Protein AF-A0AA36NB06-F1 (afdb_monomer)

InterPro domains:
  IPR000253 Forkhead-associated (FHA) domain [PF00498] (589-649)
  IPR000253 Forkhead-associated (FHA) domain [PS50006] (584-634)
  IPR000253 Forkhead-associated (FHA) domain [SM00240] (583-634)
  IPR008630 Glycosyltransferase 34 [PF05637] (206-275)
  IPR008630 Glycosyltransferase 34 [PTHR31306] (181-550)
  IPR008984 SMAD/FHA domain superfamily [SSF49879] (589-652)
  IPR029044 Nucleotide-diphospho-sugar transferases [G3DSA:3.90.550.10] (181-283)

Foldseek 3Di:
DVLVVVVVVCVVVVVCPPPVQQAAPCVDVLNVLLVVLLVQLVVLLVDPDLVSLLVSLLSLLVSLCVQVVFVLSCSRHLLSNLLSLQSSLCSQPVCLQVVLNVVQDQDALSLLLSLLSLLLSQLSQLLSVPNSWRPVPSCVVSVHISVSRQSSLLSSVVSVLVVLVVLLQLAFFADQQEDDPFQEEEEEELQDDPPALACLNPQQVVQQVLLCVLRVHHYHYHNHLPPPPDPNADPLLSQLVVVLVVLVVVRGQKYKYAYSLKGFQQSSGDPRNVQLSWQFDRPPDPDPDDQFAAVVQDPLQLQWQKWFKPDDPQDPVCNVFRIKTKHQDPDNQKIWIDTPVQHIWIFGDGPQKTWIQGPVGIKIWRFDADPSNHRQKTQIPVRIIIGGDPDPPPRRPDHRYHHRYDDVPSHPNRGDPLAFKEWEDDQRATDPNIIMGGNDPCSSVLSVQLSCCCGPSPVSRGSRSSNSCSFASVQSSVLSSDDPVVSHDDNSGHPNYTYDYCQAIEAEDPVRCVVRVHDHHDQPGRIYGYPPPRDSLPCNVVSVVSSVSSPDVVSSVPPVDPDDDDDDDDWQPDDVAARDQQWQWEACDDPPHPHHDPDPQGHRTAKTWGHHNFFAIWIAGPHPAFKDKPQHTDDRDTHGDDAQIKIWSHHDDDPPDFDDWTWIKTKHWDDDDDDDDDDDDDDDDDDDDDYDDDDYYYDYDDYDYDDDDDPDPPVCPPVCPVCVVVVVVVVVVVVVVVVVVVVVVVVVVVVVVVVVVVVVVVVVVVVVVVVVVVVVVVVVVVVVVVVVVVVVVVVVVVVVVVVVVVVVVVVVVVVVVVVVVVSVVVVVVVVVVVVVVVVVVVVVVVVVVVVVVVVVVVVVVVVVVVVVVVVVVVVVVVVVVVVVVVVVVVVVVVVVVVVVVVVVVVVVVVVVVVVVVVVVVVVVVVVVVVVVVVVVVVVVVVVVVVVVVVVVVVVCVVVVVVVVVVVVVVVVVVVVVVVPPDDDPPPPPVVVPDDDDDDDDDDDDDDDDDDDDDDDDDDDDDDDDDDDDDDDDDDDDDDDDDDDDDDDDDDDDDDDDDDDRDRITMDMDIDTDDGDPDDDDDD

Sequence (1083 aa):
MWALTAVCYVGCVSAISGLEDLACAINRPEWQEFHATYEVAAKATAQEELDVRFAARTALAEQLLARTANISDVLSCNVGVVAGFYLLARLVDQEAVDTLGLTGRAPKGEAGLAYRLLQLALVFIFTLRNANRIPPIPGRAWGVTEHHIIPAIIHMRRGHDQKLRRDSRSLVPIAPSFRADLNIAVVSICAYPEDHPLALPKLTPSNREAYANRHGYALRLHLEHPVIGAHGLGVQHAKLATVLAYLQSNEFDWVAWLDCDSILMNLNRTLDSIIYQYAQRKALEPTDSDPALVCGQLPQSLDALTGDWLDSWVSDDFRDASTIQLFAGETEETVYAEAAQIGLVHGRLQDDELELDFQGGRLRANIVWDGSGHAERLEWENGAVWLRKAGAAAAPSKCREPCRRPGPGCDSELLDSDVNLLITEEGWGLSSANWIIKRSAWSMDFLHNALTAAHVELQLFGDQDAMILHLMNGQALEVAKKPMADVSLNDPIDRHAVVVPQFELNSYDALNALTMECDTFVEGDLLVTFPQCKDADGCNDVFELAADYAKDEEKQLSFDAGIVGIPLRLCGSSALGRLFAMFFCVSRRRPNNFLVCQDRAVSGTHCVLHCRASGPPEFEDCSTNGSFVNELKLLKERHPLADGDVLSLTKPAEDGVASGPRIQYKLVFKEEAEGEVPPTAPSLTPDAKPSVDAGPVEHFAQDLLVQEQQSKAKLTADLLVSQRKLEEERRTVETLTRDLRRTRQQVEEERQKRQDAEDSKAKLAGEVDVFRSEARQLEEVTQAHQELRARHAAGEQDLRQRSQRCDELEVQQRQMRQDLAQVTEAQQKVSRQLAELQIRARQAQERAERLQQQQLEAQREAERATEEGQRLQEELQEVVSSRERLEEDVAMNEEAVEKAETTEREARAELDAATSKRAELECQAAAAQSEVDTARISASSAQQRLAQSEGLAERLAKAGGSLSAELGRRLDLWDKVLLQGLPAAAQQLEEALAGDVAPTFAQVTCRVEEGLGGQEGGVAPKEPERPDSPKPQDACPAAQATVAATEFEQEADRAVRDGQGCSTAWSLEVMEIDPPQKKPRRS

Radius of gyration: 70.29 Å; Cα contacts (8 Å, |Δi|>4): 1237; chains: 1; bounding box: 219×100×284 Å

Structure (mmCIF, N/CA/C/O backbone):
data_AF-A0AA36NB06-F1
#
_entry.id   AF-A0AA36NB06-F1
#
loop_
_atom_site.group_PDB
_atom_site.id
_atom_site.type_symbol
_atom_site.label_atom_id
_atom_site.label_alt_id
_atom_site.label_comp_id
_atom_site.label_asym_id
_atom_site.label_entity_id
_atom_site.label_seq_id
_atom_site.pdbx_PDB_ins_code
_atom_site.Cartn_x
_atom_site.Cartn_y
_atom_site.Cartn_z
_atom_site.occupancy
_atom_site.B_iso_or_equiv
_atom_site.auth_seq_id
_atom_site.auth_comp_id
_atom_site.auth_asym_id
_atom_site.auth_atom_id
_atom_site.pdbx_PDB_model_num
ATOM 1 N N . MET A 1 1 ? 5.650 -22.422 22.250 1.00 33.75 1 MET A N 1
ATOM 2 C CA . MET A 1 1 ? 4.538 -22.629 21.291 1.00 33.75 1 MET A CA 1
ATOM 3 C C . MET A 1 1 ? 5.050 -22.822 19.865 1.00 33.75 1 MET A C 1
ATOM 5 O O . MET A 1 1 ? 4.783 -23.880 19.314 1.00 33.75 1 MET A O 1
ATOM 9 N N . TRP A 1 2 ? 5.871 -21.903 19.328 1.00 26.81 2 TRP A N 1
ATOM 10 C CA . TRP A 1 2 ? 6.506 -22.005 17.995 1.00 26.81 2 TRP A CA 1
ATOM 11 C C . TRP A 1 2 ? 7.163 -23.370 17.683 1.00 26.81 2 TRP A C 1
ATOM 13 O O . TRP A 1 2 ? 7.172 -23.778 16.529 1.00 26.81 2 TRP A O 1
ATOM 23 N N . ALA A 1 3 ? 7.656 -24.110 18.687 1.00 29.27 3 ALA A N 1
ATOM 24 C CA . ALA A 1 3 ? 8.115 -25.499 18.551 1.00 29.27 3 ALA A CA 1
ATOM 25 C C . ALA A 1 3 ? 7.085 -26.439 17.896 1.00 29.27 3 ALA A C 1
ATOM 27 O O . ALA A 1 3 ? 7.409 -27.156 16.955 1.00 29.27 3 ALA A O 1
ATOM 28 N N . LEU A 1 4 ? 5.839 -26.428 18.381 1.00 31.36 4 LEU A N 1
ATOM 29 C CA . LEU A 1 4 ? 4.766 -27.294 17.883 1.00 31.36 4 LEU A CA 1
ATOM 30 C C . LEU A 1 4 ? 4.289 -26.842 16.503 1.00 31.36 4 LEU A C 1
ATOM 32 O O . LEU A 1 4 ? 4.078 -27.683 15.634 1.00 31.36 4 LEU A O 1
ATOM 36 N N . THR A 1 5 ? 4.224 -25.527 16.272 1.00 38.59 5 THR A N 1
ATOM 37 C CA . THR A 1 5 ? 3.989 -24.962 14.939 1.00 38.59 5 THR A CA 1
ATOM 38 C C . THR A 1 5 ? 5.053 -25.462 13.962 1.00 38.59 5 THR A C 1
ATOM 40 O O . THR A 1 5 ? 4.707 -26.062 12.954 1.00 38.59 5 THR A O 1
ATOM 43 N N . ALA A 1 6 ? 6.342 -25.316 14.291 1.00 33.62 6 ALA A N 1
ATOM 44 C CA . ALA A 1 6 ? 7.456 -25.738 13.444 1.00 33.62 6 ALA A CA 1
ATOM 45 C C . ALA A 1 6 ? 7.495 -27.257 13.198 1.00 33.62 6 ALA A C 1
ATOM 47 O O . ALA A 1 6 ? 7.802 -27.675 12.086 1.00 33.62 6 ALA A O 1
ATOM 48 N N . VAL A 1 7 ? 7.154 -28.090 14.187 1.00 35.66 7 VAL A N 1
ATOM 49 C CA . VAL A 1 7 ? 7.107 -29.554 14.017 1.00 35.66 7 VAL A CA 1
ATOM 50 C C . VAL A 1 7 ? 5.941 -29.983 13.120 1.00 35.66 7 VAL A C 1
ATOM 52 O O . VAL A 1 7 ? 6.145 -30.820 12.244 1.00 35.66 7 VAL A O 1
ATOM 55 N N . CYS A 1 8 ? 4.756 -29.375 13.242 1.00 37.88 8 CYS A N 1
ATOM 56 C CA . CYS A 1 8 ? 3.664 -29.602 12.287 1.00 37.88 8 CYS A CA 1
ATOM 57 C C . CYS A 1 8 ? 4.005 -29.061 10.885 1.00 37.88 8 CYS A C 1
ATOM 59 O O . CYS A 1 8 ? 3.733 -29.722 9.887 1.00 37.88 8 CYS A O 1
ATOM 61 N N . TYR A 1 9 ? 4.657 -27.899 10.802 1.00 39.81 9 TYR A N 1
ATOM 62 C CA . TYR A 1 9 ? 5.065 -27.250 9.551 1.00 39.81 9 TYR A CA 1
ATOM 63 C C . TYR A 1 9 ? 6.095 -28.090 8.783 1.00 39.81 9 TYR A C 1
ATOM 65 O O . TYR A 1 9 ? 5.899 -28.386 7.605 1.00 39.81 9 TYR A O 1
ATOM 73 N N . VAL A 1 10 ? 7.149 -28.562 9.461 1.00 41.41 10 VAL A N 1
ATOM 74 C CA . VAL A 1 10 ? 8.128 -29.504 8.894 1.00 41.41 10 VAL A CA 1
ATOM 75 C C . VAL A 1 10 ? 7.475 -30.858 8.614 1.00 41.41 10 VAL A C 1
ATOM 77 O O . VAL A 1 10 ? 7.799 -31.462 7.599 1.00 41.41 10 VAL A O 1
ATOM 80 N N . GLY A 1 11 ? 6.524 -31.324 9.429 1.00 38.81 11 GLY A N 1
ATOM 81 C CA . GLY A 1 11 ? 5.775 -32.558 9.165 1.00 38.81 11 GLY A CA 1
ATOM 82 C C . GLY A 1 11 ? 4.998 -32.514 7.845 1.00 38.81 11 GLY A C 1
ATOM 83 O O . GLY A 1 11 ? 5.152 -33.410 7.017 1.00 38.81 11 GLY A O 1
ATOM 84 N N . CYS A 1 12 ? 4.236 -31.443 7.606 1.00 43.91 12 CYS A N 1
ATOM 85 C CA . CYS A 1 12 ? 3.513 -31.238 6.349 1.00 43.91 12 CYS A CA 1
ATOM 86 C C . CYS A 1 12 ? 4.461 -31.053 5.155 1.00 43.91 12 CYS A C 1
ATOM 88 O O . CYS A 1 12 ? 4.258 -31.678 4.119 1.00 43.91 12 CYS A O 1
ATOM 90 N N . VAL A 1 13 ? 5.523 -30.248 5.290 1.00 43.00 13 VAL A N 1
ATOM 91 C CA . VAL A 1 13 ? 6.489 -30.018 4.197 1.00 43.00 13 VAL A CA 1
ATOM 92 C C . VAL A 1 13 ? 7.279 -31.290 3.858 1.00 43.00 13 VAL A C 1
ATOM 94 O O . VAL A 1 13 ? 7.506 -31.568 2.686 1.00 43.00 13 VAL A O 1
ATOM 97 N N . SER A 1 14 ? 7.632 -32.117 4.848 1.00 41.34 14 SER A N 1
ATOM 98 C CA . SER A 1 14 ? 8.387 -33.367 4.631 1.00 41.34 14 SER A CA 1
ATOM 99 C C . SER A 1 14 ? 7.574 -34.456 3.917 1.00 41.34 14 SER A C 1
ATOM 101 O O . SER A 1 14 ? 8.158 -35.384 3.361 1.00 41.34 14 SER A O 1
ATOM 103 N N . ALA A 1 15 ? 6.239 -34.360 3.918 1.00 43.59 15 ALA A N 1
ATOM 104 C CA . ALA A 1 15 ? 5.369 -35.230 3.125 1.00 43.59 15 ALA A CA 1
ATOM 105 C C . ALA A 1 15 ? 5.319 -34.821 1.638 1.00 43.59 15 ALA A C 1
ATOM 107 O O . ALA A 1 15 ? 5.016 -35.654 0.784 1.00 43.59 15 ALA A O 1
ATOM 108 N N . ILE A 1 16 ? 5.656 -33.568 1.312 1.00 49.62 16 ILE A N 1
ATOM 109 C CA . ILE A 1 16 ? 5.626 -33.009 -0.047 1.00 49.62 16 ILE A CA 1
ATOM 110 C C . ILE A 1 16 ? 7.035 -33.098 -0.651 1.00 49.62 16 ILE A C 1
ATOM 112 O O . ILE A 1 16 ? 7.727 -32.107 -0.870 1.00 49.62 16 ILE A O 1
ATOM 116 N N . SER A 1 17 ? 7.477 -34.330 -0.909 1.00 42.53 17 SER A N 1
ATOM 117 C CA . SER A 1 17 ? 8.761 -34.596 -1.582 1.00 42.53 17 SER A CA 1
ATOM 118 C C . SER A 1 17 ? 8.734 -34.304 -3.093 1.00 42.53 17 SER A C 1
ATOM 120 O O . SER A 1 17 ? 9.791 -34.228 -3.717 1.00 42.53 17 SER A O 1
ATOM 122 N N . GLY A 1 18 ? 7.549 -34.067 -3.667 1.00 47.28 18 GLY A N 1
ATOM 123 C CA . GLY A 1 18 ? 7.352 -33.502 -5.003 1.00 47.28 18 GLY A CA 1
ATOM 124 C C . GLY A 1 18 ? 7.286 -31.973 -4.967 1.00 47.28 18 GLY A C 1
ATOM 125 O O . GLY A 1 18 ? 6.206 -31.395 -5.020 1.00 47.28 18 GLY A O 1
ATOM 126 N N . LEU A 1 19 ? 8.437 -31.297 -4.909 1.00 49.41 19 LEU A N 1
ATOM 127 C CA . LEU A 1 19 ? 8.495 -29.827 -5.029 1.00 49.41 19 LEU A CA 1
ATOM 128 C C . LEU A 1 19 ? 8.097 -29.329 -6.437 1.00 49.41 19 LEU A C 1
ATOM 130 O O . LEU A 1 19 ? 7.783 -28.154 -6.609 1.00 49.41 19 LEU A O 1
ATOM 134 N N . GLU A 1 20 ? 8.054 -30.230 -7.422 1.00 51.78 20 GLU A N 1
ATOM 135 C CA . GLU A 1 20 ? 7.524 -29.988 -8.770 1.00 51.78 20 GLU A CA 1
ATOM 136 C C . GLU A 1 20 ? 5.977 -29.984 -8.808 1.00 51.78 20 GLU A C 1
ATOM 138 O O . GLU A 1 20 ? 5.397 -29.255 -9.611 1.00 51.78 20 GLU A O 1
ATOM 143 N N . ASP A 1 21 ? 5.294 -30.702 -7.901 1.00 50.94 21 ASP A N 1
ATOM 144 C CA . ASP A 1 21 ? 3.817 -30.751 -7.828 1.00 50.94 21 ASP A CA 1
ATOM 145 C C . ASP A 1 21 ? 3.195 -29.470 -7.235 1.00 50.94 21 ASP A C 1
ATOM 147 O O . ASP A 1 21 ? 2.022 -29.177 -7.465 1.00 50.94 21 ASP A O 1
ATOM 151 N N . LEU A 1 22 ? 3.975 -28.664 -6.501 1.00 51.28 22 LEU A N 1
ATOM 152 C CA . LEU A 1 22 ? 3.527 -27.397 -5.895 1.00 51.28 22 LEU A CA 1
ATOM 153 C C . LEU A 1 22 ? 3.316 -26.255 -6.910 1.00 51.28 22 LEU A C 1
ATOM 155 O O . LEU A 1 22 ? 2.923 -25.154 -6.529 1.00 51.28 22 LEU A O 1
ATOM 159 N N . ALA A 1 23 ? 3.597 -26.493 -8.192 1.00 60.88 23 ALA A N 1
ATOM 160 C CA . ALA A 1 23 ? 3.533 -25.490 -9.249 1.00 60.88 23 ALA A CA 1
ATOM 161 C C . ALA A 1 23 ? 2.092 -25.171 -9.697 1.00 60.88 23 ALA A C 1
ATOM 163 O O . ALA A 1 23 ? 1.703 -24.004 -9.770 1.00 60.88 23 ALA A O 1
ATOM 164 N N . CYS A 1 24 ? 1.326 -26.213 -10.035 1.00 75.12 24 CYS A N 1
ATOM 165 C CA . CYS A 1 24 ? -0.102 -26.185 -10.357 1.00 75.12 24 CYS A CA 1
ATOM 166 C C . CYS A 1 24 ? -0.589 -27.619 -10.616 1.00 75.12 24 CYS A C 1
ATOM 168 O O . CYS A 1 24 ? -0.033 -28.327 -11.456 1.00 75.12 24 CYS A O 1
ATOM 170 N N . ALA A 1 25 ? -1.689 -28.024 -9.986 1.00 83.88 25 ALA A N 1
ATOM 171 C CA . ALA A 1 25 ? -2.385 -29.288 -10.205 1.00 83.88 25 ALA A CA 1
ATOM 172 C C . ALA A 1 25 ? -3.223 -29.267 -11.503 1.00 83.88 25 ALA A C 1
ATOM 174 O O . ALA A 1 25 ? -4.391 -29.658 -11.514 1.00 83.88 25 ALA A O 1
ATOM 175 N N . ILE A 1 26 ? -2.605 -28.843 -12.611 1.00 82.56 26 ILE A N 1
ATOM 176 C CA . ILE A 1 26 ? -3.194 -28.661 -13.952 1.00 82.56 26 ILE A CA 1
ATOM 177 C C . ILE A 1 26 ? -3.861 -29.928 -14.517 1.00 82.56 26 ILE A C 1
ATOM 179 O O . ILE A 1 26 ? -4.662 -29.861 -15.440 1.00 82.56 26 ILE A O 1
ATOM 183 N N . ASN A 1 27 ? -3.559 -31.098 -13.950 1.00 85.81 27 ASN A N 1
ATOM 184 C CA . ASN A 1 27 ? -4.180 -32.373 -14.305 1.00 85.81 27 ASN A CA 1
ATOM 185 C C . ASN A 1 27 ? -5.591 -32.570 -13.713 1.00 85.81 27 ASN A C 1
ATOM 187 O O . ASN A 1 27 ? -6.264 -33.533 -14.080 1.00 85.81 27 ASN A O 1
ATOM 191 N N . ARG A 1 28 ? -6.049 -31.700 -12.801 1.00 90.94 28 ARG A N 1
ATOM 192 C CA . ARG A 1 28 ? -7.435 -31.704 -12.309 1.00 90.94 28 ARG A CA 1
ATOM 193 C C . ARG A 1 28 ? -8.368 -31.069 -13.360 1.00 90.94 28 ARG A C 1
ATOM 195 O O . ARG A 1 28 ? -7.994 -30.029 -13.906 1.00 90.94 28 ARG A O 1
ATOM 202 N N . PRO A 1 29 ? -9.565 -31.626 -13.636 1.00 93.94 29 PRO A N 1
ATOM 203 C CA . PRO A 1 29 ? -10.453 -31.132 -14.696 1.00 93.94 29 PRO A CA 1
ATOM 204 C C . PRO A 1 29 ? -10.764 -29.631 -14.613 1.00 93.94 29 PRO A C 1
ATOM 206 O O . PRO A 1 29 ? -10.735 -28.941 -15.627 1.00 93.94 29 PRO A O 1
ATOM 209 N N . GLU A 1 30 ? -10.977 -29.107 -13.407 1.00 94.44 30 GLU A N 1
ATOM 210 C CA . GLU A 1 30 ? -11.270 -27.695 -13.164 1.00 94.44 30 GLU A CA 1
ATOM 211 C C . GLU A 1 30 ? -10.119 -26.749 -13.551 1.00 94.44 30 GLU A C 1
ATOM 213 O O . GLU A 1 30 ? -10.366 -25.623 -13.982 1.00 94.44 30 GLU A O 1
ATOM 218 N N . TRP A 1 31 ? -8.864 -27.208 -13.473 1.00 93.75 31 TRP A N 1
ATOM 219 C CA . TRP A 1 31 ? -7.702 -26.442 -13.932 1.00 93.75 31 TRP A CA 1
ATOM 220 C C . TRP A 1 31 ? -7.412 -26.642 -15.420 1.00 93.75 31 TRP A C 1
ATOM 222 O O . TRP A 1 31 ? -6.849 -25.744 -16.041 1.00 93.75 31 TRP A O 1
ATOM 232 N N . GLN A 1 32 ? -7.850 -27.752 -16.020 1.00 94.06 32 GLN A N 1
ATOM 233 C CA . GLN A 1 32 ? -7.837 -27.927 -17.479 1.00 94.06 32 GLN A CA 1
ATOM 234 C C . GLN A 1 32 ? -8.838 -26.981 -18.156 1.00 94.06 32 GLN A C 1
ATOM 236 O O . GLN A 1 32 ? -8.503 -26.347 -19.153 1.00 94.06 32 GLN A O 1
ATOM 241 N N . GLU A 1 33 ? -10.036 -26.834 -17.587 1.00 96.25 33 GLU A N 1
ATOM 242 C CA . GLU A 1 33 ? -11.068 -25.894 -18.045 1.00 96.25 33 GLU A CA 1
ATOM 243 C C . GLU A 1 33 ? -10.622 -24.429 -17.883 1.00 96.25 33 GLU A C 1
ATOM 245 O O . GLU A 1 33 ? -10.701 -23.635 -18.828 1.00 96.25 33 GLU A O 1
ATOM 250 N N . PHE A 1 34 ? -10.054 -24.089 -16.720 1.00 96.69 34 PHE A N 1
ATOM 251 C CA . PHE A 1 34 ? -9.452 -22.779 -16.478 1.00 96.69 34 PHE A CA 1
ATOM 252 C C . PHE A 1 34 ? -8.299 -22.494 -17.457 1.00 96.69 34 PHE A C 1
ATOM 254 O O . PHE A 1 34 ? -8.285 -21.439 -18.088 1.00 96.69 34 PHE A O 1
ATOM 261 N N . HIS A 1 35 ? -7.361 -23.432 -17.655 1.00 95.69 35 HIS A N 1
ATOM 262 C CA . HIS A 1 35 ? -6.233 -23.252 -18.580 1.00 95.69 35 HIS A CA 1
ATOM 263 C C . HIS A 1 35 ? -6.689 -23.154 -20.043 1.00 95.69 35 HIS A C 1
ATOM 265 O O . HIS A 1 35 ? -6.132 -22.370 -20.807 1.00 95.69 35 HIS A O 1
ATOM 271 N N . ALA A 1 36 ? -7.712 -23.905 -20.460 1.00 96.31 36 ALA A N 1
ATOM 272 C CA . ALA A 1 36 ? -8.292 -23.773 -21.797 1.00 96.31 36 ALA A CA 1
ATOM 273 C C . ALA A 1 36 ? -8.912 -22.380 -22.013 1.00 96.31 36 ALA A C 1
ATOM 275 O O . ALA A 1 36 ? -8.758 -21.793 -23.084 1.00 96.31 36 ALA A O 1
ATOM 276 N N . THR A 1 37 ? -9.551 -21.823 -20.982 1.00 97.88 37 THR A N 1
ATOM 277 C CA . THR A 1 37 ? -10.118 -20.465 -21.008 1.00 97.88 37 THR A CA 1
ATOM 278 C C . THR A 1 37 ? -9.019 -19.397 -21.022 1.00 97.88 37 THR A C 1
ATOM 280 O O . THR A 1 37 ? -9.054 -18.485 -21.850 1.00 97.88 37 THR A O 1
ATOM 283 N N . TYR A 1 38 ? -7.992 -19.555 -20.182 1.00 97.88 38 TYR A N 1
ATOM 284 C CA . TYR A 1 38 ? -6.778 -18.734 -20.177 1.00 97.88 38 TYR A CA 1
ATOM 285 C C . TYR A 1 38 ? -6.094 -18.726 -21.557 1.00 97.88 38 TYR A C 1
ATOM 287 O O . TYR A 1 38 ? -5.769 -17.666 -22.078 1.00 97.88 38 TYR A O 1
ATOM 295 N N . GLU A 1 39 ? -5.947 -19.883 -22.207 1.00 97.06 39 GLU A N 1
ATOM 296 C CA . GLU A 1 39 ? -5.359 -20.019 -23.549 1.00 97.06 39 GLU A CA 1
ATOM 297 C C . GLU A 1 39 ? -6.146 -19.283 -24.646 1.00 97.06 39 GLU A C 1
ATOM 299 O O . GLU A 1 39 ? -5.554 -18.846 -25.637 1.00 97.06 39 GLU A O 1
ATOM 304 N N . VAL A 1 40 ? -7.467 -19.143 -24.505 1.00 97.81 40 VAL A N 1
ATOM 305 C CA . VAL A 1 40 ? -8.300 -18.328 -25.408 1.00 97.81 40 VAL A CA 1
ATOM 306 C C . VAL A 1 40 ? -8.111 -16.840 -25.103 1.00 97.81 40 VAL A C 1
ATOM 308 O O . VAL A 1 40 ? -7.864 -16.054 -26.017 1.00 97.81 40 VAL A O 1
ATOM 311 N N . ALA A 1 41 ? -8.135 -16.463 -23.824 1.00 97.62 41 ALA A N 1
ATOM 312 C CA . ALA A 1 41 ? -7.893 -15.100 -23.358 1.00 97.62 41 ALA A CA 1
ATOM 313 C C . ALA A 1 41 ? -6.499 -14.562 -23.742 1.00 97.62 41 ALA A C 1
ATOM 315 O O . ALA A 1 41 ? -6.389 -13.430 -24.213 1.00 97.62 41 ALA A O 1
ATOM 316 N N . ALA A 1 42 ? -5.447 -15.381 -23.652 1.00 96.94 42 ALA A N 1
ATOM 317 C CA . ALA A 1 42 ? -4.090 -15.014 -24.060 1.00 96.94 42 ALA A CA 1
ATOM 318 C C . ALA A 1 42 ? -4.048 -14.649 -25.550 1.00 96.94 42 ALA A C 1
ATOM 320 O O . ALA A 1 42 ? -3.531 -13.593 -25.919 1.00 96.94 42 ALA A O 1
ATOM 321 N N . LYS A 1 43 ? -4.678 -15.468 -26.402 1.00 97.12 43 LYS A N 1
ATOM 322 C CA . LYS A 1 43 ? -4.782 -15.214 -27.847 1.00 97.12 43 LYS A CA 1
ATOM 323 C C . LYS A 1 43 ? -5.641 -13.988 -28.165 1.00 97.12 43 LYS A C 1
ATOM 325 O O . LYS A 1 43 ? -5.338 -13.287 -29.126 1.00 97.12 43 LYS A O 1
ATOM 330 N N . ALA A 1 44 ? -6.658 -13.689 -27.355 1.00 97.00 44 ALA A N 1
ATOM 331 C CA . ALA A 1 44 ? -7.480 -12.491 -27.513 1.00 97.00 44 ALA A CA 1
ATOM 332 C C . ALA A 1 44 ? -6.710 -11.181 -27.223 1.00 97.00 44 ALA A C 1
ATOM 334 O O . ALA A 1 44 ? -7.022 -10.165 -27.836 1.00 97.00 44 ALA A O 1
ATOM 335 N N . THR A 1 45 ? -5.649 -11.187 -26.397 1.00 95.31 45 THR A N 1
ATOM 336 C CA . THR A 1 45 ? -4.774 -9.993 -26.230 1.00 95.31 45 THR A CA 1
ATOM 337 C C . THR A 1 45 ? -3.958 -9.625 -27.477 1.00 95.31 45 THR A C 1
ATOM 339 O O . THR A 1 45 ? -3.347 -8.563 -27.518 1.00 95.31 45 THR A O 1
ATOM 342 N N . ALA A 1 46 ? -3.949 -10.473 -28.509 1.00 94.06 46 ALA A N 1
ATOM 343 C CA . ALA A 1 46 ? -3.332 -10.182 -29.804 1.00 94.06 46 ALA A CA 1
ATOM 344 C C . ALA A 1 46 ? -4.360 -9.801 -30.891 1.00 94.06 46 ALA A C 1
ATOM 346 O O . ALA A 1 46 ? -4.016 -9.781 -32.071 1.00 94.06 46 ALA A O 1
ATOM 347 N N . GLN A 1 47 ? -5.623 -9.551 -30.521 1.00 94.06 47 GLN A N 1
ATOM 348 C CA . GLN A 1 47 ? -6.707 -9.237 -31.456 1.00 94.06 47 GLN A CA 1
ATOM 349 C C . GLN A 1 47 ? -7.247 -7.820 -31.246 1.00 94.06 47 GLN A C 1
ATOM 351 O O . GLN A 1 47 ? -7.408 -7.359 -30.116 1.00 94.06 47 GLN A O 1
ATOM 356 N N . GLU A 1 48 ? -7.562 -7.156 -32.358 1.00 91.25 48 GLU A N 1
ATOM 357 C CA . GLU A 1 48 ? -8.169 -5.817 -32.400 1.00 91.25 48 GLU A CA 1
ATOM 358 C C . GLU A 1 48 ? -9.705 -5.863 -32.246 1.00 91.25 48 GLU A C 1
ATOM 360 O O . GLU A 1 48 ? -10.335 -4.855 -31.932 1.00 91.25 48 GLU A O 1
ATOM 365 N N . GLU A 1 49 ? -10.327 -7.031 -32.448 1.00 95.19 49 GLU A N 1
ATOM 366 C CA . GLU A 1 49 ? -11.784 -7.198 -32.414 1.00 95.19 49 GLU A CA 1
ATOM 367 C C . GLU A 1 49 ? -12.320 -7.186 -30.971 1.00 95.19 49 GLU A C 1
ATOM 369 O O . GLU A 1 49 ? -12.164 -8.145 -30.206 1.00 95.19 49 GLU A O 1
ATOM 374 N N . LEU A 1 50 ? -12.969 -6.075 -30.604 1.00 91.69 50 LEU A N 1
ATOM 375 C CA . LEU A 1 50 ? -13.475 -5.814 -29.251 1.00 91.69 50 LEU A CA 1
ATOM 376 C C . LEU A 1 50 ? -14.425 -6.905 -28.739 1.00 91.69 50 LEU A C 1
ATOM 378 O O . LEU A 1 50 ? -14.334 -7.270 -27.569 1.00 91.69 50 LEU A O 1
ATOM 382 N N . ASP A 1 51 ? -15.279 -7.466 -29.598 1.00 95.12 51 ASP A N 1
ATOM 383 C CA . ASP A 1 51 ? -16.233 -8.513 -29.212 1.00 95.12 51 ASP A CA 1
ATOM 384 C C . ASP A 1 51 ? -15.526 -9.810 -28.782 1.00 95.12 51 ASP A C 1
ATOM 386 O O . ASP A 1 51 ? -15.932 -10.445 -27.805 1.00 95.12 51 ASP A O 1
ATOM 390 N N . VAL A 1 52 ? -14.422 -10.184 -29.443 1.00 95.56 52 VAL A N 1
ATOM 391 C CA . VAL A 1 52 ? -13.643 -11.380 -29.075 1.00 95.56 52 VAL A CA 1
ATOM 392 C C . VAL A 1 52 ? -12.852 -11.138 -27.789 1.00 95.56 52 VAL A C 1
ATOM 394 O O . VAL A 1 52 ? -12.839 -12.003 -26.908 1.00 95.56 52 VAL A O 1
ATOM 397 N N . ARG A 1 53 ? -12.260 -9.942 -27.626 1.00 95.06 53 ARG A N 1
ATOM 398 C CA . ARG A 1 53 ? -11.644 -9.522 -26.354 1.00 95.06 53 ARG A CA 1
ATOM 399 C C . ARG A 1 53 ? -12.656 -9.578 -25.211 1.00 95.06 53 ARG A C 1
ATOM 401 O O . ARG A 1 53 ? -12.364 -10.169 -24.175 1.00 95.06 53 ARG A O 1
ATOM 408 N N . PHE A 1 54 ? -13.848 -9.014 -25.402 1.00 95.25 54 PHE A N 1
ATOM 409 C CA . PHE A 1 54 ? -14.907 -8.962 -24.395 1.00 95.25 54 PHE A CA 1
ATOM 410 C C . PHE A 1 54 ? -15.427 -10.356 -24.015 1.00 95.25 54 PHE A C 1
ATOM 412 O O . PHE A 1 54 ? -15.541 -10.660 -22.824 1.00 95.25 54 PHE A O 1
ATOM 419 N N . ALA A 1 55 ? -15.676 -11.229 -24.995 1.00 96.88 55 ALA A N 1
ATOM 420 C CA . ALA A 1 55 ? -16.101 -12.605 -24.744 1.00 96.88 55 ALA A CA 1
ATOM 421 C C . ALA A 1 55 ? -15.046 -13.395 -23.948 1.00 96.88 55 ALA A C 1
ATOM 423 O O . ALA A 1 55 ? -15.375 -14.045 -22.955 1.00 96.88 55 ALA A O 1
ATOM 424 N N . ALA A 1 56 ? -13.768 -13.293 -24.331 1.00 97.62 56 ALA A N 1
ATOM 425 C CA . ALA A 1 56 ? -12.682 -13.980 -23.638 1.00 97.62 56 ALA A CA 1
ATOM 426 C C . ALA A 1 56 ? -12.426 -13.417 -22.225 1.00 97.62 56 ALA A C 1
ATOM 428 O O . ALA A 1 56 ? -12.171 -14.182 -21.295 1.00 97.62 56 ALA A O 1
ATOM 429 N N . ARG A 1 57 ? -12.557 -12.096 -22.044 1.00 96.88 57 ARG A N 1
ATOM 430 C CA . ARG A 1 57 ? -12.469 -11.414 -20.742 1.00 96.88 57 ARG A CA 1
ATOM 431 C C . ARG A 1 57 ? -13.585 -11.865 -19.799 1.00 96.88 57 ARG A C 1
ATOM 433 O O . ARG A 1 57 ? -13.313 -12.203 -18.654 1.00 96.88 57 ARG A O 1
ATOM 440 N N . THR A 1 58 ? -14.817 -11.937 -20.299 1.00 97.56 58 THR A N 1
ATOM 441 C CA . THR A 1 58 ? -15.988 -12.406 -19.541 1.00 97.56 58 THR A CA 1
ATOM 442 C C . THR A 1 58 ? -15.808 -13.859 -19.096 1.00 97.56 58 THR A C 1
ATOM 444 O O . THR A 1 58 ? -15.926 -14.148 -17.909 1.00 97.56 58 THR A O 1
ATOM 447 N N . ALA A 1 59 ? -15.417 -14.756 -20.010 1.00 98.12 59 ALA A N 1
ATOM 448 C CA . ALA A 1 59 ? -15.181 -16.164 -19.687 1.00 98.12 59 ALA A CA 1
ATOM 449 C C . ALA A 1 59 ? -14.035 -16.364 -18.673 1.00 98.12 59 ALA A C 1
ATOM 451 O O . ALA A 1 59 ? -14.162 -17.163 -17.744 1.00 98.12 59 ALA A O 1
ATOM 452 N N . LEU A 1 60 ? -12.927 -15.621 -18.805 1.00 98.38 60 LEU A N 1
ATOM 453 C CA . LEU A 1 60 ? -11.820 -15.680 -17.844 1.00 98.38 60 LEU A CA 1
ATOM 454 C C . LEU A 1 60 ? -12.227 -15.131 -16.467 1.00 98.38 60 LEU A C 1
ATOM 456 O O . LEU A 1 60 ? -11.832 -15.703 -15.453 1.00 98.38 60 LEU A O 1
ATOM 460 N N . ALA A 1 61 ? -13.038 -14.071 -16.415 1.00 98.06 61 ALA A N 1
ATOM 461 C CA . ALA A 1 61 ? -13.556 -13.523 -15.163 1.00 98.06 61 ALA A CA 1
ATOM 462 C C . ALA A 1 61 ? -14.508 -14.497 -14.444 1.00 98.06 61 ALA A C 1
ATOM 464 O O . ALA A 1 61 ? -14.407 -14.662 -13.230 1.00 98.06 61 ALA A O 1
ATOM 465 N N . GLU A 1 62 ? -15.380 -15.196 -15.179 1.00 97.88 62 GLU A N 1
ATOM 466 C CA . GLU A 1 62 ? -16.251 -16.244 -14.624 1.00 97.88 62 GLU A CA 1
ATOM 467 C C . GLU A 1 62 ? -15.450 -17.435 -14.081 1.00 97.88 62 GLU A C 1
ATOM 469 O O . GLU A 1 62 ? -15.726 -17.915 -12.980 1.00 97.88 62 GLU A O 1
ATOM 474 N N . GLN A 1 63 ? -14.417 -17.876 -14.805 1.00 97.88 63 GLN A N 1
ATOM 475 C CA . GLN A 1 63 ? -13.526 -18.940 -14.339 1.00 97.88 63 GLN A CA 1
ATOM 476 C C . GLN A 1 63 ? -12.711 -18.514 -13.111 1.00 97.88 63 GLN A C 1
ATOM 478 O O . GLN A 1 63 ? -12.619 -19.283 -12.157 1.00 97.88 63 GLN A O 1
ATOM 483 N N . LEU A 1 64 ? -12.170 -17.291 -13.079 1.00 97.75 64 LEU A N 1
ATOM 484 C CA . LEU A 1 64 ? -11.510 -16.743 -11.888 1.00 97.75 64 LEU A CA 1
ATOM 485 C C . LEU A 1 64 ? -12.460 -16.711 -10.691 1.00 97.75 64 LEU A C 1
ATOM 487 O O . LEU A 1 64 ? -12.096 -17.228 -9.640 1.00 97.75 64 LEU A O 1
ATOM 491 N N . LEU A 1 65 ? -13.686 -16.209 -10.861 1.00 97.00 65 LEU A N 1
ATOM 492 C CA . LEU A 1 65 ? -14.682 -16.134 -9.789 1.00 97.00 65 LEU A CA 1
ATOM 493 C C . LEU A 1 65 ? -15.021 -17.530 -9.242 1.00 97.00 65 LEU A C 1
ATOM 495 O O . LEU A 1 65 ? -15.086 -17.725 -8.030 1.00 97.00 65 LEU A O 1
ATOM 499 N N . ALA A 1 66 ? -15.154 -18.525 -10.122 1.00 96.06 66 ALA A N 1
ATOM 500 C CA . ALA A 1 66 ? -15.374 -19.917 -9.738 1.00 96.06 66 ALA A CA 1
ATOM 501 C C . ALA A 1 66 ? -14.167 -20.569 -9.031 1.00 96.06 66 ALA A C 1
ATOM 503 O O . ALA A 1 66 ? -14.360 -21.503 -8.251 1.00 96.06 66 ALA A O 1
ATOM 504 N N . ARG A 1 67 ? -12.930 -20.109 -9.284 1.00 95.31 67 ARG A N 1
ATOM 505 C CA . ARG A 1 67 ? -11.719 -20.589 -8.590 1.00 95.31 67 ARG A CA 1
ATOM 506 C C . ARG A 1 67 ? -11.438 -19.851 -7.278 1.00 95.31 67 ARG A C 1
ATOM 508 O O . ARG A 1 67 ? -10.943 -20.483 -6.354 1.00 95.31 67 ARG A O 1
ATOM 515 N N . THR A 1 68 ? -11.737 -18.554 -7.176 1.00 95.12 68 THR A N 1
ATOM 516 C CA . THR A 1 68 ? -11.440 -17.732 -5.986 1.00 95.12 68 THR A CA 1
ATOM 517 C C . THR A 1 68 ? -12.577 -17.690 -4.963 1.00 95.12 68 THR A C 1
ATOM 519 O O . THR A 1 68 ? -12.347 -17.269 -3.833 1.00 95.12 68 THR A O 1
ATOM 522 N N . ALA A 1 69 ? -13.777 -18.183 -5.300 1.00 92.94 69 ALA A N 1
ATOM 523 C CA . ALA A 1 69 ? -14.882 -18.366 -4.350 1.00 92.94 69 ALA A CA 1
ATOM 524 C C . ALA A 1 69 ? -14.610 -19.421 -3.254 1.00 92.94 69 ALA A C 1
ATOM 526 O O . ALA A 1 69 ? -15.308 -19.436 -2.243 1.00 92.94 69 ALA A O 1
ATOM 527 N N . ASN A 1 70 ? -13.611 -20.292 -3.438 1.00 90.00 70 ASN A N 1
ATOM 528 C CA . ASN A 1 70 ? -13.059 -21.158 -2.395 1.00 90.00 70 ASN A CA 1
ATOM 529 C C . ASN A 1 70 ? -11.541 -20.961 -2.352 1.00 90.00 70 ASN A C 1
ATOM 531 O O . ASN A 1 70 ? -10.814 -21.474 -3.205 1.00 90.00 70 ASN A O 1
ATOM 535 N N . ILE A 1 71 ? -11.046 -20.240 -1.347 1.00 87.12 71 ILE A N 1
ATOM 536 C CA . ILE A 1 71 ? -9.638 -19.831 -1.299 1.00 87.12 71 ILE A CA 1
ATOM 537 C C . ILE A 1 71 ? -8.708 -21.053 -1.124 1.00 87.12 71 ILE A C 1
ATOM 539 O O . ILE A 1 71 ? -7.570 -21.056 -1.597 1.00 87.12 71 ILE A O 1
ATOM 543 N N . SER A 1 72 ? -9.219 -22.151 -0.550 1.00 86.62 72 SER A N 1
ATOM 544 C CA . SER A 1 72 ? -8.490 -23.424 -0.445 1.00 86.62 72 SER A CA 1
ATOM 545 C C . SER A 1 72 ? -8.212 -24.081 -1.804 1.00 86.62 72 SER A C 1
ATOM 547 O O . SER A 1 72 ? -7.183 -24.741 -1.956 1.00 86.62 72 SER A O 1
ATOM 549 N N . ASP A 1 73 ? -9.080 -23.897 -2.808 1.00 88.38 73 ASP A N 1
ATOM 550 C CA . ASP A 1 73 ? -8.840 -24.440 -4.152 1.00 88.38 73 ASP A CA 1
ATOM 551 C C . ASP A 1 73 ? -7.729 -23.667 -4.878 1.00 88.38 73 ASP A C 1
ATOM 553 O O . ASP A 1 73 ? -6.957 -24.278 -5.622 1.00 88.38 73 ASP A O 1
ATOM 557 N N . VAL A 1 74 ? -7.565 -22.363 -4.611 1.00 89.19 74 VAL A N 1
ATOM 558 C CA . VAL A 1 74 ? -6.502 -21.533 -5.212 1.00 89.19 74 VAL A CA 1
ATOM 559 C C . VAL A 1 74 ? -5.105 -22.085 -4.914 1.00 89.19 74 VAL A C 1
ATOM 561 O O . VAL A 1 74 ? -4.254 -22.077 -5.802 1.00 89.19 74 VAL A O 1
ATOM 564 N N . LEU A 1 75 ? -4.865 -22.664 -3.729 1.00 86.44 75 LEU A N 1
ATOM 565 C CA . LEU A 1 75 ? -3.584 -23.319 -3.418 1.00 86.44 75 LEU A CA 1
ATOM 566 C C . LEU A 1 75 ? -3.209 -24.426 -4.406 1.00 86.44 75 LEU A C 1
ATOM 568 O O . LEU A 1 75 ? -2.024 -24.682 -4.606 1.00 86.44 75 LEU A O 1
ATOM 572 N N . SER A 1 76 ? -4.192 -25.076 -5.032 1.00 90.00 76 SER A N 1
ATOM 573 C CA . SER A 1 76 ? -3.923 -26.134 -6.003 1.00 90.00 76 SER A CA 1
ATOM 574 C C . SER A 1 76 ? -3.451 -25.613 -7.367 1.00 90.00 76 SER A C 1
ATOM 576 O O . SER A 1 76 ? -2.905 -26.401 -8.129 1.00 90.00 76 SER A O 1
ATOM 578 N N . CYS A 1 77 ? -3.570 -24.316 -7.681 1.00 92.62 77 CYS A N 1
ATOM 579 C CA . CYS A 1 77 ? -2.941 -23.707 -8.864 1.00 92.62 77 CYS A CA 1
ATOM 580 C C . CYS A 1 77 ? -2.731 -22.188 -8.707 1.00 92.62 77 CYS A C 1
ATOM 582 O O . CYS A 1 77 ? -3.188 -21.382 -9.519 1.00 92.62 77 CYS A O 1
ATOM 584 N N . ASN A 1 78 ? -2.015 -21.786 -7.657 1.00 92.19 78 ASN A N 1
ATOM 585 C CA . ASN A 1 78 ? -1.863 -20.378 -7.277 1.00 92.19 78 ASN A CA 1
ATOM 586 C C . ASN A 1 78 ? -1.292 -19.516 -8.429 1.00 92.19 78 ASN A C 1
ATOM 588 O O . ASN A 1 78 ? -1.879 -18.502 -8.801 1.00 92.19 78 ASN A O 1
ATOM 592 N N . VAL A 1 79 ? -0.236 -19.989 -9.105 1.00 93.50 79 VAL A N 1
ATOM 593 C CA . VAL A 1 79 ? 0.357 -19.283 -10.260 1.00 93.50 79 VAL A CA 1
ATOM 594 C C . VAL A 1 79 ? -0.626 -19.126 -11.431 1.00 93.50 79 VAL A C 1
ATOM 596 O O . VAL A 1 79 ? -0.569 -18.119 -12.130 1.00 93.50 79 VAL A O 1
ATOM 599 N N . GLY A 1 80 ? -1.561 -20.064 -11.623 1.00 95.56 80 GLY A N 1
ATOM 600 C CA . GLY A 1 80 ? -2.613 -19.940 -12.637 1.00 95.56 80 GLY A CA 1
ATOM 601 C C . GLY A 1 80 ? -3.626 -18.841 -12.309 1.00 95.56 80 GLY A C 1
ATOM 602 O O . GLY A 1 80 ? -4.071 -18.129 -13.206 1.00 95.56 80 GLY A O 1
ATOM 603 N N . VAL A 1 81 ? -3.933 -18.632 -11.025 1.00 96.38 81 VAL A N 1
ATOM 604 C CA . VAL A 1 81 ? -4.786 -17.522 -10.568 1.00 96.38 81 VAL A CA 1
ATOM 605 C C . VAL A 1 81 ? -4.069 -16.177 -10.720 1.00 96.38 81 VAL A C 1
ATOM 607 O O . VAL A 1 81 ? -4.649 -15.257 -11.295 1.00 96.38 81 VAL A O 1
ATOM 610 N N . VAL A 1 82 ? -2.792 -16.080 -10.324 1.00 96.44 82 VAL A N 1
ATOM 611 C CA . VAL A 1 82 ? -1.943 -14.893 -10.572 1.00 96.44 82 VAL A CA 1
ATOM 612 C C . VAL A 1 82 ? -1.906 -14.545 -12.067 1.00 96.44 82 VAL A C 1
ATOM 614 O O . VAL A 1 82 ? -2.137 -13.397 -12.451 1.00 96.44 82 VAL A O 1
ATOM 617 N N . ALA A 1 83 ? -1.666 -15.542 -12.923 1.00 97.00 83 ALA A N 1
ATOM 618 C CA . ALA A 1 83 ? -1.642 -15.374 -14.372 1.00 97.00 83 ALA A CA 1
ATOM 619 C C . ALA A 1 83 ? -3.002 -14.958 -14.940 1.00 97.00 83 ALA A C 1
ATOM 621 O O . ALA A 1 83 ? -3.057 -14.106 -15.825 1.00 97.00 83 ALA A O 1
ATOM 622 N N . GLY A 1 84 ? -4.093 -15.536 -14.431 1.00 98.00 84 GLY A N 1
ATOM 623 C CA . GLY A 1 84 ? -5.454 -15.187 -14.817 1.00 98.00 84 GLY A CA 1
ATOM 624 C C . GLY A 1 84 ? -5.783 -13.730 -14.503 1.00 98.00 84 GLY A C 1
ATOM 625 O O . GLY A 1 84 ? -6.259 -13.026 -15.387 1.00 98.00 84 GLY A O 1
ATOM 626 N N . PHE A 1 85 ? -5.484 -13.248 -13.294 1.00 98.31 85 PHE A N 1
ATOM 627 C CA . PHE A 1 85 ? -5.706 -11.845 -12.925 1.00 98.31 85 PHE A CA 1
ATOM 628 C C . PHE A 1 85 ? -4.869 -10.872 -13.766 1.00 98.31 85 PHE A C 1
ATOM 630 O O . PHE A 1 85 ? -5.411 -9.899 -14.290 1.00 98.31 85 PHE A O 1
ATOM 637 N N . TYR A 1 86 ? -3.581 -11.165 -13.973 1.00 97.88 86 TYR A N 1
ATOM 638 C CA . TYR A 1 86 ? -2.705 -10.377 -14.850 1.00 97.88 86 TYR A CA 1
ATOM 639 C C . TYR A 1 86 ? -3.214 -10.332 -16.301 1.00 97.88 86 TYR A C 1
ATOM 641 O O . TYR A 1 86 ? -3.298 -9.266 -16.912 1.00 97.88 86 TYR A O 1
ATOM 649 N N . LEU A 1 87 ? -3.621 -11.478 -16.852 1.00 97.88 87 LEU A N 1
ATOM 650 C CA . LEU A 1 87 ? -4.1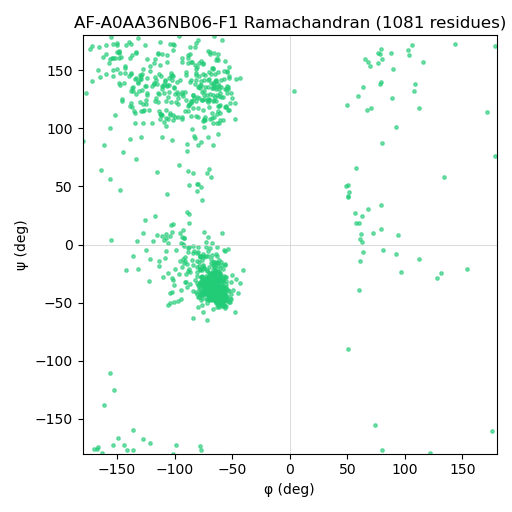83 -11.561 -18.198 1.00 97.88 87 LEU A CA 1
ATOM 651 C C . LEU A 1 87 ? -5.537 -10.844 -18.309 1.00 97.88 87 LEU A C 1
ATOM 653 O O . LEU A 1 87 ? -5.810 -10.205 -19.325 1.00 97.88 87 LEU A O 1
ATOM 657 N N . LEU A 1 88 ? -6.371 -10.907 -17.268 1.00 97.81 88 LEU A N 1
ATOM 658 C CA . LEU A 1 88 ? -7.640 -10.189 -17.226 1.00 97.81 88 LEU A CA 1
ATOM 659 C C . LEU A 1 88 ? -7.414 -8.670 -17.188 1.00 97.81 88 LEU A C 1
ATOM 661 O O . LEU A 1 88 ? -8.098 -7.953 -17.915 1.00 97.81 88 LEU A O 1
ATOM 665 N N . ALA A 1 89 ? -6.411 -8.189 -16.443 1.00 97.00 89 ALA A N 1
ATOM 666 C CA . ALA A 1 89 ? -5.999 -6.784 -16.456 1.00 97.00 89 ALA A CA 1
ATOM 667 C C . ALA A 1 89 ? -5.580 -6.325 -17.867 1.00 97.00 89 ALA A C 1
ATOM 669 O O . ALA A 1 89 ? -6.092 -5.316 -18.344 1.00 97.00 89 ALA A O 1
ATOM 670 N N . ARG A 1 90 ? -4.764 -7.113 -18.589 1.00 96.00 90 ARG A N 1
ATOM 671 C CA . ARG A 1 90 ? -4.394 -6.838 -19.998 1.00 96.00 90 ARG A CA 1
ATOM 672 C C . ARG A 1 90 ? -5.583 -6.874 -20.965 1.00 96.00 90 ARG A C 1
ATOM 674 O O . ARG A 1 90 ? -5.567 -6.196 -21.988 1.00 96.00 90 ARG A O 1
ATOM 681 N N . LEU A 1 91 ? -6.611 -7.679 -20.691 1.00 95.69 91 LEU A N 1
ATOM 682 C CA . LEU A 1 91 ? -7.837 -7.686 -21.498 1.00 95.69 91 LEU A CA 1
ATOM 683 C C . LEU A 1 91 ? -8.743 -6.482 -21.211 1.00 95.69 91 LEU A C 1
ATOM 685 O O . LEU A 1 91 ? -9.477 -6.073 -22.112 1.00 95.69 91 LEU A O 1
ATOM 689 N N . VAL A 1 92 ? -8.686 -5.919 -19.999 1.00 94.06 92 VAL A N 1
ATOM 690 C CA . VAL A 1 92 ? -9.330 -4.646 -19.642 1.00 94.06 92 VAL A CA 1
ATOM 691 C C . VAL A 1 92 ? -8.591 -3.478 -20.295 1.00 94.06 92 VAL A C 1
ATOM 693 O O . VAL A 1 92 ? -9.164 -2.848 -21.177 1.00 94.06 92 VAL A O 1
ATOM 696 N N . ASP A 1 93 ? -7.332 -3.233 -19.929 1.00 92.69 93 ASP A N 1
ATOM 697 C CA . ASP A 1 93 ? -6.499 -2.184 -20.521 1.00 92.69 93 ASP A CA 1
ATOM 698 C C . ASP A 1 93 ? -5.104 -2.741 -20.830 1.00 92.69 93 ASP A C 1
ATOM 700 O O . ASP A 1 93 ? -4.276 -2.974 -19.949 1.00 92.69 93 ASP A O 1
ATOM 704 N N . GLN A 1 94 ? -4.859 -2.991 -22.114 1.00 92.75 94 GLN A N 1
ATOM 705 C CA . GLN A 1 94 ? -3.578 -3.512 -22.571 1.00 92.75 94 GLN A CA 1
ATOM 706 C C . GLN A 1 94 ? -2.517 -2.422 -22.689 1.00 92.75 94 GLN A C 1
ATOM 708 O O . GLN A 1 94 ? -1.346 -2.708 -22.466 1.00 92.75 94 GLN A O 1
ATOM 713 N N . GLU A 1 95 ? -2.902 -1.194 -23.044 1.00 90.56 95 GLU A N 1
ATOM 714 C CA . GLU A 1 95 ? -1.954 -0.097 -23.233 1.00 90.56 95 GLU A CA 1
ATOM 715 C C . GLU A 1 95 ? -1.362 0.286 -21.873 1.00 90.56 95 GLU A C 1
ATOM 717 O O . GLU A 1 95 ? -0.140 0.325 -21.734 1.00 90.56 95 GLU A O 1
ATOM 722 N N . ALA A 1 96 ? -2.195 0.428 -20.837 1.00 87.56 96 ALA A N 1
ATOM 723 C CA . ALA A 1 96 ? -1.733 0.704 -19.479 1.00 87.56 96 ALA A CA 1
ATOM 724 C C . ALA A 1 96 ? -0.842 -0.416 -18.908 1.00 87.56 96 ALA A C 1
ATOM 726 O O . ALA A 1 96 ? 0.200 -0.120 -18.323 1.00 87.56 96 ALA A O 1
ATOM 727 N N . VAL A 1 97 ? -1.193 -1.695 -19.097 1.00 90.88 97 VAL A N 1
ATOM 728 C CA . VAL A 1 97 ? -0.405 -2.807 -18.530 1.00 90.88 97 VAL A CA 1
ATOM 729 C C . VAL A 1 97 ? 0.878 -3.083 -19.328 1.00 90.88 97 VAL A C 1
ATOM 731 O O . VAL A 1 97 ? 1.933 -3.249 -18.720 1.00 90.88 97 VAL A O 1
ATOM 734 N N . ASP A 1 98 ? 0.835 -3.101 -20.667 1.00 89.88 98 ASP A N 1
ATOM 735 C CA . ASP A 1 98 ? 2.009 -3.431 -21.497 1.00 89.88 98 ASP A CA 1
ATOM 736 C C . ASP A 1 98 ? 3.023 -2.275 -21.576 1.00 89.88 98 ASP A C 1
ATOM 738 O O . ASP A 1 98 ? 4.223 -2.528 -21.677 1.00 89.88 98 ASP A O 1
ATOM 742 N N . THR A 1 99 ? 2.581 -1.011 -21.501 1.00 84.12 99 THR A N 1
ATOM 743 C CA . THR A 1 99 ? 3.502 0.146 -21.460 1.00 84.12 99 THR A CA 1
ATOM 744 C C . THR A 1 99 ? 4.024 0.462 -20.059 1.00 84.12 99 THR A C 1
ATOM 746 O O . THR A 1 99 ? 4.796 1.408 -19.909 1.00 84.12 99 THR A O 1
ATOM 749 N N . LEU A 1 100 ? 3.606 -0.292 -19.032 1.00 81.38 100 LEU A N 1
ATOM 750 C CA . LEU A 1 100 ? 3.776 0.079 -17.621 1.00 81.38 100 LEU A CA 1
ATOM 751 C C . LEU A 1 100 ? 3.276 1.515 -17.366 1.00 81.38 100 LEU A C 1
ATOM 753 O O . LEU A 1 100 ? 3.953 2.302 -16.719 1.00 81.38 100 LEU A O 1
ATOM 757 N N . GLY A 1 101 ? 2.144 1.882 -17.972 1.00 62.38 101 GLY A N 1
ATOM 758 C CA . GLY A 1 101 ? 1.509 3.204 -17.937 1.00 62.38 101 GLY A CA 1
ATOM 759 C C . GLY A 1 101 ? 2.283 4.379 -18.560 1.00 62.38 101 GLY A C 1
ATOM 760 O O . GLY A 1 101 ? 1.690 5.444 -18.726 1.00 62.38 101 GLY A O 1
ATOM 761 N N . LEU A 1 102 ? 3.540 4.195 -18.996 1.00 65.00 102 LEU A N 1
ATOM 762 C CA . LEU A 1 102 ? 4.495 5.243 -19.424 1.00 65.00 102 LEU A CA 1
ATOM 763 C C . LEU A 1 102 ? 4.028 6.189 -20.552 1.00 65.00 102 LEU A C 1
ATOM 765 O O . LEU A 1 102 ? 4.716 7.156 -20.878 1.00 65.00 102 LEU A O 1
ATOM 769 N N . THR A 1 103 ? 2.864 5.937 -21.150 1.00 59.06 103 THR A N 1
ATOM 770 C CA . THR A 1 103 ? 2.153 6.880 -22.030 1.00 59.06 103 THR A CA 1
ATOM 771 C C . THR A 1 103 ? 1.796 8.214 -21.359 1.00 59.06 103 THR A C 1
ATOM 773 O O . THR A 1 103 ? 1.523 9.177 -22.074 1.00 59.06 103 THR A O 1
ATOM 776 N N . GLY A 1 104 ? 1.805 8.287 -20.020 1.00 53.38 104 GLY A N 1
ATOM 777 C CA . GLY A 1 104 ? 1.566 9.516 -19.252 1.00 53.38 104 GLY A CA 1
ATOM 778 C C . GLY A 1 104 ? 0.110 9.991 -19.256 1.00 53.38 104 GLY A C 1
ATOM 779 O O . GLY A 1 104 ? -0.170 11.106 -18.824 1.00 53.38 104 GLY A O 1
ATOM 780 N N . ARG A 1 105 ? -0.815 9.169 -19.766 1.00 57.34 105 ARG A N 1
ATOM 781 C CA . ARG A 1 105 ? -2.237 9.508 -19.848 1.00 57.34 105 ARG A CA 1
ATOM 782 C C . ARG A 1 105 ? -2.954 9.282 -18.532 1.00 57.34 105 ARG A C 1
ATOM 784 O O . ARG A 1 105 ? -2.747 8.261 -17.874 1.00 57.34 105 ARG A O 1
ATOM 791 N N . ALA A 1 106 ? -3.879 10.181 -18.204 1.00 52.09 106 ALA A N 1
ATOM 792 C CA . ALA A 1 106 ? -4.761 9.981 -17.061 1.00 52.09 106 ALA A CA 1
ATOM 793 C C . ALA A 1 106 ? -5.584 8.687 -17.265 1.00 52.09 106 ALA A C 1
ATOM 795 O O . ALA A 1 106 ? -6.221 8.529 -18.315 1.00 52.09 106 ALA A O 1
ATOM 796 N N . PRO A 1 107 ? -5.585 7.740 -16.306 1.00 54.09 107 PRO A N 1
ATOM 797 C CA . PRO A 1 107 ? -6.239 6.453 -16.495 1.00 54.09 107 PRO A CA 1
ATOM 798 C C . PRO A 1 107 ? -7.745 6.622 -16.715 1.00 54.09 107 PRO A C 1
ATOM 800 O O . PRO A 1 107 ? -8.478 7.088 -15.838 1.00 54.09 107 PRO A O 1
ATOM 803 N N . LYS A 1 108 ? -8.228 6.170 -17.880 1.00 65.25 108 LYS A N 1
ATOM 804 C CA . LYS A 1 108 ? -9.663 5.952 -18.124 1.00 65.25 108 LYS A CA 1
ATOM 805 C C . LYS A 1 108 ? -10.214 4.997 -17.057 1.00 65.25 108 LYS A C 1
ATOM 807 O O . LYS A 1 108 ? -9.465 4.211 -16.483 1.00 65.25 108 LYS A O 1
ATOM 812 N N . GLY A 1 109 ? -11.530 5.008 -16.818 1.00 67.19 109 GLY A N 1
ATOM 813 C CA . GLY A 1 109 ? -12.156 4.186 -15.762 1.00 67.19 109 GLY A CA 1
ATOM 814 C C . GLY A 1 109 ? -11.770 2.695 -15.798 1.00 67.19 109 GLY A C 1
ATOM 815 O O . GLY A 1 109 ? -11.598 2.070 -14.754 1.00 67.19 109 GLY A O 1
ATOM 816 N N . GLU A 1 110 ? -11.527 2.167 -16.999 1.00 81.06 110 GLU A N 1
ATOM 817 C CA . GLU A 1 110 ? -11.019 0.819 -17.283 1.00 81.06 110 GLU A CA 1
ATOM 818 C C . GLU A 1 110 ? -9.669 0.521 -16.604 1.00 81.06 110 GLU A C 1
ATOM 820 O O . GLU A 1 110 ? -9.503 -0.538 -16.000 1.00 81.06 110 GLU A O 1
ATOM 825 N N . ALA A 1 111 ? -8.722 1.462 -16.614 1.00 83.81 111 ALA A N 1
ATOM 826 C CA . ALA A 1 111 ? -7.415 1.290 -15.983 1.00 83.81 111 ALA A CA 1
ATOM 827 C C . ALA A 1 111 ? -7.504 1.221 -14.445 1.00 83.81 111 ALA A C 1
ATOM 829 O O . ALA A 1 111 ? -6.667 0.575 -13.818 1.00 83.81 111 ALA A O 1
ATOM 830 N N . GLY A 1 112 ? -8.553 1.785 -13.831 1.00 88.88 112 GLY A N 1
ATOM 831 C CA . GLY A 1 112 ? -8.866 1.550 -12.416 1.00 88.88 112 GLY A CA 1
ATOM 832 C C . GLY A 1 112 ? -9.204 0.080 -12.139 1.00 88.88 112 GLY A C 1
ATOM 833 O O . GLY A 1 112 ? -8.647 -0.524 -11.226 1.00 88.88 112 GLY A O 1
ATOM 834 N N . LEU A 1 113 ? -10.037 -0.539 -12.983 1.00 93.38 113 LEU A N 1
ATOM 835 C CA . LEU A 1 113 ? -10.313 -1.978 -12.911 1.00 93.38 113 LEU A CA 1
ATOM 836 C C . LEU A 1 113 ? -9.049 -2.812 -13.170 1.00 93.38 113 LEU A C 1
ATOM 838 O O . LEU A 1 113 ? -8.782 -3.746 -12.417 1.00 93.38 113 LEU A O 1
ATOM 842 N N . ALA A 1 114 ? -8.250 -2.480 -14.187 1.00 94.56 114 ALA A N 1
ATOM 843 C CA . ALA A 1 114 ? -6.996 -3.187 -14.450 1.00 94.56 114 ALA A CA 1
ATOM 844 C C . ALA A 1 114 ? -6.019 -3.090 -13.258 1.00 94.56 114 ALA A C 1
ATOM 846 O O . ALA A 1 114 ? -5.439 -4.104 -12.870 1.00 94.56 114 ALA A O 1
ATOM 847 N N . TYR A 1 115 ? -5.919 -1.928 -12.602 1.00 94.50 115 TYR A N 1
ATOM 848 C CA . TYR A 1 115 ? -5.140 -1.744 -11.374 1.00 94.50 115 TYR A CA 1
ATOM 849 C C . TYR A 1 115 ? -5.629 -2.650 -10.227 1.00 94.50 115 TYR A C 1
ATOM 851 O O . TYR A 1 115 ? -4.830 -3.387 -9.646 1.00 94.50 115 TYR A O 1
ATOM 859 N N . ARG A 1 116 ? -6.946 -2.699 -9.961 1.00 95.19 116 ARG A N 1
ATOM 860 C CA . ARG A 1 116 ? -7.536 -3.611 -8.957 1.00 95.19 116 ARG A CA 1
ATOM 861 C C . ARG A 1 116 ? -7.293 -5.091 -9.272 1.00 95.19 116 ARG A C 1
ATOM 863 O O . ARG A 1 116 ? -7.039 -5.879 -8.362 1.00 95.19 116 ARG A O 1
ATOM 870 N N . LEU A 1 117 ? -7.323 -5.478 -10.547 1.00 97.19 117 LEU A N 1
ATOM 871 C CA . LEU A 1 117 ? -7.008 -6.845 -10.976 1.00 97.19 117 LEU A CA 1
ATOM 872 C C . LEU A 1 117 ? -5.522 -7.187 -10.775 1.00 97.19 117 LEU A C 1
ATOM 874 O O . LEU A 1 117 ? -5.213 -8.297 -10.344 1.00 97.19 117 LEU A O 1
ATOM 878 N N . LEU A 1 118 ? -4.599 -6.247 -11.002 1.00 96.56 118 LEU A N 1
ATOM 879 C CA . LEU A 1 118 ? -3.181 -6.450 -10.688 1.00 96.56 118 LEU A CA 1
ATOM 880 C C . LEU A 1 118 ? -2.926 -6.548 -9.172 1.00 96.56 118 LEU A C 1
ATOM 882 O O . LEU A 1 118 ? -2.175 -7.424 -8.749 1.00 96.56 118 LEU A O 1
ATOM 886 N N . GLN A 1 119 ? -3.584 -5.726 -8.347 1.00 95.69 119 GLN A N 1
ATOM 887 C CA . GLN A 1 119 ? -3.523 -5.846 -6.881 1.00 95.69 119 GLN A CA 1
ATOM 888 C C . GLN A 1 119 ? -3.992 -7.236 -6.402 1.00 95.69 119 GLN A C 1
ATOM 890 O O . GLN A 1 119 ? -3.336 -7.852 -5.561 1.00 95.69 119 GLN A O 1
ATOM 895 N N . LEU A 1 120 ? -5.069 -7.784 -6.984 1.00 96.75 120 LEU A N 1
ATOM 896 C CA . LEU A 1 120 ? -5.512 -9.160 -6.710 1.00 96.75 120 LEU A CA 1
ATOM 897 C C . LEU A 1 120 ? -4.472 -10.207 -7.148 1.00 96.75 120 LEU A C 1
ATOM 899 O O . LEU A 1 120 ? -4.241 -11.173 -6.422 1.00 96.75 120 LEU A O 1
ATOM 903 N N . ALA A 1 121 ? -3.788 -10.010 -8.282 1.00 96.62 121 ALA A N 1
ATOM 904 C CA . ALA A 1 121 ? -2.671 -10.872 -8.681 1.00 96.62 121 ALA A CA 1
ATOM 905 C C . ALA A 1 121 ? -1.516 -10.836 -7.657 1.00 96.62 121 ALA A C 1
ATOM 907 O O . ALA A 1 121 ? -0.922 -11.874 -7.365 1.00 96.62 121 ALA A O 1
ATOM 908 N N . LEU A 1 122 ? -1.215 -9.663 -7.089 1.00 94.38 122 LEU A N 1
ATOM 909 C CA . LEU A 1 122 ? -0.130 -9.473 -6.124 1.00 94.38 122 LEU A CA 1
ATOM 910 C C . LEU A 1 122 ? -0.396 -10.145 -4.768 1.00 94.38 122 LEU A C 1
ATOM 912 O O . LEU A 1 122 ? 0.505 -10.799 -4.241 1.00 94.38 122 LEU A O 1
ATOM 916 N N . VAL A 1 123 ? -1.629 -10.070 -4.256 1.00 92.75 123 VAL A N 1
ATOM 917 C CA . VAL A 1 123 ? -2.069 -10.824 -3.064 1.00 92.75 123 VAL A CA 1
ATOM 918 C C . VAL A 1 123 ? -1.734 -12.312 -3.211 1.00 92.75 123 VAL A C 1
ATOM 920 O O . VAL A 1 123 ? -1.118 -12.929 -2.337 1.00 92.75 123 VAL A O 1
ATOM 923 N N . PHE A 1 124 ? -2.047 -12.900 -4.368 1.00 92.81 124 PHE A N 1
ATOM 924 C CA . PHE A 1 124 ? -1.715 -14.300 -4.617 1.00 92.81 124 PHE A CA 1
ATOM 925 C C . PHE A 1 124 ? -0.197 -14.537 -4.778 1.00 92.81 124 PHE A C 1
ATOM 927 O O . PHE A 1 124 ? 0.293 -15.545 -4.265 1.00 92.81 124 PHE A O 1
ATOM 934 N N . ILE A 1 125 ? 0.587 -13.593 -5.325 1.00 92.19 125 ILE A N 1
ATOM 935 C CA . ILE A 1 125 ? 2.067 -13.680 -5.352 1.00 92.19 125 ILE A CA 1
ATOM 936 C C . ILE A 1 125 ? 2.673 -13.796 -3.945 1.00 92.19 125 ILE A C 1
ATOM 938 O O . ILE A 1 125 ? 3.539 -14.650 -3.738 1.00 92.19 125 ILE A O 1
ATOM 942 N N . PHE A 1 126 ? 2.243 -12.990 -2.969 1.00 87.88 126 PHE A N 1
ATOM 943 C CA . PHE A 1 126 ? 2.796 -13.048 -1.603 1.00 87.88 126 PHE A CA 1
ATOM 944 C C . PHE A 1 126 ? 2.620 -14.436 -0.970 1.00 87.88 126 PHE A C 1
ATOM 946 O O . PHE A 1 126 ? 3.512 -14.968 -0.300 1.00 87.88 126 PHE A O 1
ATOM 953 N N . THR A 1 127 ? 1.505 -15.092 -1.281 1.00 83.44 127 THR A N 1
ATOM 954 C CA . THR A 1 127 ? 1.149 -16.402 -0.721 1.00 83.44 127 THR A CA 1
ATOM 955 C C . THR A 1 127 ? 1.949 -17.568 -1.322 1.00 83.44 127 THR A C 1
ATOM 957 O O . THR A 1 127 ? 1.953 -18.663 -0.755 1.00 83.44 127 THR A O 1
ATOM 960 N N . LEU A 1 128 ? 2.722 -17.335 -2.395 1.00 81.88 128 LEU A N 1
ATOM 961 C CA . LEU A 1 128 ? 3.660 -18.307 -2.983 1.00 81.88 128 LEU A CA 1
ATOM 962 C C . LEU A 1 128 ? 4.883 -18.606 -2.090 1.00 81.88 128 LEU A C 1
ATOM 964 O O . LEU A 1 128 ? 5.707 -19.440 -2.463 1.00 81.88 128 LEU A O 1
ATOM 968 N N . ARG A 1 129 ? 5.034 -17.941 -0.929 1.00 67.31 129 ARG A N 1
ATOM 969 C CA . ARG A 1 129 ? 6.117 -18.088 0.080 1.00 67.31 129 ARG A CA 1
ATOM 970 C C . ARG A 1 129 ? 7.554 -17.793 -0.391 1.00 67.31 129 ARG A C 1
ATOM 972 O O . ARG A 1 129 ? 8.438 -17.623 0.446 1.00 67.31 129 ARG A O 1
ATOM 979 N N . ASN A 1 130 ? 7.814 -17.711 -1.693 1.00 60.47 130 ASN A N 1
ATOM 980 C CA . ASN A 1 130 ? 9.153 -17.615 -2.285 1.00 60.47 130 ASN A CA 1
ATOM 981 C C . ASN A 1 130 ? 9.664 -16.166 -2.400 1.00 60.47 130 ASN A C 1
ATOM 983 O O . ASN A 1 130 ? 10.072 -15.742 -3.477 1.00 60.47 130 ASN A O 1
ATOM 987 N N . ALA A 1 131 ? 9.625 -15.399 -1.303 1.00 62.28 131 ALA A N 1
ATOM 988 C CA . ALA A 1 131 ? 10.072 -13.997 -1.256 1.00 62.28 131 ALA A CA 1
ATOM 989 C C . ALA A 1 131 ? 9.502 -13.134 -2.408 1.00 62.28 131 ALA A C 1
ATOM 991 O O . ALA A 1 131 ? 10.238 -12.451 -3.119 1.00 62.28 131 ALA A O 1
ATOM 992 N N . ASN A 1 132 ? 8.180 -13.213 -2.592 1.00 75.94 132 ASN A N 1
ATOM 993 C CA . ASN A 1 132 ? 7.390 -12.489 -3.596 1.00 75.94 132 ASN A CA 1
ATOM 994 C C . ASN A 1 132 ? 7.742 -12.822 -5.063 1.00 75.94 132 ASN A C 1
ATOM 996 O O . ASN A 1 132 ? 7.484 -12.017 -5.956 1.00 75.94 132 ASN A O 1
ATOM 1000 N N . ARG A 1 133 ? 8.312 -14.009 -5.324 1.00 86.69 133 ARG A N 1
ATOM 1001 C CA . ARG A 1 133 ? 8.657 -14.485 -6.675 1.00 86.69 133 ARG A CA 1
ATOM 1002 C C . ARG A 1 133 ? 7.751 -15.599 -7.177 1.00 86.69 133 ARG A C 1
ATOM 1004 O O . ARG A 1 133 ? 7.416 -16.528 -6.436 1.00 86.69 133 ARG A O 1
ATOM 1011 N N . ILE A 1 134 ? 7.431 -15.557 -8.468 1.00 89.69 134 ILE A N 1
ATOM 1012 C CA . ILE A 1 134 ? 6.716 -16.625 -9.165 1.00 89.69 134 ILE A CA 1
ATOM 1013 C C . ILE A 1 134 ? 7.724 -17.732 -9.529 1.00 89.69 134 ILE A C 1
ATOM 1015 O O . ILE A 1 134 ? 8.746 -17.446 -10.157 1.00 89.69 134 ILE A O 1
ATOM 1019 N N . PRO A 1 135 ? 7.487 -19.013 -9.176 1.00 89.38 135 PRO A N 1
ATOM 1020 C CA . PRO A 1 135 ? 8.435 -20.081 -9.486 1.00 89.38 135 PRO A CA 1
ATOM 1021 C C . PRO A 1 135 ? 8.703 -20.183 -11.007 1.00 89.38 135 PRO A C 1
ATOM 1023 O O . PRO A 1 135 ? 7.749 -20.338 -11.775 1.00 89.38 135 PRO A O 1
ATOM 1026 N N . PRO A 1 136 ? 9.968 -20.158 -11.487 1.00 89.44 136 PRO A N 1
ATOM 1027 C CA . PRO A 1 136 ? 10.268 -19.993 -12.919 1.00 89.44 136 PRO A CA 1
ATOM 1028 C C . PRO A 1 136 ? 9.803 -21.110 -13.866 1.00 89.44 136 PRO A C 1
ATOM 1030 O O . PRO A 1 136 ? 9.944 -20.975 -15.081 1.00 89.44 136 PRO A O 1
ATOM 1033 N N . ILE A 1 137 ? 9.304 -22.241 -13.360 1.00 87.69 137 ILE A N 1
ATOM 1034 C CA . ILE A 1 137 ? 8.712 -23.306 -14.185 1.00 87.69 137 ILE A CA 1
ATOM 1035 C C . ILE A 1 137 ? 7.236 -22.983 -14.485 1.00 87.69 137 ILE A C 1
ATOM 1037 O O . ILE A 1 137 ? 6.946 -22.710 -15.651 1.00 87.69 137 ILE A O 1
ATOM 1041 N N . PRO A 1 138 ? 6.316 -22.906 -13.497 1.00 88.94 138 PRO A N 1
ATOM 1042 C CA . PRO A 1 138 ? 4.943 -22.477 -13.757 1.00 88.94 138 PRO A CA 1
ATOM 1043 C C . PRO A 1 138 ? 4.852 -21.041 -14.282 1.00 88.94 138 PRO A C 1
ATOM 1045 O O . PRO A 1 138 ? 4.021 -20.798 -15.146 1.00 88.94 138 PRO A O 1
ATOM 1048 N N . GLY A 1 139 ? 5.723 -20.111 -13.868 1.00 91.06 139 GLY A N 1
ATOM 1049 C CA . GLY A 1 139 ? 5.732 -18.751 -14.429 1.00 91.06 139 GLY A CA 1
ATOM 1050 C C . GLY A 1 139 ? 5.930 -18.738 -15.951 1.00 91.06 139 GLY A C 1
ATOM 1051 O O . GLY A 1 139 ? 5.209 -18.052 -16.669 1.00 91.06 139 GLY A O 1
ATOM 1052 N N . ARG A 1 140 ? 6.821 -19.592 -16.481 1.00 91.06 140 ARG A N 1
ATOM 1053 C CA . ARG A 1 140 ? 6.980 -19.772 -17.938 1.00 91.06 140 ARG A CA 1
ATOM 1054 C C . ARG A 1 140 ? 5.816 -20.520 -18.588 1.00 91.06 140 ARG A C 1
ATOM 1056 O O . ARG A 1 140 ? 5.488 -20.203 -19.724 1.00 91.06 140 ARG A O 1
ATOM 1063 N N . ALA A 1 141 ? 5.197 -21.481 -17.900 1.00 89.19 141 ALA A N 1
ATOM 1064 C CA . ALA A 1 141 ? 4.018 -22.185 -18.415 1.00 89.19 141 ALA A CA 1
ATOM 1065 C C . ALA A 1 141 ? 2.793 -21.258 -18.541 1.00 89.19 141 ALA A C 1
ATOM 1067 O O . ALA A 1 141 ? 2.056 -21.352 -19.513 1.00 89.19 141 ALA A O 1
ATOM 1068 N N . TRP A 1 142 ? 2.627 -20.329 -17.595 1.00 93.81 142 TRP A N 1
ATOM 1069 C CA . TRP A 1 142 ? 1.530 -19.359 -17.529 1.00 93.81 142 TRP A CA 1
ATOM 1070 C C . TRP A 1 142 ? 1.918 -17.944 -18.013 1.00 93.81 142 TRP A C 1
ATOM 1072 O O . TRP A 1 142 ? 1.243 -16.969 -17.682 1.00 93.81 142 TRP A O 1
ATOM 1082 N N . GLY A 1 143 ? 3.026 -17.800 -18.751 1.00 94.38 143 GLY A N 1
ATOM 1083 C CA . GLY A 1 143 ? 3.455 -16.533 -19.369 1.00 94.38 143 GLY A CA 1
ATOM 1084 C C . GLY A 1 143 ? 3.669 -15.336 -18.422 1.00 94.38 143 GLY A C 1
ATOM 1085 O O . GLY A 1 143 ? 3.669 -14.195 -18.884 1.00 94.38 143 GLY A O 1
ATOM 1086 N N . VAL A 1 144 ? 3.830 -15.557 -17.113 1.00 95.19 144 VAL A N 1
ATOM 1087 C CA . VAL A 1 144 ? 3.790 -14.510 -16.079 1.00 95.19 144 VAL A CA 1
ATOM 1088 C C . VAL A 1 144 ? 5.000 -14.566 -15.145 1.00 95.19 144 VAL A C 1
ATOM 1090 O O . VAL A 1 144 ? 5.482 -15.636 -14.770 1.00 95.19 144 VAL A O 1
ATOM 1093 N N . THR A 1 145 ? 5.486 -13.392 -14.746 1.00 95.00 145 THR A N 1
ATOM 1094 C CA . THR A 1 145 ? 6.523 -13.217 -13.718 1.00 95.00 145 THR A CA 1
ATOM 1095 C C . THR A 1 145 ? 6.159 -12.037 -12.818 1.00 95.00 145 THR A C 1
ATOM 1097 O O . THR A 1 145 ? 5.385 -11.165 -13.216 1.00 95.00 145 THR A O 1
ATOM 1100 N N . GLU A 1 146 ? 6.743 -11.963 -11.622 1.00 92.94 146 GLU A N 1
ATOM 1101 C CA . GLU A 1 146 ? 6.615 -10.806 -10.728 1.00 92.94 146 GLU A CA 1
ATOM 1102 C C . GLU A 1 146 ? 7.039 -9.488 -11.408 1.00 92.94 146 GLU A C 1
ATOM 1104 O O . GLU A 1 146 ? 6.433 -8.443 -11.172 1.00 92.94 146 GLU A O 1
ATOM 1109 N N . HIS A 1 147 ? 8.001 -9.550 -12.338 1.00 92.44 147 HIS A N 1
ATOM 1110 C CA . HIS A 1 147 ? 8.464 -8.414 -13.138 1.00 92.44 147 HIS A CA 1
ATOM 1111 C C . HIS A 1 147 ? 7.429 -7.895 -14.149 1.00 92.44 147 HIS A C 1
ATOM 1113 O O . HIS A 1 147 ? 7.587 -6.782 -14.639 1.00 92.44 147 HIS A O 1
ATOM 1119 N N . HIS A 1 148 ? 6.376 -8.658 -14.462 1.00 93.06 148 HIS A N 1
ATOM 1120 C CA . HIS A 1 148 ? 5.272 -8.183 -15.305 1.00 93.06 148 HIS A CA 1
ATOM 1121 C C . HIS A 1 148 ? 4.177 -7.469 -14.494 1.00 93.06 148 HIS A C 1
ATOM 1123 O O . HIS A 1 148 ? 3.384 -6.724 -15.061 1.00 93.06 148 HIS A O 1
ATOM 1129 N N . ILE A 1 149 ? 4.100 -7.728 -13.183 1.00 93.62 149 ILE A N 1
ATOM 1130 C CA . ILE A 1 149 ? 2.990 -7.299 -12.320 1.00 93.62 149 ILE A CA 1
ATOM 1131 C C . ILE A 1 149 ? 3.411 -6.129 -11.428 1.00 93.62 149 ILE A C 1
ATOM 1133 O O . ILE A 1 149 ? 2.747 -5.097 -11.434 1.00 93.62 149 ILE A O 1
ATOM 1137 N N . ILE A 1 150 ? 4.527 -6.246 -10.700 1.00 91.88 150 ILE A N 1
ATOM 1138 C CA . ILE A 1 150 ? 4.937 -5.231 -9.713 1.00 91.88 150 ILE A CA 1
ATOM 1139 C C . ILE A 1 150 ? 5.201 -3.857 -10.368 1.00 91.88 150 ILE A C 1
ATOM 1141 O O . ILE A 1 150 ? 4.647 -2.874 -9.876 1.00 91.88 150 ILE A O 1
ATOM 1145 N N . PRO A 1 151 ? 5.939 -3.737 -11.495 1.00 90.19 151 PRO A N 1
ATOM 1146 C CA . PRO A 1 151 ? 6.151 -2.435 -12.139 1.00 90.19 151 PRO A CA 1
ATOM 1147 C C . PRO A 1 151 ? 4.864 -1.826 -12.717 1.00 90.19 151 PRO A C 1
ATOM 1149 O O . PRO A 1 151 ? 4.694 -0.609 -12.687 1.00 90.19 151 PRO A O 1
ATOM 1152 N N . ALA A 1 152 ? 3.938 -2.662 -13.203 1.00 91.19 152 ALA A N 1
ATOM 1153 C CA . ALA A 1 152 ? 2.648 -2.204 -13.714 1.00 91.19 152 ALA A CA 1
ATOM 1154 C C . ALA A 1 152 ? 1.769 -1.646 -12.582 1.00 91.19 152 ALA A C 1
ATOM 1156 O O . ALA A 1 152 ? 1.185 -0.579 -12.738 1.00 91.19 152 ALA A O 1
ATOM 1157 N N . ILE A 1 153 ? 1.744 -2.304 -11.414 1.00 92.38 153 ILE A N 1
ATOM 1158 C CA . ILE A 1 153 ? 1.084 -1.787 -10.202 1.00 92.38 153 ILE A CA 1
ATOM 1159 C C . ILE A 1 153 ? 1.687 -0.442 -9.797 1.00 92.38 153 ILE A C 1
ATOM 1161 O O . ILE A 1 153 ? 0.940 0.519 -9.638 1.00 92.38 153 ILE A O 1
ATOM 1165 N N . ILE A 1 154 ? 3.015 -0.362 -9.661 1.00 87.69 154 ILE A N 1
ATOM 1166 C CA . ILE A 1 154 ? 3.718 0.852 -9.220 1.00 87.69 154 ILE A CA 1
ATOM 1167 C C . ILE A 1 154 ? 3.362 2.058 -10.098 1.00 87.69 154 ILE A C 1
ATOM 1169 O O . ILE A 1 154 ? 3.032 3.119 -9.572 1.00 87.69 154 ILE A O 1
ATOM 1173 N N . HIS A 1 155 ? 3.375 1.909 -11.426 1.00 85.19 155 HIS A N 1
ATOM 1174 C CA . HIS A 1 155 ? 3.050 3.035 -12.296 1.00 85.19 155 HIS A CA 1
ATOM 1175 C C . HIS A 1 155 ? 1.543 3.318 -12.363 1.00 85.19 155 HIS A C 1
ATOM 1177 O O . HIS A 1 155 ? 1.136 4.468 -12.202 1.00 85.19 155 HIS A O 1
ATOM 1183 N N . MET A 1 156 ? 0.691 2.302 -12.564 1.00 88.31 156 MET A N 1
ATOM 1184 C CA . MET A 1 156 ? -0.764 2.512 -12.663 1.00 88.31 156 MET A CA 1
ATOM 1185 C C . MET A 1 156 ? -1.347 3.115 -11.380 1.00 88.31 156 MET A C 1
ATOM 1187 O O . MET A 1 156 ? -2.297 3.899 -11.450 1.00 88.31 156 MET A O 1
ATOM 1191 N N . ARG A 1 157 ? -0.727 2.833 -10.225 1.00 88.88 157 ARG A N 1
ATOM 1192 C CA . ARG A 1 157 ? -1.034 3.495 -8.959 1.00 88.88 157 ARG A CA 1
ATOM 1193 C C . ARG A 1 157 ? -0.903 5.015 -9.052 1.00 88.88 157 ARG A C 1
ATOM 1195 O O . ARG A 1 157 ? -1.795 5.695 -8.573 1.00 88.88 157 ARG A O 1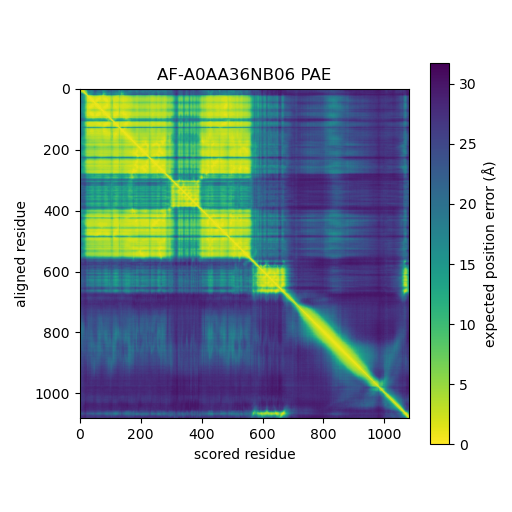
ATOM 1202 N N . ARG A 1 158 ? 0.140 5.575 -9.677 1.00 83.12 158 ARG A N 1
ATOM 1203 C CA . ARG A 1 158 ? 0.345 7.041 -9.719 1.00 83.12 158 ARG A CA 1
ATOM 1204 C C . ARG A 1 158 ? -0.841 7.764 -10.364 1.00 83.12 158 ARG A C 1
ATOM 1206 O O . ARG A 1 158 ? -1.349 8.737 -9.812 1.00 83.12 158 ARG A O 1
ATOM 1213 N N . GLY A 1 159 ? -1.340 7.237 -11.484 1.00 81.56 159 GLY A N 1
ATOM 1214 C CA . GLY A 1 159 ? -2.559 7.738 -12.126 1.00 81.56 159 GLY A CA 1
ATOM 1215 C C . GLY A 1 159 ? -3.828 7.499 -11.293 1.00 81.56 159 GLY A C 1
ATOM 1216 O O . GLY A 1 159 ? -4.752 8.313 -11.328 1.00 81.56 159 GLY A O 1
ATOM 1217 N N . HIS A 1 160 ? -3.880 6.414 -10.514 1.00 86.25 160 HIS A N 1
ATOM 1218 C CA . HIS A 1 160 ? -4.977 6.139 -9.583 1.00 86.25 160 HIS A CA 1
ATOM 1219 C C . HIS A 1 160 ? -4.981 7.110 -8.387 1.00 86.25 160 HIS A C 1
ATOM 1221 O O . HIS A 1 160 ? -6.013 7.716 -8.113 1.00 86.25 160 HIS A O 1
ATOM 1227 N N . ASP A 1 161 ? -3.836 7.354 -7.747 1.00 84.31 161 ASP A N 1
ATOM 1228 C CA . ASP A 1 161 ? -3.660 8.342 -6.676 1.00 84.31 161 ASP A CA 1
ATOM 1229 C C . ASP A 1 161 ? -3.991 9.760 -7.166 1.00 84.31 161 ASP A C 1
ATOM 1231 O O . ASP A 1 161 ? -4.702 10.501 -6.487 1.00 84.31 161 ASP A O 1
ATOM 1235 N N . GLN A 1 162 ? -3.568 10.137 -8.380 1.00 80.94 162 GLN A N 1
ATOM 1236 C CA . GLN A 1 162 ? -3.983 11.396 -9.014 1.00 80.94 162 GLN A CA 1
ATOM 1237 C C . GLN A 1 162 ? -5.506 11.479 -9.212 1.00 80.94 162 GLN A C 1
ATOM 1239 O O . GLN A 1 162 ? -6.094 12.537 -8.973 1.00 80.94 162 GLN A O 1
ATOM 1244 N N . LYS A 1 163 ? -6.168 10.375 -9.593 1.00 84.25 163 LYS A N 1
ATOM 1245 C CA . LYS A 1 163 ? -7.635 10.308 -9.672 1.00 84.25 163 LYS A CA 1
ATOM 1246 C C . LYS A 1 163 ? -8.276 10.432 -8.284 1.00 84.25 163 LYS A C 1
ATOM 1248 O O . LYS A 1 163 ? -9.185 11.239 -8.129 1.00 84.25 163 LYS A O 1
ATOM 1253 N N . LEU A 1 164 ? -7.797 9.722 -7.261 1.00 86.38 164 LEU A N 1
ATOM 1254 C CA . LEU A 1 164 ? -8.313 9.829 -5.886 1.00 86.38 164 LEU A CA 1
ATOM 1255 C C . LEU A 1 164 ? -8.169 11.260 -5.337 1.00 86.38 164 LEU A C 1
ATOM 1257 O O . LEU A 1 164 ? -9.125 11.815 -4.794 1.00 86.38 164 LEU A O 1
ATOM 1261 N N . ARG A 1 165 ? -7.015 11.902 -5.577 1.00 85.31 165 ARG A N 1
ATOM 1262 C CA . ARG A 1 165 ? -6.745 13.324 -5.288 1.00 85.31 165 ARG A CA 1
ATOM 1263 C C . ARG A 1 165 ? -7.631 14.300 -6.065 1.00 85.31 165 ARG A C 1
ATOM 1265 O O . ARG A 1 165 ? -7.642 15.480 -5.719 1.00 85.31 165 ARG A O 1
ATOM 1272 N N . ARG A 1 166 ? -8.313 13.863 -7.129 1.00 82.12 166 ARG A N 1
ATOM 1273 C CA . ARG A 1 166 ? -9.242 14.662 -7.946 1.00 82.12 166 ARG A CA 1
ATOM 1274 C C . ARG A 1 166 ? -10.687 14.429 -7.516 1.00 82.12 166 ARG A C 1
ATOM 1276 O O . ARG A 1 166 ? -11.393 15.396 -7.244 1.00 82.12 166 ARG A O 1
ATOM 1283 N N . ASP A 1 167 ? -11.090 13.167 -7.368 1.00 83.94 167 ASP A N 1
ATOM 1284 C CA . ASP A 1 167 ? -12.368 12.751 -6.784 1.00 83.94 167 ASP A CA 1
ATOM 1285 C C . ASP A 1 167 ? -12.586 13.439 -5.422 1.00 83.94 167 ASP A C 1
ATOM 1287 O O . ASP A 1 167 ? -13.668 13.976 -5.178 1.00 83.94 167 ASP A O 1
ATOM 1291 N N . SER A 1 168 ? -11.556 13.520 -4.566 1.00 86.31 168 SER A N 1
ATOM 1292 C CA . SER A 1 168 ? -11.646 14.166 -3.248 1.00 86.31 168 SER A CA 1
ATOM 1293 C C . SER A 1 168 ? -11.914 15.679 -3.292 1.00 86.31 168 SER A C 1
ATOM 1295 O O . SER A 1 168 ? -12.518 16.207 -2.359 1.00 86.31 168 SER A O 1
ATOM 1297 N N . ARG A 1 169 ? -11.557 16.376 -4.384 1.00 82.50 169 ARG A N 1
ATOM 1298 C CA . ARG A 1 169 ? -11.838 17.817 -4.591 1.00 82.50 169 ARG A CA 1
ATOM 1299 C C . ARG A 1 169 ? -13.302 18.095 -4.930 1.00 82.50 169 ARG A C 1
ATOM 1301 O O . ARG A 1 169 ? -13.755 19.224 -4.778 1.00 82.50 169 ARG A O 1
ATOM 1308 N N . SER A 1 170 ? -14.036 17.085 -5.406 1.00 83.75 170 SER A N 1
ATOM 1309 C CA . SER A 1 170 ? -15.479 17.201 -5.675 1.00 83.75 170 SER A CA 1
ATOM 1310 C C . SER A 1 170 ? -16.328 17.176 -4.395 1.00 83.75 170 SER A C 1
ATOM 1312 O O . SER A 1 170 ? -17.484 17.605 -4.405 1.00 83.75 170 SER A O 1
ATOM 1314 N N . LEU A 1 171 ? -15.746 16.684 -3.298 1.00 89.69 171 LEU A N 1
ATOM 1315 C CA . LEU A 1 171 ? -16.382 16.540 -1.993 1.00 89.69 171 LEU A CA 1
ATOM 1316 C C . LEU A 1 171 ? -16.459 17.898 -1.276 1.00 89.69 171 LEU A C 1
ATOM 1318 O O . LEU A 1 171 ? -15.716 18.835 -1.577 1.00 89.69 171 LEU A O 1
ATOM 1322 N N . VAL A 1 172 ? -17.373 18.031 -0.316 1.00 88.94 172 VAL A N 1
ATOM 1323 C CA . VAL A 1 172 ? -17.475 19.239 0.511 1.00 88.94 172 VAL A CA 1
ATOM 1324 C C . VAL A 1 172 ? -16.202 19.353 1.361 1.00 88.94 172 VAL A C 1
ATOM 1326 O O . VAL A 1 172 ? -15.890 18.409 2.083 1.00 88.94 172 VAL A O 1
ATOM 1329 N N . PRO A 1 173 ? -15.458 20.469 1.309 1.00 90.38 173 PRO A N 1
ATOM 1330 C CA . PRO A 1 173 ? -14.221 20.616 2.069 1.00 90.38 173 PRO A CA 1
ATOM 1331 C C . PRO A 1 173 ? -14.491 20.611 3.577 1.00 90.38 173 PRO A C 1
ATOM 1333 O O . PRO A 1 173 ? -15.282 21.416 4.072 1.00 90.38 173 PRO A O 1
ATOM 1336 N N . ILE A 1 174 ? -13.801 19.751 4.319 1.00 93.75 174 ILE A N 1
ATOM 1337 C CA . ILE A 1 174 ? -13.851 19.688 5.782 1.00 93.75 174 ILE A CA 1
ATOM 1338 C C . ILE A 1 174 ? -12.553 20.260 6.360 1.00 93.75 174 ILE A C 1
ATOM 1340 O O . ILE A 1 174 ? -11.463 19.994 5.859 1.00 93.75 174 ILE A O 1
ATOM 1344 N N . ALA A 1 175 ? -12.647 21.070 7.415 1.00 93.56 175 ALA A N 1
ATOM 1345 C CA . ALA A 1 175 ? -11.459 21.588 8.089 1.00 93.56 175 ALA A CA 1
ATOM 1346 C C . ALA A 1 175 ? -10.746 20.460 8.868 1.00 93.56 175 ALA A C 1
ATOM 1348 O O . ALA A 1 175 ? -11.436 19.682 9.530 1.00 93.56 175 ALA A O 1
ATOM 1349 N N . PRO A 1 176 ? -9.398 20.397 8.902 1.00 93.75 176 PRO A N 1
ATOM 1350 C CA . PRO A 1 176 ? -8.671 19.371 9.664 1.00 93.75 176 PRO A CA 1
ATOM 1351 C C . PRO A 1 176 ? -9.040 19.316 11.154 1.00 93.75 176 PRO A C 1
ATOM 1353 O O . PRO A 1 176 ? -8.980 18.255 11.765 1.00 93.75 176 PRO A O 1
ATOM 1356 N N . SER A 1 177 ? -9.467 20.445 11.727 1.00 95.12 177 SER A N 1
ATOM 1357 C CA . SER A 1 177 ? -9.907 20.596 13.119 1.00 95.12 177 SER A CA 1
ATOM 1358 C C . SER A 1 177 ? -11.422 20.411 13.341 1.00 95.12 177 SER A C 1
ATOM 1360 O O . SER A 1 177 ? -11.906 20.617 14.455 1.00 95.12 177 SER A O 1
ATOM 1362 N N . PHE A 1 178 ? -12.190 20.020 12.314 1.00 96.50 178 PHE A N 1
ATOM 1363 C CA . PHE A 1 178 ? -13.630 19.735 12.415 1.00 96.50 178 PHE A CA 1
ATOM 1364 C C . PHE A 1 178 ? -13.915 18.652 13.464 1.00 96.50 178 PHE A C 1
ATOM 1366 O O . PHE A 1 178 ? -13.172 17.680 13.566 1.00 96.50 178 PHE A O 1
ATOM 1373 N N . ARG A 1 179 ? -15.013 18.786 14.217 1.00 96.75 179 ARG A N 1
ATOM 1374 C CA . ARG A 1 179 ? -15.458 17.814 15.231 1.00 96.75 179 ARG A CA 1
ATOM 1375 C C . ARG A 1 179 ? -16.964 17.601 15.176 1.00 96.75 179 ARG A C 1
ATOM 1377 O O . ARG A 1 179 ? -17.711 18.578 15.183 1.00 96.75 179 ARG A O 1
ATOM 1384 N N . ALA A 1 180 ? -17.392 16.345 15.185 1.00 95.31 180 ALA A N 1
ATOM 1385 C CA . ALA A 1 180 ? -18.778 15.921 15.311 1.00 95.31 180 ALA A CA 1
ATOM 1386 C C . ALA A 1 180 ? -19.006 15.189 16.648 1.00 95.31 180 ALA A C 1
ATOM 1388 O O . ALA A 1 180 ? -18.077 14.936 17.415 1.00 95.31 180 ALA A O 1
ATOM 1389 N N . ASP A 1 181 ? -20.265 14.857 16.932 1.00 95.75 181 ASP A N 1
ATOM 1390 C CA . ASP A 1 181 ? -20.668 14.076 18.108 1.00 95.75 181 ASP A CA 1
ATOM 1391 C C . ASP A 1 181 ? -20.622 12.571 17.769 1.00 95.75 181 ASP A C 1
ATOM 1393 O O . ASP A 1 181 ? -21.647 11.900 17.666 1.00 95.75 181 ASP A O 1
ATOM 1397 N N . LEU A 1 182 ? -19.417 12.068 17.462 1.00 96.69 182 LEU A N 1
ATOM 1398 C CA . LEU A 1 182 ? -19.156 10.671 17.094 1.00 96.69 182 LEU A CA 1
ATOM 1399 C C . LEU A 1 182 ? -18.389 9.939 18.202 1.00 96.69 182 LEU A C 1
ATOM 1401 O O . LEU A 1 182 ? -17.315 10.378 18.619 1.00 96.69 182 LEU A O 1
ATOM 1405 N N . ASN A 1 183 ? -18.872 8.761 18.607 1.00 98.00 183 ASN A N 1
ATOM 1406 C CA . ASN A 1 183 ? -18.156 7.900 19.549 1.00 98.00 183 ASN A CA 1
ATOM 1407 C C . ASN A 1 183 ? -17.053 7.129 18.806 1.00 98.00 183 ASN A C 1
ATOM 1409 O O . ASN A 1 183 ? -17.278 6.015 18.329 1.00 98.00 183 ASN A O 1
ATOM 1413 N N . ILE A 1 184 ? -15.876 7.747 18.666 1.00 98.62 184 ILE A N 1
ATOM 1414 C CA . ILE A 1 184 ? -14.717 7.172 17.968 1.00 98.62 184 ILE A CA 1
ATOM 1415 C C . ILE A 1 184 ? -13.752 6.527 18.974 1.00 98.62 184 ILE A C 1
ATOM 1417 O O . ILE A 1 184 ? -13.327 7.166 19.942 1.00 98.62 184 ILE A O 1
ATOM 1421 N N . ALA A 1 185 ? -13.358 5.279 18.711 1.00 98.62 185 ALA A N 1
ATOM 1422 C CA . ALA A 1 185 ? -12.255 4.616 19.403 1.00 98.62 185 ALA A CA 1
ATOM 1423 C C . ALA A 1 185 ? -10.975 4.590 18.560 1.00 98.62 185 ALA A C 1
ATOM 1425 O O . ALA A 1 185 ? -11.023 4.335 17.358 1.00 98.62 185 ALA A O 1
ATOM 1426 N N . VAL A 1 186 ? -9.830 4.776 19.217 1.00 98.69 186 VAL A N 1
ATOM 1427 C CA . VAL A 1 186 ? -8.492 4.525 18.664 1.00 98.69 186 VAL A CA 1
ATOM 1428 C C . VAL A 1 186 ? -8.008 3.187 19.216 1.00 98.69 186 VAL A C 1
ATOM 1430 O O . VAL A 1 186 ? -7.760 3.070 20.418 1.00 98.69 186 VAL A O 1
ATOM 1433 N N . VAL A 1 187 ? -7.892 2.174 18.357 1.00 98.38 187 VAL A N 1
ATOM 1434 C CA . VAL A 1 187 ? -7.501 0.803 18.720 1.00 98.38 187 VAL A CA 1
ATOM 1435 C C . VAL A 1 187 ? -6.119 0.488 18.150 1.00 98.38 187 VAL A C 1
ATOM 1437 O O . VAL A 1 187 ? -5.851 0.751 16.979 1.00 98.38 187 VAL A O 1
ATOM 1440 N N . SER A 1 188 ? -5.246 -0.100 18.971 1.00 98.06 188 SER A N 1
ATOM 1441 C CA . SER A 1 188 ? -3.918 -0.559 18.543 1.00 98.06 188 SER A CA 1
ATOM 1442 C C . SER A 1 188 ? -3.414 -1.710 19.419 1.00 98.06 188 SER A C 1
ATOM 1444 O O . SER A 1 188 ? -3.733 -1.774 20.611 1.00 98.06 188 SER A O 1
ATOM 1446 N N . ILE A 1 189 ? -2.603 -2.611 18.855 1.00 96.81 189 ILE A N 1
ATOM 1447 C CA . ILE A 1 189 ? -1.901 -3.666 19.602 1.00 96.81 189 ILE A CA 1
ATOM 1448 C C . ILE A 1 189 ? -0.393 -3.394 19.554 1.00 96.81 189 ILE A C 1
ATOM 1450 O O . ILE A 1 189 ? 0.259 -3.614 18.538 1.00 96.81 189 ILE A O 1
ATOM 1454 N N . CYS A 1 190 ? 0.161 -2.982 20.691 1.00 95.94 190 CYS A N 1
ATOM 1455 C CA . CYS A 1 190 ? 1.586 -2.747 20.926 1.00 95.94 190 CYS A CA 1
ATOM 1456 C C . CYS A 1 190 ? 2.189 -3.859 21.803 1.00 95.94 190 CYS A C 1
ATOM 1458 O O . CYS A 1 190 ? 2.930 -3.587 22.745 1.00 95.94 190 CYS A O 1
ATOM 1460 N N . ALA A 1 191 ? 1.841 -5.118 21.519 1.00 94.19 191 ALA A N 1
ATOM 1461 C CA . ALA A 1 191 ? 2.162 -6.285 22.346 1.00 94.19 191 ALA A CA 1
ATOM 1462 C C . ALA A 1 191 ? 3.606 -6.805 22.175 1.00 94.19 191 ALA A C 1
ATOM 1464 O O . ALA A 1 191 ? 3.848 -7.987 21.921 1.00 94.19 191 ALA A O 1
ATOM 1465 N N . TYR A 1 192 ? 4.571 -5.898 22.306 1.00 93.00 192 TYR A N 1
ATOM 1466 C CA . TYR A 1 192 ? 5.993 -6.215 22.365 1.00 93.00 192 TYR A CA 1
ATOM 1467 C C . TYR A 1 192 ? 6.406 -6.651 23.786 1.00 93.00 192 TYR A C 1
ATOM 1469 O O . TYR A 1 192 ? 5.828 -6.170 24.760 1.00 93.00 192 TYR A O 1
ATOM 1477 N N . PRO A 1 193 ? 7.438 -7.503 23.936 1.00 91.75 193 PRO A N 1
ATOM 1478 C CA . PRO A 1 193 ? 8.097 -7.729 25.224 1.00 91.75 193 PRO A CA 1
ATOM 1479 C C . PRO A 1 193 ? 8.602 -6.429 25.877 1.00 91.75 193 PRO A C 1
ATOM 1481 O O . PRO A 1 193 ? 9.027 -5.509 25.179 1.00 91.75 193 PRO A O 1
ATOM 1484 N N . GLU A 1 194 ? 8.633 -6.368 27.213 1.00 89.69 194 GLU A N 1
ATOM 1485 C CA . GLU A 1 194 ? 9.161 -5.206 27.960 1.00 89.69 194 GLU A CA 1
ATOM 1486 C C . GLU A 1 194 ? 10.649 -4.924 27.658 1.00 89.69 194 GLU A C 1
ATOM 1488 O O . GLU A 1 194 ? 11.103 -3.782 27.738 1.00 89.69 194 GLU A O 1
ATOM 1493 N N . ASP A 1 195 ? 11.401 -5.966 27.291 1.00 92.25 195 ASP A N 1
ATOM 1494 C CA . ASP A 1 195 ? 12.815 -5.940 26.907 1.00 92.25 195 ASP A CA 1
ATOM 1495 C C . ASP A 1 195 ? 13.041 -5.853 25.384 1.00 92.25 195 ASP A C 1
ATOM 1497 O O . ASP A 1 195 ? 14.173 -5.994 24.915 1.00 92.25 195 ASP A O 1
ATOM 1501 N N . HIS A 1 196 ? 11.991 -5.604 24.593 1.00 93.56 196 HIS A N 1
ATOM 1502 C CA . HIS A 1 196 ? 12.111 -5.484 23.141 1.00 93.56 196 HIS A CA 1
ATOM 1503 C C . HIS A 1 196 ? 12.984 -4.272 22.748 1.00 93.56 196 HIS A C 1
ATOM 1505 O O . HIS A 1 196 ? 12.801 -3.184 23.298 1.00 93.56 196 HIS A O 1
ATOM 1511 N N . PRO A 1 197 ? 13.921 -4.413 21.787 1.00 95.69 197 PRO A N 1
ATOM 1512 C CA . PRO A 1 197 ? 14.926 -3.381 21.528 1.00 95.69 197 PRO A CA 1
ATOM 1513 C C . PRO A 1 197 ? 14.406 -2.186 20.711 1.00 95.69 197 PRO A C 1
ATOM 1515 O O . PRO A 1 197 ? 15.060 -1.145 20.695 1.00 95.69 197 PRO A O 1
ATOM 1518 N N . LEU A 1 198 ? 13.246 -2.299 20.050 1.00 95.88 198 LEU A N 1
ATOM 1519 C CA . LEU A 1 198 ? 12.615 -1.157 19.371 1.00 95.88 198 LEU A CA 1
ATOM 1520 C C . LEU A 1 198 ? 12.074 -0.130 20.383 1.00 95.88 198 LEU A C 1
ATOM 1522 O O . LEU A 1 198 ? 11.596 -0.506 21.451 1.00 95.88 198 LEU A O 1
ATOM 1526 N N . ALA A 1 199 ? 12.065 1.155 20.023 1.00 96.06 199 ALA A N 1
ATOM 1527 C CA . ALA A 1 199 ? 11.545 2.242 20.862 1.00 96.06 199 ALA A CA 1
ATOM 1528 C C . ALA A 1 199 ? 10.001 2.353 20.866 1.00 96.06 199 ALA A C 1
ATOM 1530 O O . ALA A 1 199 ? 9.420 2.855 21.833 1.00 96.06 199 ALA A O 1
ATOM 1531 N N . LEU A 1 200 ? 9.320 1.822 19.839 1.00 95.25 200 LEU A N 1
ATOM 1532 C CA . LEU A 1 200 ? 7.849 1.816 19.687 1.00 95.25 200 LEU A CA 1
ATOM 1533 C C . LEU A 1 200 ? 7.039 1.431 20.948 1.00 95.25 200 LEU A C 1
ATOM 1535 O O . LEU A 1 200 ? 6.066 2.129 21.231 1.00 95.25 200 LEU A O 1
ATOM 1539 N N . PRO A 1 201 ? 7.413 0.418 21.767 1.00 94.88 201 PRO A N 1
ATOM 1540 C CA . PRO A 1 201 ? 6.655 0.037 22.967 1.00 94.88 201 PRO A CA 1
ATOM 1541 C C . PRO A 1 201 ? 6.608 1.133 24.042 1.00 94.88 201 PRO A C 1
ATOM 1543 O O . PRO A 1 201 ? 5.811 1.048 24.970 1.00 94.88 201 PRO A O 1
ATOM 1546 N N . LYS A 1 202 ? 7.475 2.150 23.939 1.00 95.56 202 LYS A N 1
ATOM 1547 C CA . LYS A 1 202 ? 7.538 3.313 24.837 1.00 95.56 202 LYS A CA 1
ATOM 1548 C C . LYS A 1 202 ? 6.939 4.551 24.167 1.00 95.56 202 LYS A C 1
ATOM 1550 O O . LYS A 1 202 ? 6.195 5.294 24.800 1.00 95.56 202 LYS A O 1
ATOM 1555 N N . LEU A 1 203 ? 7.246 4.756 22.884 1.00 97.00 203 LEU A N 1
ATOM 1556 C CA . LEU A 1 203 ? 6.829 5.933 22.122 1.00 97.00 203 LEU A CA 1
ATOM 1557 C C . LEU A 1 203 ? 5.346 5.880 21.740 1.00 97.00 203 LEU A C 1
ATOM 1559 O O . LEU A 1 203 ? 4.582 6.767 22.131 1.00 97.00 203 LEU A O 1
ATOM 1563 N N . THR A 1 204 ? 4.925 4.835 21.024 1.00 97.12 204 THR A N 1
ATOM 1564 C CA . THR A 1 204 ? 3.586 4.747 20.429 1.00 97.12 204 THR A CA 1
ATOM 1565 C C . THR A 1 204 ? 2.461 4.855 21.468 1.00 97.12 204 THR A C 1
ATOM 1567 O O . THR A 1 204 ? 1.549 5.646 21.227 1.00 97.12 204 THR A O 1
ATOM 1570 N N . PRO A 1 205 ? 2.511 4.193 22.648 1.00 97.62 205 PRO A N 1
ATOM 1571 C CA . PRO A 1 205 ? 1.504 4.379 23.697 1.00 97.62 205 PRO A CA 1
ATOM 1572 C C . PRO A 1 205 ? 1.266 5.847 24.067 1.00 97.62 205 PRO A C 1
ATOM 1574 O O . PRO A 1 205 ? 0.125 6.305 24.044 1.00 97.62 205 PRO A O 1
ATOM 1577 N N . SER A 1 206 ? 2.341 6.600 24.326 1.00 97.44 206 SER A N 1
ATOM 1578 C CA . SER A 1 206 ? 2.250 8.013 24.717 1.00 97.44 206 SER A CA 1
ATOM 1579 C C . SER A 1 206 ? 1.725 8.911 23.589 1.00 97.44 206 SER A C 1
ATOM 1581 O O . SER A 1 206 ? 0.941 9.824 23.838 1.00 97.44 206 SER A O 1
ATOM 1583 N N . ASN A 1 207 ? 2.091 8.613 22.338 1.00 98.12 207 ASN A N 1
ATOM 1584 C CA . ASN A 1 207 ? 1.616 9.326 21.153 1.00 98.12 207 ASN A CA 1
ATOM 1585 C C . ASN A 1 207 ? 0.109 9.101 20.913 1.00 98.12 207 ASN A C 1
ATOM 1587 O O . ASN A 1 207 ? -0.632 10.067 20.714 1.00 98.12 207 ASN A O 1
ATOM 1591 N N . ARG A 1 208 ? -0.372 7.849 21.007 1.00 98.19 208 ARG A N 1
ATOM 1592 C CA . ARG A 1 208 ? -1.810 7.544 20.891 1.00 98.19 208 ARG A CA 1
ATOM 1593 C C . ARG A 1 208 ? -2.614 8.139 22.052 1.00 98.19 208 ARG A C 1
ATOM 1595 O O . ARG A 1 208 ? -3.715 8.630 21.821 1.00 98.19 208 ARG A O 1
ATOM 1602 N N . GLU A 1 209 ? -2.078 8.129 23.275 1.00 98.19 209 GLU A N 1
ATOM 1603 C CA . GLU A 1 209 ? -2.721 8.737 24.448 1.00 98.19 209 GLU A CA 1
ATOM 1604 C C . GLU A 1 209 ? -2.834 10.261 24.328 1.00 98.19 209 GLU A C 1
ATOM 1606 O O . GLU A 1 209 ? -3.918 10.804 24.548 1.00 98.19 209 GLU A O 1
ATOM 1611 N N . ALA A 1 210 ? -1.768 10.953 23.913 1.00 97.62 210 ALA A N 1
ATOM 1612 C CA . ALA A 1 210 ? -1.802 12.396 23.682 1.00 97.62 210 ALA A CA 1
ATOM 1613 C C . ALA A 1 210 ? -2.879 12.781 22.651 1.00 97.62 210 ALA A C 1
ATOM 1615 O O . ALA A 1 210 ? -3.704 13.655 22.921 1.00 97.62 210 ALA A O 1
ATOM 1616 N N . TYR A 1 211 ? -2.927 12.085 21.511 1.00 98.31 211 TYR A N 1
ATOM 1617 C CA . TYR A 1 211 ? -3.926 12.312 20.462 1.00 98.31 211 TYR A CA 1
ATOM 1618 C C . TYR A 1 211 ? -5.361 12.022 20.926 1.00 98.31 211 TYR A C 1
ATOM 1620 O O . TYR A 1 211 ? -6.257 12.855 20.767 1.00 98.31 211 TYR A O 1
ATOM 1628 N N . ALA A 1 212 ? -5.583 10.855 21.539 1.00 98.50 212 ALA A N 1
ATOM 1629 C CA . ALA A 1 212 ? -6.902 10.452 22.011 1.00 98.50 212 ALA A CA 1
ATOM 1630 C C . ALA A 1 212 ? -7.433 11.417 23.082 1.00 98.50 212 ALA A C 1
ATOM 1632 O O . ALA A 1 212 ? -8.579 11.850 22.988 1.00 98.50 212 ALA A O 1
ATOM 1633 N N . ASN A 1 213 ? -6.594 11.841 24.033 1.00 98.12 213 ASN A N 1
ATOM 1634 C CA . ASN A 1 213 ? -6.972 12.821 25.053 1.00 98.12 213 ASN A CA 1
ATOM 1635 C C . ASN A 1 213 ? -7.235 14.218 24.458 1.00 98.12 213 ASN A C 1
ATOM 1637 O O . ASN A 1 213 ? -8.216 14.858 24.837 1.00 98.12 213 ASN A O 1
ATOM 1641 N N . ARG A 1 214 ? -6.421 14.680 23.495 1.00 97.19 214 ARG A N 1
ATOM 1642 C CA . ARG A 1 214 ? -6.575 15.988 22.819 1.00 97.19 214 ARG A CA 1
ATOM 1643 C C . ARG A 1 214 ? -7.904 16.122 22.070 1.00 97.19 214 ARG A C 1
ATOM 1645 O O . ARG A 1 214 ? -8.447 17.222 21.979 1.00 97.19 214 ARG A O 1
ATOM 1652 N N . HIS A 1 215 ? -8.450 15.015 21.568 1.00 97.81 215 HIS A N 1
ATOM 1653 C CA . HIS A 1 215 ? -9.737 14.992 20.866 1.00 97.81 215 HIS A CA 1
ATOM 1654 C C . HIS A 1 215 ? -10.884 14.341 21.667 1.00 97.81 215 HIS A C 1
ATOM 1656 O O . HIS A 1 215 ? -12.038 14.406 21.243 1.00 97.81 215 HIS A O 1
ATOM 1662 N N . GLY A 1 216 ? -10.628 13.756 22.836 1.00 97.88 216 GLY A N 1
ATOM 1663 C CA . GLY A 1 216 ? -11.642 13.026 23.604 1.00 97.88 216 GLY A CA 1
ATOM 1664 C C . GLY A 1 216 ? -12.106 11.722 22.938 1.00 97.88 216 GLY A C 1
ATOM 1665 O O . GLY A 1 216 ? -13.260 11.335 23.100 1.00 97.88 216 GLY A O 1
ATOM 1666 N N . TYR A 1 217 ? -11.232 11.062 22.173 1.00 98.56 217 TYR A N 1
ATOM 1667 C CA . TYR A 1 217 ? -11.478 9.722 21.631 1.00 98.56 217 TYR A CA 1
ATOM 1668 C C . TYR A 1 217 ? -11.208 8.644 22.686 1.00 98.56 217 TYR A C 1
ATOM 1670 O O . TYR A 1 217 ? -10.368 8.809 23.572 1.00 98.56 217 TYR A O 1
ATOM 1678 N N . ALA A 1 218 ? -11.872 7.496 22.570 1.00 98.50 218 ALA A N 1
ATOM 1679 C CA . ALA A 1 218 ? -11.623 6.371 23.464 1.00 98.50 218 ALA A CA 1
ATOM 1680 C C . ALA A 1 218 ? -10.355 5.606 23.045 1.00 98.50 218 ALA A C 1
ATOM 1682 O O . ALA A 1 218 ? -10.362 4.895 22.041 1.00 98.50 218 ALA A O 1
ATOM 1683 N N . LEU A 1 219 ? -9.270 5.694 23.821 1.00 98.56 219 LEU A N 1
ATOM 1684 C CA . LEU A 1 219 ? -8.088 4.857 23.584 1.00 98.56 219 LEU A CA 1
ATOM 1685 C C . LEU A 1 219 ? -8.340 3.404 24.023 1.00 98.56 219 LEU A C 1
ATOM 1687 O O . LEU A 1 219 ? -8.818 3.138 25.130 1.00 98.56 219 LEU A O 1
ATOM 1691 N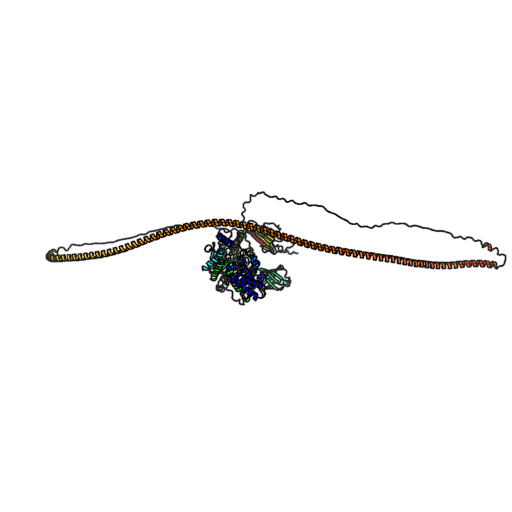 N . ARG A 1 220 ? -7.989 2.452 23.159 1.00 98.06 220 ARG A N 1
ATOM 1692 C CA . ARG A 1 220 ? -8.067 1.002 23.379 1.00 98.06 220 ARG A CA 1
ATOM 1693 C C . ARG A 1 220 ? -6.747 0.360 22.936 1.00 98.06 220 ARG A C 1
ATOM 1695 O O . ARG A 1 220 ? -6.630 -0.240 21.870 1.00 98.06 220 ARG A O 1
ATOM 1702 N N . LEU A 1 221 ? -5.726 0.576 23.762 1.00 97.62 221 LEU A N 1
ATOM 1703 C CA . LEU A 1 221 ? -4.360 0.107 23.543 1.00 97.62 221 LEU A CA 1
ATOM 1704 C C . LEU A 1 221 ? -4.128 -1.247 24.225 1.00 97.62 221 LEU A C 1
ATOM 1706 O O . LEU A 1 221 ? -4.376 -1.396 25.421 1.00 97.62 221 LEU A O 1
ATOM 1710 N N . HIS A 1 222 ? -3.591 -2.210 23.481 1.00 96.75 222 HIS A N 1
ATOM 1711 C CA . HIS A 1 222 ? -3.294 -3.552 23.975 1.00 96.75 222 HIS A CA 1
ATOM 1712 C C . HIS A 1 222 ? -1.783 -3.809 24.041 1.00 96.75 222 HIS A C 1
ATOM 1714 O O . HIS A 1 222 ? -1.128 -3.926 23.007 1.00 96.75 222 HIS A O 1
ATOM 1720 N N . LEU A 1 223 ? -1.241 -3.933 25.256 1.00 95.12 223 LEU A N 1
ATOM 1721 C CA . LEU A 1 223 ? 0.161 -4.317 25.510 1.00 95.12 223 LEU A CA 1
ATOM 1722 C C . LEU A 1 223 ? 0.362 -5.845 25.603 1.00 95.12 223 LEU A C 1
ATOM 1724 O O . LEU A 1 223 ? 1.485 -6.330 25.638 1.00 95.12 223 LEU A O 1
ATOM 1728 N N . GLU A 1 224 ? -0.726 -6.614 25.578 1.00 92.38 224 GLU A N 1
ATOM 1729 C CA . GLU A 1 224 ? -0.744 -8.065 25.372 1.00 92.38 224 GLU A CA 1
ATOM 1730 C C . GLU A 1 224 ? -1.744 -8.373 24.248 1.00 92.38 224 GLU A C 1
ATOM 1732 O O . GLU A 1 224 ? -2.759 -7.687 24.128 1.00 92.38 224 GLU A O 1
ATOM 1737 N N . HIS A 1 225 ? -1.504 -9.395 23.420 1.00 89.50 225 HIS A N 1
ATOM 1738 C CA . HIS A 1 225 ? -2.437 -9.748 22.341 1.00 89.50 225 HIS A CA 1
ATOM 1739 C C . HIS A 1 225 ? -3.764 -10.295 22.913 1.00 89.50 225 HIS A C 1
ATOM 1741 O O . HIS A 1 225 ? -3.775 -11.418 23.425 1.00 89.50 225 HIS A O 1
ATOM 1747 N N . PRO A 1 226 ? -4.908 -9.596 22.762 1.00 82.50 226 PRO A N 1
ATOM 1748 C CA . PRO A 1 226 ? -6.114 -9.855 23.562 1.00 82.50 226 PRO A CA 1
ATOM 1749 C C . PRO A 1 226 ? -6.860 -11.165 23.237 1.00 82.50 226 PRO A C 1
ATOM 1751 O O . PRO A 1 226 ? -7.827 -11.501 23.917 1.00 82.50 226 PRO A O 1
ATOM 1754 N N . VAL A 1 227 ? -6.438 -11.907 22.205 1.00 72.94 227 VAL A N 1
ATOM 1755 C CA . VAL A 1 227 ? -7.115 -13.126 21.707 1.00 72.94 227 VAL A CA 1
ATOM 1756 C C . VAL A 1 227 ? -6.178 -14.353 21.664 1.00 72.94 227 VAL A C 1
ATOM 1758 O O . VAL A 1 227 ? -6.614 -15.476 21.388 1.00 72.94 227 VAL A O 1
ATOM 1761 N N . ILE A 1 228 ? -4.880 -14.197 21.964 1.00 62.38 228 ILE A N 1
ATOM 1762 C CA . ILE A 1 228 ? -3.918 -15.308 21.872 1.00 62.38 228 ILE A CA 1
ATOM 1763 C C . ILE A 1 228 ? -4.092 -16.277 23.047 1.00 62.38 228 ILE A C 1
ATOM 1765 O O . ILE A 1 228 ? -3.840 -15.954 24.202 1.00 62.38 228 ILE A O 1
ATOM 1769 N N . GLY A 1 229 ? -4.481 -17.510 22.717 1.00 57.16 229 GLY A N 1
ATOM 1770 C CA . GLY A 1 229 ? -4.578 -18.637 23.650 1.00 57.16 229 GLY A CA 1
ATOM 1771 C C . GLY A 1 229 ? -5.927 -19.356 23.630 1.00 57.16 229 GLY A C 1
ATOM 1772 O O . GLY A 1 229 ? -5.958 -20.561 23.860 1.00 57.16 229 GLY A O 1
ATOM 1773 N N . ALA A 1 230 ? -7.022 -18.665 23.293 1.00 55.38 230 ALA A N 1
ATOM 1774 C CA . ALA A 1 230 ? -8.365 -19.257 23.303 1.00 55.38 230 ALA A CA 1
ATOM 1775 C C . ALA A 1 230 ? -8.636 -20.182 22.099 1.00 55.38 230 ALA A C 1
ATOM 1777 O O . ALA A 1 230 ? -9.213 -21.257 22.263 1.00 55.38 230 ALA A O 1
ATOM 1778 N N . HIS A 1 231 ? -8.206 -19.775 20.897 1.00 67.62 231 HIS A N 1
ATOM 1779 C CA . HIS A 1 231 ? -8.589 -20.434 19.634 1.00 67.62 231 HIS A CA 1
ATOM 1780 C C . HIS A 1 231 ? -7.427 -20.723 18.669 1.00 67.62 231 HIS A C 1
ATOM 1782 O O . HIS A 1 231 ? -7.654 -21.233 17.580 1.00 67.62 231 HIS A O 1
ATOM 1788 N N . GLY A 1 232 ? -6.179 -20.433 19.057 1.00 81.19 232 GLY A N 1
ATOM 1789 C CA . GLY A 1 232 ? -5.005 -20.625 18.190 1.00 81.19 232 GLY A CA 1
ATOM 1790 C C . GLY A 1 232 ? -4.781 -19.523 17.145 1.00 81.19 232 GLY A C 1
ATOM 1791 O O . GLY A 1 232 ? -3.972 -19.719 16.240 1.00 81.19 232 GLY A O 1
ATOM 1792 N N . LEU A 1 233 ? -5.465 -18.379 17.285 1.00 84.12 233 LEU A N 1
ATOM 1793 C CA . LEU A 1 233 ? -5.376 -17.231 16.380 1.00 84.12 233 LEU A CA 1
ATOM 1794 C C . LEU A 1 233 ? -3.930 -16.750 16.170 1.00 84.12 233 LEU A C 1
ATOM 1796 O O . LEU A 1 233 ? -3.162 -16.620 17.127 1.00 84.12 233 LEU A O 1
ATOM 1800 N N . GLY A 1 234 ? -3.579 -16.467 14.913 1.00 84.56 234 GLY A N 1
ATOM 1801 C CA . GLY A 1 234 ? -2.280 -15.913 14.537 1.00 84.56 234 GLY A CA 1
ATOM 1802 C C . GLY A 1 234 ? -2.091 -14.474 15.025 1.00 84.56 234 GLY A C 1
ATOM 1803 O O . GLY A 1 234 ? -3.036 -13.690 15.063 1.00 84.56 234 GLY A O 1
ATOM 1804 N N . VAL A 1 235 ? -0.846 -14.114 15.359 1.00 86.94 235 VAL A N 1
ATOM 1805 C CA . VAL A 1 235 ? -0.450 -12.763 15.815 1.00 86.94 235 VAL A CA 1
ATOM 1806 C C . VAL A 1 235 ? -0.928 -11.668 14.855 1.00 86.94 235 VAL A C 1
ATOM 1808 O O . VAL A 1 235 ? -1.507 -10.683 15.300 1.00 86.94 235 VAL A O 1
ATOM 1811 N N . GLN A 1 236 ? -0.727 -11.865 13.549 1.00 80.94 236 GLN A N 1
ATOM 1812 C CA . GLN A 1 236 ? -1.090 -10.909 12.493 1.00 80.94 236 GLN A CA 1
ATOM 1813 C C . GLN A 1 236 ? -2.614 -10.702 12.422 1.00 80.94 236 GLN A C 1
ATOM 1815 O O . GLN A 1 236 ? -3.115 -9.581 12.427 1.00 80.94 236 GLN A O 1
ATOM 1820 N N . HIS A 1 237 ? -3.374 -11.795 12.501 1.00 90.94 237 HIS A N 1
ATOM 1821 C CA . HIS A 1 237 ? -4.840 -11.799 12.417 1.00 90.94 237 HIS A CA 1
ATOM 1822 C C . HIS A 1 237 ? -5.538 -11.230 13.663 1.00 90.94 237 HIS A C 1
ATOM 1824 O O . HIS A 1 237 ? -6.748 -10.992 13.642 1.00 90.94 237 HIS A O 1
ATOM 1830 N N . ALA A 1 238 ? -4.798 -10.986 14.751 1.00 92.88 238 ALA A N 1
ATOM 1831 C CA . ALA A 1 238 ? -5.347 -10.463 15.998 1.00 92.88 238 ALA A CA 1
ATOM 1832 C C . ALA A 1 238 ? -6.002 -9.079 15.836 1.00 92.88 238 ALA A C 1
ATOM 1834 O O . ALA A 1 238 ? -6.955 -8.795 16.567 1.00 92.88 238 ALA A O 1
ATOM 1835 N N . LYS A 1 239 ? -5.561 -8.242 14.879 1.00 95.50 239 LYS A N 1
ATOM 1836 C CA . LYS A 1 239 ? -6.173 -6.921 14.640 1.00 95.50 239 LYS A CA 1
ATOM 1837 C C . LYS A 1 239 ? -7.643 -7.030 14.215 1.00 95.50 239 LYS A C 1
ATOM 1839 O O . LYS A 1 239 ? -8.504 -6.412 14.838 1.00 95.50 239 LYS A O 1
ATOM 1844 N N . LEU A 1 240 ? -7.951 -7.913 13.258 1.00 96.75 240 LEU A N 1
ATOM 1845 C CA . LEU A 1 240 ? -9.311 -8.124 12.740 1.00 96.75 240 LEU A CA 1
ATOM 1846 C C . LEU A 1 240 ? -10.265 -8.600 13.844 1.00 96.75 240 LEU A C 1
ATOM 1848 O O . LEU A 1 240 ? -11.346 -8.041 14.018 1.00 96.75 240 LEU A O 1
ATOM 1852 N N . ALA A 1 241 ? -9.835 -9.586 14.639 1.00 95.56 241 ALA A N 1
ATOM 1853 C CA . ALA A 1 241 ? -10.613 -10.103 15.765 1.00 95.56 241 ALA A CA 1
ATOM 1854 C C . ALA A 1 241 ? -10.838 -9.051 16.869 1.00 95.56 241 ALA A C 1
ATOM 1856 O O . ALA A 1 241 ? -11.914 -8.999 17.463 1.00 95.56 241 ALA A O 1
ATOM 1857 N N . THR A 1 242 ? -9.843 -8.195 17.124 1.00 96.19 242 THR A N 1
ATOM 1858 C CA . THR A 1 242 ? -9.919 -7.140 18.148 1.00 96.19 242 THR A CA 1
ATOM 1859 C C . THR A 1 242 ? -10.892 -6.035 17.737 1.00 96.19 242 THR A C 1
ATOM 1861 O O . THR A 1 242 ? -11.768 -5.667 18.519 1.00 96.19 242 THR A O 1
ATOM 1864 N N . VAL A 1 243 ? -10.812 -5.551 16.491 1.00 97.69 243 VAL A N 1
ATOM 1865 C CA . VAL A 1 243 ? -11.758 -4.550 15.968 1.00 97.69 243 VAL A CA 1
ATOM 1866 C C . VAL A 1 243 ? -13.176 -5.121 15.902 1.00 97.69 243 VAL A C 1
ATOM 1868 O O . VAL A 1 243 ? -14.112 -4.458 16.343 1.00 97.69 243 VAL A O 1
ATOM 1871 N N . LEU A 1 244 ? -13.343 -6.369 15.448 1.00 97.44 244 LEU A N 1
ATOM 1872 C CA . LEU A 1 244 ? -14.643 -7.047 15.431 1.00 97.44 244 LEU A CA 1
ATOM 1873 C C . LEU A 1 244 ? -15.282 -7.096 16.831 1.00 97.44 244 LEU A C 1
ATOM 1875 O O . LEU A 1 244 ? -16.470 -6.802 16.962 1.00 97.44 244 LEU A O 1
ATOM 1879 N N . ALA A 1 245 ? -14.504 -7.381 17.880 1.00 96.38 245 ALA A N 1
ATOM 1880 C CA . ALA A 1 245 ? -14.998 -7.373 19.258 1.00 96.38 245 ALA A CA 1
ATOM 1881 C C . ALA A 1 245 ? -15.458 -5.971 19.716 1.00 96.38 245 ALA A C 1
ATOM 1883 O O . ALA A 1 245 ? -16.477 -5.851 20.399 1.00 96.38 245 ALA A O 1
ATOM 1884 N N . TYR A 1 246 ? -14.759 -4.906 19.303 1.00 97.75 246 TYR A N 1
ATOM 1885 C CA . TYR A 1 246 ? -15.155 -3.520 19.594 1.00 97.75 246 TYR A CA 1
ATOM 1886 C C . TYR A 1 246 ? -16.368 -3.034 18.789 1.00 97.75 246 TYR A C 1
ATOM 1888 O O . TYR A 1 246 ? -17.141 -2.227 19.300 1.00 97.75 246 TYR A O 1
ATOM 1896 N N . LEU A 1 247 ? -16.608 -3.549 17.579 1.00 97.88 247 LEU A N 1
ATOM 1897 C CA . LEU A 1 247 ? -17.877 -3.300 16.880 1.00 97.88 247 LEU A CA 1
ATOM 1898 C C . LEU A 1 247 ? -19.039 -4.052 17.550 1.00 97.88 247 LEU A C 1
ATOM 1900 O O . LEU A 1 247 ? -20.129 -3.500 17.705 1.00 97.88 247 LEU A O 1
ATOM 1904 N N . GLN A 1 248 ? -18.798 -5.284 18.010 1.00 97.38 248 GLN A N 1
ATOM 1905 C CA . GLN A 1 248 ? -19.792 -6.111 18.702 1.00 97.38 248 GLN A CA 1
ATOM 1906 C C . GLN A 1 248 ? -20.170 -5.590 20.101 1.00 97.38 248 GLN A C 1
ATOM 1908 O O . GLN A 1 248 ? -21.281 -5.864 20.562 1.00 97.38 248 GLN A O 1
ATOM 1913 N N . SER A 1 249 ? -19.310 -4.814 20.775 1.00 97.50 249 SER A N 1
ATOM 1914 C CA . SER A 1 249 ? -19.631 -4.226 22.088 1.00 97.50 249 SER A CA 1
ATOM 1915 C C . SER A 1 249 ? -20.752 -3.179 22.027 1.00 97.50 249 SER A C 1
ATOM 1917 O O . SER A 1 249 ? -21.419 -2.942 23.032 1.00 97.50 249 SER A O 1
ATOM 1919 N N . ASN A 1 250 ? -20.989 -2.586 20.848 1.00 97.25 250 ASN A N 1
ATOM 1920 C CA . ASN A 1 250 ? -21.874 -1.435 20.632 1.00 97.25 250 ASN A CA 1
ATOM 1921 C C . ASN A 1 250 ? -21.482 -0.160 21.409 1.00 97.25 250 ASN A C 1
ATOM 1923 O O . ASN A 1 250 ? -22.304 0.742 21.549 1.00 97.25 250 ASN A O 1
ATOM 1927 N N . GLU A 1 251 ? -20.235 -0.070 21.878 1.00 97.88 251 GLU A N 1
ATOM 1928 C CA . GLU A 1 251 ? -19.695 1.091 22.605 1.00 97.88 251 GLU A CA 1
ATOM 1929 C C . GLU A 1 251 ? -19.357 2.275 21.677 1.00 97.88 251 GLU A C 1
ATOM 1931 O O . GLU A 1 251 ? -19.405 3.425 22.104 1.00 97.88 251 GLU A O 1
ATOM 1936 N N . PHE A 1 252 ? -19.040 1.999 20.406 1.00 98.38 252 PHE A N 1
ATOM 1937 C CA . PHE A 1 252 ? -18.504 2.978 19.453 1.00 98.38 252 PHE A CA 1
ATOM 1938 C C . PHE A 1 252 ? -19.299 3.032 18.151 1.00 98.38 252 PHE A C 1
ATOM 1940 O O . PHE A 1 252 ? -19.851 2.028 17.702 1.00 98.38 252 PHE A O 1
ATOM 1947 N N . ASP A 1 253 ? -19.311 4.195 17.509 1.00 97.94 253 ASP A N 1
ATOM 1948 C CA . ASP A 1 253 ? -19.888 4.387 16.175 1.00 97.94 253 ASP A CA 1
ATOM 1949 C C . ASP A 1 253 ? -18.843 4.160 15.080 1.00 97.94 253 ASP A C 1
ATOM 1951 O O . ASP A 1 253 ? -19.173 3.629 14.018 1.00 97.94 253 ASP A O 1
ATOM 1955 N N . TRP A 1 254 ? -17.579 4.487 15.370 1.00 98.56 254 TRP A N 1
ATOM 1956 C CA . TRP A 1 254 ? -16.425 4.206 14.518 1.00 98.56 254 TRP A CA 1
ATOM 1957 C C . TRP A 1 254 ? -15.232 3.710 15.344 1.00 98.56 254 TRP A C 1
ATOM 1959 O O . TRP A 1 254 ? -15.005 4.141 16.475 1.00 98.56 254 TRP A O 1
ATOM 1969 N N . VAL A 1 255 ? -14.431 2.835 14.745 1.00 98.69 255 VAL A N 1
ATOM 1970 C CA . VAL A 1 255 ? -13.160 2.345 15.278 1.00 98.69 255 VAL A CA 1
ATOM 1971 C C . VAL A 1 255 ? -12.064 2.657 14.266 1.00 98.69 255 VAL A C 1
ATOM 1973 O O . VAL A 1 255 ? -12.079 2.125 13.159 1.00 98.69 255 VAL A O 1
ATOM 1976 N N . ALA A 1 256 ? -11.110 3.502 14.649 1.00 98.62 256 ALA A N 1
ATOM 1977 C CA . ALA A 1 256 ? -9.850 3.666 13.938 1.00 98.62 256 ALA A CA 1
ATOM 1978 C C . ALA A 1 256 ? -8.862 2.607 14.437 1.00 98.62 256 ALA A C 1
ATOM 1980 O O . ALA A 1 256 ? -8.412 2.666 15.584 1.00 98.62 256 ALA A O 1
ATOM 1981 N N . TRP A 1 257 ? -8.542 1.638 13.584 1.00 98.50 257 TRP A N 1
ATOM 1982 C CA . TRP A 1 257 ? -7.403 0.753 13.789 1.00 98.50 257 TRP A CA 1
ATOM 1983 C C . TRP A 1 257 ? -6.143 1.433 13.265 1.00 98.50 257 TRP A C 1
ATOM 1985 O O . TRP A 1 257 ? -6.122 1.867 12.114 1.00 98.50 257 TRP A O 1
ATOM 1995 N N . LEU A 1 258 ? -5.097 1.492 14.089 1.00 98.19 258 LEU A N 1
ATOM 1996 C CA . LEU A 1 258 ? -3.817 2.090 13.723 1.00 98.19 258 LEU A CA 1
ATOM 1997 C C . LEU A 1 258 ? -2.665 1.214 14.269 1.00 98.19 258 LEU A C 1
ATOM 1999 O O . LEU A 1 258 ? -2.572 1.017 15.485 1.00 98.19 258 LEU A O 1
ATOM 2003 N N . ASP A 1 259 ? -1.794 0.677 13.408 1.00 97.31 259 ASP A N 1
ATOM 2004 C CA . ASP A 1 259 ? -0.702 -0.244 13.790 1.00 97.31 259 ASP A CA 1
ATOM 2005 C C . ASP A 1 259 ? 0.343 0.410 14.729 1.00 97.31 259 ASP A C 1
ATOM 2007 O O . ASP A 1 259 ? 0.416 1.633 14.887 1.00 97.31 259 ASP A O 1
ATOM 2011 N N . CYS A 1 260 ? 1.125 -0.400 15.454 1.00 96.88 260 CYS A N 1
ATOM 2012 C CA . CYS A 1 260 ? 2.015 0.122 16.504 1.00 96.88 260 CYS A CA 1
ATOM 2013 C C . CYS A 1 260 ? 3.324 0.746 15.969 1.00 96.88 260 CYS A C 1
ATOM 2015 O O . CYS A 1 260 ? 3.965 1.529 16.672 1.00 96.88 260 CYS A O 1
ATOM 2017 N N . ASP A 1 261 ? 3.702 0.440 14.727 1.00 97.00 261 ASP A N 1
ATOM 2018 C CA . ASP A 1 261 ? 4.781 1.075 13.956 1.00 97.00 261 ASP A CA 1
ATOM 2019 C C . ASP A 1 261 ? 4.304 2.315 13.173 1.00 97.00 261 ASP A C 1
ATOM 2021 O O . ASP A 1 261 ? 4.994 2.793 12.273 1.00 97.00 261 ASP A O 1
ATOM 2025 N N . SER A 1 262 ? 3.154 2.876 13.559 1.00 97.69 262 SER A N 1
ATOM 2026 C CA . SER A 1 262 ? 2.628 4.150 13.068 1.00 97.69 262 SER A CA 1
ATOM 2027 C C . SER A 1 262 ? 2.580 5.204 14.182 1.00 97.69 262 SER A C 1
ATOM 2029 O O . SER A 1 262 ? 2.034 4.966 15.263 1.00 97.69 262 SER A O 1
ATOM 2031 N N . ILE A 1 263 ? 3.114 6.396 13.908 1.00 98.25 263 ILE A N 1
ATOM 2032 C CA . ILE A 1 263 ? 3.203 7.539 14.830 1.00 98.25 263 ILE A CA 1
ATOM 2033 C C . ILE A 1 263 ? 2.369 8.698 14.278 1.00 98.25 263 ILE A C 1
ATOM 2035 O O . ILE A 1 263 ? 2.567 9.119 13.142 1.00 98.25 263 ILE A O 1
ATOM 2039 N N . LEU A 1 264 ? 1.438 9.228 15.078 1.00 98.25 264 LEU A N 1
ATOM 2040 C CA . LEU A 1 264 ? 0.630 10.403 14.724 1.00 98.25 264 LEU A CA 1
ATOM 2041 C C . LEU A 1 264 ? 1.501 11.655 14.750 1.00 98.25 264 LEU A C 1
ATOM 2043 O O . LEU A 1 264 ? 2.083 11.961 15.788 1.00 98.25 264 LEU A O 1
ATOM 2047 N N . MET A 1 265 ? 1.560 12.366 13.628 1.00 97.38 265 MET A N 1
ATOM 2048 C CA . MET A 1 265 ? 2.448 13.513 13.412 1.00 97.38 265 MET A CA 1
ATOM 2049 C C . MET A 1 265 ? 1.691 14.837 13.538 1.00 97.38 265 MET A C 1
ATOM 2051 O O . MET A 1 265 ? 2.181 15.775 14.168 1.00 97.38 265 MET A O 1
ATOM 2055 N N . ASN A 1 266 ? 0.469 14.897 12.999 1.00 96.12 266 ASN A N 1
ATOM 2056 C CA . ASN A 1 266 ? -0.402 16.066 13.068 1.00 96.12 266 ASN A CA 1
ATOM 2057 C C . ASN A 1 266 ? -1.498 15.882 14.132 1.00 96.12 266 ASN A C 1
ATOM 2059 O O . ASN A 1 266 ? -2.609 15.437 13.838 1.00 96.12 266 ASN A O 1
ATOM 2063 N N . LEU A 1 267 ? -1.211 16.287 15.375 1.00 96.81 267 LEU A N 1
ATOM 2064 C CA . LEU A 1 267 ? -2.187 16.255 16.474 1.00 96.81 267 LEU A CA 1
ATOM 2065 C C . LEU A 1 267 ? -3.289 17.338 16.366 1.00 96.81 267 LEU A C 1
ATOM 2067 O O . LEU A 1 267 ? -4.134 17.446 17.252 1.00 96.81 267 LEU A O 1
ATOM 2071 N N . ASN A 1 268 ? -3.312 18.160 15.312 1.00 95.31 268 ASN A N 1
ATOM 2072 C CA . ASN A 1 268 ? -4.424 19.076 15.031 1.00 95.31 268 ASN A CA 1
ATOM 2073 C C . ASN A 1 268 ? -5.450 18.484 14.048 1.00 95.31 268 ASN A C 1
ATOM 2075 O O . ASN A 1 268 ? -6.564 19.005 13.962 1.00 95.31 268 ASN A O 1
ATOM 2079 N N . ARG A 1 269 ? -5.113 17.392 13.344 1.00 96.12 269 ARG A N 1
ATOM 2080 C CA . ARG A 1 269 ? -5.999 16.717 12.388 1.00 96.12 269 ARG A CA 1
ATOM 2081 C C . ARG A 1 269 ? -6.856 15.653 13.070 1.00 96.12 269 ARG A C 1
ATOM 2083 O O . ARG A 1 269 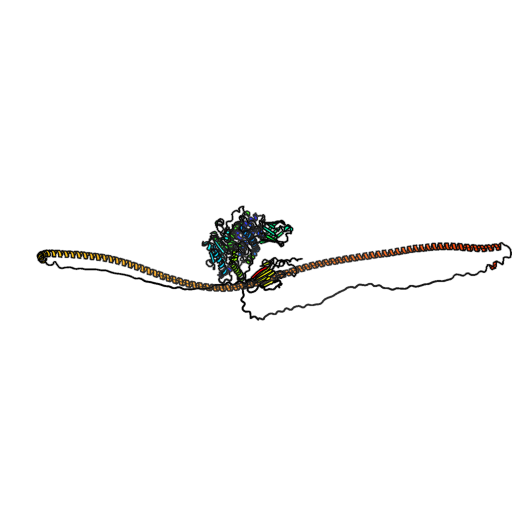? -6.346 14.679 13.613 1.00 96.12 269 ARG A O 1
ATOM 2090 N N . THR A 1 270 ? -8.171 15.811 13.006 1.00 98.00 270 THR A N 1
ATOM 2091 C CA . THR A 1 270 ? -9.146 14.961 13.701 1.00 98.00 270 THR A CA 1
ATOM 2092 C C . THR A 1 270 ? -9.569 13.768 12.839 1.00 98.00 270 THR A C 1
ATOM 2094 O O . THR A 1 270 ? -9.683 13.880 11.616 1.00 98.00 270 THR A O 1
ATOM 2097 N N . LEU A 1 271 ? -9.892 12.633 13.465 1.00 98.31 271 LEU A N 1
ATOM 2098 C CA . LEU A 1 271 ? -10.520 11.497 12.775 1.00 98.31 271 LEU A CA 1
ATOM 2099 C C . LEU A 1 271 ? -11.917 11.866 12.256 1.00 98.31 271 LEU A C 1
ATOM 2101 O O . LEU A 1 271 ? -12.312 11.409 11.187 1.00 98.31 271 LEU A O 1
ATOM 2105 N N . ASP A 1 272 ? -12.631 12.749 12.963 1.00 97.94 272 ASP A N 1
ATOM 2106 C CA . ASP A 1 272 ? -13.887 13.346 12.500 1.00 97.94 272 ASP A CA 1
ATOM 2107 C C . ASP A 1 272 ? -13.731 14.014 11.129 1.00 97.94 272 ASP A C 1
ATOM 2109 O O . ASP A 1 272 ? -14.589 13.821 10.272 1.00 97.94 272 ASP A O 1
ATOM 2113 N N . SER A 1 273 ? -12.650 14.778 10.906 1.00 97.12 273 SER A N 1
ATOM 2114 C CA . SER A 1 273 ? -12.412 15.468 9.632 1.00 97.12 273 SER A CA 1
ATOM 2115 C C . SER A 1 273 ? -12.217 14.482 8.484 1.00 97.12 273 SER A C 1
ATOM 2117 O O . SER A 1 273 ? -12.781 14.683 7.415 1.00 97.12 273 SER A O 1
ATOM 2119 N N . ILE A 1 274 ? -11.501 13.377 8.715 1.00 97.56 274 ILE A N 1
ATOM 2120 C CA . ILE A 1 274 ? -11.259 12.332 7.710 1.00 97.56 274 ILE A CA 1
ATOM 2121 C C . ILE A 1 274 ? -12.552 11.559 7.423 1.00 97.56 274 ILE A C 1
ATOM 2123 O O . ILE A 1 274 ? -12.890 11.349 6.258 1.00 97.56 274 ILE A O 1
ATOM 2127 N N . ILE A 1 275 ? -13.321 11.208 8.463 1.00 97.50 275 ILE A N 1
ATOM 2128 C CA . ILE A 1 275 ? -14.637 10.571 8.313 1.00 97.50 275 ILE A CA 1
ATOM 2129 C C . ILE A 1 275 ? -15.574 11.467 7.501 1.00 97.50 275 ILE A C 1
ATOM 2131 O O . ILE A 1 275 ? -16.141 11.020 6.506 1.00 97.50 275 ILE A O 1
ATOM 2135 N N . TYR A 1 276 ? -15.706 12.740 7.876 1.00 96.00 276 TYR A N 1
ATOM 2136 C CA . TYR A 1 276 ? -16.573 13.676 7.168 1.00 96.00 276 TYR A CA 1
ATOM 2137 C C . TYR A 1 276 ? -16.041 14.091 5.796 1.00 96.00 276 TYR A C 1
ATOM 2139 O O . TYR A 1 276 ? -16.850 14.495 4.972 1.00 96.00 276 TYR A O 1
ATOM 2147 N N . GLN A 1 277 ? -14.737 14.007 5.513 1.00 95.12 277 GLN A N 1
ATOM 2148 C CA . GLN A 1 277 ? -14.186 14.309 4.187 1.00 95.12 277 GLN A CA 1
ATOM 2149 C C . GLN A 1 277 ? -14.423 13.152 3.212 1.00 95.12 277 GLN A C 1
ATOM 2151 O O . GLN A 1 277 ? -14.815 13.405 2.078 1.00 95.12 277 GLN A O 1
ATOM 2156 N N . TYR A 1 278 ? -14.223 11.899 3.639 1.00 96.06 278 TYR A N 1
ATOM 2157 C CA . TYR A 1 278 ? -14.181 10.745 2.729 1.00 96.06 278 TYR A CA 1
ATOM 2158 C C . TYR A 1 278 ? -15.414 9.835 2.764 1.00 96.06 278 TYR A C 1
ATOM 2160 O O . TYR A 1 278 ? -15.719 9.210 1.752 1.00 96.06 278 TYR A O 1
ATOM 2168 N N . ALA A 1 279 ? -16.186 9.800 3.855 1.00 95.62 279 ALA A N 1
ATOM 2169 C CA . ALA A 1 279 ? -17.454 9.062 3.909 1.00 95.62 279 ALA A CA 1
ATOM 2170 C C . ALA A 1 279 ? -18.663 9.894 3.431 1.00 95.62 279 ALA A C 1
ATOM 2172 O O . ALA A 1 279 ? -19.787 9.653 3.872 1.00 95.62 279 ALA A O 1
ATOM 2173 N N . GLN A 1 280 ? -18.457 10.889 2.561 1.00 92.62 280 GLN A N 1
ATOM 2174 C CA . GLN A 1 280 ? -19.541 11.718 2.025 1.00 92.62 280 GLN A CA 1
ATOM 2175 C C . GLN A 1 280 ? -20.359 10.987 0.964 1.00 92.62 280 GLN A C 1
ATOM 2177 O O . GLN A 1 280 ? -19.818 10.253 0.135 1.00 92.62 280 GLN A O 1
ATOM 2182 N N . ARG A 1 281 ? -21.659 11.283 0.910 1.00 85.81 281 ARG A N 1
ATOM 2183 C CA . ARG A 1 281 ? -22.502 10.895 -0.221 1.00 85.81 281 ARG A CA 1
ATOM 2184 C C . ARG A 1 281 ? -22.075 11.681 -1.459 1.00 85.81 281 ARG A C 1
ATOM 2186 O O . ARG A 1 281 ? -22.334 12.883 -1.541 1.00 85.81 281 ARG A O 1
ATOM 2193 N N . LYS A 1 282 ? -21.451 11.009 -2.435 1.00 79.81 282 LYS A N 1
ATOM 2194 C CA . LYS A 1 282 ? -21.128 11.619 -3.737 1.00 79.81 282 LYS A CA 1
ATOM 2195 C C . LYS A 1 282 ? -22.400 12.220 -4.352 1.00 79.81 282 LYS A C 1
ATOM 2197 O O . LYS A 1 282 ? -23.454 11.580 -4.359 1.00 79.81 282 LYS A O 1
ATOM 2202 N N . ALA A 1 283 ? -22.308 13.447 -4.867 1.00 69.00 283 ALA A N 1
ATOM 2203 C CA . ALA A 1 283 ? -23.414 14.076 -5.582 1.00 69.00 283 ALA A CA 1
ATOM 2204 C C . ALA A 1 283 ? -23.738 13.236 -6.830 1.00 69.00 283 ALA A C 1
ATOM 2206 O O . ALA A 1 283 ? -22.894 13.085 -7.708 1.00 69.00 283 ALA A O 1
ATOM 2207 N N . LEU A 1 284 ? -24.937 12.643 -6.868 1.00 56.03 284 LEU A N 1
ATOM 2208 C CA . LEU A 1 284 ? -25.271 11.573 -7.821 1.00 56.03 284 LEU A CA 1
ATOM 2209 C C . LEU A 1 284 ? -25.315 12.013 -9.292 1.00 56.03 284 LEU A C 1
ATOM 2211 O O . LEU A 1 284 ? -25.213 11.161 -10.168 1.00 56.03 284 LEU A O 1
ATOM 2215 N N . GLU A 1 285 ? -25.419 13.314 -9.557 1.00 59.91 285 GLU A N 1
ATOM 2216 C CA . GLU A 1 285 ? -25.191 13.904 -10.875 1.00 59.91 285 GLU A CA 1
ATOM 2217 C C . GLU A 1 285 ? -24.342 15.178 -10.712 1.00 59.91 285 GLU A C 1
ATOM 2219 O O . GLU A 1 285 ? -24.628 15.984 -9.816 1.00 59.91 285 GLU A O 1
ATOM 2224 N N . PRO A 1 286 ? -23.316 15.402 -11.556 1.00 58.09 286 PRO A N 1
ATOM 2225 C CA . PRO A 1 286 ? -22.669 16.700 -11.653 1.00 58.09 286 PRO A CA 1
ATOM 2226 C C . PRO A 1 286 ? -23.650 17.684 -12.299 1.00 58.09 286 PRO A C 1
ATOM 2228 O O . PRO A 1 286 ? -23.943 17.611 -13.488 1.00 58.09 286 PRO A O 1
ATOM 2231 N N . THR A 1 287 ? -24.177 18.615 -11.508 1.00 62.50 287 THR A N 1
ATOM 2232 C CA . THR A 1 287 ? -24.906 19.773 -12.041 1.00 62.50 287 THR A CA 1
ATOM 2233 C C . THR A 1 287 ? -23.969 20.615 -12.909 1.00 62.50 287 THR A C 1
ATOM 2235 O O . THR A 1 287 ? -22.869 20.897 -12.446 1.00 62.50 287 THR A O 1
ATOM 2238 N N . ASP A 1 288 ? -24.425 21.109 -14.069 1.00 65.06 288 ASP A N 1
ATOM 2239 C CA . ASP A 1 288 ? -23.649 21.925 -15.042 1.00 65.06 288 ASP A CA 1
ATOM 2240 C C . ASP A 1 288 ? -22.960 23.196 -14.477 1.00 65.06 288 ASP A C 1
ATOM 2242 O O . ASP A 1 288 ? -22.272 23.914 -15.199 1.00 65.06 288 ASP A O 1
ATOM 2246 N N . SER A 1 289 ? -23.163 23.529 -13.201 1.00 65.44 289 SER A N 1
ATOM 2247 C CA . SER A 1 289 ? -22.359 24.516 -12.483 1.00 65.44 289 SER A CA 1
ATOM 2248 C C . SER A 1 289 ? -21.172 23.847 -11.789 1.00 65.44 289 SER A C 1
ATOM 2250 O O . SER A 1 289 ? -21.381 23.109 -10.819 1.00 65.44 289 SER A O 1
ATOM 2252 N N . ASP A 1 290 ? -19.953 24.185 -12.214 1.00 60.66 290 ASP A N 1
ATOM 2253 C CA . ASP A 1 290 ? -18.712 23.761 -11.558 1.00 60.66 290 ASP A CA 1
ATOM 2254 C C . ASP A 1 290 ? -18.759 23.953 -10.029 1.00 60.66 290 ASP A C 1
ATOM 2256 O O . ASP A 1 290 ? -19.303 24.955 -9.532 1.00 60.66 290 ASP A O 1
ATOM 2260 N N . PRO A 1 291 ? -18.181 23.023 -9.244 1.00 64.19 291 PRO A N 1
ATOM 2261 C CA . PRO A 1 291 ? -18.129 23.152 -7.797 1.00 64.19 291 PRO A CA 1
ATOM 2262 C C . PRO A 1 291 ? -17.305 24.387 -7.417 1.00 64.19 291 PRO A C 1
ATOM 2264 O O . PRO A 1 291 ? -16.094 24.440 -7.605 1.00 64.19 291 PRO A O 1
ATOM 2267 N N . ALA A 1 292 ? -17.984 25.390 -6.860 1.00 65.31 292 ALA A N 1
ATOM 2268 C CA . ALA A 1 292 ? -17.363 26.643 -6.448 1.00 65.31 292 ALA A CA 1
ATOM 2269 C C . ALA A 1 292 ? -16.139 26.407 -5.536 1.00 65.31 292 ALA A C 1
ATOM 2271 O O . ALA A 1 292 ? -16.278 25.803 -4.470 1.00 65.31 292 ALA A O 1
ATOM 2272 N N . LEU A 1 293 ? -14.975 26.908 -5.978 1.00 66.50 293 LEU A N 1
ATOM 2273 C CA . LEU A 1 293 ? -13.648 26.739 -5.365 1.00 66.50 293 LEU A CA 1
ATOM 2274 C C . LEU A 1 293 ? -13.656 26.900 -3.838 1.00 66.50 293 LEU A C 1
ATOM 2276 O O . LEU A 1 293 ? -14.349 27.762 -3.300 1.00 66.50 293 LEU A O 1
ATOM 2280 N N . VAL A 1 294 ? -12.848 26.113 -3.131 1.00 66.81 294 VAL A N 1
ATOM 2281 C CA . VAL A 1 294 ? -12.744 26.171 -1.664 1.00 66.81 294 VAL A CA 1
ATOM 2282 C C . VAL A 1 294 ? -12.040 27.458 -1.223 1.00 66.81 294 VAL A C 1
ATOM 2284 O O . VAL A 1 294 ? -11.016 27.838 -1.781 1.00 66.81 294 VAL A O 1
ATOM 2287 N N . CYS A 1 295 ? -12.550 28.146 -0.200 1.00 64.31 295 CYS A N 1
ATOM 2288 C CA . CYS A 1 295 ? -11.898 29.342 0.334 1.00 64.31 295 CYS A CA 1
ATOM 2289 C C . CYS A 1 295 ? -10.534 28.984 0.938 1.00 64.31 295 CYS A C 1
ATOM 2291 O O . CYS A 1 295 ? -10.453 28.161 1.847 1.00 64.31 295 CYS A O 1
ATOM 2293 N N . GLY A 1 296 ? -9.474 29.629 0.449 1.00 63.41 296 GLY A N 1
ATOM 2294 C CA . GLY A 1 296 ? -8.087 29.345 0.834 1.00 63.41 296 GLY A CA 1
ATOM 2295 C C . GLY A 1 296 ? -7.364 28.403 -0.132 1.00 63.41 296 GLY A C 1
ATOM 2296 O O . GLY A 1 296 ? -6.152 28.519 -0.268 1.00 63.41 296 GLY A O 1
ATOM 2297 N N . GLN A 1 297 ? -8.087 27.568 -0.888 1.00 54.88 297 GLN A N 1
ATOM 2298 C CA . GLN A 1 297 ? -7.525 26.959 -2.091 1.00 54.88 297 GLN A CA 1
ATOM 2299 C C . GLN A 1 297 ? -7.583 27.994 -3.220 1.00 54.88 297 GLN A C 1
ATOM 2301 O O . GLN A 1 297 ? -8.656 28.439 -3.634 1.00 54.88 297 GLN A O 1
ATOM 2306 N N . LEU A 1 298 ? -6.421 28.383 -3.741 1.00 49.19 298 LEU A N 1
ATOM 2307 C CA . LEU A 1 298 ? -6.361 28.984 -5.072 1.00 49.19 298 LEU A CA 1
ATOM 2308 C C . LEU A 1 298 ? -6.771 27.904 -6.105 1.00 49.19 298 LEU A C 1
ATOM 2310 O O . LEU A 1 298 ? -6.790 26.713 -5.778 1.00 49.19 298 LEU A O 1
ATOM 2314 N N . PRO A 1 299 ? -7.103 28.250 -7.358 1.00 51.16 299 PRO A N 1
ATOM 2315 C CA . PRO A 1 299 ? -7.216 27.234 -8.401 1.00 51.16 299 PRO A CA 1
ATOM 2316 C C . PRO A 1 299 ? -5.865 26.512 -8.580 1.00 51.16 299 PRO A C 1
ATOM 2318 O O . PRO A 1 299 ? -4.844 27.140 -8.865 1.00 51.16 299 PRO A O 1
ATOM 2321 N N . GLN A 1 300 ? -5.851 25.190 -8.364 1.00 54.78 300 GLN A N 1
ATOM 2322 C CA . GLN A 1 300 ? -4.722 24.312 -8.724 1.00 54.78 300 GLN A CA 1
ATOM 2323 C C . GLN A 1 300 ? -4.720 23.941 -10.211 1.00 54.78 300 GLN A C 1
ATOM 2325 O O . GLN A 1 300 ? -3.687 23.527 -10.728 1.00 54.78 300 GLN A O 1
ATOM 2330 N N . SER A 1 301 ? -5.855 24.086 -10.901 1.00 54.44 301 SER A N 1
ATOM 2331 C CA . SER A 1 301 ? -5.883 23.959 -12.355 1.00 54.44 301 SER A CA 1
ATOM 2332 C C . SER A 1 301 ? -5.099 25.099 -13.007 1.00 54.44 301 SER A C 1
ATOM 2334 O O . SER A 1 301 ? -5.021 26.213 -12.480 1.00 54.44 301 SER A O 1
ATOM 2336 N N . LEU A 1 302 ? -4.557 24.822 -14.190 1.00 56.00 302 LEU A N 1
ATOM 2337 C CA . LEU A 1 302 ? -3.831 25.777 -15.023 1.00 56.00 302 LEU A CA 1
ATOM 2338 C C . LEU A 1 302 ? -4.738 26.843 -15.666 1.00 56.00 302 LEU A C 1
ATOM 2340 O O . LEU A 1 302 ? -4.232 27.621 -16.456 1.00 56.00 302 LEU A O 1
ATOM 2344 N N . ASP A 1 303 ? -6.034 26.913 -15.331 1.00 57.16 303 ASP A N 1
ATOM 2345 C CA . ASP A 1 303 ? -7.092 27.717 -15.983 1.00 57.16 303 ASP A CA 1
ATOM 2346 C C . ASP A 1 303 ? -6.711 29.159 -16.367 1.00 57.16 303 ASP A C 1
ATOM 2348 O O . ASP A 1 303 ? -7.223 29.663 -17.362 1.00 57.16 303 ASP A O 1
ATOM 2352 N N . ALA A 1 304 ? -5.843 29.824 -15.590 1.00 59.56 304 ALA A N 1
ATOM 2353 C CA . ALA A 1 304 ? -5.176 31.078 -15.968 1.00 59.56 304 ALA A CA 1
ATOM 2354 C C . ALA A 1 304 ? -3.955 31.382 -15.064 1.00 59.56 304 ALA A C 1
ATOM 2356 O O . ALA A 1 304 ? -3.950 32.372 -14.319 1.00 59.56 304 ALA A O 1
ATOM 2357 N N . LEU A 1 305 ? -2.901 30.555 -15.081 1.00 74.25 305 LEU A N 1
ATOM 2358 C CA . LEU A 1 305 ? -1.670 30.894 -14.346 1.00 74.25 305 LEU A CA 1
ATOM 2359 C C . LEU A 1 305 ? -0.884 31.995 -15.072 1.00 74.25 305 LEU A C 1
ATOM 2361 O O . LEU A 1 305 ? -0.250 31.772 -16.098 1.00 74.25 305 LEU A O 1
ATOM 2365 N N . THR A 1 306 ? -0.903 33.200 -14.501 1.00 79.75 306 THR A N 1
ATOM 2366 C CA . THR A 1 306 ? -0.148 34.361 -14.994 1.00 79.75 306 THR A CA 1
ATOM 2367 C C . THR A 1 306 ? 1.200 34.472 -14.279 1.00 79.75 306 THR A C 1
ATOM 2369 O O . THR A 1 306 ? 1.249 34.462 -13.048 1.00 79.75 306 THR A O 1
ATOM 2372 N N . GLY A 1 307 ? 2.292 34.636 -15.024 1.00 84.62 307 GLY A N 1
ATOM 2373 C CA . GLY A 1 307 ? 3.642 34.758 -14.466 1.00 84.62 307 GLY A CA 1
ATOM 2374 C C . GLY A 1 307 ? 4.644 35.408 -15.407 1.00 84.62 307 GLY A C 1
ATOM 2375 O O . GLY A 1 307 ? 4.376 35.531 -16.595 1.00 84.62 307 GLY A O 1
ATOM 2376 N N . ASP A 1 308 ? 5.776 35.856 -14.876 1.00 85.69 308 ASP A N 1
ATOM 2377 C CA . ASP A 1 308 ? 6.800 36.602 -15.610 1.00 85.69 308 ASP A CA 1
ATOM 2378 C C . ASP A 1 308 ? 8.052 35.745 -15.823 1.00 85.69 308 ASP A C 1
ATOM 2380 O O . ASP A 1 308 ? 8.517 35.085 -14.892 1.00 85.69 308 ASP A O 1
ATOM 2384 N N . TRP A 1 309 ? 8.646 35.801 -17.019 1.00 85.69 309 TRP A N 1
ATOM 2385 C CA . TRP A 1 309 ? 10.024 35.333 -17.209 1.00 85.69 309 TRP A CA 1
ATOM 2386 C C . TRP A 1 309 ? 11.011 36.250 -16.472 1.00 85.69 309 TRP A C 1
ATOM 2388 O O . TRP A 1 309 ? 10.927 37.477 -16.584 1.00 85.69 309 TRP A O 1
ATOM 2398 N N . LEU A 1 310 ? 11.965 35.655 -15.751 1.00 78.88 310 LEU A N 1
ATOM 2399 C CA . LEU A 1 310 ? 13.028 36.367 -15.030 1.00 78.88 310 LEU A CA 1
ATOM 2400 C C . LEU A 1 310 ? 14.326 36.532 -15.829 1.00 78.88 310 LEU A C 1
ATOM 2402 O O . LEU A 1 310 ? 15.181 37.334 -15.450 1.00 78.88 310 LEU A O 1
ATOM 2406 N N . ASP A 1 311 ? 14.530 35.728 -16.868 1.00 70.62 311 ASP A N 1
ATOM 2407 C CA . ASP A 1 311 ? 15.844 35.505 -17.460 1.00 70.62 311 ASP A CA 1
ATOM 2408 C C . ASP A 1 311 ? 16.107 36.293 -18.754 1.00 70.62 311 ASP A C 1
ATOM 2410 O O . ASP A 1 311 ? 15.232 36.891 -19.381 1.00 70.62 311 ASP A O 1
ATOM 2414 N N . SER A 1 312 ? 17.379 36.313 -19.154 1.00 56.16 312 SER A N 1
ATOM 2415 C CA . SER A 1 312 ? 17.922 37.206 -20.184 1.00 56.16 312 SER A CA 1
ATOM 2416 C C . SER A 1 312 ? 17.550 36.858 -21.632 1.00 56.16 312 SER A C 1
ATOM 2418 O O . SER A 1 312 ? 18.181 37.382 -22.549 1.00 56.16 312 SER A O 1
ATOM 2420 N N . TRP A 1 313 ? 16.607 35.941 -21.857 1.00 64.25 313 TRP A N 1
ATOM 2421 C CA . TRP A 1 313 ? 16.187 35.509 -23.196 1.00 64.25 313 TRP A CA 1
ATOM 2422 C C . TRP A 1 313 ? 15.002 36.315 -23.744 1.00 64.25 313 TRP A C 1
ATOM 2424 O O . TRP A 1 313 ? 14.787 36.343 -24.956 1.00 64.25 313 TRP A O 1
ATOM 2434 N N . VAL A 1 314 ? 14.285 37.046 -22.884 1.00 62.22 314 VAL A N 1
ATOM 2435 C CA . VAL A 1 314 ? 13.391 38.133 -23.308 1.00 62.22 314 VAL A CA 1
ATOM 2436 C C . VAL A 1 314 ? 14.262 39.289 -23.820 1.00 62.22 314 VAL A C 1
ATOM 2438 O O . VAL A 1 314 ? 15.070 39.826 -23.059 1.00 62.22 314 VAL A O 1
ATOM 2441 N N . SER A 1 315 ? 14.135 39.678 -25.099 1.00 68.00 315 SER A N 1
ATOM 2442 C CA . SER A 1 315 ? 14.897 40.829 -25.621 1.00 68.00 315 SER A CA 1
ATOM 2443 C C . SER A 1 315 ? 14.474 42.124 -24.924 1.00 68.00 315 SER A C 1
ATOM 2445 O O . SER A 1 315 ? 13.374 42.222 -24.376 1.00 68.00 315 SER A O 1
ATOM 2447 N N . ASP A 1 316 ? 15.333 43.145 -24.965 1.00 73.75 316 ASP A N 1
ATOM 2448 C CA . ASP A 1 316 ? 15.030 44.446 -24.356 1.00 73.75 316 ASP A CA 1
ATOM 2449 C C . ASP A 1 316 ? 13.733 45.074 -24.905 1.00 73.75 316 ASP A C 1
ATOM 2451 O O . ASP A 1 316 ? 13.047 45.780 -24.172 1.00 73.75 316 ASP A O 1
ATOM 2455 N N . ASP A 1 317 ? 13.347 44.745 -26.143 1.00 75.75 317 ASP A N 1
ATOM 2456 C CA . ASP A 1 317 ? 12.104 45.185 -26.795 1.00 75.75 317 ASP A CA 1
ATOM 2457 C C . ASP A 1 317 ? 10.833 44.552 -26.190 1.00 75.75 317 ASP A C 1
ATOM 2459 O O . ASP A 1 317 ? 9.748 45.123 -26.293 1.00 75.75 317 ASP A O 1
ATOM 2463 N N . PHE A 1 318 ? 10.960 43.381 -25.554 1.00 70.25 318 PHE A N 1
ATOM 2464 C CA . PHE A 1 318 ? 9.866 42.634 -24.918 1.00 70.25 318 PHE A CA 1
ATOM 2465 C C . PHE A 1 318 ? 9.942 42.640 -23.385 1.00 70.25 318 PHE A C 1
ATOM 2467 O O . PHE A 1 318 ? 9.124 41.997 -22.728 1.00 70.25 318 PHE A O 1
ATOM 2474 N N . ARG A 1 319 ? 10.897 43.363 -22.785 1.00 69.81 319 ARG A N 1
ATOM 2475 C CA . ARG A 1 319 ? 11.117 43.365 -21.328 1.00 69.81 319 ARG A CA 1
ATOM 2476 C C . ARG A 1 319 ? 9.911 43.896 -20.536 1.00 69.81 319 ARG A C 1
ATOM 2478 O O . ARG A 1 319 ? 9.640 43.398 -19.449 1.00 69.81 319 ARG A O 1
ATOM 2485 N N . ASP A 1 320 ? 9.146 44.823 -21.115 1.00 70.44 320 ASP A N 1
ATOM 2486 C CA . ASP A 1 320 ? 7.878 45.332 -20.560 1.00 70.44 320 ASP A CA 1
ATOM 2487 C C . ASP A 1 320 ? 6.675 44.384 -20.799 1.00 70.44 320 ASP A C 1
ATOM 2489 O O . ASP A 1 320 ? 5.561 44.660 -20.355 1.00 70.44 320 ASP A O 1
ATOM 2493 N N . ALA A 1 321 ? 6.888 43.265 -21.501 1.00 75.00 321 ALA A N 1
ATOM 2494 C CA . ALA A 1 321 ? 5.885 42.273 -21.895 1.00 75.00 321 ALA A CA 1
ATOM 2495 C C . ALA A 1 321 ? 6.252 40.838 -21.450 1.00 75.00 321 ALA A C 1
ATOM 2497 O O . ALA A 1 321 ? 5.739 39.866 -21.999 1.00 75.00 321 ALA A O 1
ATOM 2498 N N . SER A 1 322 ? 7.121 40.680 -20.444 1.00 78.62 322 SER A N 1
ATOM 2499 C CA . SER A 1 322 ? 7.624 39.373 -19.978 1.00 78.62 322 SER A CA 1
ATOM 2500 C C . SER A 1 322 ? 6.562 38.421 -19.399 1.00 78.62 322 SER A C 1
ATOM 2502 O O . SER A 1 322 ? 6.862 37.245 -19.183 1.00 78.62 322 SER A O 1
ATOM 2504 N N . THR A 1 323 ? 5.336 38.902 -19.169 1.00 85.12 323 THR A N 1
ATOM 2505 C CA . THR A 1 323 ? 4.213 38.125 -18.634 1.00 85.12 323 THR A CA 1
ATOM 2506 C C . THR A 1 323 ? 3.677 37.099 -19.639 1.00 85.12 323 THR A C 1
ATOM 2508 O O . THR A 1 323 ? 3.227 37.457 -20.725 1.00 85.12 323 THR A O 1
ATOM 2511 N N . ILE A 1 324 ? 3.646 35.832 -19.229 1.00 85.06 324 ILE A N 1
ATOM 2512 C CA . ILE A 1 324 ? 2.993 34.703 -19.900 1.00 85.06 324 ILE A CA 1
ATOM 2513 C C . ILE A 1 324 ? 1.758 34.288 -19.111 1.00 85.06 324 ILE A C 1
ATOM 2515 O O . ILE A 1 324 ? 1.783 34.240 -17.878 1.00 85.06 324 ILE A O 1
ATOM 2519 N N . GLN A 1 325 ? 0.699 33.947 -19.837 1.00 86.69 325 GLN A N 1
ATOM 2520 C CA . GLN A 1 325 ? -0.490 33.301 -19.297 1.00 86.69 325 GLN A CA 1
ATOM 2521 C C . GLN A 1 325 ? -0.499 31.843 -19.756 1.00 86.69 325 GLN A C 1
ATOM 2523 O O . GLN A 1 325 ? -0.411 31.563 -20.950 1.00 86.69 325 GLN A O 1
ATOM 2528 N N . LEU A 1 326 ? -0.553 30.923 -18.800 1.00 85.88 326 LEU A N 1
ATOM 2529 C CA . LEU A 1 326 ? -0.749 29.496 -19.022 1.00 85.88 326 LEU A CA 1
ATOM 2530 C C . LEU A 1 326 ? -2.234 29.193 -18.808 1.00 85.88 326 LEU A C 1
ATOM 2532 O O . LEU A 1 326 ? -2.825 29.731 -17.870 1.00 85.88 326 LEU A O 1
ATOM 2536 N N . PHE A 1 327 ? -2.808 28.339 -19.651 1.00 83.06 327 PHE A N 1
ATOM 2537 C CA . PHE A 1 327 ? -4.211 27.924 -19.597 1.00 83.06 327 PHE A CA 1
ATOM 2538 C C . PHE A 1 327 ? -4.307 26.398 -19.696 1.00 83.06 327 PHE A C 1
ATOM 2540 O O . PHE A 1 327 ? -3.611 25.787 -20.513 1.00 83.06 327 PHE A O 1
ATOM 2547 N N . ALA A 1 328 ? -5.196 25.777 -18.920 1.00 78.25 328 ALA A N 1
ATOM 2548 C CA . ALA A 1 328 ? -5.615 24.397 -19.170 1.00 78.25 328 ALA A CA 1
ATOM 2549 C C . ALA A 1 328 ? -6.375 24.303 -20.512 1.00 78.25 328 ALA A C 1
ATOM 2551 O O . ALA A 1 328 ? -7.041 25.258 -20.919 1.00 78.25 328 ALA A O 1
ATOM 2552 N N . GLY A 1 329 ? -6.243 23.179 -21.222 1.00 75.44 329 GLY A N 1
ATOM 2553 C CA . GLY A 1 329 ? -6.873 22.965 -22.528 1.00 75.44 329 GLY A CA 1
ATOM 2554 C C . GLY A 1 329 ? -8.168 22.149 -22.497 1.00 75.44 329 GLY A C 1
ATOM 2555 O O . GLY A 1 329 ? -8.687 21.808 -21.439 1.00 75.44 329 GLY A O 1
ATOM 2556 N N . GLU A 1 330 ? -8.684 21.796 -23.683 1.00 71.81 330 GLU A N 1
ATOM 2557 C CA . GLU A 1 330 ? -9.884 20.942 -23.826 1.00 71.81 330 GLU A CA 1
ATOM 2558 C C . GLU A 1 330 ? -9.699 19.529 -23.237 1.00 71.81 330 GLU A C 1
ATOM 2560 O O . GLU A 1 330 ? -10.675 18.837 -22.952 1.00 71.81 330 GLU A O 1
ATOM 2565 N N . THR A 1 331 ? -8.449 19.100 -23.037 1.00 65.25 331 THR A N 1
ATOM 2566 C CA . THR A 1 331 ? -8.096 17.921 -22.237 1.00 65.25 331 THR A CA 1
ATOM 2567 C C . THR A 1 331 ? -7.171 18.327 -21.092 1.00 65.25 331 THR A C 1
ATOM 2569 O O . THR A 1 331 ? -6.360 19.238 -21.246 1.00 65.25 331 THR A O 1
ATOM 2572 N N . GLU A 1 332 ? -7.244 17.622 -19.964 1.00 60.34 332 GLU A N 1
ATOM 2573 C CA . GLU A 1 332 ? -6.420 17.895 -18.772 1.00 60.34 332 GLU A CA 1
ATOM 2574 C C . GLU A 1 332 ? -4.912 17.768 -19.042 1.00 60.34 332 GLU A C 1
ATOM 2576 O O . GLU A 1 332 ? -4.107 18.448 -18.413 1.00 60.34 332 GLU A O 1
ATOM 2581 N N . GLU A 1 333 ? -4.538 16.908 -19.994 1.00 72.94 333 GLU A N 1
ATOM 2582 C CA . GLU A 1 333 ? -3.161 16.755 -20.468 1.00 72.94 333 GLU A CA 1
ATOM 2583 C C . GLU A 1 333 ? -2.699 17.972 -21.277 1.00 72.94 333 GLU A C 1
ATOM 2585 O O . GLU A 1 333 ? -1.520 18.300 -21.232 1.00 72.94 333 GLU A O 1
ATOM 2590 N N . THR A 1 334 ? -3.584 18.650 -22.020 1.00 82.44 334 THR A N 1
ATOM 2591 C CA . THR A 1 334 ? -3.210 19.802 -22.858 1.00 82.44 334 THR A CA 1
ATOM 2592 C C . THR A 1 334 ? -3.063 21.091 -22.061 1.00 82.44 334 THR A C 1
ATOM 2594 O O . THR A 1 334 ? -3.942 21.467 -21.290 1.00 82.44 334 THR A O 1
ATOM 2597 N N . VAL A 1 335 ? -1.988 21.825 -22.344 1.00 86.88 335 VAL A N 1
ATOM 2598 C CA . VAL A 1 335 ? -1.725 23.161 -21.802 1.00 86.88 335 VAL A CA 1
ATOM 2599 C C . VAL A 1 335 ? -1.479 24.124 -22.959 1.00 86.88 335 VAL A C 1
ATOM 2601 O O . VAL A 1 335 ? -0.755 23.810 -23.906 1.00 86.88 335 VAL A O 1
ATOM 2604 N N . TYR A 1 336 ? -2.075 25.308 -22.882 1.00 89.69 336 TYR A N 1
ATOM 2605 C CA . TYR A 1 336 ? -1.771 26.434 -23.757 1.00 89.69 336 TYR A CA 1
ATOM 2606 C C . TYR A 1 336 ? -0.900 27.445 -23.010 1.00 89.69 336 TYR A C 1
ATOM 2608 O O . TYR A 1 336 ? -1.074 27.643 -21.809 1.00 89.69 336 TYR A O 1
ATOM 2616 N N . ALA A 1 337 ? -0.005 28.132 -23.717 1.00 89.81 337 ALA A N 1
ATOM 2617 C CA . ALA A 1 337 ? 0.693 29.297 -23.181 1.00 89.81 337 ALA A CA 1
ATOM 2618 C C . ALA A 1 337 ? 0.621 30.457 -24.175 1.00 89.81 337 ALA A C 1
ATOM 2620 O O . ALA A 1 337 ? 0.909 30.270 -25.356 1.00 89.81 337 ALA A O 1
ATOM 2621 N N . GLU A 1 338 ? 0.262 31.651 -23.707 1.00 89.50 338 GLU A N 1
ATOM 2622 C CA . GLU A 1 338 ? 0.199 32.861 -24.526 1.00 89.50 338 GLU A CA 1
ATOM 2623 C C . GLU A 1 338 ? 1.067 33.984 -23.944 1.00 89.50 338 GLU A C 1
ATOM 2625 O O . GLU A 1 338 ? 0.963 34.328 -22.763 1.00 89.50 338 GLU A O 1
ATOM 2630 N N . ALA A 1 339 ? 1.907 34.582 -24.795 1.00 86.62 339 ALA A N 1
ATOM 2631 C CA . ALA A 1 339 ? 2.540 35.878 -24.548 1.00 86.62 339 ALA A CA 1
ATOM 2632 C C . ALA A 1 339 ? 2.948 36.566 -25.857 1.00 86.62 339 ALA A C 1
ATOM 2634 O O . ALA A 1 339 ? 3.155 35.913 -26.881 1.00 86.62 339 ALA A O 1
ATOM 2635 N N . ALA A 1 340 ? 3.144 37.886 -25.821 1.00 83.88 340 ALA A N 1
ATOM 2636 C CA . ALA A 1 340 ? 3.451 38.697 -27.005 1.00 83.88 340 ALA A CA 1
ATOM 2637 C C . ALA A 1 340 ? 4.723 38.254 -27.764 1.00 83.88 340 ALA A C 1
ATOM 2639 O O . ALA A 1 340 ? 4.810 38.424 -28.978 1.00 83.88 340 ALA A O 1
ATOM 2640 N N . GLN A 1 341 ? 5.692 37.679 -27.049 1.00 80.19 341 GLN A N 1
ATOM 2641 C CA . GLN A 1 341 ? 7.007 37.261 -27.537 1.00 80.19 341 GLN A CA 1
ATOM 2642 C C . GLN A 1 341 ? 7.063 35.821 -28.080 1.00 80.19 341 GLN A C 1
ATOM 2644 O O . GLN A 1 341 ? 8.012 35.490 -28.788 1.00 80.19 341 GLN A O 1
ATOM 2649 N N . ILE A 1 342 ? 6.071 34.970 -27.779 1.00 84.50 342 ILE A N 1
ATOM 2650 C CA . ILE A 1 342 ? 5.995 33.577 -28.279 1.00 84.50 342 ILE A CA 1
ATOM 2651 C C . ILE A 1 342 ? 4.720 33.275 -29.086 1.00 84.50 342 ILE A C 1
ATOM 2653 O O . ILE A 1 342 ? 4.664 32.260 -29.778 1.00 84.50 342 ILE A O 1
ATOM 2657 N N . GLY A 1 343 ? 3.718 34.159 -29.043 1.00 89.25 343 GLY A N 1
ATOM 2658 C CA . GLY A 1 343 ? 2.374 33.895 -29.554 1.00 89.25 343 GLY A CA 1
ATOM 2659 C C . GLY A 1 343 ? 1.594 32.955 -28.633 1.00 89.25 343 GLY A C 1
ATOM 2660 O O . GLY A 1 343 ? 1.892 32.860 -27.444 1.00 89.25 343 GLY A O 1
ATOM 2661 N N . LEU A 1 344 ? 0.608 32.258 -29.197 1.00 91.69 344 LEU A N 1
ATOM 2662 C CA . LEU A 1 344 ? -0.028 31.103 -28.567 1.00 91.69 344 LEU A CA 1
ATOM 2663 C C . LEU A 1 344 ? 0.772 29.848 -28.937 1.00 91.69 344 LEU A C 1
ATOM 2665 O O . LEU A 1 344 ? 0.898 29.530 -30.121 1.00 91.69 344 LEU A O 1
ATOM 2669 N N . VAL A 1 345 ? 1.286 29.134 -27.938 1.00 92.75 345 VAL A N 1
ATOM 2670 C CA . VAL A 1 345 ? 1.895 27.807 -28.098 1.00 92.75 345 VAL A CA 1
ATOM 2671 C C . VAL A 1 345 ? 1.052 26.742 -27.405 1.00 92.75 345 VAL A C 1
ATOM 2673 O O . VAL A 1 345 ? 0.299 27.015 -26.466 1.00 92.75 345 VAL A O 1
ATOM 2676 N N . HIS A 1 346 ? 1.179 25.515 -27.895 1.00 93.69 346 HIS A N 1
ATOM 2677 C CA . HIS A 1 346 ? 0.501 24.336 -27.369 1.00 93.69 346 HIS A CA 1
ATOM 2678 C C . HIS A 1 346 ? 1.501 23.464 -26.615 1.00 93.69 346 HIS A C 1
ATOM 2680 O O . HIS A 1 346 ? 2.707 23.582 -26.813 1.00 93.69 346 HIS A O 1
ATOM 2686 N N . GLY A 1 347 ? 1.012 22.550 -25.793 1.00 90.62 347 GLY A N 1
ATOM 2687 C CA . GLY A 1 347 ? 1.847 21.566 -25.133 1.00 90.62 347 GLY A CA 1
ATOM 2688 C C . GLY A 1 347 ? 1.055 20.704 -24.176 1.00 90.62 347 GLY A C 1
ATOM 2689 O O . GLY A 1 347 ? -0.169 20.593 -24.294 1.00 90.62 347 GLY A O 1
ATOM 2690 N N . ARG A 1 348 ? 1.766 20.074 -23.243 1.00 89.44 348 ARG A N 1
ATOM 2691 C CA . ARG A 1 348 ? 1.191 19.105 -22.321 1.00 89.44 348 ARG A CA 1
ATOM 2692 C C . ARG A 1 348 ? 1.849 19.081 -20.948 1.00 89.44 348 ARG A C 1
ATOM 2694 O O . ARG A 1 348 ? 3.053 19.296 -20.825 1.00 89.44 348 ARG A O 1
ATOM 2701 N N . LEU A 1 349 ? 1.036 18.775 -19.946 1.00 80.56 349 LEU A N 1
ATOM 2702 C CA . LEU A 1 349 ? 1.449 18.450 -18.588 1.00 80.56 349 LEU A CA 1
ATOM 2703 C C . LEU A 1 349 ? 1.673 16.933 -18.497 1.00 80.56 349 LEU A C 1
ATOM 2705 O O . LEU A 1 349 ? 0.772 16.165 -18.827 1.00 80.56 349 LEU A O 1
ATOM 2709 N N . GLN A 1 350 ? 2.859 16.498 -18.074 1.00 76.25 350 GLN A N 1
ATOM 2710 C CA . GLN A 1 350 ? 3.181 15.086 -17.861 1.00 76.25 350 GLN A CA 1
ATOM 2711 C C . GLN A 1 350 ? 4.153 14.945 -16.680 1.00 76.25 350 GLN A C 1
ATOM 2713 O O . GLN A 1 350 ? 5.242 15.500 -16.732 1.00 76.25 350 GLN A O 1
ATOM 2718 N N . ASP A 1 351 ? 3.792 14.152 -15.664 1.00 68.50 351 ASP A N 1
ATOM 2719 C CA . ASP A 1 351 ? 4.697 13.735 -14.573 1.00 68.50 351 ASP A CA 1
ATOM 2720 C C . ASP A 1 351 ? 5.453 14.903 -13.884 1.00 68.50 351 ASP A C 1
ATOM 2722 O O . ASP A 1 351 ? 6.660 14.835 -13.669 1.00 68.50 351 ASP A O 1
ATOM 2726 N N . ASP A 1 352 ? 4.737 15.993 -13.575 1.00 73.50 352 ASP A N 1
ATOM 2727 C CA . ASP A 1 352 ? 5.263 17.269 -13.042 1.00 73.50 352 ASP A CA 1
ATOM 2728 C C . ASP A 1 352 ? 6.262 18.027 -13.956 1.00 73.50 352 ASP A C 1
ATOM 2730 O O . ASP A 1 352 ? 6.810 19.065 -13.570 1.00 73.50 352 ASP A O 1
ATOM 2734 N N . GLU A 1 353 ? 6.428 17.591 -15.210 1.00 84.94 353 GLU A N 1
ATOM 2735 C CA . GLU A 1 353 ? 7.003 18.385 -16.299 1.00 84.94 353 GLU A CA 1
ATOM 2736 C C . GLU A 1 353 ? 5.909 19.065 -17.152 1.00 84.94 353 GLU A C 1
ATOM 2738 O O . GLU A 1 353 ? 4.875 18.481 -17.485 1.00 84.94 353 GLU A O 1
ATOM 2743 N N . LEU A 1 354 ? 6.166 20.303 -17.581 1.00 89.56 354 LEU A N 1
ATOM 2744 C CA . LEU A 1 354 ? 5.405 21.005 -18.619 1.00 89.56 354 LEU A CA 1
ATOM 2745 C C . LEU A 1 354 ? 6.210 21.010 -19.928 1.00 89.56 354 LEU A C 1
ATOM 2747 O O . LEU A 1 354 ? 7.242 21.672 -20.012 1.00 89.56 354 LEU A O 1
ATOM 2751 N N . GLU A 1 355 ? 5.740 20.310 -20.961 1.00 93.06 355 GLU A N 1
ATOM 2752 C CA . GLU A 1 355 ? 6.366 20.255 -22.292 1.00 93.06 355 GLU A CA 1
ATOM 2753 C C . GLU A 1 355 ? 5.579 21.127 -23.286 1.00 93.06 355 GLU A C 1
ATOM 2755 O O . GLU A 1 355 ? 4.457 20.776 -23.648 1.00 93.06 355 GLU A O 1
ATOM 2760 N N . LEU A 1 356 ? 6.148 22.246 -23.754 1.00 93.62 356 LEU A N 1
ATOM 2761 C CA . LEU A 1 356 ? 5.527 23.129 -24.760 1.00 93.62 356 LEU A CA 1
ATOM 2762 C C . LEU A 1 356 ? 6.203 22.998 -26.139 1.00 93.62 356 LEU A C 1
ATOM 2764 O O . LEU A 1 356 ? 7.429 22.994 -26.252 1.00 93.62 356 LEU A O 1
ATOM 2768 N N . ASP A 1 357 ? 5.386 22.934 -27.193 1.00 92.00 357 ASP A N 1
ATOM 2769 C CA . ASP A 1 357 ? 5.762 22.947 -28.612 1.00 92.00 357 ASP A CA 1
ATOM 2770 C C . ASP A 1 357 ? 5.970 24.399 -29.100 1.00 92.00 357 ASP A C 1
ATOM 2772 O O . ASP A 1 357 ? 5.035 25.077 -29.535 1.00 92.00 357 ASP A O 1
ATOM 2776 N N . PHE A 1 358 ? 7.215 24.886 -29.058 1.00 90.25 358 PHE A N 1
ATOM 2777 C CA . PHE A 1 358 ? 7.604 26.170 -29.652 1.00 90.25 358 PHE A CA 1
ATOM 2778 C C . PHE A 1 358 ? 8.007 26.005 -31.129 1.00 90.25 358 PHE A C 1
ATOM 2780 O O . PHE A 1 358 ? 8.379 24.924 -31.582 1.00 90.25 358 PHE A O 1
ATOM 2787 N N . GLN A 1 359 ? 8.045 27.105 -31.896 1.00 85.62 359 GLN A N 1
ATOM 2788 C CA . GLN A 1 359 ? 8.484 27.077 -33.307 1.00 85.62 359 GLN A CA 1
ATOM 2789 C C . GLN A 1 359 ? 9.937 26.590 -33.506 1.00 85.62 359 GLN A C 1
ATOM 2791 O O . GLN A 1 359 ? 10.299 26.180 -34.607 1.00 85.62 359 GLN A O 1
ATOM 2796 N N . GLY A 1 360 ? 10.770 26.638 -32.459 1.00 85.50 360 GLY A N 1
ATOM 2797 C CA . GLY A 1 360 ? 12.139 26.106 -32.459 1.00 85.50 360 GLY A CA 1
ATOM 2798 C C . GLY A 1 360 ? 12.260 24.629 -32.056 1.00 85.50 360 GLY A C 1
ATOM 2799 O O . GLY A 1 360 ? 13.369 24.101 -32.073 1.00 85.50 360 GLY A O 1
ATOM 2800 N N . GLY A 1 361 ? 11.154 23.975 -31.688 1.00 89.50 361 GLY A N 1
ATOM 2801 C CA . GLY A 1 361 ? 11.120 22.637 -31.096 1.00 89.50 361 GLY A CA 1
ATOM 2802 C C . GLY A 1 361 ? 10.444 22.624 -29.722 1.00 89.50 361 GLY A C 1
ATOM 2803 O O . GLY A 1 361 ? 9.990 23.654 -29.221 1.00 89.50 361 GLY A O 1
ATOM 2804 N N . ARG A 1 362 ? 10.386 21.441 -29.105 1.00 93.19 362 ARG A N 1
ATOM 2805 C CA . ARG A 1 362 ? 9.873 21.283 -27.738 1.00 93.19 362 ARG A CA 1
ATOM 2806 C C . ARG A 1 362 ? 10.862 21.815 -26.716 1.00 93.19 362 ARG A C 1
ATOM 2808 O O . ARG A 1 362 ? 12.068 21.671 -26.900 1.00 93.19 362 ARG A O 1
ATOM 2815 N N . LEU A 1 363 ? 10.328 22.381 -25.640 1.00 92.19 363 LEU A N 1
ATOM 2816 C CA . LEU A 1 363 ? 11.061 22.635 -24.405 1.00 92.19 363 LEU A CA 1
ATOM 2817 C C . LEU A 1 363 ? 10.252 22.100 -23.226 1.00 92.19 363 LEU A C 1
ATOM 2819 O O . LEU A 1 363 ? 9.027 22.233 -23.201 1.00 92.19 363 LEU A O 1
ATOM 2823 N N . ARG A 1 364 ? 10.951 21.537 -22.245 1.00 92.38 364 ARG A N 1
ATOM 2824 C CA . ARG A 1 364 ? 10.396 21.070 -20.973 1.00 92.38 364 ARG A CA 1
ATOM 2825 C C . ARG A 1 364 ? 10.736 22.016 -19.835 1.00 92.38 364 ARG A C 1
ATOM 2827 O O . ARG A 1 364 ? 11.859 22.520 -19.772 1.00 92.38 364 ARG A O 1
ATOM 2834 N N . ALA A 1 365 ? 9.799 22.189 -18.910 1.00 90.88 365 ALA A N 1
ATOM 2835 C CA . ALA A 1 365 ? 10.027 22.759 -17.591 1.00 90.88 365 ALA A CA 1
ATOM 2836 C C . ALA A 1 365 ? 9.705 21.769 -16.484 1.00 90.88 365 ALA A C 1
ATOM 2838 O O . ALA A 1 365 ? 8.667 21.122 -16.522 1.00 90.88 365 ALA A O 1
ATOM 2839 N N . ASN A 1 366 ? 10.547 21.751 -15.455 1.00 86.81 366 ASN A N 1
ATOM 2840 C CA . ASN A 1 366 ? 10.199 21.155 -14.170 1.00 86.81 366 ASN A CA 1
ATOM 2841 C C . ASN A 1 366 ? 9.267 22.130 -13.442 1.00 86.81 366 ASN A C 1
ATOM 2843 O O . ASN A 1 366 ? 9.577 23.327 -13.366 1.00 86.81 366 ASN A O 1
ATOM 2847 N N . ILE A 1 367 ? 8.147 21.638 -12.913 1.00 84.31 367 ILE A N 1
ATOM 2848 C CA . ILE A 1 367 ? 7.230 22.449 -12.112 1.00 84.31 367 ILE A CA 1
ATOM 2849 C C . ILE A 1 367 ? 7.703 22.451 -10.658 1.00 84.31 367 ILE A C 1
ATOM 2851 O O . ILE A 1 367 ? 7.805 21.411 -10.013 1.00 84.31 367 ILE A O 1
ATOM 2855 N N . VAL A 1 368 ? 7.969 23.641 -10.126 1.00 82.00 368 VAL A N 1
ATOM 2856 C CA . VAL A 1 368 ? 8.184 23.852 -8.694 1.00 82.00 368 VAL A CA 1
ATOM 2857 C C . VAL A 1 368 ? 6.846 24.248 -8.087 1.00 82.00 368 VAL A C 1
ATOM 2859 O O . VAL A 1 368 ? 6.340 25.350 -8.324 1.00 82.00 368 VAL A O 1
ATOM 2862 N N . TRP A 1 369 ? 6.265 23.325 -7.330 1.00 75.44 369 TRP A N 1
ATOM 2863 C CA . TRP A 1 369 ? 5.017 23.531 -6.608 1.00 75.44 369 TRP A CA 1
ATOM 2864 C C . TRP A 1 369 ? 5.262 24.248 -5.270 1.00 75.44 369 TRP A C 1
ATOM 2866 O O . TRP A 1 369 ? 6.194 23.905 -4.543 1.00 75.44 369 TRP A O 1
ATOM 2876 N N . ASP A 1 370 ? 4.402 25.211 -4.929 1.00 71.44 370 ASP A N 1
ATOM 2877 C CA . ASP A 1 370 ? 4.301 25.751 -3.570 1.00 71.44 370 ASP A CA 1
ATOM 2878 C C . ASP A 1 370 ? 3.702 24.712 -2.599 1.00 71.44 370 ASP A C 1
ATOM 2880 O O . ASP A 1 370 ? 3.100 23.717 -3.009 1.00 71.44 370 ASP A O 1
ATOM 2884 N N . GLY A 1 371 ? 3.821 24.952 -1.286 1.00 48.50 371 GLY A N 1
ATOM 2885 C CA . GLY A 1 371 ? 3.269 24.068 -0.243 1.00 48.50 371 GLY A CA 1
ATOM 2886 C C . GLY A 1 371 ? 1.735 23.940 -0.245 1.00 48.50 371 GLY A C 1
ATOM 2887 O O . GLY A 1 371 ? 1.181 23.190 0.552 1.00 48.50 371 GLY A O 1
ATOM 2888 N N . SER A 1 372 ? 1.044 24.657 -1.134 1.00 51.88 372 SER A N 1
ATOM 2889 C CA . SER A 1 372 ? -0.400 24.565 -1.386 1.00 51.88 372 SER A CA 1
ATOM 2890 C C . SER A 1 372 ? -0.737 23.851 -2.705 1.00 51.88 372 SER A C 1
ATOM 2892 O O . SER A 1 372 ? -1.915 23.692 -3.034 1.00 51.88 372 SER A O 1
ATOM 2894 N N . GLY A 1 373 ? 0.269 23.375 -3.445 1.00 56.06 373 GLY A N 1
ATOM 2895 C CA . GLY A 1 373 ? 0.111 22.610 -4.680 1.00 56.06 373 GLY A CA 1
ATOM 2896 C C . GLY A 1 373 ? -0.194 23.453 -5.920 1.00 56.06 373 GLY A C 1
ATOM 2897 O O . GLY A 1 373 ? -0.923 22.991 -6.796 1.00 56.06 373 GLY A O 1
ATOM 2898 N N . HIS A 1 374 ? 0.341 24.674 -6.024 1.00 68.50 374 HIS A N 1
ATOM 2899 C CA . HIS A 1 374 ? 0.323 25.464 -7.267 1.00 68.50 374 HIS A CA 1
ATOM 2900 C C . HIS A 1 374 ? 1.730 25.668 -7.826 1.00 68.50 374 HIS A C 1
ATOM 2902 O O . HIS A 1 374 ? 2.675 25.824 -7.062 1.00 68.50 374 HIS A O 1
ATOM 2908 N N . ALA A 1 375 ? 1.870 25.731 -9.151 1.00 75.19 375 ALA A N 1
ATOM 2909 C CA . ALA A 1 375 ? 3.141 26.055 -9.790 1.00 75.19 375 ALA A CA 1
ATOM 2910 C C . ALA A 1 375 ? 3.586 27.482 -9.409 1.00 75.19 375 ALA A C 1
ATOM 2912 O O . ALA A 1 375 ? 3.035 28.467 -9.905 1.00 75.19 375 ALA A O 1
ATOM 2913 N N . GLU A 1 376 ? 4.575 27.591 -8.521 1.00 84.62 376 GLU A N 1
ATOM 2914 C CA . GLU A 1 376 ? 5.216 28.848 -8.122 1.00 84.62 376 GLU A CA 1
ATOM 2915 C C . GLU A 1 376 ? 6.265 29.265 -9.156 1.00 84.62 376 GLU A C 1
ATOM 2917 O O . GLU A 1 376 ? 6.349 30.434 -9.540 1.00 84.62 376 GLU A O 1
ATOM 2922 N N . ARG A 1 377 ? 7.046 28.292 -9.636 1.00 88.56 377 ARG A N 1
ATOM 2923 C CA . ARG A 1 377 ? 8.149 28.489 -10.578 1.00 88.56 377 ARG A CA 1
ATOM 2924 C C . ARG A 1 377 ? 8.172 27.374 -11.620 1.00 88.56 377 ARG A C 1
ATOM 2926 O O . ARG A 1 377 ? 7.875 26.225 -11.312 1.00 88.56 377 ARG A O 1
ATOM 2933 N N . LEU A 1 378 ? 8.558 27.713 -12.848 1.00 90.25 378 LEU A N 1
ATOM 2934 C CA . LEU A 1 378 ? 8.845 26.744 -13.909 1.00 90.25 378 LEU A CA 1
ATOM 2935 C C . LEU A 1 378 ? 10.315 26.863 -14.310 1.00 90.25 378 LEU A C 1
ATOM 2937 O O . LEU A 1 378 ? 10.761 27.947 -14.698 1.00 90.25 378 LEU A O 1
ATOM 2941 N N . GLU A 1 379 ? 11.056 25.760 -14.221 1.00 90.06 379 GLU A N 1
ATOM 2942 C CA . GLU A 1 379 ? 12.486 25.693 -14.547 1.00 90.06 379 GLU A CA 1
ATOM 2943 C C . GLU A 1 379 ? 12.709 24.941 -15.857 1.00 90.06 379 GLU A C 1
ATOM 2945 O O . GLU A 1 379 ? 12.664 23.708 -15.903 1.00 90.06 379 GLU A O 1
ATOM 2950 N N . TRP A 1 380 ? 12.943 25.700 -16.927 1.00 90.94 380 TRP A N 1
ATOM 2951 C CA . TRP A 1 380 ? 13.036 25.193 -18.292 1.00 90.94 380 TRP A CA 1
ATOM 2952 C C . TRP A 1 380 ? 14.423 24.615 -18.594 1.00 90.94 380 TRP A C 1
ATOM 2954 O O . TRP A 1 380 ? 15.445 25.112 -18.118 1.00 90.94 380 TRP A O 1
ATOM 2964 N N . GLU A 1 381 ? 14.490 23.569 -19.419 1.00 90.06 381 GLU A N 1
ATOM 2965 C CA . GLU A 1 381 ? 15.732 22.827 -19.698 1.00 90.06 381 GLU A CA 1
ATOM 2966 C C . GLU A 1 381 ? 16.830 23.665 -20.385 1.00 90.06 381 GLU A C 1
ATOM 2968 O O . GLU A 1 381 ? 18.026 23.409 -20.211 1.00 90.06 381 GLU A O 1
ATOM 2973 N N . ASN A 1 382 ? 16.433 24.719 -21.107 1.00 86.81 382 ASN A N 1
ATOM 2974 C CA . ASN A 1 382 ? 17.327 25.730 -21.682 1.00 86.81 382 ASN A CA 1
ATOM 2975 C C . ASN A 1 382 ? 17.962 26.657 -20.615 1.00 86.81 382 ASN A C 1
ATOM 2977 O O . ASN A 1 382 ? 18.900 27.398 -20.919 1.00 86.81 382 ASN A O 1
ATOM 2981 N N . GLY A 1 383 ? 17.501 26.580 -19.362 1.00 85.50 383 GLY A N 1
ATOM 2982 C CA . GLY A 1 383 ? 17.919 27.396 -18.223 1.00 85.50 383 GLY A CA 1
ATOM 2983 C C . GLY A 1 383 ? 17.060 28.638 -17.977 1.00 85.50 383 GLY A C 1
ATOM 2984 O O . GLY A 1 383 ? 17.457 29.466 -17.159 1.00 85.50 383 GLY A O 1
ATOM 2985 N N . ALA A 1 384 ? 15.938 28.788 -18.684 1.00 84.12 384 ALA A N 1
ATOM 2986 C CA . ALA A 1 384 ? 15.013 29.904 -18.517 1.00 84.12 384 ALA A CA 1
ATOM 2987 C C . ALA A 1 384 ? 14.054 29.673 -17.330 1.00 84.12 384 ALA A C 1
ATOM 2989 O O . ALA A 1 384 ? 13.793 28.529 -16.946 1.00 84.12 384 ALA A O 1
ATOM 2990 N N . VAL A 1 385 ? 13.535 30.750 -16.729 1.00 88.62 385 VAL A N 1
ATOM 2991 C CA . VAL A 1 385 ? 12.750 30.673 -15.480 1.00 88.62 385 VAL A CA 1
ATOM 2992 C C . VAL A 1 385 ? 11.530 31.586 -15.527 1.00 88.62 385 VAL A C 1
ATOM 2994 O O . VAL A 1 385 ? 11.664 32.803 -15.634 1.00 88.62 385 VAL A O 1
ATOM 2997 N N . TRP A 1 386 ? 10.346 31.000 -15.359 1.00 90.69 386 TRP A N 1
ATOM 2998 C CA . TRP A 1 386 ? 9.082 31.716 -15.149 1.00 90.69 386 TRP A CA 1
ATOM 2999 C C . TRP A 1 386 ? 8.734 31.689 -13.657 1.00 90.69 386 TRP A C 1
ATOM 3001 O O . TRP A 1 386 ? 8.834 30.633 -13.030 1.00 90.69 386 TRP A O 1
ATOM 3011 N N . LEU A 1 387 ? 8.322 32.827 -13.091 1.00 89.00 387 LEU A N 1
ATOM 3012 C CA . LEU A 1 387 ? 7.716 32.914 -11.758 1.00 89.00 387 LEU A CA 1
ATOM 3013 C C . LEU A 1 387 ? 6.242 33.288 -11.860 1.00 89.00 387 LEU A C 1
ATOM 3015 O O . LEU A 1 387 ? 5.887 34.245 -12.550 1.00 89.00 387 LEU A O 1
ATOM 3019 N N . ARG A 1 388 ? 5.398 32.615 -11.076 1.00 87.50 388 ARG A N 1
ATOM 3020 C CA . ARG A 1 388 ? 3.996 32.979 -10.872 1.00 87.50 388 ARG A CA 1
ATOM 3021 C C . ARG A 1 388 ? 3.918 34.414 -10.357 1.00 87.50 388 ARG A C 1
ATOM 3023 O O . ARG A 1 388 ? 4.401 34.742 -9.274 1.00 87.50 388 ARG A O 1
ATOM 3030 N N . LYS A 1 389 ? 3.272 35.289 -11.123 1.00 84.56 389 LYS A N 1
ATOM 3031 C CA . LYS A 1 389 ? 3.025 36.670 -10.710 1.00 84.56 389 LYS A CA 1
ATOM 3032 C C . LYS A 1 389 ? 1.968 36.593 -9.616 1.00 84.56 389 LYS A C 1
ATOM 3034 O O . LYS A 1 389 ? 0.919 35.983 -9.826 1.00 84.56 389 LYS A O 1
ATOM 3039 N N . ALA A 1 390 ? 2.209 37.228 -8.469 1.00 73.50 390 ALA A N 1
ATOM 3040 C CA . ALA A 1 390 ? 1.216 37.376 -7.403 1.00 73.50 390 ALA A CA 1
ATOM 3041 C C . ALA A 1 390 ? 0.109 38.357 -7.840 1.00 73.50 390 ALA A C 1
ATOM 3043 O O . ALA A 1 390 ? -0.020 39.474 -7.338 1.00 73.50 390 ALA A O 1
ATOM 3044 N N . GLY A 1 391 ? -0.648 37.965 -8.865 1.00 59.00 391 GLY A N 1
ATOM 3045 C CA . GLY A 1 391 ? -1.734 38.744 -9.420 1.00 59.00 391 GLY A CA 1
ATOM 3046 C C . GLY A 1 391 ? -2.844 38.893 -8.393 1.00 59.00 391 GLY A C 1
ATOM 3047 O O . GLY A 1 391 ? -3.212 37.937 -7.711 1.00 59.00 391 GLY A O 1
ATOM 3048 N N . ALA A 1 392 ? -3.436 40.084 -8.341 1.00 48.12 392 ALA A N 1
ATOM 3049 C CA . ALA A 1 392 ? -4.711 40.304 -7.674 1.00 48.12 392 ALA A CA 1
ATOM 3050 C C . ALA A 1 392 ? -5.847 39.661 -8.494 1.00 48.12 392 ALA A C 1
ATOM 3052 O O . ALA A 1 392 ? -6.740 40.349 -8.989 1.00 48.12 392 ALA A O 1
ATOM 3053 N N . ALA A 1 393 ? -5.788 38.334 -8.660 1.00 52.12 393 ALA A N 1
ATOM 3054 C CA . ALA A 1 393 ? -6.914 37.532 -9.102 1.00 52.12 393 ALA A CA 1
ATOM 3055 C C . ALA A 1 393 ? -8.076 37.868 -8.166 1.00 52.12 393 ALA A C 1
ATOM 3057 O O . ALA A 1 393 ? -7.969 37.688 -6.951 1.00 52.12 393 ALA A O 1
ATOM 3058 N N . ALA A 1 394 ? -9.141 38.453 -8.716 1.00 50.16 394 ALA A N 1
ATOM 3059 C CA . ALA A 1 394 ? -10.270 38.906 -7.921 1.00 50.16 394 ALA A CA 1
ATOM 3060 C C . ALA A 1 394 ? -10.855 37.688 -7.202 1.00 50.16 394 ALA A C 1
ATOM 3062 O O . ALA A 1 394 ? -11.434 36.823 -7.860 1.00 50.16 394 ALA A O 1
ATOM 3063 N N . ALA A 1 395 ? -10.626 37.607 -5.882 1.00 54.84 395 ALA A N 1
ATOM 3064 C CA . ALA A 1 395 ? -10.874 36.404 -5.093 1.00 54.84 395 ALA A CA 1
ATOM 3065 C C . ALA A 1 395 ? -12.270 35.856 -5.430 1.00 54.84 395 ALA A C 1
ATOM 3067 O O . ALA A 1 395 ? -13.234 36.629 -5.337 1.00 54.84 395 ALA A O 1
ATOM 3068 N N . PRO A 1 396 ? -12.377 34.593 -5.898 1.00 56.41 396 PRO A N 1
ATOM 3069 C CA . PRO A 1 396 ? -13.566 34.104 -6.585 1.00 56.41 396 PRO A CA 1
ATOM 3070 C C . PRO A 1 396 ? -14.782 34.362 -5.705 1.00 56.41 396 PRO A C 1
ATOM 3072 O O . PRO A 1 396 ? -14.865 33.854 -4.590 1.00 56.41 396 PRO A O 1
ATOM 3075 N N . SER A 1 397 ? -15.701 35.214 -6.179 1.00 58.12 397 SER A N 1
ATOM 3076 C CA . SER A 1 397 ? -16.593 36.004 -5.307 1.00 58.12 397 SER A CA 1
ATOM 3077 C C . SER A 1 397 ? -17.628 35.191 -4.516 1.00 58.12 397 SER A C 1
ATOM 3079 O O . SER A 1 397 ? -18.470 35.760 -3.821 1.00 58.12 397 SER A O 1
ATOM 3081 N N . LYS A 1 398 ? -17.597 33.868 -4.676 1.00 70.62 398 LYS A N 1
ATOM 3082 C CA . LYS A 1 398 ? -18.261 32.847 -3.873 1.00 70.62 398 LYS A CA 1
ATOM 3083 C C . LYS A 1 398 ? -17.344 31.621 -3.813 1.00 70.62 398 LYS A C 1
ATOM 3085 O O . LYS A 1 398 ? -17.558 30.672 -4.559 1.00 70.62 398 LYS A O 1
ATOM 3090 N N . CYS A 1 399 ? -16.325 31.646 -2.964 1.00 73.38 399 CYS A N 1
ATOM 3091 C CA . CYS A 1 399 ? -15.643 30.418 -2.575 1.00 73.38 399 CYS A CA 1
ATOM 3092 C C . CYS A 1 399 ? -16.474 29.668 -1.509 1.00 73.38 399 CYS A C 1
ATOM 3094 O O . CYS A 1 399 ? -17.299 30.277 -0.820 1.00 73.38 399 CYS A O 1
ATOM 3096 N N . ARG A 1 400 ? -16.301 28.349 -1.384 1.00 76.81 400 ARG A N 1
ATOM 3097 C CA . ARG A 1 400 ? -16.906 27.530 -0.319 1.00 76.81 400 ARG A CA 1
ATOM 3098 C C . ARG A 1 400 ? -15.983 27.508 0.895 1.00 76.81 400 ARG A C 1
ATOM 3100 O O . ARG A 1 400 ? -14.883 26.972 0.806 1.00 76.81 400 ARG A O 1
ATOM 3107 N N . GLU A 1 401 ? -16.403 28.066 2.028 1.00 82.75 401 GLU A N 1
ATOM 3108 C CA . GLU A 1 401 ? -15.651 27.887 3.277 1.00 82.75 401 GLU A CA 1
ATOM 3109 C C . GLU A 1 401 ? -15.649 26.403 3.690 1.00 82.75 401 GLU A C 1
ATOM 3111 O O . GLU A 1 401 ? -16.680 25.739 3.543 1.00 82.75 401 GLU A O 1
ATOM 3116 N N . PRO A 1 402 ? -14.528 25.865 4.210 1.00 89.06 402 PRO A N 1
ATOM 3117 C CA . PRO A 1 402 ? -14.499 24.506 4.732 1.00 89.06 402 PRO A CA 1
ATOM 3118 C C . PRO A 1 402 ? -15.417 24.361 5.950 1.00 89.06 402 PRO A C 1
ATOM 3120 O O . PRO A 1 402 ? -15.463 25.233 6.823 1.00 89.06 402 PRO A O 1
ATOM 3123 N N . CYS A 1 403 ? -16.107 23.226 6.052 1.00 92.44 403 CYS A N 1
ATOM 3124 C CA . CYS A 1 403 ? -16.882 22.856 7.228 1.00 92.44 403 CYS A CA 1
ATOM 3125 C C . CYS A 1 403 ? -15.967 22.829 8.461 1.00 92.44 403 CYS A C 1
ATOM 3127 O O . CYS A 1 403 ? -15.156 21.919 8.620 1.00 92.44 403 CYS A O 1
ATOM 3129 N N . ARG A 1 404 ? -16.100 23.823 9.351 1.00 93.62 404 ARG A N 1
ATOM 3130 C CA . ARG A 1 404 ? -15.376 23.890 10.640 1.00 93.62 404 ARG A CA 1
ATOM 3131 C C . ARG A 1 404 ? -16.139 23.247 11.809 1.00 93.62 404 ARG A C 1
ATOM 3133 O O . ARG A 1 404 ? -15.558 23.021 12.863 1.00 93.62 404 ARG A O 1
ATOM 3140 N N . ARG A 1 405 ? -17.438 22.975 11.642 1.00 92.81 405 ARG A N 1
ATOM 3141 C CA . ARG A 1 405 ? -18.329 22.322 12.622 1.00 92.81 405 ARG A CA 1
ATOM 3142 C C . ARG A 1 405 ? -19.603 21.794 11.938 1.00 92.81 405 ARG A C 1
ATOM 3144 O O . ARG A 1 405 ? -19.929 22.309 10.866 1.00 92.81 405 ARG A O 1
ATOM 3151 N N . PRO A 1 406 ? -20.348 20.866 12.564 1.00 93.25 406 PRO A N 1
ATOM 3152 C CA . PRO A 1 406 ? -21.718 20.533 12.187 1.00 93.25 406 PRO A CA 1
ATOM 3153 C C . PRO A 1 406 ? -22.629 21.767 12.106 1.00 93.25 406 PRO A C 1
ATOM 3155 O O . PRO A 1 406 ? -22.407 22.789 12.769 1.00 93.25 406 PRO A O 1
ATOM 3158 N N . GLY A 1 407 ? -23.652 21.666 11.269 1.00 89.88 407 GLY A N 1
ATOM 3159 C CA . GLY A 1 407 ? -24.539 22.736 10.833 1.00 89.88 407 GLY A CA 1
ATOM 3160 C C . GLY A 1 407 ? -24.944 22.557 9.361 1.00 89.88 407 GLY A C 1
ATOM 3161 O O . GLY A 1 407 ? -24.376 21.711 8.671 1.00 89.88 407 GLY A O 1
ATOM 3162 N N . PRO A 1 408 ? -25.887 23.366 8.841 1.00 84.81 408 PRO A N 1
ATOM 3163 C CA . PRO A 1 408 ? -26.511 23.124 7.538 1.00 84.81 408 PRO A CA 1
ATOM 3164 C C . PRO A 1 408 ? -25.508 22.996 6.380 1.00 84.81 408 PRO A C 1
ATOM 3166 O O . PRO A 1 408 ? -24.792 23.945 6.067 1.00 84.81 408 PRO A O 1
ATOM 3169 N N . GLY A 1 409 ? -25.484 21.825 5.734 1.00 82.38 409 GLY A N 1
ATOM 3170 C CA . GLY A 1 409 ? -24.521 21.463 4.677 1.00 82.38 409 GLY A CA 1
ATOM 3171 C C . GLY A 1 409 ? -23.254 20.738 5.163 1.00 82.38 409 GLY A C 1
ATOM 3172 O O . GLY A 1 409 ? -22.502 20.230 4.340 1.00 82.38 409 GLY A O 1
ATOM 3173 N N . CYS A 1 410 ? -23.057 20.647 6.480 1.00 88.44 410 CYS A N 1
ATOM 3174 C CA . CYS A 1 410 ? -21.944 19.994 7.181 1.00 88.44 410 CYS A CA 1
ATOM 3175 C C . CYS A 1 410 ? -22.430 18.982 8.251 1.00 88.44 410 CYS A C 1
ATOM 3177 O O . CYS A 1 410 ? -21.650 18.536 9.093 1.00 88.44 410 CYS A O 1
ATOM 3179 N N . ASP A 1 411 ? -23.729 18.668 8.271 1.00 87.50 411 ASP A N 1
ATOM 3180 C CA . ASP A 1 411 ? -24.374 17.755 9.224 1.00 87.50 411 ASP A CA 1
ATOM 3181 C C . ASP A 1 411 ? -24.199 16.277 8.835 1.00 87.50 411 ASP A C 1
ATOM 3183 O O . ASP A 1 411 ? -23.709 15.951 7.757 1.00 87.50 411 ASP A O 1
ATOM 3187 N N . SER A 1 412 ? -24.630 15.348 9.696 1.00 84.06 412 SER A N 1
ATOM 3188 C CA . SER A 1 412 ? -24.558 13.898 9.434 1.00 84.06 412 SER A CA 1
ATOM 3189 C C . SER A 1 412 ? -25.332 13.430 8.190 1.00 84.06 412 SER A C 1
ATOM 3191 O O . SER A 1 412 ? -25.059 12.341 7.695 1.00 84.06 412 SER A O 1
ATOM 3193 N N . GLU A 1 413 ? -26.234 14.247 7.633 1.00 88.75 413 GLU A N 1
ATOM 3194 C CA . GLU A 1 413 ? -26.883 13.990 6.336 1.00 88.75 413 GLU A CA 1
ATOM 3195 C C . GLU A 1 413 ? -25.908 14.012 5.143 1.00 88.75 413 GLU A C 1
ATOM 3197 O O . GLU A 1 413 ? -26.216 13.411 4.108 1.00 88.75 413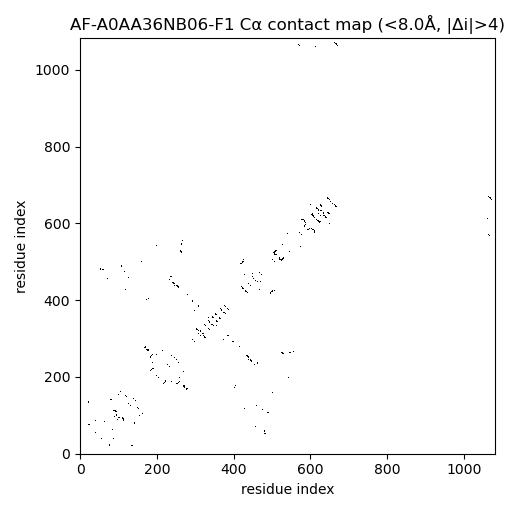 GLU A O 1
ATOM 3202 N N . LEU A 1 414 ? -24.748 14.673 5.294 1.00 87.75 414 LEU A N 1
ATOM 3203 C CA . LEU A 1 414 ? -23.644 14.684 4.326 1.00 87.75 414 LEU A CA 1
ATOM 3204 C C . LEU A 1 414 ? -22.978 13.305 4.207 1.00 87.75 414 LEU A C 1
ATOM 3206 O O . LEU A 1 414 ? -22.476 12.956 3.138 1.00 87.75 414 LEU A O 1
ATOM 3210 N N . LEU A 1 415 ? -22.985 12.518 5.288 1.00 92.69 415 LEU A N 1
ATOM 3211 C CA . LEU A 1 415 ? -22.411 11.179 5.291 1.00 92.69 415 LEU A CA 1
ATOM 3212 C C . LEU A 1 415 ? -23.259 10.227 4.440 1.00 92.69 415 LEU A C 1
ATOM 3214 O O . LEU A 1 415 ? -24.497 10.258 4.435 1.00 92.69 415 LEU A O 1
ATOM 3218 N N . ASP A 1 416 ? -22.582 9.330 3.739 1.00 92.69 416 ASP A N 1
ATOM 3219 C CA . ASP A 1 416 ? -23.237 8.198 3.115 1.00 92.69 416 ASP A CA 1
ATOM 3220 C C . ASP A 1 416 ? -23.626 7.162 4.188 1.00 92.69 416 ASP A C 1
ATOM 3222 O O . ASP A 1 416 ? -22.863 6.840 5.111 1.00 92.69 416 ASP A O 1
ATOM 3226 N N . SER A 1 417 ? -24.845 6.630 4.089 1.00 94.31 417 SER A N 1
ATOM 3227 C CA . SER A 1 417 ? -25.276 5.515 4.933 1.00 94.31 417 SER A CA 1
ATOM 3228 C C . SER A 1 417 ? -24.469 4.262 4.621 1.00 94.31 417 SER A C 1
ATOM 3230 O O . SER A 1 417 ? -24.129 3.507 5.539 1.00 94.31 417 SER A O 1
ATOM 3232 N N . ASP A 1 418 ? -24.128 4.090 3.346 1.00 95.44 418 ASP A N 1
ATOM 3233 C CA . ASP A 1 418 ? -23.597 2.858 2.794 1.00 95.44 418 ASP A CA 1
ATOM 3234 C C . ASP A 1 418 ? -22.071 2.803 2.922 1.00 95.44 418 ASP A C 1
ATOM 3236 O O . ASP A 1 418 ? -21.537 1.705 3.030 1.00 95.44 418 ASP A O 1
ATOM 3240 N N . VAL A 1 419 ? -21.365 3.934 3.057 1.00 96.81 419 VAL A N 1
ATOM 3241 C CA . VAL A 1 419 ? -19.936 3.925 3.422 1.00 96.81 419 VAL A CA 1
ATOM 3242 C C . VAL A 1 419 ? -19.766 3.519 4.888 1.00 96.81 419 VAL A C 1
ATOM 3244 O O . VAL A 1 419 ? -20.343 4.115 5.803 1.00 96.81 419 VAL A O 1
ATOM 3247 N N . ASN A 1 420 ? -18.972 2.472 5.095 1.00 98.00 420 ASN A N 1
ATOM 3248 C CA . ASN A 1 420 ? -18.719 1.791 6.359 1.00 98.00 420 ASN A CA 1
ATOM 3249 C C . ASN A 1 420 ? -17.227 1.565 6.646 1.00 98.00 420 ASN A C 1
ATOM 3251 O O . ASN A 1 420 ? -16.877 1.393 7.807 1.00 98.00 420 ASN A O 1
ATOM 3255 N N . LEU A 1 421 ? -16.352 1.576 5.641 1.00 98.38 421 LEU A N 1
ATOM 3256 C CA . LEU A 1 421 ? -14.903 1.450 5.799 1.00 98.38 421 LEU A CA 1
ATOM 3257 C C . LEU A 1 421 ? -14.189 2.590 5.069 1.00 98.38 421 LEU A C 1
ATOM 3259 O O . LEU A 1 421 ? -14.471 2.870 3.907 1.00 98.38 421 LEU A O 1
ATOM 3263 N N . LEU A 1 422 ? -13.233 3.209 5.749 1.00 98.19 422 LEU A N 1
ATOM 3264 C CA . LEU A 1 422 ? -12.244 4.111 5.180 1.00 98.19 422 LEU A CA 1
ATOM 3265 C C . LEU A 1 422 ? -10.892 3.413 5.278 1.00 98.19 422 LEU A C 1
ATOM 3267 O O . LEU A 1 422 ? -10.389 3.164 6.375 1.00 98.19 422 LEU A O 1
ATOM 3271 N N . ILE A 1 423 ? -10.347 3.051 4.126 1.00 97.56 423 ILE A N 1
ATOM 3272 C CA . ILE A 1 423 ? -9.077 2.339 3.976 1.00 97.56 423 ILE A CA 1
ATOM 3273 C C . ILE A 1 423 ? -8.151 3.195 3.119 1.00 97.56 423 ILE A C 1
ATOM 3275 O O . ILE A 1 423 ? -8.624 4.009 2.338 1.00 97.56 423 ILE A O 1
ATOM 3279 N N . THR A 1 424 ? -6.844 3.061 3.271 1.00 95.25 424 THR A N 1
ATOM 3280 C CA . THR A 1 424 ? -5.861 3.868 2.532 1.00 95.25 424 THR A CA 1
ATOM 3281 C C . THR A 1 424 ? -5.044 3.000 1.582 1.00 95.25 424 THR A C 1
ATOM 3283 O O . THR A 1 424 ? -5.063 1.775 1.703 1.00 95.25 424 THR A O 1
ATOM 3286 N N . GLU A 1 425 ? -4.352 3.612 0.625 1.00 91.56 425 GLU A N 1
ATOM 3287 C CA . GLU A 1 425 ? -3.407 2.923 -0.256 1.00 91.56 425 GLU A CA 1
ATOM 3288 C C . GLU A 1 425 ? -1.963 3.165 0.162 1.00 91.56 425 GLU A C 1
ATOM 3290 O O . GLU A 1 425 ? -1.595 4.226 0.660 1.00 91.56 425 GLU A O 1
ATOM 3295 N N . GLU A 1 426 ? -1.141 2.142 -0.038 1.00 85.69 426 GLU A N 1
ATOM 3296 C CA . GLU A 1 426 ? 0.276 2.157 0.281 1.00 85.69 426 GLU A CA 1
ATOM 3297 C C . GLU A 1 426 ? 1.032 1.287 -0.725 1.00 85.69 426 GLU A C 1
ATOM 3299 O O . GLU A 1 426 ? 0.588 0.188 -1.054 1.00 85.69 426 GLU A O 1
ATOM 3304 N N . GLY A 1 427 ? 2.186 1.754 -1.206 1.00 82.50 427 GLY A N 1
ATOM 3305 C CA . GLY A 1 427 ? 3.101 0.997 -2.069 1.00 82.50 427 GLY A CA 1
ATOM 3306 C C . GLY A 1 427 ? 2.445 0.352 -3.285 1.00 82.50 427 GLY A C 1
ATOM 3307 O O . GLY A 1 427 ? 2.383 0.944 -4.362 1.00 82.50 427 GLY A O 1
ATOM 3308 N N . TRP A 1 428 ? 1.985 -0.883 -3.092 1.00 81.19 428 TRP A N 1
ATOM 3309 C CA . TRP A 1 428 ? 1.472 -1.786 -4.110 1.00 81.19 428 TRP A CA 1
ATOM 3310 C C . TRP A 1 428 ? -0.006 -2.199 -3.919 1.00 81.19 428 TRP A C 1
ATOM 3312 O O . TRP A 1 428 ? -0.488 -3.036 -4.683 1.00 81.19 428 TRP A O 1
ATOM 3322 N N . GLY A 1 429 ? -0.730 -1.685 -2.914 1.00 90.19 429 GLY A N 1
ATOM 3323 C CA . GLY A 1 429 ? -2.062 -2.192 -2.547 1.00 90.19 429 GLY A CA 1
ATOM 3324 C C . GLY A 1 429 ? -2.869 -1.305 -1.590 1.00 90.19 429 GLY A C 1
ATOM 3325 O O . GLY A 1 429 ? -2.425 -0.232 -1.188 1.00 90.19 429 GLY A O 1
ATOM 3326 N N . LEU A 1 430 ? -4.053 -1.784 -1.183 1.00 94.88 430 LEU A N 1
ATOM 3327 C CA . LEU A 1 430 ? -4.754 -1.247 -0.008 1.00 94.88 430 LEU A CA 1
ATOM 3328 C C . LEU A 1 430 ? -3.971 -1.614 1.266 1.00 94.88 430 LEU A C 1
ATOM 3330 O O . LEU A 1 430 ? -3.514 -2.750 1.400 1.00 94.88 430 LEU A O 1
ATOM 3334 N N . SER A 1 431 ? -3.865 -0.692 2.218 1.00 94.12 431 SER A N 1
ATOM 3335 C CA . SER A 1 431 ? -3.222 -0.889 3.522 1.00 94.12 431 SER A CA 1
ATOM 3336 C C . SER A 1 431 ? -4.185 -1.462 4.562 1.00 94.12 431 SER A C 1
ATOM 3338 O O . SER A 1 431 ? -5.318 -0.995 4.686 1.00 94.12 431 SER A O 1
ATOM 3340 N N . SER A 1 432 ? -3.720 -2.400 5.393 1.00 95.31 432 SER A N 1
ATOM 3341 C CA . SER A 1 432 ? -4.385 -2.753 6.661 1.00 95.31 432 SER A CA 1
ATOM 3342 C C . SER A 1 432 ? -3.676 -2.174 7.895 1.00 95.31 432 SER A C 1
ATOM 3344 O O . SER A 1 432 ? -4.050 -2.511 9.026 1.00 95.31 432 SER A O 1
ATOM 3346 N N . ALA A 1 433 ? -2.664 -1.318 7.708 1.00 95.19 433 ALA A N 1
ATOM 3347 C CA . ALA A 1 433 ? -1.914 -0.708 8.803 1.00 95.19 433 ALA A CA 1
ATOM 3348 C C . ALA A 1 433 ? -2.745 0.356 9.533 1.00 95.19 433 ALA A C 1
ATOM 3350 O O . ALA A 1 433 ? -2.841 0.333 10.759 1.00 95.19 433 ALA A O 1
ATOM 3351 N N . ASN A 1 434 ? -3.409 1.243 8.782 1.00 97.38 434 ASN A N 1
ATOM 3352 C CA . ASN A 1 434 ? -4.224 2.333 9.324 1.00 97.38 434 ASN A CA 1
ATOM 3353 C C . ASN A 1 434 ? -5.546 2.461 8.546 1.00 97.38 434 ASN A C 1
ATOM 3355 O O . ASN A 1 434 ? -5.545 2.703 7.340 1.00 97.38 434 ASN A O 1
ATOM 3359 N N . TRP A 1 435 ? -6.681 2.267 9.224 1.00 98.25 435 TRP A N 1
ATOM 3360 C CA . TRP A 1 435 ? -8.027 2.282 8.627 1.00 98.25 435 TRP A CA 1
ATOM 3361 C C . TRP A 1 435 ? -9.108 2.592 9.670 1.00 98.25 435 TRP A C 1
ATOM 3363 O O . TRP A 1 435 ? -8.925 2.371 10.866 1.00 98.25 435 TRP A O 1
ATOM 3373 N N . ILE A 1 436 ? -10.256 3.108 9.227 1.00 98.56 436 ILE A N 1
ATOM 3374 C CA . ILE A 1 436 ? -11.367 3.520 10.098 1.00 98.56 436 ILE A CA 1
ATOM 3375 C C . ILE A 1 436 ? -12.650 2.808 9.666 1.00 98.56 436 ILE A C 1
ATOM 3377 O O . ILE A 1 436 ? -13.093 2.967 8.531 1.00 98.56 436 ILE A O 1
ATOM 3381 N N . ILE A 1 437 ? -13.274 2.040 10.561 1.00 98.62 437 ILE A N 1
ATOM 3382 C CA . ILE A 1 437 ? -14.491 1.270 10.268 1.00 98.62 437 ILE A CA 1
ATOM 3383 C C . ILE A 1 437 ? -15.672 1.688 11.154 1.00 98.62 437 ILE A C 1
ATOM 3385 O O . ILE A 1 437 ? -15.543 1.883 12.360 1.00 98.62 437 ILE A O 1
ATOM 3389 N N . LYS A 1 438 ? -16.843 1.818 10.540 1.00 98.44 438 LYS A N 1
ATOM 3390 C CA . LYS A 1 438 ? -18.145 2.142 11.136 1.00 98.44 438 LYS A CA 1
ATOM 3391 C C . LYS A 1 438 ? -18.741 0.896 11.781 1.00 98.44 438 LYS A C 1
ATOM 3393 O O . LYS A 1 438 ? -18.627 -0.200 11.229 1.00 98.44 438 LYS A O 1
ATOM 3398 N N . ARG A 1 439 ? -19.460 1.033 12.893 1.00 98.25 439 ARG A N 1
ATOM 3399 C CA . ARG A 1 439 ? -20.247 -0.073 13.456 1.00 98.25 439 ARG A CA 1
ATOM 3400 C C . ARG A 1 439 ? -21.510 -0.312 12.625 1.00 98.25 439 ARG A C 1
ATOM 3402 O O . ARG A 1 439 ? -22.474 0.444 12.703 1.00 98.25 439 ARG A O 1
ATOM 3409 N N . SER A 1 440 ? -21.530 -1.410 11.873 1.00 98.12 440 SER A N 1
ATOM 3410 C CA . SER A 1 440 ? -22.714 -1.902 11.160 1.00 98.12 440 SER A CA 1
ATOM 3411 C C . SER A 1 440 ? -22.690 -3.425 11.011 1.00 98.12 440 SER A C 1
ATOM 3413 O O . SER A 1 440 ? -21.689 -4.072 11.320 1.00 98.12 440 SER A O 1
ATOM 3415 N N . ALA A 1 441 ? -23.795 -4.000 10.522 1.00 98.00 441 ALA A N 1
ATOM 3416 C CA . ALA A 1 441 ? -23.861 -5.421 10.180 1.00 98.00 441 ALA A CA 1
ATOM 3417 C C . ALA A 1 441 ? -22.812 -5.796 9.117 1.00 98.00 441 ALA A C 1
ATOM 3419 O O . ALA A 1 441 ? -22.026 -6.709 9.349 1.00 98.00 441 ALA A O 1
ATOM 3420 N N . TRP A 1 442 ? -22.723 -5.021 8.025 1.00 98.06 442 TRP A N 1
ATOM 3421 C CA . TRP A 1 442 ? -21.733 -5.245 6.965 1.00 98.06 442 TRP A CA 1
ATOM 3422 C C . TRP A 1 442 ? -20.304 -5.247 7.513 1.00 98.06 442 TRP A C 1
ATOM 3424 O O . TRP A 1 442 ? -19.541 -6.147 7.189 1.00 98.06 442 TRP A O 1
ATOM 3434 N N . SER A 1 443 ? -19.953 -4.306 8.395 1.00 98.50 443 SER A N 1
ATOM 3435 C CA . SER A 1 443 ? -18.606 -4.234 8.976 1.00 98.50 443 SER A CA 1
ATOM 3436 C C . SER A 1 443 ? -18.260 -5.454 9.832 1.00 98.50 443 SER A C 1
ATOM 3438 O O . SER A 1 443 ? -17.119 -5.915 9.823 1.00 98.50 443 SER A O 1
ATOM 3440 N N . MET A 1 444 ? -19.234 -5.991 10.574 1.00 98.31 444 MET A N 1
ATOM 3441 C CA . MET A 1 444 ? -19.035 -7.196 11.383 1.00 98.31 444 MET A CA 1
ATOM 3442 C C . MET A 1 444 ? -18.918 -8.450 10.509 1.00 98.31 444 MET A C 1
ATOM 3444 O O . MET A 1 444 ? -18.018 -9.257 10.738 1.00 98.31 444 MET A O 1
ATOM 3448 N N . ASP A 1 445 ? -19.763 -8.583 9.484 1.00 98.00 445 ASP A N 1
ATOM 3449 C CA . ASP A 1 445 ? -19.712 -9.696 8.529 1.00 98.00 445 ASP A CA 1
ATOM 3450 C C . ASP A 1 445 ? -18.413 -9.659 7.697 1.00 98.00 445 ASP A C 1
ATOM 3452 O O . ASP A 1 445 ? -17.750 -10.681 7.530 1.00 98.00 445 ASP A O 1
ATOM 3456 N N . PHE A 1 446 ? -17.993 -8.475 7.238 1.00 98.00 446 PHE A N 1
ATOM 3457 C CA . PHE A 1 446 ? -16.735 -8.249 6.520 1.00 98.00 446 PHE A CA 1
ATOM 3458 C C . PHE A 1 446 ? -15.519 -8.669 7.353 1.00 98.00 446 PHE A C 1
ATOM 3460 O O . PHE A 1 446 ? -14.720 -9.488 6.895 1.00 98.00 446 PHE A O 1
ATOM 3467 N N . LEU A 1 447 ? -15.394 -8.170 8.590 1.00 97.88 447 LEU A N 1
ATOM 3468 C CA . LEU A 1 447 ? -14.272 -8.528 9.463 1.00 97.88 447 LEU A CA 1
ATOM 3469 C C . LEU A 1 447 ? -14.300 -10.006 9.868 1.00 97.88 447 LEU A C 1
ATOM 3471 O O . LEU A 1 447 ? -13.239 -10.619 9.956 1.00 97.88 447 LEU A O 1
ATOM 3475 N N . HIS A 1 448 ? -15.480 -10.600 10.072 1.00 96.75 448 HIS A N 1
ATOM 3476 C CA . HIS A 1 448 ? -15.610 -12.037 10.323 1.00 96.75 448 HIS A CA 1
ATOM 3477 C C . HIS A 1 448 ? -15.124 -12.871 9.126 1.00 96.75 448 HIS A C 1
ATOM 3479 O O . HIS A 1 448 ? -14.399 -13.852 9.304 1.00 96.75 448 HIS A O 1
ATOM 3485 N N . ASN A 1 449 ? -15.484 -12.473 7.905 1.00 96.00 449 ASN A N 1
ATOM 3486 C CA . ASN A 1 449 ? -15.087 -13.174 6.687 1.00 96.00 449 ASN A CA 1
ATOM 3487 C C . ASN A 1 449 ? -13.583 -13.020 6.416 1.00 96.00 449 ASN A C 1
ATOM 3489 O O . ASN A 1 449 ? -12.905 -14.030 6.257 1.00 96.00 449 ASN A O 1
ATOM 3493 N N . ALA A 1 450 ? -13.030 -11.805 6.505 1.00 96.38 450 ALA A N 1
ATOM 3494 C CA . ALA A 1 450 ? -11.589 -11.575 6.369 1.00 96.38 450 ALA A CA 1
ATOM 3495 C C . ALA A 1 450 ? -10.767 -12.316 7.442 1.00 96.38 450 ALA A C 1
ATOM 3497 O O . ALA A 1 450 ? -9.738 -12.917 7.135 1.00 96.38 450 ALA A O 1
ATOM 3498 N N . LEU A 1 451 ? -11.251 -12.358 8.689 1.00 95.25 451 LEU A N 1
ATOM 3499 C CA . LEU A 1 451 ? -10.657 -13.161 9.760 1.00 95.25 451 LEU A CA 1
ATOM 3500 C C . LEU A 1 451 ? -10.715 -14.667 9.450 1.00 95.25 451 LEU A C 1
ATOM 3502 O O . LEU A 1 451 ? -9.752 -15.381 9.721 1.00 95.25 451 LEU A O 1
ATOM 3506 N N . THR A 1 452 ? -11.812 -15.153 8.864 1.00 94.19 452 THR A N 1
ATOM 3507 C CA . THR A 1 452 ? -11.972 -16.563 8.467 1.00 94.19 452 THR A CA 1
ATOM 3508 C C . THR A 1 452 ? -11.028 -16.926 7.318 1.00 94.19 452 THR A C 1
ATOM 3510 O O . THR A 1 452 ? -10.303 -17.917 7.419 1.00 94.19 452 THR A O 1
ATOM 3513 N N . ALA A 1 453 ? -10.951 -16.092 6.280 1.00 92.69 453 ALA A N 1
ATOM 3514 C CA . ALA A 1 453 ? -10.030 -16.260 5.161 1.00 92.69 453 ALA A CA 1
ATOM 3515 C C . ALA A 1 453 ? -8.563 -16.294 5.623 1.00 92.69 453 ALA A C 1
ATOM 3517 O O . ALA A 1 453 ? -7.835 -17.228 5.287 1.00 92.69 453 ALA A O 1
ATOM 3518 N N . ALA A 1 454 ? -8.144 -15.326 6.444 1.00 91.88 454 ALA A N 1
ATOM 3519 C CA . ALA A 1 454 ? -6.759 -15.208 6.899 1.00 91.88 454 ALA A CA 1
ATOM 3520 C C . ALA A 1 454 ? -6.358 -16.270 7.945 1.00 91.88 454 ALA A C 1
ATOM 3522 O O . ALA A 1 454 ? -5.234 -16.768 7.934 1.00 91.88 454 ALA A O 1
ATOM 3523 N N . HIS A 1 455 ? -7.257 -16.642 8.864 1.00 90.06 455 HIS A N 1
ATOM 3524 C CA . HIS A 1 455 ? -6.915 -17.568 9.948 1.00 90.06 455 HIS A CA 1
ATOM 3525 C C . HIS A 1 455 ? -7.247 -19.039 9.650 1.00 90.06 455 HIS A C 1
ATOM 3527 O O . HIS A 1 455 ? -6.482 -19.931 10.034 1.00 90.06 455 HIS A O 1
ATOM 3533 N N . VAL A 1 456 ? -8.386 -19.310 9.008 1.00 88.94 456 VAL A N 1
ATOM 3534 C CA . VAL A 1 456 ? -8.936 -20.668 8.859 1.00 88.94 456 VAL A CA 1
ATOM 3535 C C . VAL A 1 456 ? -8.637 -21.242 7.481 1.00 88.94 456 VAL A C 1
ATOM 3537 O O . VAL A 1 456 ? -8.137 -22.362 7.398 1.00 88.94 456 VAL A O 1
ATOM 3540 N N . GLU A 1 457 ? -8.921 -20.491 6.415 1.00 88.00 457 GLU A N 1
ATOM 3541 C CA . GLU A 1 457 ? -8.769 -20.987 5.042 1.00 88.00 457 GLU A CA 1
ATOM 3542 C C . GLU A 1 457 ? -7.310 -20.932 4.585 1.00 88.00 457 GLU A C 1
ATOM 3544 O O . GLU A 1 457 ? -6.748 -21.965 4.222 1.00 88.00 457 GLU A O 1
ATOM 3549 N N . LEU A 1 458 ? -6.663 -19.764 4.675 1.00 82.56 458 LEU A N 1
ATOM 3550 C CA . LEU A 1 458 ? -5.256 -19.570 4.332 1.00 82.56 458 LEU A CA 1
ATOM 3551 C C . LEU A 1 458 ? -4.475 -18.872 5.444 1.00 82.56 458 LEU A C 1
ATOM 3553 O O . LEU A 1 458 ? -4.256 -17.669 5.395 1.00 82.56 458 LEU A O 1
ATOM 3557 N N . GLN A 1 459 ? -3.863 -19.668 6.326 1.00 79.44 459 GLN A N 1
ATOM 3558 C CA . GLN A 1 459 ? -2.877 -19.250 7.348 1.00 79.44 459 GLN A CA 1
ATOM 3559 C C . GLN A 1 459 ? -1.602 -18.549 6.806 1.00 79.44 459 GLN A C 1
ATOM 3561 O O . GLN A 1 459 ? -0.624 -18.387 7.535 1.00 79.44 459 GLN A O 1
ATOM 3566 N N . LEU A 1 460 ? -1.575 -18.201 5.518 1.00 78.38 460 LEU A N 1
ATOM 3567 C CA . LEU A 1 460 ? -0.531 -17.440 4.830 1.00 78.38 460 LEU A CA 1
ATOM 3568 C C . LEU A 1 460 ? -0.997 -16.068 4.351 1.00 78.38 460 LEU A C 1
ATOM 3570 O O . LEU A 1 460 ? -0.141 -15.242 4.058 1.00 78.38 460 LEU A O 1
ATOM 3574 N N . PHE A 1 461 ? -2.307 -15.846 4.247 1.00 82.12 461 PHE A N 1
ATOM 3575 C CA . PHE A 1 461 ? -2.851 -14.520 4.005 1.00 82.12 461 PHE A CA 1
ATOM 3576 C C . PHE A 1 461 ? -2.554 -13.659 5.234 1.00 82.12 461 PHE A C 1
ATOM 3578 O O . PHE A 1 461 ? -2.858 -14.043 6.371 1.00 82.12 461 PHE A O 1
ATOM 3585 N N . GLY A 1 462 ? -1.979 -12.484 5.007 1.00 89.62 462 GLY A N 1
ATOM 3586 C CA . GLY A 1 462 ? -2.081 -11.394 5.958 1.00 89.62 462 GLY A CA 1
ATOM 3587 C C . GLY A 1 462 ? -3.540 -10.975 6.141 1.00 89.62 462 GLY A C 1
ATOM 3588 O O . GLY A 1 462 ? -4.421 -11.265 5.329 1.00 89.62 462 GLY A O 1
ATOM 3589 N N . ASP A 1 463 ? -3.796 -10.235 7.211 1.00 93.25 463 ASP A N 1
ATOM 3590 C CA . ASP A 1 463 ? -5.025 -9.459 7.369 1.00 93.25 463 ASP A CA 1
ATOM 3591 C C . ASP A 1 463 ? -5.267 -8.531 6.159 1.00 93.25 463 ASP A C 1
ATOM 3593 O O . ASP A 1 463 ? -6.388 -8.464 5.659 1.00 93.25 463 ASP A O 1
ATOM 3597 N N . GLN A 1 464 ? -4.201 -7.922 5.624 1.00 93.81 464 GLN A N 1
ATOM 3598 C CA . GLN A 1 464 ? -4.196 -7.121 4.395 1.00 93.81 464 GLN A CA 1
ATOM 3599 C C . GLN A 1 464 ? -4.700 -7.894 3.168 1.00 93.81 464 GLN A C 1
ATOM 3601 O O . GLN A 1 464 ? -5.647 -7.461 2.512 1.00 93.81 464 GLN A O 1
ATOM 3606 N N . ASP A 1 465 ? -4.119 -9.067 2.898 1.00 93.31 465 ASP A N 1
ATOM 3607 C CA . ASP A 1 465 ? -4.482 -9.932 1.769 1.00 93.31 465 ASP A CA 1
ATOM 3608 C C . ASP A 1 465 ? -5.968 -10.316 1.802 1.00 93.31 465 ASP A C 1
ATOM 3610 O O . ASP A 1 465 ? -6.663 -10.283 0.783 1.00 93.31 465 ASP A O 1
ATOM 3614 N N . ALA A 1 466 ? -6.479 -10.648 2.992 1.00 94.69 466 ALA A N 1
ATOM 3615 C CA . ALA A 1 466 ? -7.872 -11.040 3.178 1.00 94.69 466 ALA A CA 1
ATOM 3616 C C . ALA A 1 466 ? -8.833 -9.852 3.051 1.00 94.69 466 ALA A C 1
ATOM 3618 O O . ALA A 1 466 ? -9.903 -9.994 2.454 1.00 94.69 466 ALA A O 1
ATOM 3619 N N . MET A 1 467 ? -8.454 -8.673 3.555 1.00 96.94 467 MET A N 1
ATOM 3620 C CA . MET A 1 467 ? -9.225 -7.444 3.355 1.00 96.94 467 MET A CA 1
ATOM 3621 C C . MET A 1 467 ? -9.301 -7.081 1.866 1.00 96.94 467 MET A C 1
ATOM 3623 O O . MET A 1 467 ? -10.405 -6.889 1.363 1.00 96.94 467 MET A O 1
ATOM 3627 N N . ILE A 1 468 ? -8.179 -7.079 1.133 1.00 95.81 468 ILE A N 1
ATOM 3628 C CA . ILE A 1 468 ? -8.154 -6.833 -0.322 1.00 95.81 468 ILE A CA 1
ATOM 3629 C C . ILE A 1 468 ? -9.054 -7.836 -1.058 1.00 95.81 468 ILE A C 1
ATOM 3631 O O . ILE A 1 468 ? -9.897 -7.438 -1.865 1.00 95.81 468 ILE A O 1
ATOM 3635 N N . LEU A 1 469 ? -8.931 -9.133 -0.753 1.00 95.56 469 LEU A N 1
ATOM 3636 C CA . LEU A 1 469 ? -9.733 -10.173 -1.397 1.00 95.56 469 LEU A CA 1
ATOM 3637 C C . LEU A 1 469 ? -11.239 -9.946 -1.186 1.00 95.56 469 LEU A C 1
ATOM 3639 O O . LEU A 1 469 ? -11.995 -9.962 -2.157 1.00 95.56 469 LEU A O 1
ATOM 3643 N N . HIS A 1 470 ? -11.686 -9.697 0.048 1.00 96.44 470 HIS A N 1
ATOM 3644 C CA . HIS A 1 470 ? -13.109 -9.488 0.330 1.00 96.44 470 HIS A CA 1
ATOM 3645 C C . HIS A 1 470 ? -13.651 -8.140 -0.160 1.00 96.44 470 HIS A C 1
ATOM 3647 O O . HIS A 1 470 ? -14.836 -8.065 -0.479 1.00 96.44 470 HIS A O 1
ATOM 3653 N N . LEU A 1 471 ? -12.815 -7.101 -0.262 1.00 97.06 471 LEU A N 1
ATOM 3654 C CA . LEU A 1 471 ? -13.222 -5.803 -0.804 1.00 97.06 471 LEU A CA 1
ATOM 3655 C C . LEU A 1 471 ? -13.308 -5.789 -2.335 1.00 97.06 471 LEU A C 1
ATOM 3657 O O . LEU A 1 471 ? -14.140 -5.067 -2.871 1.00 97.06 471 LEU A O 1
ATOM 3661 N N . MET A 1 472 ? -12.470 -6.543 -3.054 1.00 96.06 472 MET A N 1
ATOM 3662 C CA . MET A 1 472 ? -12.300 -6.350 -4.505 1.00 96.06 472 MET A CA 1
ATOM 3663 C C . MET A 1 472 ? -12.595 -7.577 -5.372 1.00 96.06 472 MET A C 1
ATOM 3665 O O . MET A 1 472 ? -13.049 -7.401 -6.498 1.00 96.06 472 MET A O 1
ATOM 3669 N N . ASN A 1 473 ? -12.369 -8.811 -4.903 1.00 96.25 473 ASN A N 1
ATOM 3670 C CA . ASN A 1 473 ? -12.383 -10.007 -5.767 1.00 96.25 473 ASN A CA 1
ATOM 3671 C C . ASN A 1 473 ? -13.706 -10.176 -6.536 1.00 96.25 473 ASN A C 1
ATOM 3673 O O . ASN A 1 473 ? -13.714 -10.233 -7.764 1.00 96.25 473 ASN A O 1
ATOM 3677 N N . GLY A 1 474 ? -14.837 -10.200 -5.825 1.00 96.00 474 GLY A N 1
ATOM 3678 C CA . GLY A 1 474 ? -16.153 -10.343 -6.458 1.00 96.00 474 GLY A CA 1
ATOM 3679 C C . GLY A 1 474 ? -16.536 -9.138 -7.324 1.00 96.00 474 GLY A C 1
ATOM 3680 O O . GLY A 1 474 ? -17.058 -9.311 -8.422 1.00 96.00 474 GLY A O 1
ATOM 3681 N N . GLN A 1 475 ? -16.235 -7.922 -6.859 1.00 95.12 475 GLN A N 1
ATOM 3682 C CA . GLN A 1 475 ? -16.622 -6.681 -7.535 1.00 95.12 475 GLN A CA 1
ATOM 3683 C C . GLN A 1 475 ? -15.838 -6.481 -8.842 1.00 95.12 475 GLN A C 1
ATOM 3685 O O . GLN A 1 475 ? -16.440 -6.260 -9.892 1.00 95.12 475 GLN A O 1
ATOM 3690 N N . ALA A 1 476 ? -14.512 -6.644 -8.822 1.00 95.88 476 ALA A N 1
ATOM 3691 C CA . ALA A 1 476 ? -13.665 -6.532 -10.008 1.00 95.88 476 ALA A CA 1
ATOM 3692 C C . ALA A 1 476 ? -14.010 -7.584 -11.074 1.00 95.88 476 ALA A C 1
ATOM 3694 O O . ALA A 1 476 ? -14.081 -7.257 -12.259 1.00 95.88 476 ALA A O 1
ATOM 3695 N N . LEU A 1 477 ? -14.298 -8.826 -10.670 1.00 97.12 477 LEU A N 1
ATOM 3696 C CA . LEU A 1 477 ? -14.679 -9.889 -11.603 1.00 97.12 477 LEU A CA 1
ATOM 3697 C C . LEU A 1 477 ? -16.085 -9.673 -12.193 1.00 97.12 477 LEU A C 1
ATOM 3699 O O . LEU A 1 477 ? -16.264 -9.839 -13.400 1.00 97.12 477 LEU A O 1
ATOM 3703 N N . GLU A 1 478 ? -17.066 -9.215 -11.408 1.00 95.75 478 GLU A N 1
ATOM 3704 C CA . GLU A 1 478 ? -18.397 -8.864 -11.934 1.00 95.75 478 GLU A CA 1
ATOM 3705 C C . GLU A 1 478 ? -18.404 -7.589 -12.793 1.00 95.75 478 GLU A C 1
ATOM 3707 O O . GLU A 1 478 ? -19.209 -7.481 -13.719 1.00 95.75 478 GLU A O 1
ATOM 3712 N N . VAL A 1 479 ? -17.500 -6.632 -12.562 1.00 94.38 479 VAL A N 1
ATOM 3713 C CA . VAL A 1 479 ? -17.326 -5.477 -13.461 1.00 94.38 479 VAL A CA 1
ATOM 3714 C C . VAL A 1 479 ? -16.595 -5.886 -14.748 1.00 94.38 479 VAL A C 1
ATOM 3716 O O . VAL A 1 479 ? -17.006 -5.466 -15.829 1.00 94.38 479 VAL A O 1
ATOM 3719 N N . ALA A 1 480 ? -15.602 -6.781 -14.690 1.00 95.12 480 ALA A N 1
ATOM 3720 C CA . ALA A 1 480 ? -14.917 -7.299 -15.881 1.00 95.12 480 ALA A CA 1
ATOM 3721 C C . ALA A 1 480 ? -15.852 -8.048 -16.858 1.00 95.12 480 ALA A C 1
ATOM 3723 O O . ALA A 1 480 ? -15.587 -8.066 -18.064 1.00 95.12 480 ALA A O 1
ATOM 3724 N N . LYS A 1 481 ? -16.969 -8.605 -16.373 1.00 95.81 481 LYS A N 1
ATOM 3725 C CA . LYS A 1 481 ? -18.019 -9.252 -17.185 1.00 95.81 481 LYS A CA 1
ATOM 3726 C C . LYS A 1 481 ? -18.978 -8.274 -17.891 1.00 95.81 481 LYS A C 1
ATOM 3728 O O . LYS A 1 481 ? -19.764 -8.706 -18.730 1.00 95.81 481 LYS A O 1
ATOM 3733 N N . LYS A 1 482 ? -18.950 -6.970 -17.579 1.00 94.50 482 LYS A N 1
ATOM 3734 C CA . LYS A 1 482 ? -19.848 -5.958 -18.181 1.00 94.50 482 LYS A CA 1
ATOM 3735 C C . LYS A 1 482 ? -19.250 -5.336 -19.451 1.00 94.50 482 LYS A C 1
ATOM 3737 O O . LYS A 1 482 ? -18.031 -5.150 -19.500 1.00 94.50 482 LYS A O 1
ATOM 3742 N N . PRO A 1 483 ? -20.055 -4.971 -20.468 1.00 90.56 483 PRO A N 1
ATOM 3743 C CA . PRO A 1 483 ? -19.578 -4.194 -21.614 1.00 90.56 483 PRO A CA 1
ATOM 3744 C C . PRO A 1 483 ? -18.865 -2.914 -21.160 1.00 90.56 483 PRO A C 1
ATOM 3746 O O . PRO A 1 483 ? -19.283 -2.290 -20.192 1.00 90.56 483 PRO A O 1
ATOM 3749 N N . MET A 1 484 ? -17.801 -2.498 -21.855 1.00 81.62 484 MET A N 1
ATOM 3750 C CA . MET A 1 484 ? -16.946 -1.376 -21.417 1.00 81.62 484 MET A CA 1
ATOM 3751 C C . MET A 1 484 ? -17.700 -0.047 -21.233 1.00 81.62 484 MET A C 1
ATOM 3753 O O . MET A 1 484 ? -17.380 0.711 -20.322 1.00 81.62 484 MET A O 1
ATOM 3757 N N . ALA A 1 485 ? -18.767 0.186 -22.004 1.00 77.81 485 ALA A N 1
ATOM 3758 C CA . ALA A 1 485 ? -19.652 1.341 -21.831 1.00 77.81 485 ALA A CA 1
ATOM 3759 C C . ALA A 1 485 ? -20.325 1.415 -20.439 1.00 77.81 485 ALA A C 1
ATOM 3761 O O . ALA A 1 485 ? -20.610 2.512 -19.966 1.00 77.81 485 ALA A O 1
ATOM 3762 N N . ASP A 1 486 ? -20.524 0.274 -19.768 1.00 76.50 486 ASP A N 1
ATOM 3763 C CA . ASP A 1 486 ? -21.153 0.166 -18.443 1.00 76.50 486 ASP A CA 1
ATOM 3764 C C . ASP A 1 486 ? -20.124 0.143 -17.285 1.00 76.50 486 ASP A C 1
ATOM 3766 O O . ASP A 1 486 ? -20.497 0.023 -16.115 1.00 76.50 486 ASP A O 1
ATOM 3770 N N . VAL A 1 487 ? -18.819 0.252 -17.578 1.00 73.81 487 VAL A N 1
ATOM 3771 C CA . VAL A 1 487 ? -17.704 0.256 -16.596 1.00 73.81 487 VAL A CA 1
ATOM 3772 C C . VAL A 1 487 ? -17.404 1.694 -16.111 1.00 73.81 487 VAL A C 1
ATOM 3774 O O . VAL A 1 487 ? -16.286 2.057 -15.755 1.00 73.81 487 VAL A O 1
ATOM 3777 N N . SER A 1 488 ? -18.410 2.573 -16.126 1.00 60.97 488 SER A N 1
ATOM 3778 C CA . SER A 1 488 ? -18.230 4.017 -15.951 1.00 60.97 488 SER A CA 1
ATOM 3779 C C . SER A 1 488 ? -17.816 4.429 -14.530 1.00 60.97 488 SER A C 1
ATOM 3781 O O . SER A 1 488 ? -18.561 4.197 -13.576 1.00 60.97 488 SER A O 1
ATOM 3783 N N . LEU A 1 489 ? -16.695 5.158 -14.435 1.00 61.69 489 LEU A N 1
ATOM 3784 C CA . LEU A 1 489 ? -16.180 5.959 -13.302 1.00 61.69 489 LEU A CA 1
ATOM 3785 C C . LEU A 1 489 ? -15.880 5.257 -11.966 1.00 61.69 489 LEU A C 1
ATOM 3787 O O . LEU A 1 489 ? -14.891 5.622 -11.320 1.00 61.69 489 LEU A O 1
ATOM 3791 N N . ASN A 1 490 ? -16.699 4.305 -11.530 1.00 71.19 490 ASN A N 1
ATOM 3792 C CA . ASN A 1 490 ? -16.588 3.705 -10.207 1.00 71.19 490 ASN A CA 1
ATOM 3793 C C . ASN A 1 490 ? -15.467 2.664 -10.148 1.00 71.19 490 ASN A C 1
ATOM 3795 O O . ASN A 1 490 ? -15.416 1.712 -10.923 1.00 71.19 490 ASN A O 1
ATOM 3799 N N . ASP A 1 491 ? -14.584 2.874 -9.180 1.00 86.75 491 ASP A N 1
ATOM 3800 C CA . ASP A 1 491 ? -13.543 1.944 -8.768 1.00 86.75 491 ASP A CA 1
ATOM 3801 C C . ASP A 1 491 ? -14.180 0.632 -8.261 1.00 86.75 491 ASP A C 1
ATOM 3803 O O . ASP A 1 491 ? -15.083 0.710 -7.424 1.00 86.75 491 ASP A O 1
ATOM 3807 N N . PRO A 1 492 ? -13.783 -0.562 -8.747 1.00 92.12 492 PRO A N 1
ATOM 3808 C CA . PRO A 1 492 ? -14.425 -1.830 -8.390 1.00 92.12 492 PRO A CA 1
ATOM 3809 C C . PRO A 1 492 ? -13.960 -2.386 -7.030 1.00 92.12 492 PRO A C 1
ATOM 3811 O O . PRO A 1 492 ? -13.671 -3.575 -6.884 1.00 92.12 492 PRO A O 1
ATOM 3814 N N . ILE A 1 493 ? -13.915 -1.509 -6.031 1.00 94.56 493 ILE A N 1
ATOM 3815 C CA . ILE A 1 493 ? -13.934 -1.847 -4.609 1.00 94.56 493 ILE A CA 1
ATOM 3816 C C . ILE A 1 493 ? -15.395 -2.019 -4.156 1.00 94.56 493 ILE A C 1
ATOM 3818 O O . ILE A 1 493 ? -16.325 -1.509 -4.789 1.00 94.56 493 ILE A O 1
ATOM 3822 N N . ASP A 1 494 ? -15.638 -2.756 -3.075 1.00 95.88 494 ASP A N 1
ATOM 3823 C CA . ASP A 1 494 ? -16.974 -2.872 -2.504 1.00 95.88 494 ASP A CA 1
ATOM 3824 C C . ASP A 1 494 ? -17.492 -1.498 -2.071 1.00 95.88 494 ASP A C 1
ATOM 3826 O O . ASP A 1 494 ? -16.815 -0.761 -1.362 1.00 95.88 494 ASP A O 1
ATOM 3830 N N . ARG A 1 495 ? -18.720 -1.171 -2.488 1.00 94.94 495 ARG A N 1
ATOM 3831 C CA . ARG A 1 495 ? -19.351 0.149 -2.318 1.00 94.94 495 ARG A CA 1
ATOM 3832 C C . ARG A 1 495 ? -19.427 0.649 -0.871 1.00 94.94 495 ARG A C 1
ATOM 3834 O O . ARG A 1 495 ? -19.693 1.829 -0.662 1.00 94.94 495 ARG A O 1
ATOM 3841 N N . HIS A 1 496 ? -19.274 -0.238 0.115 1.00 97.19 496 HIS A N 1
ATOM 3842 C CA . HIS A 1 496 ? -19.259 0.144 1.523 1.00 97.19 496 HIS A CA 1
ATOM 3843 C C . HIS A 1 496 ? -17.856 0.539 2.020 1.00 97.19 496 HIS A C 1
ATOM 3845 O O . HIS A 1 496 ? -17.717 0.958 3.168 1.00 97.19 496 HIS A O 1
ATOM 3851 N N . ALA A 1 497 ? -16.826 0.460 1.175 1.00 97.25 497 ALA A N 1
ATOM 3852 C CA . ALA A 1 497 ? -15.489 0.977 1.423 1.00 97.25 497 ALA A CA 1
ATOM 3853 C C . ALA A 1 497 ? -15.165 2.166 0.502 1.00 97.25 497 ALA A C 1
ATOM 3855 O O . ALA A 1 497 ? -15.566 2.200 -0.660 1.00 97.25 497 ALA A O 1
ATOM 3856 N N . VAL A 1 498 ? -14.404 3.131 1.017 1.00 96.12 498 VAL A N 1
ATOM 3857 C CA . VAL A 1 498 ? -13.817 4.233 0.241 1.00 96.12 498 VAL A CA 1
ATOM 3858 C C . VAL A 1 498 ? -12.314 4.249 0.475 1.00 96.12 498 VAL A C 1
ATOM 3860 O O . VAL A 1 498 ? -11.862 4.122 1.617 1.00 96.12 498 VAL A O 1
ATOM 3863 N N . VAL A 1 499 ? -11.553 4.428 -0.607 1.00 95.94 499 VAL A N 1
ATOM 3864 C CA . VAL A 1 499 ? -10.111 4.651 -0.522 1.00 95.94 499 VAL A CA 1
ATOM 3865 C C . VAL A 1 499 ? -9.823 6.116 -0.207 1.00 95.94 499 VAL A C 1
ATOM 3867 O O . VAL A 1 499 ? -10.246 7.029 -0.916 1.00 95.94 499 VAL A O 1
ATOM 3870 N N . VAL A 1 500 ? -9.090 6.317 0.880 1.00 95.62 500 VAL A N 1
ATOM 3871 C CA . VAL A 1 500 ? -8.546 7.585 1.353 1.00 95.62 500 VAL A CA 1
ATOM 3872 C C . VAL A 1 500 ? -7.126 7.740 0.779 1.00 95.62 500 VAL A C 1
ATOM 3874 O O . VAL A 1 500 ? -6.321 6.820 0.959 1.00 95.62 500 VAL A O 1
ATOM 3877 N N . PRO A 1 501 ? -6.787 8.864 0.111 1.00 92.94 501 PRO A N 1
ATOM 3878 C CA . PRO A 1 501 ? -5.446 9.098 -0.433 1.00 92.94 501 PRO A CA 1
ATOM 3879 C C . PRO A 1 501 ? -4.349 8.922 0.624 1.00 92.94 501 PRO A C 1
ATOM 3881 O O . PRO A 1 501 ? -4.564 9.272 1.784 1.00 92.94 501 PRO A O 1
ATOM 3884 N N . GLN A 1 502 ? -3.179 8.410 0.226 1.00 90.62 502 GLN A N 1
ATOM 3885 C CA . GLN A 1 502 ? -2.122 7.975 1.151 1.00 90.62 502 GLN A CA 1
ATOM 3886 C C . GLN A 1 502 ? -1.817 9.005 2.264 1.00 90.62 502 GLN A C 1
ATOM 3888 O O . GLN A 1 502 ? -2.000 8.722 3.448 1.00 90.62 502 GLN A O 1
ATOM 3893 N N . PHE A 1 503 ? -1.449 10.227 1.874 1.00 89.12 503 PHE A N 1
ATOM 3894 C CA . PHE A 1 503 ? -1.065 11.338 2.760 1.00 89.12 503 PHE A CA 1
ATOM 3895 C C . PHE 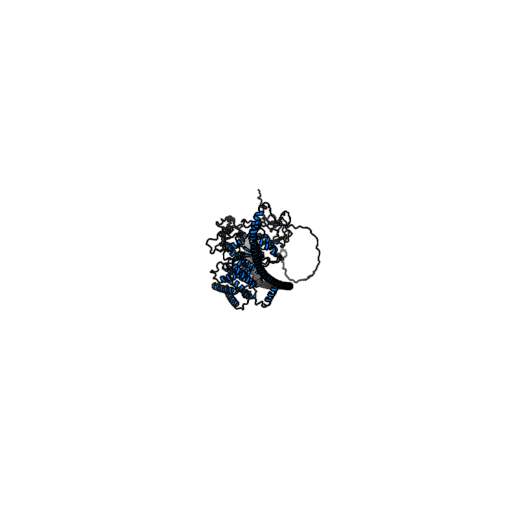A 1 503 ? -2.136 11.767 3.791 1.00 89.12 503 PHE A C 1
ATOM 3897 O O . PHE A 1 503 ? -1.837 12.351 4.833 1.00 89.12 503 PHE A O 1
ATOM 3904 N N . GLU A 1 504 ? -3.406 11.438 3.553 1.00 93.44 504 GLU A N 1
ATOM 3905 C CA . GLU A 1 504 ? -4.519 11.848 4.415 1.00 93.44 504 GLU A CA 1
ATOM 3906 C C . GLU A 1 504 ? -4.668 10.968 5.669 1.00 93.44 504 GLU A C 1
ATOM 3908 O O . GLU A 1 504 ? -5.257 11.414 6.658 1.00 93.44 504 GLU A O 1
ATOM 3913 N N . LEU A 1 505 ? -4.164 9.724 5.629 1.00 95.25 505 LEU A N 1
ATOM 3914 C CA . LEU A 1 505 ? -4.394 8.695 6.657 1.00 95.25 505 LEU A CA 1
ATOM 3915 C C . LEU A 1 505 ? -3.168 7.801 6.960 1.00 95.25 505 LEU A C 1
ATOM 3917 O O . LEU A 1 505 ? -3.129 7.218 8.042 1.00 95.25 505 LEU A O 1
ATOM 3921 N N . ASN A 1 506 ? -2.183 7.674 6.057 1.00 94.94 506 ASN A N 1
ATOM 3922 C CA . ASN A 1 506 ? -1.045 6.748 6.191 1.00 94.94 506 ASN A CA 1
ATOM 3923 C C . ASN A 1 506 ? 0.156 7.101 5.290 1.00 94.94 506 ASN A C 1
ATOM 3925 O O . ASN A 1 506 ? 0.327 6.516 4.221 1.00 94.94 506 ASN A O 1
ATOM 3929 N N . SER A 1 507 ? 1.044 7.988 5.733 1.00 94.38 507 SER A N 1
ATOM 3930 C CA . SER A 1 507 ? 2.292 8.266 5.004 1.00 94.38 507 SER A CA 1
ATOM 3931 C C . SER A 1 507 ? 3.429 7.330 5.416 1.00 94.38 507 SER A C 1
ATOM 3933 O O . SER A 1 507 ? 3.405 6.743 6.496 1.00 94.38 507 SER A O 1
ATOM 3935 N N . TYR A 1 508 ? 4.457 7.203 4.578 1.00 94.81 508 TYR A N 1
ATOM 3936 C CA . TYR A 1 508 ? 5.674 6.442 4.889 1.00 94.81 508 TYR A CA 1
ATOM 3937 C C . TYR A 1 508 ? 6.871 7.349 5.167 1.00 94.81 508 TYR A C 1
ATOM 3939 O O . TYR A 1 508 ? 6.929 8.484 4.696 1.00 94.81 508 TYR A O 1
ATOM 3947 N N . ASP A 1 509 ? 7.862 6.834 5.893 1.00 93.38 509 ASP A N 1
ATOM 3948 C CA . ASP A 1 509 ? 9.184 7.457 5.936 1.00 93.38 509 ASP A CA 1
ATOM 3949 C C . ASP A 1 509 ? 9.845 7.476 4.544 1.00 93.38 509 ASP A C 1
ATOM 3951 O O . ASP A 1 509 ? 9.511 6.677 3.667 1.00 93.38 509 ASP A O 1
ATOM 3955 N N . ALA A 1 510 ? 10.820 8.365 4.343 1.00 86.56 510 ALA A N 1
ATOM 3956 C CA . ALA A 1 510 ? 11.440 8.575 3.036 1.00 86.56 510 ALA A CA 1
ATOM 3957 C C . ALA A 1 510 ? 12.148 7.330 2.455 1.00 86.56 510 ALA A C 1
ATOM 3959 O O . ALA A 1 510 ? 12.269 7.222 1.234 1.00 86.56 510 ALA A O 1
ATOM 3960 N N . LEU A 1 511 ? 12.608 6.379 3.281 1.00 86.50 511 LEU A N 1
ATOM 3961 C CA . LEU A 1 511 ? 13.261 5.153 2.811 1.00 86.50 511 LEU A CA 1
ATOM 3962 C C . LEU A 1 511 ? 12.232 4.115 2.351 1.00 86.50 511 LEU A C 1
ATOM 3964 O O . LEU A 1 511 ? 12.392 3.534 1.275 1.00 86.50 511 LEU A O 1
ATOM 3968 N N . ASN A 1 512 ? 11.164 3.905 3.122 1.00 88.56 512 ASN A N 1
ATOM 3969 C CA . ASN A 1 512 ? 10.053 3.045 2.717 1.00 88.56 512 ASN A CA 1
ATOM 3970 C C . ASN A 1 512 ? 9.285 3.628 1.524 1.00 88.56 512 ASN A C 1
ATOM 3972 O O . ASN A 1 512 ? 8.976 2.893 0.585 1.00 88.56 512 ASN A O 1
ATOM 3976 N N . ALA A 1 513 ? 9.056 4.944 1.501 1.00 88.75 513 ALA A N 1
ATOM 3977 C CA . ALA A 1 513 ? 8.437 5.629 0.372 1.00 88.75 513 ALA A CA 1
ATOM 3978 C C . ALA A 1 513 ? 9.259 5.473 -0.915 1.00 88.75 513 ALA A C 1
ATOM 3980 O O . ALA A 1 513 ? 8.710 5.086 -1.942 1.00 88.75 513 ALA A O 1
ATOM 3981 N N . LEU A 1 514 ? 10.583 5.664 -0.852 1.00 86.38 514 LEU A N 1
ATOM 3982 C CA . LEU A 1 514 ? 11.479 5.426 -1.989 1.00 86.38 514 LEU A CA 1
ATOM 3983 C C . LEU A 1 514 ? 11.494 3.951 -2.428 1.00 86.38 514 LEU A C 1
ATOM 3985 O O . LEU A 1 514 ? 11.535 3.667 -3.621 1.00 86.38 514 LEU A O 1
ATOM 3989 N N . THR A 1 515 ? 11.456 3.011 -1.480 1.00 84.88 515 THR A N 1
ATOM 3990 C CA . THR A 1 515 ? 11.523 1.562 -1.759 1.00 84.88 515 THR A CA 1
ATOM 3991 C C . THR A 1 515 ? 10.244 1.021 -2.410 1.00 84.88 515 THR A C 1
ATOM 3993 O O . THR A 1 515 ? 10.300 0.040 -3.151 1.00 84.88 515 THR A O 1
ATOM 3996 N N . MET A 1 516 ? 9.095 1.645 -2.142 1.00 83.31 516 MET A N 1
ATOM 3997 C CA . MET A 1 516 ? 7.783 1.242 -2.666 1.00 83.31 516 MET A CA 1
ATOM 3998 C C . MET A 1 516 ? 7.192 2.234 -3.685 1.00 83.31 516 MET A C 1
ATOM 4000 O O . MET A 1 516 ? 6.053 2.049 -4.108 1.00 83.31 516 MET A O 1
ATOM 4004 N N . GLU A 1 517 ? 7.964 3.249 -4.092 1.00 85.44 517 GLU A N 1
ATOM 4005 C CA . GLU A 1 517 ? 7.567 4.340 -4.999 1.00 85.44 517 GLU A CA 1
ATOM 4006 C C . GLU A 1 517 ? 6.252 5.038 -4.582 1.00 85.44 517 GLU A C 1
ATOM 4008 O O . GLU A 1 517 ? 5.317 5.204 -5.365 1.00 85.44 517 GLU A O 1
ATOM 4013 N N . CYS A 1 518 ? 6.195 5.439 -3.310 1.00 87.44 518 CYS A N 1
ATOM 4014 C CA . CYS A 1 518 ? 5.075 6.132 -2.670 1.00 87.44 518 CYS A CA 1
ATOM 4015 C C . CYS A 1 518 ? 5.276 7.646 -2.547 1.00 87.44 518 CYS A C 1
ATOM 4017 O O . CYS A 1 518 ? 6.393 8.155 -2.646 1.00 87.44 518 CYS A O 1
ATOM 4019 N N . ASP A 1 519 ? 4.205 8.323 -2.124 1.00 82.88 519 ASP A N 1
ATOM 4020 C CA . ASP A 1 519 ? 4.336 9.531 -1.315 1.00 82.88 519 ASP A CA 1
ATOM 4021 C C . ASP A 1 519 ? 5.158 9.242 -0.042 1.00 82.88 519 ASP A C 1
ATOM 4023 O O . ASP A 1 519 ? 4.930 8.255 0.669 1.00 82.88 519 ASP A O 1
ATOM 4027 N N . THR A 1 520 ? 6.112 10.124 0.253 1.00 92.19 520 THR A N 1
ATOM 4028 C CA . THR A 1 520 ? 6.746 10.233 1.575 1.00 92.19 520 THR A CA 1
ATOM 4029 C C . THR A 1 520 ? 5.899 11.131 2.471 1.00 92.19 520 THR A C 1
ATOM 4031 O O . THR A 1 520 ? 5.178 11.990 1.974 1.00 92.19 520 THR A O 1
ATOM 4034 N N . PHE A 1 521 ? 6.032 10.975 3.788 1.00 93.44 521 PHE A N 1
ATOM 4035 C CA . PHE A 1 521 ? 5.478 11.899 4.775 1.00 93.44 521 PHE A CA 1
ATOM 4036 C C . PHE A 1 521 ? 5.860 13.353 4.468 1.00 93.44 521 PHE A C 1
ATOM 4038 O O . PHE A 1 521 ? 7.044 13.659 4.281 1.00 93.44 521 PHE A O 1
ATOM 4045 N N . VAL A 1 522 ? 4.856 14.230 4.475 1.00 87.56 522 VAL A N 1
ATOM 4046 C CA . VAL A 1 522 ? 4.986 15.687 4.385 1.00 87.56 522 VAL A CA 1
ATOM 4047 C C . VAL A 1 522 ? 4.302 16.384 5.568 1.00 87.56 522 VAL A C 1
ATOM 4049 O O . VAL A 1 522 ? 3.461 15.825 6.273 1.00 87.56 522 VAL A O 1
ATOM 4052 N N . GLU A 1 523 ? 4.691 17.634 5.821 1.00 87.56 523 GLU A N 1
ATOM 4053 C CA . GLU A 1 523 ? 4.157 18.434 6.926 1.00 87.56 523 GLU A CA 1
ATOM 4054 C C . GLU A 1 523 ? 2.665 18.747 6.716 1.00 87.56 523 GLU A C 1
ATOM 4056 O O . GLU A 1 523 ? 2.289 19.523 5.839 1.00 87.56 523 GLU A O 1
ATOM 4061 N N . GLY A 1 524 ? 1.814 18.119 7.534 1.00 88.25 524 GLY A N 1
ATOM 4062 C CA . GLY A 1 524 ? 0.352 18.194 7.444 1.00 88.25 524 GLY A CA 1
ATOM 4063 C C . GLY A 1 524 ? -0.333 16.824 7.498 1.00 88.25 524 GLY A C 1
ATOM 4064 O O . GLY A 1 524 ? -1.481 16.736 7.951 1.00 88.25 524 GLY A O 1
ATOM 4065 N N . ASP A 1 525 ? 0.376 15.758 7.122 1.00 94.12 525 ASP A N 1
ATOM 4066 C CA . ASP A 1 525 ? -0.135 14.384 7.121 1.00 94.12 525 ASP A CA 1
ATOM 4067 C C . ASP A 1 525 ? -0.520 13.910 8.530 1.00 94.12 525 ASP A C 1
ATOM 4069 O O . ASP A 1 525 ? 0.090 14.296 9.532 1.00 94.12 525 ASP A O 1
ATOM 4073 N N . LEU A 1 526 ? -1.529 13.036 8.626 1.00 96.88 526 LEU A N 1
ATOM 4074 C CA . LEU A 1 526 ? -2.018 12.542 9.919 1.00 96.88 526 LEU A CA 1
ATOM 4075 C C . LEU A 1 526 ? -0.916 11.818 10.713 1.00 96.88 526 LEU A C 1
ATOM 4077 O O . LEU A 1 526 ? -0.731 12.067 11.908 1.00 96.88 526 LEU A O 1
ATOM 4081 N N . LEU A 1 527 ? -0.225 10.886 10.058 1.00 97.44 527 LEU A N 1
ATOM 4082 C CA . LEU A 1 527 ? 0.715 9.958 10.677 1.00 97.44 527 LEU A CA 1
ATOM 4083 C C . LEU A 1 527 ? 1.775 9.480 9.683 1.00 97.44 527 LEU A C 1
ATOM 4085 O O . LEU A 1 527 ? 1.565 9.519 8.471 1.00 97.44 527 LEU A O 1
ATOM 4089 N N . VAL A 1 528 ? 2.882 8.979 10.226 1.00 97.00 528 VAL A N 1
ATOM 4090 C CA . VAL A 1 528 ? 3.921 8.254 9.490 1.00 97.00 528 VAL A CA 1
ATOM 4091 C C . VAL A 1 528 ? 3.985 6.806 9.979 1.00 97.00 528 VAL A C 1
ATOM 4093 O O . VAL A 1 528 ? 3.896 6.549 11.180 1.00 97.00 528 VAL A O 1
ATOM 4096 N N . THR A 1 529 ? 4.128 5.868 9.048 1.00 96.62 529 THR A N 1
ATOM 4097 C CA . THR A 1 529 ? 4.199 4.419 9.274 1.00 96.62 529 THR A CA 1
ATOM 4098 C C . THR A 1 529 ? 5.551 3.891 8.813 1.00 96.62 529 THR A C 1
ATOM 4100 O O . THR A 1 529 ? 6.045 4.282 7.755 1.00 96.62 529 THR A O 1
ATOM 4103 N N . PHE A 1 530 ? 6.135 2.987 9.600 1.00 96.00 530 PHE A N 1
ATOM 4104 C CA . PHE A 1 530 ? 7.484 2.453 9.403 1.00 96.00 530 PHE A CA 1
ATOM 4105 C C . PHE A 1 530 ? 7.467 0.946 9.088 1.00 96.00 530 PHE A C 1
ATOM 4107 O O . PHE A 1 530 ? 8.004 0.138 9.859 1.00 96.00 530 PHE A O 1
ATOM 4114 N N . PRO A 1 531 ? 6.842 0.529 7.971 1.00 91.25 531 PRO A N 1
ATOM 4115 C CA . PRO A 1 531 ? 6.600 -0.878 7.701 1.00 91.25 531 PRO A CA 1
ATOM 4116 C C . PRO A 1 531 ? 7.912 -1.664 7.646 1.00 91.25 531 PRO A C 1
ATOM 4118 O O . PRO A 1 531 ? 8.936 -1.218 7.130 1.00 91.25 531 PRO A O 1
ATOM 4121 N N . GLN A 1 532 ? 7.868 -2.881 8.185 1.00 85.75 532 GLN A N 1
ATOM 4122 C CA . GLN A 1 532 ? 8.990 -3.826 8.235 1.00 85.75 532 GLN A CA 1
ATOM 4123 C C . GLN A 1 532 ? 10.242 -3.367 9.015 1.00 85.75 532 GLN A C 1
ATOM 4125 O O . GLN A 1 532 ? 11.208 -4.137 9.053 1.00 85.75 532 GLN A O 1
ATOM 4130 N N . CYS A 1 533 ? 10.235 -2.202 9.678 1.00 88.44 533 CYS A N 1
ATOM 4131 C CA . CYS A 1 533 ? 11.396 -1.670 10.398 1.00 88.44 533 CYS A CA 1
ATOM 4132 C C . CYS A 1 533 ? 11.688 -2.486 11.677 1.00 88.44 533 CYS A C 1
ATOM 4134 O O . CYS A 1 533 ? 11.105 -2.278 12.740 1.00 88.44 533 CYS A O 1
ATOM 4136 N N . LYS A 1 534 ? 12.568 -3.488 11.543 1.00 87.50 534 LYS A N 1
ATOM 4137 C CA . LYS A 1 534 ? 12.854 -4.525 12.558 1.00 87.50 534 LYS A CA 1
ATOM 4138 C C . LYS A 1 534 ? 14.221 -4.392 13.230 1.00 87.50 534 LYS A C 1
ATOM 4140 O O . LYS A 1 534 ? 14.477 -5.107 14.196 1.00 87.50 534 LYS A O 1
ATOM 4145 N N . ASP A 1 535 ? 15.095 -3.539 12.706 1.00 92.31 535 ASP A N 1
ATOM 4146 C CA . ASP A 1 535 ? 16.458 -3.358 13.206 1.00 92.31 535 ASP A CA 1
ATOM 4147 C C . ASP A 1 535 ? 16.517 -2.155 14.153 1.00 92.31 535 ASP A C 1
ATOM 4149 O O . ASP A 1 535 ? 16.361 -1.013 13.728 1.00 92.31 535 ASP A O 1
ATOM 4153 N N . ALA A 1 536 ? 16.707 -2.406 15.447 1.00 92.62 536 ALA A N 1
ATOM 4154 C CA . ALA A 1 536 ? 16.652 -1.364 16.470 1.00 92.62 536 ALA A CA 1
ATOM 4155 C C . ALA A 1 536 ? 17.703 -0.266 16.265 1.00 92.62 536 ALA A C 1
ATOM 4157 O O . ALA A 1 536 ? 17.387 0.908 16.452 1.00 92.62 536 ALA A O 1
ATOM 4158 N N . ASP A 1 537 ? 18.907 -0.638 15.823 1.00 91.62 537 ASP A N 1
ATOM 4159 C CA . ASP A 1 537 ? 20.031 0.289 15.667 1.00 91.62 537 ASP A CA 1
ATOM 4160 C C . ASP A 1 537 ? 19.835 1.245 14.472 1.00 91.62 537 ASP A C 1
ATOM 4162 O O . ASP A 1 537 ? 20.429 2.319 14.439 1.00 91.62 537 ASP A O 1
ATOM 4166 N N . GLY A 1 538 ? 18.989 0.878 13.499 1.00 88.62 538 GLY A N 1
ATOM 4167 C CA . GLY A 1 538 ? 18.626 1.730 12.358 1.00 88.62 538 GLY A CA 1
ATOM 4168 C C . GLY A 1 538 ? 17.261 2.417 12.483 1.00 88.62 538 GLY A C 1
ATOM 4169 O O . GLY A 1 538 ? 17.075 3.508 11.949 1.00 88.62 538 GLY A O 1
ATOM 4170 N N . CYS A 1 539 ? 16.299 1.797 13.173 1.00 94.00 539 CYS A N 1
ATOM 4171 C CA . CYS A 1 539 ? 14.917 2.276 13.241 1.00 94.00 539 CYS A CA 1
ATOM 4172 C C . CYS A 1 539 ? 14.647 3.229 14.419 1.00 94.00 539 CYS A C 1
ATOM 4174 O O . CYS A 1 539 ? 13.811 4.123 14.293 1.00 94.00 539 CYS A O 1
ATOM 4176 N N . ASN A 1 540 ? 15.325 3.060 15.563 1.00 95.56 540 ASN A N 1
ATOM 4177 C CA . ASN A 1 540 ? 14.974 3.793 16.786 1.00 95.56 540 ASN A CA 1
ATOM 4178 C C . ASN A 1 540 ? 15.171 5.307 16.665 1.00 95.56 540 ASN A C 1
ATOM 4180 O O . ASN A 1 540 ? 14.263 6.043 17.041 1.00 95.56 540 ASN A O 1
ATOM 4184 N N . ASP A 1 541 ? 16.283 5.765 16.082 1.00 93.38 541 ASP A N 1
ATOM 4185 C CA . ASP A 1 541 ? 16.542 7.192 15.832 1.00 93.38 541 ASP A CA 1
ATOM 4186 C C . ASP A 1 541 ? 15.404 7.841 15.016 1.00 93.38 541 ASP A C 1
ATOM 4188 O O . ASP A 1 541 ? 15.014 8.979 15.279 1.00 93.38 541 ASP A O 1
ATOM 4192 N N . VAL A 1 542 ? 14.823 7.107 14.056 1.00 93.44 542 VAL A N 1
ATOM 4193 C CA . VAL A 1 542 ? 13.717 7.585 13.209 1.00 93.44 542 VAL A CA 1
ATOM 4194 C C . VAL A 1 542 ? 12.392 7.604 13.980 1.00 93.44 542 VAL A C 1
ATOM 4196 O O . VAL A 1 542 ? 11.636 8.571 13.880 1.00 93.44 542 VAL A O 1
ATOM 4199 N N . PHE A 1 543 ? 12.124 6.576 14.795 1.00 96.12 543 PHE A N 1
ATOM 4200 C CA . PHE A 1 543 ? 10.946 6.538 15.666 1.00 96.12 543 PHE A CA 1
ATOM 4201 C C . PHE A 1 543 ? 10.972 7.664 16.709 1.00 96.12 543 PHE A C 1
ATOM 4203 O O . PHE A 1 543 ? 9.952 8.316 16.934 1.00 96.12 543 PHE A O 1
ATOM 4210 N N . GLU A 1 544 ? 12.124 7.895 17.346 1.00 96.38 544 GLU A N 1
ATOM 4211 C CA . GLU A 1 544 ? 12.312 8.951 18.344 1.00 96.38 544 GLU A CA 1
ATOM 4212 C C . GLU A 1 544 ? 12.187 10.337 17.702 1.00 96.38 544 GLU A C 1
ATOM 4214 O O . GLU A 1 544 ? 11.452 11.170 18.227 1.00 96.38 544 GLU A O 1
ATOM 4219 N N . LEU A 1 545 ? 12.779 10.558 16.521 1.00 94.50 545 LEU A N 1
ATOM 4220 C CA . LEU A 1 545 ? 12.629 11.803 15.759 1.00 94.50 545 LEU A CA 1
ATOM 4221 C C . LEU A 1 545 ? 11.165 12.098 15.388 1.00 94.50 545 LEU A C 1
ATOM 4223 O O . LEU A 1 545 ? 10.705 13.228 15.559 1.00 94.50 545 LEU A O 1
ATOM 4227 N N . ALA A 1 546 ? 10.418 11.097 14.914 1.00 95.81 546 ALA A N 1
ATOM 4228 C CA . ALA A 1 546 ? 8.999 11.250 14.594 1.00 95.81 546 ALA A CA 1
ATOM 4229 C C . ALA A 1 546 ? 8.154 11.514 15.851 1.00 95.81 546 ALA A C 1
ATOM 4231 O O . ALA A 1 546 ? 7.320 12.419 15.868 1.00 95.81 546 ALA A O 1
ATOM 4232 N N . ALA A 1 547 ? 8.409 10.778 16.935 1.00 96.19 547 ALA A N 1
ATOM 4233 C CA . ALA A 1 547 ? 7.724 10.979 18.205 1.00 96.19 547 ALA A CA 1
ATOM 4234 C C . ALA A 1 547 ? 8.066 12.327 18.867 1.00 96.19 547 ALA A C 1
ATOM 4236 O O . ALA A 1 547 ? 7.222 12.864 19.578 1.00 96.19 547 ALA A O 1
ATOM 4237 N N . ASP A 1 548 ? 9.261 12.883 18.655 1.00 95.44 548 ASP A N 1
ATOM 4238 C CA . ASP A 1 548 ? 9.641 14.225 19.114 1.00 95.44 548 ASP A CA 1
ATOM 4239 C C . ASP A 1 548 ? 9.014 15.327 18.253 1.00 95.44 548 ASP A C 1
ATOM 4241 O O . ASP A 1 548 ? 8.449 16.269 18.808 1.00 95.44 548 ASP A O 1
ATOM 4245 N N . TYR A 1 549 ? 9.013 15.190 16.921 1.00 94.31 549 TYR A N 1
ATOM 4246 C CA . TYR A 1 549 ? 8.276 16.097 16.030 1.00 94.31 549 TYR A CA 1
ATOM 4247 C C . TYR A 1 549 ? 6.782 16.143 16.403 1.00 94.31 549 TYR A C 1
ATOM 4249 O O . TYR A 1 549 ? 6.202 17.220 16.511 1.00 94.31 549 TYR A O 1
ATOM 4257 N N . ALA A 1 550 ? 6.177 14.990 16.703 1.00 94.25 550 ALA A N 1
ATOM 4258 C CA . ALA A 1 550 ? 4.783 14.882 17.129 1.00 94.25 550 ALA A CA 1
ATOM 4259 C C . ALA A 1 550 ? 4.450 15.575 18.470 1.00 94.25 550 ALA A C 1
ATOM 4261 O O . ALA A 1 550 ? 3.271 15.785 18.757 1.00 94.25 550 ALA A O 1
ATOM 4262 N N . LYS A 1 551 ? 5.449 15.923 19.296 1.00 93.56 551 LYS A N 1
ATOM 4263 C CA . LYS A 1 551 ? 5.275 16.683 20.553 1.00 93.56 551 LYS A CA 1
ATOM 4264 C C . LYS A 1 551 ? 5.432 18.195 20.361 1.00 93.56 551 LYS A C 1
ATOM 4266 O O . LYS A 1 551 ? 5.139 18.950 21.286 1.00 93.56 551 LYS A O 1
ATOM 4271 N N . ASP A 1 552 ? 5.936 18.640 19.211 1.00 91.50 552 ASP A N 1
ATOM 4272 C CA . ASP A 1 552 ? 6.270 20.040 18.964 1.00 91.50 552 ASP A CA 1
ATOM 4273 C C . ASP A 1 552 ? 5.025 20.840 18.553 1.00 91.50 552 ASP A C 1
ATOM 4275 O O . ASP A 1 552 ? 4.651 20.926 17.379 1.00 91.50 552 ASP A O 1
ATOM 4279 N N . GLU A 1 553 ? 4.364 21.432 19.551 1.00 85.06 553 GLU A N 1
ATOM 4280 C CA . GLU A 1 553 ? 3.175 22.252 19.318 1.00 85.06 553 GLU A CA 1
ATOM 4281 C C . GLU A 1 553 ? 3.471 23.507 18.476 1.00 85.06 553 GLU A C 1
ATOM 4283 O O . GLU A 1 553 ? 2.584 23.948 17.747 1.00 85.06 553 GLU A O 1
ATOM 4288 N N . GLU A 1 554 ? 4.692 24.070 18.505 1.00 81.38 554 GLU A N 1
ATOM 4289 C CA . GLU A 1 554 ? 5.030 25.238 17.673 1.00 81.38 554 GLU A CA 1
ATOM 4290 C C . GLU A 1 554 ? 5.012 24.878 16.182 1.00 81.38 554 GLU A C 1
ATOM 4292 O O . GLU A 1 554 ? 4.447 25.629 15.383 1.00 81.38 554 GLU A O 1
ATOM 4297 N N . LYS A 1 555 ? 5.551 23.709 15.803 1.00 76.88 555 LYS A N 1
ATOM 4298 C CA . LYS A 1 555 ? 5.464 23.208 14.418 1.00 76.88 555 LYS A CA 1
ATOM 4299 C C . LYS A 1 555 ? 4.013 22.940 14.004 1.00 76.88 555 LYS A C 1
ATOM 4301 O O . LYS A 1 555 ? 3.573 23.400 12.947 1.00 76.88 555 LYS A O 1
ATOM 4306 N N . GLN A 1 556 ? 3.243 22.265 14.862 1.00 74.88 556 GLN A N 1
ATOM 4307 C CA . GLN A 1 556 ? 1.853 21.876 14.577 1.00 74.88 556 GLN A CA 1
ATOM 4308 C C . GLN A 1 556 ? 0.875 23.059 14.443 1.00 74.88 556 GLN A C 1
ATOM 4310 O O . GLN A 1 556 ? -0.174 22.911 13.810 1.00 74.88 556 GLN A O 1
ATOM 4315 N N . LEU A 1 557 ? 1.171 24.220 15.038 1.00 58.69 557 LEU A N 1
ATOM 4316 C CA . LEU A 1 557 ? 0.286 25.396 15.045 1.00 58.69 557 LEU A CA 1
ATOM 4317 C C . LEU A 1 557 ? 0.387 26.289 13.794 1.00 58.69 557 LEU A C 1
ATOM 4319 O O . LEU A 1 557 ? -0.418 27.207 13.640 1.00 58.69 557 LEU A O 1
ATOM 4323 N N . SER A 1 558 ? 1.338 26.031 12.895 1.00 55.84 558 SER A N 1
ATOM 4324 C CA . SER A 1 558 ? 1.610 26.869 11.715 1.00 55.84 558 SER A CA 1
ATOM 4325 C C . SER A 1 558 ? 0.444 26.979 10.713 1.00 55.84 558 SER A C 1
ATOM 4327 O O . SER A 1 558 ? 0.294 28.007 10.056 1.00 55.84 558 SER A O 1
ATOM 4329 N N . PHE A 1 559 ? -0.407 25.952 10.609 1.00 53.59 559 PHE A N 1
ATOM 4330 C CA . PHE A 1 559 ? -1.295 25.754 9.452 1.00 53.59 559 PHE A CA 1
ATOM 4331 C C . PHE A 1 559 ? -2.600 26.582 9.433 1.00 53.59 559 PHE A C 1
ATOM 4333 O O . PHE A 1 559 ? -3.123 26.867 8.357 1.00 53.59 559 PHE A O 1
ATOM 4340 N N . ASP A 1 560 ? -3.153 26.992 10.585 1.00 46.62 560 ASP A N 1
ATOM 4341 C CA . ASP A 1 560 ? -4.408 27.788 10.639 1.00 46.62 560 ASP A CA 1
ATOM 4342 C C . ASP A 1 560 ? -4.159 29.297 10.371 1.00 46.62 560 ASP A C 1
ATOM 4344 O O . ASP A 1 560 ? -5.102 30.080 10.226 1.00 46.62 560 ASP A O 1
ATOM 4348 N N . ALA A 1 561 ? -2.891 29.724 10.277 1.00 41.56 561 ALA A N 1
ATOM 4349 C CA . ALA A 1 561 ? -2.479 31.094 9.976 1.00 41.56 561 ALA A CA 1
ATOM 4350 C C . ALA A 1 561 ? -1.835 31.173 8.579 1.00 41.56 561 ALA A C 1
ATOM 4352 O O . ALA A 1 561 ? -0.632 30.994 8.431 1.00 41.56 561 ALA A O 1
ATOM 4353 N N . GLY A 1 562 ? -2.641 31.468 7.552 1.00 38.72 562 GLY A N 1
ATOM 4354 C CA . GLY A 1 562 ? -2.251 31.449 6.131 1.00 38.72 562 GLY A CA 1
ATOM 4355 C C . GLY A 1 562 ? -1.255 32.531 5.674 1.00 38.72 562 GLY A C 1
ATOM 4356 O O . GLY A 1 562 ? -1.568 33.313 4.779 1.00 38.72 562 GLY A O 1
ATOM 4357 N N . ILE A 1 563 ? -0.068 32.585 6.283 1.00 30.30 563 ILE A N 1
ATOM 4358 C CA . ILE A 1 563 ? 1.093 33.392 5.884 1.00 30.30 563 ILE A CA 1
ATOM 4359 C C . ILE A 1 563 ? 2.344 32.519 6.061 1.00 30.30 563 ILE A C 1
ATOM 4361 O O . ILE A 1 563 ? 2.946 32.486 7.132 1.00 30.30 563 ILE A O 1
ATOM 4365 N N . VAL A 1 564 ? 2.736 31.803 5.006 1.00 34.78 564 VAL A N 1
ATOM 4366 C CA . VAL A 1 564 ? 3.931 30.947 5.022 1.00 34.78 564 VAL A CA 1
ATOM 4367 C C . VAL A 1 564 ? 5.181 31.780 4.736 1.00 34.78 564 VAL A C 1
ATOM 4369 O O . VAL A 1 564 ? 5.277 32.456 3.715 1.00 34.78 564 VAL A O 1
ATOM 4372 N N . GLY A 1 565 ? 6.163 31.696 5.630 1.00 25.02 565 GLY A N 1
ATOM 4373 C CA . GLY A 1 565 ? 7.524 32.185 5.422 1.00 25.02 565 GLY A CA 1
ATOM 4374 C C . GLY A 1 565 ? 8.475 31.343 6.261 1.00 25.02 565 GLY A C 1
ATOM 4375 O O . GLY A 1 565 ? 8.401 31.390 7.486 1.00 25.02 565 GLY A O 1
ATOM 4376 N N . ILE A 1 566 ? 9.320 30.535 5.614 1.00 30.25 566 ILE A N 1
ATOM 4377 C CA . ILE A 1 566 ? 10.038 29.426 6.262 1.00 30.25 566 ILE A CA 1
ATOM 4378 C C . ILE A 1 566 ? 11.497 29.810 6.571 1.00 30.25 566 ILE A C 1
ATOM 4380 O O . ILE A 1 566 ? 12.325 29.845 5.659 1.00 30.25 566 ILE A O 1
ATOM 4384 N N . PRO A 1 567 ? 11.869 30.039 7.845 1.00 28.17 567 PRO A N 1
ATOM 4385 C CA . PRO A 1 567 ? 13.260 30.003 8.273 1.00 28.17 567 PRO A CA 1
ATOM 4386 C C . PRO A 1 567 ? 13.678 28.557 8.582 1.00 28.17 567 PRO A C 1
ATOM 4388 O O . PRO A 1 567 ? 13.180 27.946 9.527 1.00 28.17 567 PRO A O 1
ATOM 4391 N N . LEU A 1 568 ? 14.646 28.020 7.835 1.00 32.12 568 LEU A N 1
ATOM 4392 C CA . LEU A 1 568 ? 15.261 26.715 8.113 1.00 32.12 568 LEU A CA 1
ATOM 4393 C C . LEU A 1 568 ? 15.981 26.719 9.479 1.00 32.12 568 LEU A C 1
ATOM 4395 O O . LEU A 1 568 ? 17.138 27.125 9.598 1.00 32.12 568 LEU A O 1
ATOM 4399 N N . ARG A 1 569 ? 15.291 26.253 10.527 1.00 33.88 569 ARG A N 1
ATOM 4400 C CA . ARG A 1 569 ? 15.874 25.961 11.845 1.00 33.88 569 ARG A CA 1
ATOM 4401 C C . ARG A 1 569 ? 16.278 24.490 11.920 1.00 33.88 569 ARG A C 1
ATOM 4403 O O . ARG A 1 569 ? 15.424 23.617 12.026 1.00 33.88 569 ARG A O 1
ATOM 4410 N N . LEU A 1 570 ? 17.582 24.230 11.935 1.00 39.16 570 LEU A N 1
ATOM 4411 C CA . LEU A 1 570 ? 18.130 22.942 12.360 1.00 39.16 570 LEU A CA 1
ATOM 4412 C C . LEU A 1 570 ? 18.266 22.957 13.892 1.00 39.16 570 LEU A C 1
ATOM 4414 O O . LEU A 1 570 ? 18.914 23.850 14.440 1.00 39.16 570 LEU A O 1
ATOM 4418 N N . CYS A 1 571 ? 17.640 21.998 14.578 1.00 36.00 571 CYS A N 1
ATOM 4419 C CA . CYS A 1 571 ? 17.737 21.823 16.031 1.00 36.00 571 CYS A CA 1
ATOM 4420 C C . CYS A 1 571 ? 18.625 20.614 16.347 1.00 36.00 571 CYS A C 1
ATOM 4422 O O . CYS A 1 571 ? 18.393 19.526 15.828 1.00 36.00 571 CYS A O 1
ATOM 4424 N N . GLY A 1 572 ? 19.640 20.810 17.194 1.00 36.91 572 GLY A N 1
ATOM 4425 C CA . GLY A 1 572 ? 20.655 19.798 17.522 1.00 36.91 572 GLY A CA 1
ATOM 4426 C C . GLY A 1 572 ? 20.548 19.190 18.926 1.00 36.91 572 GLY A C 1
ATOM 4427 O O . GLY A 1 572 ? 21.475 18.503 19.340 1.00 36.91 572 GLY A O 1
ATOM 4428 N N . SER A 1 573 ? 19.469 19.468 19.665 1.00 36.69 573 SER A N 1
ATOM 4429 C CA . SER A 1 573 ? 19.337 19.200 21.109 1.00 36.69 573 SER A CA 1
ATOM 4430 C C . SER A 1 573 ? 18.486 17.968 21.490 1.00 36.69 573 SER A C 1
ATOM 4432 O O . SER A 1 573 ? 18.133 17.805 22.657 1.00 36.69 573 SER A O 1
ATOM 4434 N N . SER A 1 574 ? 18.213 17.043 20.556 1.00 41.41 574 SER A N 1
ATOM 4435 C CA . SER A 1 574 ? 17.736 15.677 20.875 1.00 41.41 574 SER A CA 1
ATOM 4436 C C . SER A 1 574 ? 18.597 14.580 20.210 1.00 41.41 574 SER A C 1
ATOM 4438 O O . SER A 1 574 ? 19.725 14.848 19.792 1.00 41.41 574 SER A O 1
ATOM 4440 N N . ALA A 1 575 ? 18.147 13.318 20.198 1.00 36.28 575 ALA A N 1
ATOM 4441 C CA . ALA A 1 575 ? 18.995 12.117 20.073 1.00 36.28 575 ALA A CA 1
ATOM 4442 C C . ALA A 1 575 ? 19.828 11.968 18.773 1.00 36.28 575 ALA A C 1
ATOM 4444 O O . ALA A 1 575 ? 20.787 11.191 18.763 1.00 36.28 575 ALA A O 1
ATOM 4445 N N . LEU A 1 576 ? 19.537 12.772 17.739 1.00 35.44 576 LEU A N 1
ATOM 4446 C CA . LEU A 1 576 ? 20.195 12.879 16.419 1.00 35.44 576 LEU A CA 1
ATOM 4447 C C . LEU A 1 576 ? 21.736 12.795 16.391 1.00 35.44 576 LEU A C 1
ATOM 4449 O O . LEU A 1 576 ? 22.319 12.518 15.344 1.00 35.44 576 LEU A O 1
ATOM 4453 N N . GLY A 1 577 ? 22.422 13.072 17.500 1.00 33.44 577 GLY A N 1
ATOM 4454 C CA . GLY A 1 577 ? 23.881 13.088 17.550 1.00 33.44 577 GLY A CA 1
ATOM 4455 C C . GLY A 1 577 ? 24.582 11.721 17.563 1.00 33.44 577 GLY A C 1
ATOM 4456 O O . GLY A 1 577 ? 25.794 11.707 17.353 1.00 33.44 577 GLY A O 1
ATOM 4457 N N . ARG A 1 578 ? 23.909 10.596 17.874 1.00 33.31 578 ARG A N 1
ATOM 4458 C CA . ARG A 1 578 ? 24.618 9.387 18.366 1.00 33.31 578 ARG A CA 1
ATOM 4459 C C . ARG A 1 578 ? 24.887 8.245 17.382 1.00 33.31 578 ARG A C 1
ATOM 4461 O O . ARG A 1 578 ? 25.936 7.623 17.552 1.00 33.31 578 ARG A O 1
ATOM 4468 N N . LEU A 1 579 ? 24.019 7.951 16.410 1.00 29.50 579 LEU A N 1
ATOM 4469 C CA . LEU A 1 579 ? 24.174 6.750 15.561 1.00 29.50 579 LEU A CA 1
ATOM 4470 C C . LEU A 1 579 ? 24.481 7.017 14.080 1.00 29.50 579 LEU A C 1
ATOM 4472 O O . LEU A 1 579 ? 25.018 6.140 13.405 1.00 29.50 579 LEU A O 1
ATOM 4476 N N . PHE A 1 580 ? 24.304 8.250 13.599 1.00 34.59 580 PHE A N 1
ATOM 4477 C CA . PHE A 1 580 ? 24.807 8.660 12.288 1.00 34.59 580 PHE A CA 1
ATOM 4478 C C . PHE A 1 580 ? 26.071 9.515 12.402 1.00 34.59 580 PHE A C 1
ATOM 4480 O O . PHE A 1 580 ? 26.055 10.620 12.942 1.00 34.59 580 PHE A O 1
ATOM 4487 N N . ALA A 1 581 ? 27.150 9.060 11.757 1.00 34.06 581 ALA A N 1
ATOM 4488 C CA . ALA A 1 581 ? 28.117 9.980 11.166 1.00 34.06 581 ALA A CA 1
ATOM 4489 C C . ALA A 1 581 ? 27.392 10.699 10.018 1.00 34.06 581 ALA A C 1
ATOM 4491 O O . ALA A 1 581 ? 27.371 10.216 8.890 1.00 34.06 581 ALA A O 1
ATOM 4492 N N . MET A 1 582 ? 26.687 11.780 10.348 1.00 42.25 582 MET A N 1
ATOM 4493 C CA . MET A 1 582 ? 25.669 12.379 9.485 1.00 42.25 582 MET A CA 1
ATOM 4494 C C . MET A 1 582 ? 26.333 12.964 8.233 1.00 42.25 582 MET A C 1
ATOM 4496 O O . MET A 1 582 ? 27.001 13.989 8.333 1.00 42.25 582 MET A O 1
ATOM 4500 N N . PHE A 1 583 ? 26.202 12.274 7.093 1.00 42.81 583 PHE A N 1
ATOM 4501 C CA . PHE A 1 583 ? 26.888 12.573 5.831 1.00 42.81 583 PHE A CA 1
ATOM 4502 C C . PHE A 1 583 ? 26.072 13.560 4.971 1.00 42.81 583 PHE A C 1
ATOM 4504 O O . PHE A 1 583 ? 25.297 13.150 4.104 1.00 42.81 583 PHE A O 1
ATOM 4511 N N . PHE A 1 584 ? 26.241 14.869 5.175 1.00 53.25 584 PHE A N 1
ATOM 4512 C CA . PHE A 1 584 ? 25.546 15.879 4.365 1.00 53.25 584 PHE A CA 1
ATOM 4513 C C . PHE A 1 584 ? 26.195 16.036 2.989 1.00 53.25 584 PHE A C 1
ATOM 4515 O O . PHE A 1 584 ? 27.059 16.891 2.791 1.00 53.25 584 PHE A O 1
ATOM 4522 N N . CYS A 1 585 ? 25.758 15.229 2.027 1.00 48.38 585 CYS A N 1
ATOM 4523 C CA . CYS A 1 585 ? 26.133 15.404 0.631 1.00 48.38 585 CYS A CA 1
ATOM 4524 C C . CYS A 1 585 ? 25.455 16.653 0.033 1.00 48.38 585 CYS A C 1
ATOM 4526 O O . CYS A 1 585 ? 24.224 16.746 0.032 1.00 48.38 585 CYS A O 1
ATOM 4528 N N . VAL A 1 586 ? 26.246 17.583 -0.514 1.00 57.69 586 VAL A N 1
ATOM 4529 C CA . VAL A 1 586 ? 25.752 18.739 -1.295 1.00 57.69 586 VAL A CA 1
ATOM 4530 C C . VAL A 1 586 ? 25.899 18.455 -2.794 1.00 57.69 586 VAL A C 1
ATOM 4532 O O . VAL A 1 586 ? 26.935 17.938 -3.220 1.00 57.69 586 VAL A O 1
ATOM 4535 N N . SER A 1 587 ? 24.891 18.762 -3.617 1.00 65.44 587 SER A N 1
ATOM 4536 C CA . SER A 1 587 ? 24.864 18.347 -5.033 1.00 65.44 587 SER A CA 1
ATOM 4537 C C . SER A 1 587 ? 24.089 19.279 -5.950 1.00 65.44 587 SER A C 1
ATOM 4539 O O . SER A 1 587 ? 23.213 20.016 -5.521 1.00 65.44 587 SER A O 1
ATOM 4541 N N . ARG A 1 588 ? 24.366 19.173 -7.249 1.00 45.88 588 ARG A N 1
ATOM 4542 C CA . ARG A 1 588 ? 23.610 19.834 -8.312 1.00 45.88 588 ARG A CA 1
ATOM 4543 C C . ARG A 1 588 ? 22.429 19.018 -8.873 1.00 45.88 588 ARG A C 1
ATOM 4545 O O . ARG A 1 588 ? 21.546 19.626 -9.466 1.00 45.88 588 ARG A O 1
ATOM 4552 N N . ARG A 1 589 ? 22.435 17.668 -8.805 1.00 54.91 589 ARG A N 1
ATOM 4553 C CA . ARG A 1 589 ? 21.540 16.813 -9.646 1.00 54.91 589 ARG A CA 1
ATOM 4554 C C . ARG A 1 589 ? 21.166 15.392 -9.165 1.00 54.91 589 ARG A C 1
ATOM 4556 O O . ARG A 1 589 ? 20.534 14.674 -9.932 1.00 54.91 589 ARG A O 1
ATOM 4563 N N . ARG A 1 590 ? 21.560 14.918 -7.978 1.00 54.69 590 ARG A N 1
ATOM 4564 C CA . ARG A 1 590 ? 21.191 13.556 -7.510 1.00 54.69 590 ARG A CA 1
ATOM 4565 C C . ARG A 1 590 ? 20.191 13.636 -6.344 1.00 54.69 590 ARG A C 1
ATOM 4567 O O . ARG A 1 590 ? 20.466 14.417 -5.436 1.00 54.69 590 ARG A O 1
ATOM 4574 N N . PRO A 1 591 ? 19.114 12.825 -6.301 1.00 48.81 591 PRO A N 1
ATOM 4575 C CA . PRO A 1 591 ? 18.100 12.915 -5.241 1.00 48.81 591 PRO A CA 1
ATOM 4576 C C . PRO A 1 591 ? 18.634 12.542 -3.847 1.00 48.81 591 PRO A C 1
ATOM 4578 O O . PRO A 1 591 ? 18.158 13.056 -2.846 1.00 48.81 591 PRO A O 1
ATOM 4581 N N . ASN A 1 592 ? 19.682 11.717 -3.763 1.00 53.84 592 ASN A N 1
ATOM 4582 C CA . ASN A 1 592 ? 20.306 11.271 -2.508 1.00 53.84 592 ASN A CA 1
ATOM 4583 C C . ASN A 1 592 ? 21.197 12.352 -1.834 1.00 53.84 592 ASN A C 1
ATOM 4585 O O . ASN A 1 592 ? 22.290 12.034 -1.364 1.00 53.84 592 ASN A O 1
ATOM 4589 N N . ASN A 1 593 ? 20.810 13.633 -1.854 1.00 66.50 593 ASN A N 1
ATOM 4590 C CA . ASN A 1 593 ? 21.601 14.745 -1.306 1.00 66.50 593 ASN A CA 1
ATOM 4591 C C . ASN A 1 593 ? 20.711 15.700 -0.507 1.00 66.50 593 ASN A C 1
ATOM 4593 O O . ASN A 1 593 ? 19.674 16.132 -0.998 1.00 66.50 593 ASN A O 1
ATOM 4597 N N . PHE A 1 594 ? 21.150 16.064 0.698 1.00 67.56 594 PHE A N 1
ATOM 4598 C CA . PHE A 1 594 ? 20.360 16.862 1.642 1.00 67.56 594 PHE A CA 1
ATOM 4599 C C . PHE A 1 594 ? 20.285 18.351 1.289 1.00 67.56 594 PHE A C 1
ATOM 4601 O O . PHE A 1 594 ? 19.383 19.044 1.749 1.00 67.56 594 PHE A O 1
ATOM 4608 N N . LEU A 1 595 ? 21.235 18.859 0.497 1.00 73.12 595 LEU A N 1
ATOM 4609 C CA . LEU A 1 595 ? 21.274 20.263 0.097 1.00 73.12 595 LEU A CA 1
ATOM 4610 C C . LEU A 1 595 ? 21.572 20.345 -1.404 1.00 73.12 595 LEU A C 1
ATOM 4612 O O . LEU A 1 595 ? 22.639 19.933 -1.871 1.00 73.12 595 LEU A O 1
ATOM 4616 N N . VAL A 1 596 ? 20.602 20.848 -2.170 1.00 72.88 596 VAL A N 1
ATOM 4617 C CA . VAL A 1 596 ? 20.711 20.987 -3.626 1.00 72.88 596 VAL A CA 1
ATOM 4618 C C . VAL A 1 596 ? 21.141 22.410 -3.975 1.00 72.88 596 VAL A C 1
ATOM 4620 O O . VAL A 1 596 ? 20.531 23.384 -3.547 1.00 72.88 596 VAL A O 1
ATOM 4623 N N . CYS A 1 597 ? 22.213 22.531 -4.752 1.00 76.31 597 CYS A N 1
ATOM 4624 C CA . CYS A 1 597 ? 22.836 23.791 -5.136 1.00 76.31 597 CYS A CA 1
ATOM 4625 C C . CYS A 1 597 ? 22.963 23.851 -6.665 1.00 76.31 597 CYS A C 1
ATOM 4627 O O . CYS A 1 597 ? 23.651 23.033 -7.278 1.00 76.31 597 CYS A O 1
ATOM 4629 N N . GLN A 1 598 ? 22.266 24.802 -7.294 1.00 74.06 598 GLN A N 1
ATOM 4630 C CA . GLN A 1 598 ? 22.076 24.831 -8.752 1.00 74.06 598 GLN A CA 1
ATOM 4631 C C . GLN A 1 598 ? 23.295 25.341 -9.552 1.00 74.06 598 GLN A C 1
ATOM 4633 O O . GLN A 1 598 ? 23.328 25.185 -10.779 1.00 74.06 598 GLN A O 1
ATOM 4638 N N . ASP A 1 599 ? 24.305 25.915 -8.886 1.00 78.94 599 ASP A N 1
ATOM 4639 C CA . ASP A 1 599 ? 25.504 26.477 -9.522 1.00 78.94 599 ASP A CA 1
ATOM 4640 C C . ASP A 1 599 ? 26.204 25.444 -10.426 1.00 78.94 599 ASP A C 1
ATOM 4642 O O . ASP A 1 599 ? 26.484 24.306 -10.039 1.00 78.94 599 ASP A O 1
ATOM 4646 N N . ARG A 1 600 ? 26.518 25.847 -11.663 1.00 79.12 600 ARG A N 1
ATOM 4647 C CA . ARG A 1 600 ? 27.148 24.982 -12.668 1.00 79.12 600 ARG A CA 1
ATOM 4648 C C . ARG A 1 600 ? 28.531 24.469 -12.254 1.00 79.12 600 ARG A C 1
ATOM 4650 O O . ARG A 1 600 ? 28.934 23.424 -12.765 1.00 79.12 600 ARG A O 1
ATOM 4657 N N . ALA A 1 601 ? 29.226 25.159 -11.349 1.00 81.19 601 ALA A N 1
ATOM 4658 C CA . ALA A 1 601 ? 30.511 24.753 -10.786 1.00 81.19 601 ALA A CA 1
ATOM 4659 C C . ALA A 1 601 ? 30.397 23.690 -9.671 1.00 81.19 601 ALA A C 1
ATOM 4661 O O . ALA A 1 601 ? 31.422 23.158 -9.234 1.00 81.19 601 ALA A O 1
ATOM 4662 N N . VAL A 1 602 ? 29.185 23.329 -9.233 1.00 87.19 602 VAL A N 1
ATOM 4663 C CA . VAL A 1 602 ? 28.953 22.300 -8.210 1.00 87.19 602 VAL A CA 1
ATOM 4664 C C . VAL A 1 602 ? 28.766 20.916 -8.855 1.00 87.19 602 VAL A C 1
ATOM 4666 O O . VAL A 1 602 ? 28.029 20.750 -9.829 1.00 87.19 602 VAL A O 1
ATOM 4669 N N . SER A 1 603 ? 29.472 19.901 -8.340 1.00 87.06 603 SER A N 1
ATOM 4670 C CA . SER A 1 603 ? 29.445 18.523 -8.852 1.00 87.06 603 SER A CA 1
ATOM 4671 C C . SER A 1 603 ? 28.249 17.705 -8.330 1.00 87.06 603 SER A C 1
ATOM 4673 O O . SER A 1 603 ? 27.527 18.116 -7.425 1.00 87.06 603 SER A O 1
ATOM 4675 N N . GLY A 1 604 ? 28.026 16.516 -8.909 1.00 79.31 604 GLY A N 1
ATOM 4676 C CA . GLY A 1 604 ? 26.911 15.617 -8.547 1.00 79.31 604 GLY A CA 1
ATOM 4677 C C . GLY A 1 604 ? 26.967 15.035 -7.124 1.00 79.31 604 GLY A C 1
ATOM 4678 O O . GLY A 1 604 ? 25.951 14.552 -6.631 1.00 79.31 604 GLY A O 1
ATOM 4679 N N . THR A 1 605 ? 28.130 15.129 -6.485 1.00 86.69 605 THR A N 1
ATOM 4680 C CA . THR A 1 605 ? 28.360 15.173 -5.036 1.00 86.69 605 THR A CA 1
ATOM 4681 C C . THR A 1 605 ? 29.568 16.101 -4.879 1.00 86.69 605 THR A C 1
ATOM 4683 O O . THR A 1 605 ? 30.565 15.922 -5.587 1.00 86.69 605 THR A O 1
ATOM 4686 N N . HIS A 1 606 ? 29.461 17.161 -4.083 1.00 91.00 606 HIS A N 1
ATOM 4687 C CA . HIS A 1 606 ? 30.476 18.218 -3.989 1.00 91.00 606 HIS A CA 1
ATOM 4688 C C . HIS A 1 606 ? 31.297 18.099 -2.716 1.00 91.00 606 HIS A C 1
ATOM 4690 O O . HIS A 1 606 ? 32.519 18.059 -2.762 1.00 91.00 606 HIS A O 1
ATOM 4696 N N . CYS A 1 607 ? 30.628 17.978 -1.586 1.00 92.56 607 CYS A N 1
ATOM 4697 C CA . CYS A 1 607 ? 31.255 17.796 -0.294 1.00 92.56 607 CYS A CA 1
ATOM 4698 C C . CYS A 1 607 ? 30.358 16.947 0.591 1.00 92.56 607 CYS A C 1
ATOM 4700 O O . CYS A 1 607 ? 29.180 16.749 0.276 1.00 92.56 607 CYS A O 1
ATOM 4702 N N . VAL A 1 608 ? 30.943 16.465 1.679 1.00 91.44 608 VAL A N 1
ATOM 4703 C CA . VAL A 1 608 ? 30.254 15.750 2.743 1.00 91.44 608 VAL A CA 1
ATOM 4704 C C . VAL A 1 608 ? 30.613 16.429 4.057 1.00 91.44 608 VAL A C 1
ATOM 4706 O O . VAL A 1 608 ? 31.774 16.423 4.461 1.00 91.44 608 VAL A O 1
ATOM 4709 N N . LEU A 1 609 ? 29.632 17.037 4.726 1.00 90.75 609 LEU A N 1
ATOM 4710 C CA . LEU A 1 609 ? 29.791 17.363 6.144 1.00 90.75 609 LEU A CA 1
ATOM 4711 C C . LEU A 1 609 ? 29.605 16.072 6.953 1.00 90.75 609 LEU A C 1
ATOM 4713 O O . LEU A 1 609 ? 28.736 15.274 6.614 1.00 90.75 609 LEU A O 1
ATOM 4717 N N . HIS A 1 610 ? 30.397 15.884 8.003 1.00 89.25 610 HIS A N 1
ATOM 4718 C CA . HIS A 1 610 ? 30.334 14.788 8.963 1.00 89.25 610 HIS A CA 1
ATOM 4719 C C . HIS A 1 610 ? 30.074 15.370 10.349 1.00 89.25 610 HIS A C 1
ATOM 4721 O O . HIS A 1 610 ? 30.978 15.912 10.992 1.00 89.25 610 HIS A O 1
ATOM 4727 N N . CYS A 1 611 ? 28.849 15.240 10.842 1.00 81.06 611 CYS A N 1
ATOM 4728 C CA . CYS A 1 611 ? 28.544 15.592 12.227 1.00 81.06 611 CYS A CA 1
ATOM 4729 C C . CYS A 1 611 ? 28.838 14.400 13.149 1.00 81.06 611 CYS A C 1
ATOM 4731 O O . CYS A 1 611 ? 28.605 13.247 12.780 1.00 81.06 611 CYS A O 1
ATOM 4733 N N . ARG A 1 612 ? 29.376 14.674 14.343 1.00 80.31 612 ARG A N 1
ATOM 4734 C CA . ARG A 1 612 ? 29.715 13.674 15.368 1.00 80.31 612 ARG A CA 1
ATOM 4735 C C . ARG A 1 612 ? 29.129 14.102 16.717 1.00 80.31 612 ARG A C 1
ATOM 4737 O O . ARG A 1 612 ? 29.159 15.285 17.032 1.00 80.31 612 ARG A O 1
ATOM 4744 N N . ALA A 1 613 ? 28.710 13.143 17.546 1.00 61.19 613 ALA A N 1
ATOM 4745 C CA . ALA A 1 613 ? 28.105 13.367 18.870 1.00 61.19 613 ALA A CA 1
ATOM 4746 C C . ALA A 1 613 ? 28.873 14.308 19.824 1.00 61.19 613 ALA A C 1
ATOM 4748 O O . ALA A 1 613 ? 28.292 14.845 20.764 1.00 61.19 613 ALA A O 1
ATOM 4749 N N . SER A 1 614 ? 30.194 14.416 19.658 1.00 72.44 614 SER A N 1
ATOM 4750 C CA . SER A 1 614 ? 31.107 15.005 20.643 1.00 72.44 614 SER A CA 1
ATOM 4751 C C . SER A 1 614 ? 32.297 15.717 19.986 1.00 72.44 614 SER A C 1
ATOM 4753 O O . SER A 1 614 ? 33.451 15.477 20.346 1.00 72.44 614 SER A O 1
ATOM 4755 N N . GLY A 1 615 ? 32.040 16.546 18.975 1.00 79.19 615 GLY A N 1
ATOM 4756 C CA . GLY A 1 615 ? 33.073 17.351 18.324 1.00 79.19 615 GLY A CA 1
ATOM 4757 C C . GLY A 1 615 ? 32.510 18.338 17.299 1.00 79.19 615 GLY A C 1
ATOM 4758 O O . GLY A 1 615 ? 31.335 18.235 16.944 1.00 79.19 615 GLY A O 1
ATOM 4759 N N . PRO A 1 616 ? 33.335 19.285 16.813 1.00 83.06 616 PRO A N 1
ATOM 4760 C CA . PRO A 1 616 ? 32.969 20.129 15.680 1.00 83.06 616 PRO A CA 1
ATOM 4761 C C . PRO A 1 616 ? 32.631 19.276 14.444 1.00 83.06 616 PRO A C 1
ATOM 4763 O O . PRO A 1 616 ? 33.206 18.194 14.278 1.00 83.06 616 PRO A O 1
ATOM 4766 N N . PRO A 1 617 ? 31.732 19.743 13.560 1.00 87.56 617 PRO A N 1
ATOM 4767 C CA . PRO A 1 617 ? 31.464 19.065 12.302 1.00 87.56 617 PRO A CA 1
ATOM 4768 C C . PRO A 1 617 ? 32.708 19.126 11.404 1.00 87.56 617 PRO A C 1
ATOM 4770 O O . PRO A 1 617 ? 33.382 20.151 11.318 1.00 87.56 617 PRO A O 1
ATOM 4773 N N . GLU A 1 618 ? 33.018 18.022 10.731 1.00 94.12 618 GLU A N 1
ATOM 4774 C CA . GLU A 1 618 ? 34.140 17.932 9.791 1.00 94.12 618 GLU A CA 1
ATOM 4775 C C . GLU A 1 618 ? 33.628 18.029 8.353 1.00 94.12 618 GLU A C 1
ATOM 4777 O O . GLU A 1 618 ? 32.569 17.503 8.041 1.00 94.12 618 GLU A O 1
ATOM 4782 N N . PHE A 1 619 ? 34.381 18.641 7.448 1.00 93.62 619 PHE A N 1
ATOM 4783 C CA . PHE A 1 619 ? 34.032 18.785 6.037 1.00 93.62 619 PHE A CA 1
ATOM 4784 C C . PHE A 1 619 ? 35.011 17.988 5.163 1.00 93.62 619 PHE A C 1
ATOM 4786 O O . PHE A 1 619 ? 36.222 18.156 5.292 1.00 93.62 619 PHE A O 1
ATOM 4793 N N . GLU A 1 620 ? 34.508 17.154 4.252 1.00 95.81 620 GLU A N 1
ATOM 4794 C CA . GLU A 1 620 ? 35.291 16.372 3.281 1.00 95.81 620 GLU A CA 1
ATOM 4795 C C . GLU A 1 620 ? 34.983 16.847 1.844 1.00 95.81 620 GLU A C 1
ATOM 4797 O O . GLU A 1 620 ? 33.828 16.853 1.411 1.00 95.81 620 GLU A O 1
ATOM 4802 N N . ASP A 1 621 ? 36.004 17.277 1.089 1.00 95.00 621 ASP A N 1
ATOM 4803 C CA . ASP A 1 621 ? 35.838 17.783 -0.285 1.00 95.00 621 ASP A CA 1
ATOM 4804 C C . ASP A 1 621 ? 35.826 16.653 -1.332 1.00 95.00 621 ASP A C 1
ATOM 4806 O O . ASP A 1 621 ? 36.864 16.167 -1.796 1.00 95.00 621 ASP A O 1
ATOM 4810 N N . CYS A 1 622 ? 34.633 16.261 -1.774 1.00 93.25 622 CYS A N 1
ATOM 4811 C CA . CYS A 1 622 ? 34.458 15.277 -2.841 1.00 93.25 622 CYS A CA 1
ATOM 4812 C C . CYS A 1 622 ? 34.629 15.874 -4.253 1.00 93.25 622 CYS A C 1
ATOM 4814 O O . CYS A 1 622 ? 34.794 15.120 -5.216 1.00 93.25 622 CYS A O 1
ATOM 4816 N N . SER A 1 623 ? 34.623 17.201 -4.403 1.00 91.44 623 SER A N 1
ATOM 4817 C CA . SER A 1 623 ? 34.369 17.894 -5.670 1.00 91.44 623 SER A CA 1
ATOM 4818 C C . SER A 1 623 ? 35.483 17.774 -6.715 1.00 91.44 623 SER A C 1
ATOM 4820 O O . SER A 1 623 ? 36.617 17.378 -6.438 1.00 91.44 623 SER A O 1
ATOM 4822 N N . THR A 1 624 ? 35.180 18.142 -7.960 1.00 88.06 624 THR A N 1
ATOM 4823 C CA . THR A 1 624 ? 36.196 18.272 -9.023 1.00 88.06 624 THR A CA 1
ATOM 4824 C C . THR A 1 624 ? 36.921 19.623 -8.968 1.00 88.06 624 THR A C 1
ATOM 4826 O O . THR A 1 624 ? 38.093 19.708 -9.323 1.00 88.06 624 THR A O 1
ATOM 4829 N N . ASN A 1 625 ? 36.240 20.679 -8.508 1.00 84.81 625 ASN A N 1
ATOM 4830 C CA . ASN A 1 625 ? 36.715 22.065 -8.606 1.00 84.81 625 ASN A CA 1
ATOM 4831 C C . ASN A 1 625 ? 37.424 22.557 -7.330 1.00 84.81 625 ASN A C 1
ATOM 4833 O O . ASN A 1 625 ? 38.330 23.397 -7.397 1.00 84.81 625 ASN A O 1
ATOM 4837 N N . GLY A 1 626 ? 37.100 21.974 -6.178 1.00 93.25 626 GLY A N 1
ATOM 4838 C CA . GLY A 1 626 ? 37.585 22.366 -4.861 1.00 93.25 626 GLY A CA 1
ATOM 4839 C C . GLY A 1 626 ? 36.507 23.040 -4.025 1.00 93.25 626 GLY A C 1
ATOM 4840 O O . GLY A 1 626 ? 35.886 23.994 -4.491 1.00 93.25 626 GLY A O 1
ATOM 4841 N N . SER A 1 627 ? 36.380 22.595 -2.781 1.00 95.38 627 SER A N 1
ATOM 4842 C CA . SER A 1 627 ? 35.676 23.315 -1.719 1.00 95.38 627 SER A CA 1
ATOM 4843 C C . SER A 1 627 ? 36.620 24.269 -0.979 1.00 95.38 627 SER A C 1
ATOM 4845 O O . SER A 1 627 ? 37.839 24.066 -0.958 1.00 95.38 627 SER A O 1
ATOM 4847 N N . PHE A 1 628 ? 36.063 25.304 -0.351 1.00 95.50 628 PHE A N 1
ATOM 4848 C CA . PHE A 1 628 ? 36.809 26.342 0.361 1.00 95.50 628 PHE A CA 1
ATOM 4849 C C . PHE A 1 628 ? 36.195 26.622 1.739 1.00 95.50 628 PHE A C 1
ATOM 4851 O O . PHE A 1 628 ? 34.973 26.642 1.869 1.00 95.50 628 PHE A O 1
ATOM 4858 N N . VAL A 1 629 ? 37.037 26.890 2.741 1.00 95.62 629 VAL A N 1
ATOM 4859 C CA . VAL A 1 629 ? 36.642 27.359 4.084 1.00 95.62 629 VAL A CA 1
ATOM 4860 C C . VAL A 1 629 ? 37.393 28.652 4.364 1.00 95.62 629 VAL A C 1
ATOM 4862 O O . VAL A 1 629 ? 38.617 28.682 4.251 1.00 95.62 629 VAL A O 1
ATOM 4865 N N . ASN A 1 630 ? 36.683 29.736 4.680 1.00 94.81 630 ASN A N 1
ATOM 4866 C CA . ASN A 1 630 ? 37.266 31.070 4.885 1.00 94.81 630 ASN A CA 1
ATOM 4867 C C . ASN A 1 630 ? 38.188 31.496 3.717 1.00 94.81 630 ASN A C 1
ATOM 4869 O O . ASN A 1 630 ? 39.279 32.027 3.913 1.00 94.81 630 ASN A O 1
ATOM 4873 N N . GLU A 1 631 ? 37.746 31.201 2.487 1.00 93.44 631 GLU A N 1
ATOM 4874 C CA . GLU A 1 631 ? 38.468 31.365 1.210 1.00 93.44 631 GLU A CA 1
ATOM 4875 C C . GLU A 1 631 ? 39.756 30.526 1.030 1.00 93.44 631 GLU A C 1
ATOM 4877 O O . GLU A 1 631 ? 40.384 30.580 -0.030 1.00 93.44 631 GLU A O 1
ATOM 4882 N N . LEU A 1 632 ? 40.128 29.677 1.995 1.00 93.44 632 LEU A N 1
ATOM 4883 C CA . LEU A 1 632 ? 41.214 28.701 1.861 1.00 93.44 632 LEU A CA 1
ATOM 4884 C C . LEU A 1 632 ? 40.706 27.423 1.182 1.00 93.44 632 LEU A C 1
ATOM 4886 O O . LEU A 1 632 ? 39.714 26.839 1.616 1.00 93.44 632 LEU A O 1
ATOM 4890 N N . LYS A 1 633 ? 41.390 26.961 0.127 1.00 95.56 633 LYS A N 1
ATOM 4891 C CA . LYS A 1 633 ? 41.036 25.707 -0.558 1.00 95.56 633 LYS A CA 1
ATOM 4892 C C . LYS A 1 633 ? 41.325 24.501 0.336 1.00 95.56 633 LYS A C 1
ATOM 4894 O O . LYS A 1 633 ? 42.450 24.353 0.811 1.00 95.56 633 LYS A O 1
ATOM 4899 N N . LEU A 1 634 ? 40.347 23.610 0.483 1.00 95.00 634 LEU A N 1
ATOM 4900 C CA . LEU A 1 634 ? 40.538 22.335 1.163 1.00 95.00 634 LEU A CA 1
ATOM 4901 C C . LEU A 1 634 ? 41.304 21.317 0.308 1.00 95.00 634 LEU A C 1
ATOM 4903 O O . LEU A 1 634 ? 41.310 21.356 -0.926 1.00 95.00 634 LEU A O 1
ATOM 4907 N N . LEU A 1 635 ? 41.936 20.374 1.003 1.00 92.69 635 LEU A N 1
ATOM 4908 C CA . LEU A 1 635 ? 42.394 19.109 0.436 1.00 92.69 635 LEU A CA 1
ATOM 4909 C C . LEU A 1 635 ? 41.256 18.078 0.502 1.00 92.69 635 LEU A C 1
ATOM 4911 O O . LEU A 1 635 ? 40.241 18.300 1.160 1.00 92.69 635 LEU A O 1
ATOM 4915 N N . LYS A 1 636 ? 41.433 16.924 -0.151 1.00 92.69 636 LYS A N 1
ATOM 4916 C CA . LYS A 1 636 ? 40.475 15.803 -0.104 1.00 92.69 636 LYS A CA 1
ATOM 4917 C C . LYS A 1 636 ? 40.627 14.964 1.169 1.00 92.69 636 LYS A C 1
ATOM 4919 O O . LYS A 1 636 ? 40.809 13.753 1.120 1.00 92.69 636 LYS A O 1
ATOM 4924 N N . GLU A 1 637 ? 40.600 15.655 2.298 1.00 93.81 637 GLU A N 1
ATOM 4925 C CA . GLU A 1 637 ? 40.747 15.141 3.657 1.00 93.81 637 GLU A CA 1
ATOM 4926 C C . GLU A 1 637 ? 39.703 15.833 4.547 1.00 93.81 637 GLU A C 1
ATOM 4928 O O . GLU A 1 637 ? 39.147 16.866 4.168 1.00 93.81 637 GLU A O 1
ATOM 4933 N N . ARG A 1 638 ? 39.420 15.279 5.730 1.00 94.25 638 ARG A N 1
ATOM 4934 C CA . ARG A 1 638 ? 38.428 15.853 6.651 1.00 94.25 638 ARG A CA 1
ATOM 4935 C C . ARG A 1 638 ? 38.978 17.072 7.377 1.00 94.25 638 ARG A C 1
ATOM 4937 O O . ARG A 1 638 ? 39.994 16.981 8.062 1.00 94.25 638 ARG A O 1
ATOM 4944 N N . HIS A 1 639 ? 38.270 18.190 7.267 1.00 94.94 639 HIS A N 1
ATOM 4945 C CA . HIS A 1 639 ? 38.634 19.460 7.882 1.00 94.94 639 HIS A CA 1
ATOM 4946 C C . HIS A 1 639 ? 37.616 19.853 8.967 1.00 94.94 639 HIS A C 1
ATOM 4948 O O . HIS A 1 639 ? 36.454 20.068 8.626 1.00 94.94 639 HIS A O 1
ATOM 4954 N N . PRO A 1 640 ? 37.985 19.930 10.258 1.00 94.38 640 PRO A N 1
ATOM 4955 C CA . PRO A 1 640 ? 37.063 20.368 11.306 1.00 94.38 640 PRO A CA 1
ATOM 4956 C C . PRO A 1 640 ? 36.699 21.848 11.123 1.00 94.38 640 PRO A C 1
ATOM 4958 O O . PRO A 1 640 ? 37.577 22.659 10.837 1.00 94.38 640 PRO A O 1
ATOM 4961 N N . LEU A 1 641 ? 35.423 22.190 11.311 1.00 94.38 641 LEU A N 1
ATOM 4962 C CA . LEU A 1 641 ? 34.910 23.558 11.191 1.00 94.38 641 LEU A CA 1
ATOM 4963 C C . LEU A 1 641 ? 34.660 24.202 12.561 1.00 94.38 641 LEU A C 1
ATOM 4965 O O . LEU A 1 641 ? 34.217 23.542 13.504 1.00 94.38 641 LEU A O 1
ATOM 4969 N N . ALA A 1 642 ? 34.901 25.505 12.656 1.00 93.38 642 ALA A N 1
ATOM 4970 C CA . ALA A 1 642 ? 34.663 26.332 13.833 1.00 93.38 642 ALA A CA 1
ATOM 4971 C C . ALA A 1 642 ? 33.372 27.169 13.723 1.00 93.38 642 ALA A C 1
ATOM 4973 O O . ALA A 1 642 ? 32.718 27.228 12.680 1.00 93.38 642 ALA A O 1
ATOM 4974 N N . ASP A 1 643 ? 33.003 27.843 14.817 1.00 91.56 643 ASP A N 1
ATOM 4975 C CA . ASP A 1 643 ? 31.939 28.850 14.785 1.00 91.56 643 ASP A CA 1
ATOM 4976 C C . ASP A 1 643 ? 32.341 30.061 13.933 1.00 91.56 643 ASP A C 1
ATOM 4978 O O . ASP A 1 643 ? 33.467 30.554 14.013 1.00 91.56 643 ASP A O 1
ATOM 4982 N N . GLY A 1 644 ? 31.408 30.531 13.107 1.00 90.75 644 GLY A N 1
ATOM 4983 C CA . GLY A 1 644 ? 31.627 31.607 12.148 1.00 90.75 644 GLY A CA 1
ATOM 4984 C C . GLY A 1 644 ? 32.300 31.198 10.834 1.00 90.75 644 GLY A C 1
ATOM 4985 O O . GLY A 1 644 ? 32.393 32.056 9.955 1.00 90.75 644 GLY A O 1
ATOM 4986 N N . ASP A 1 645 ? 32.733 29.941 10.662 1.00 95.81 645 ASP A N 1
ATOM 4987 C CA . ASP A 1 645 ? 33.393 29.486 9.430 1.00 95.81 645 ASP A CA 1
ATOM 4988 C C . ASP A 1 645 ? 32.482 29.615 8.204 1.00 95.81 645 ASP A C 1
ATOM 4990 O O . ASP A 1 645 ? 31.319 29.203 8.217 1.00 95.81 645 ASP A O 1
ATOM 4994 N N . VAL A 1 646 ? 33.038 30.154 7.115 1.00 93.75 646 VAL A N 1
ATOM 4995 C CA . VAL A 1 646 ? 32.336 30.360 5.843 1.00 93.75 646 VAL A CA 1
ATOM 4996 C C . VAL A 1 646 ? 32.790 29.330 4.814 1.00 93.75 646 VAL A C 1
ATOM 4998 O O . VAL A 1 646 ? 33.890 29.408 4.264 1.00 93.75 646 VAL A O 1
ATOM 5001 N N . LEU A 1 647 ? 31.908 28.381 4.521 1.00 94.38 647 LEU A N 1
ATOM 5002 C CA . LEU A 1 647 ? 32.039 27.409 3.443 1.00 94.38 647 LEU A CA 1
ATOM 5003 C C . LEU A 1 647 ? 31.702 28.057 2.096 1.00 94.38 647 LEU A C 1
ATOM 5005 O O . LEU A 1 647 ? 30.686 28.740 1.968 1.00 94.38 647 LEU A O 1
ATOM 5009 N N . SER A 1 648 ? 32.485 27.776 1.057 1.00 93.56 648 SER A N 1
ATOM 5010 C CA . SER A 1 648 ? 32.114 28.085 -0.326 1.00 93.56 648 SER A CA 1
ATOM 5011 C C . SER A 1 648 ? 32.446 26.931 -1.265 1.00 93.56 648 SER A C 1
ATOM 5013 O O . SER A 1 648 ? 33.532 26.355 -1.225 1.00 93.56 648 SER A O 1
ATOM 5015 N N . LEU A 1 649 ? 31.494 26.614 -2.142 1.00 93.62 649 LEU A N 1
ATOM 5016 C CA . LEU A 1 649 ? 31.561 25.494 -3.090 1.00 93.62 649 LEU A CA 1
ATOM 5017 C C . LEU A 1 649 ? 32.138 25.917 -4.455 1.00 93.62 649 LEU A C 1
ATOM 5019 O O . LEU A 1 649 ? 31.997 25.217 -5.457 1.00 93.62 649 LEU A O 1
ATOM 5023 N N . THR A 1 650 ? 32.732 27.110 -4.526 1.00 91.56 650 THR A N 1
ATOM 5024 C CA . THR A 1 650 ? 33.286 27.692 -5.753 1.00 91.56 650 THR A CA 1
ATOM 5025 C C . THR A 1 650 ? 34.562 28.475 -5.470 1.00 91.56 650 THR A C 1
ATOM 5027 O O . THR A 1 650 ? 34.752 29.021 -4.380 1.00 91.56 650 THR A O 1
ATOM 5030 N N . LYS A 1 651 ? 35.444 28.546 -6.475 1.00 89.94 651 LYS A N 1
ATOM 5031 C CA . LYS A 1 651 ? 36.742 29.222 -6.367 1.00 89.94 651 LYS A CA 1
ATOM 5032 C C . LYS A 1 651 ? 36.569 30.718 -6.028 1.00 89.94 651 LYS A C 1
ATOM 5034 O O . LYS A 1 651 ? 35.752 31.373 -6.676 1.00 89.94 651 LYS A O 1
ATOM 5039 N N . PRO A 1 652 ? 37.355 31.274 -5.084 1.00 85.50 652 PRO A N 1
ATOM 5040 C CA . PRO A 1 652 ? 37.466 32.714 -4.886 1.00 85.50 652 PRO A CA 1
ATOM 5041 C C . PRO A 1 652 ? 37.853 33.429 -6.184 1.00 85.50 652 PRO A C 1
ATOM 5043 O O . PRO A 1 652 ? 38.590 32.885 -7.013 1.00 85.50 652 PRO A O 1
ATOM 5046 N N . ALA A 1 653 ? 37.384 34.664 -6.349 1.00 80.56 653 ALA A N 1
ATOM 5047 C CA . ALA A 1 653 ? 37.824 35.516 -7.445 1.00 80.56 653 ALA A CA 1
ATOM 5048 C C . ALA A 1 653 ? 39.307 35.883 -7.261 1.00 80.56 653 ALA A C 1
ATOM 5050 O O . ALA A 1 653 ? 39.688 36.437 -6.233 1.00 80.56 653 ALA A O 1
ATOM 5051 N N . GLU A 1 654 ? 40.142 35.585 -8.257 1.00 76.94 654 GLU A N 1
ATOM 5052 C CA . GLU A 1 654 ? 41.531 36.054 -8.289 1.00 76.94 654 GLU A CA 1
ATOM 5053 C C . GLU A 1 654 ? 41.577 37.549 -8.648 1.00 76.94 654 GLU A C 1
ATOM 5055 O O . GLU A 1 654 ? 40.780 38.030 -9.463 1.00 76.94 654 GLU A O 1
ATOM 5060 N N . ASP A 1 655 ? 42.494 38.285 -8.010 1.00 68.25 655 ASP A N 1
ATOM 5061 C CA . ASP A 1 655 ? 42.490 39.752 -7.938 1.00 68.25 655 ASP A CA 1
ATOM 5062 C C . ASP A 1 655 ? 42.271 40.454 -9.292 1.00 68.25 655 ASP A C 1
ATOM 5064 O O . ASP A 1 655 ? 43.157 40.534 -10.144 1.00 68.25 655 ASP A O 1
ATOM 5068 N N . GLY A 1 656 ? 41.082 41.045 -9.451 1.00 67.56 656 GLY A N 1
ATOM 5069 C CA . GLY A 1 656 ? 40.738 41.941 -10.559 1.00 67.56 656 GLY A CA 1
ATOM 5070 C C . GLY A 1 656 ? 39.703 41.415 -11.557 1.00 67.56 656 GLY A C 1
ATOM 5071 O O . GLY A 1 656 ? 39.178 42.220 -12.330 1.00 67.56 656 GLY A O 1
ATOM 5072 N N . VAL A 1 657 ? 39.349 40.125 -11.533 1.00 63.50 657 VAL A N 1
ATOM 5073 C CA . VAL A 1 657 ? 38.262 39.578 -12.367 1.00 63.50 657 VAL A CA 1
ATOM 5074 C C . VAL A 1 657 ? 36.982 39.460 -11.541 1.00 63.50 657 VAL A C 1
ATOM 5076 O O . VAL A 1 657 ? 36.957 38.792 -10.514 1.00 63.50 657 VAL A O 1
ATOM 5079 N N . ALA A 1 658 ? 35.899 40.099 -11.988 1.00 54.84 658 ALA A N 1
ATOM 5080 C CA . ALA A 1 658 ? 34.603 39.973 -11.328 1.00 54.84 658 ALA A CA 1
ATOM 5081 C C . ALA A 1 658 ? 33.991 38.592 -11.620 1.00 54.84 658 ALA A C 1
ATOM 5083 O O . ALA A 1 658 ? 33.574 38.331 -12.750 1.00 54.84 658 ALA A O 1
ATOM 5084 N N . SER A 1 659 ? 33.933 37.721 -10.609 1.00 61.03 659 SER A N 1
ATOM 5085 C CA . SER A 1 659 ? 33.097 36.519 -10.651 1.00 61.03 659 SER A CA 1
ATOM 5086 C C . SER A 1 659 ? 31.611 36.893 -10.601 1.00 61.03 659 SER A C 1
ATOM 5088 O O . SER A 1 659 ? 31.248 38.001 -10.198 1.00 61.03 659 SER A O 1
ATOM 5090 N N . GLY A 1 660 ? 30.745 35.945 -10.964 1.00 73.31 660 GLY A N 1
ATOM 5091 C CA . GLY A 1 660 ? 29.330 36.016 -10.599 1.00 73.31 660 GLY A CA 1
ATOM 5092 C C . GLY A 1 660 ? 29.121 35.898 -9.078 1.00 73.31 660 GLY A C 1
ATOM 5093 O O . GLY A 1 660 ? 30.106 35.743 -8.339 1.00 73.31 660 GLY A O 1
ATOM 5094 N N . PRO A 1 661 ? 27.861 35.955 -8.608 1.00 74.31 661 PRO A N 1
ATOM 5095 C CA . PRO A 1 661 ? 27.538 35.673 -7.212 1.00 74.31 661 PRO A CA 1
ATOM 5096 C C . PRO A 1 661 ? 28.064 34.285 -6.827 1.00 74.31 661 PRO A C 1
ATOM 5098 O O . PRO A 1 661 ? 27.908 33.324 -7.580 1.00 74.31 661 PRO A O 1
ATOM 5101 N N . ARG A 1 662 ? 28.715 34.189 -5.664 1.00 82.56 662 ARG A N 1
ATOM 5102 C CA . ARG A 1 662 ? 29.196 32.923 -5.100 1.00 82.56 662 ARG A CA 1
ATOM 5103 C C . ARG A 1 662 ? 28.283 32.519 -3.961 1.00 82.56 662 ARG A C 1
ATOM 5105 O O . ARG A 1 662 ? 28.044 33.315 -3.059 1.00 82.56 662 ARG A O 1
ATOM 5112 N N . ILE A 1 663 ? 27.838 31.269 -3.979 1.00 78.75 663 ILE A N 1
ATOM 5113 C CA . ILE A 1 663 ? 27.079 30.696 -2.871 1.00 78.75 663 ILE A CA 1
ATOM 5114 C C . ILE A 1 663 ? 28.050 30.413 -1.716 1.00 78.75 663 ILE A C 1
ATOM 5116 O O . ILE A 1 663 ? 29.085 29.749 -1.889 1.00 78.75 663 ILE A O 1
ATOM 5120 N N . GLN A 1 664 ? 27.724 30.962 -0.547 1.00 91.00 664 GLN A N 1
ATOM 5121 C CA . GLN A 1 664 ? 28.469 30.791 0.695 1.00 91.00 664 GLN A CA 1
ATOM 5122 C C . GLN A 1 664 ? 27.528 30.368 1.825 1.00 91.00 664 GLN A C 1
ATOM 5124 O O . GLN A 1 664 ? 26.377 30.798 1.884 1.00 91.00 664 GLN A O 1
ATOM 5129 N N . TYR A 1 665 ? 28.028 29.526 2.724 1.00 91.50 665 TYR A N 1
ATOM 5130 C CA . TYR A 1 665 ? 27.296 29.035 3.888 1.00 91.50 665 TYR A CA 1
ATOM 5131 C C . TYR A 1 665 ? 28.131 29.287 5.136 1.00 91.50 665 TYR A C 1
ATOM 5133 O O . TYR A 1 665 ? 29.253 28.798 5.236 1.00 91.50 665 TYR A O 1
ATOM 5141 N N . LYS A 1 666 ? 27.595 30.043 6.087 1.00 91.31 666 LYS A N 1
ATOM 5142 C CA . LYS A 1 666 ? 28.257 30.351 7.351 1.00 91.31 666 LYS A CA 1
ATOM 5143 C C . LYS A 1 666 ? 27.747 29.415 8.446 1.00 91.31 666 LYS A C 1
ATOM 5145 O O . LYS A 1 666 ? 26.537 29.273 8.615 1.00 91.31 666 LYS A O 1
ATOM 5150 N N . LEU A 1 667 ? 28.646 28.808 9.215 1.00 88.06 667 LEU A N 1
ATOM 5151 C CA . LEU A 1 667 ? 28.273 28.091 10.433 1.00 88.06 667 LEU A CA 1
ATOM 5152 C C . LEU A 1 667 ? 28.033 29.084 11.576 1.00 88.06 667 LEU A C 1
ATOM 5154 O O . LEU A 1 667 ? 28.814 30.014 11.779 1.00 88.06 667 LEU A O 1
ATOM 5158 N N . VAL A 1 668 ? 26.951 28.871 12.325 1.00 83.06 668 VAL A N 1
ATOM 5159 C CA . VAL A 1 668 ? 26.632 29.614 13.549 1.00 83.06 668 VAL A CA 1
ATOM 5160 C C . VAL A 1 668 ? 26.198 28.641 14.633 1.00 83.06 668 VAL A C 1
ATOM 5162 O O . VAL A 1 668 ? 25.132 28.022 14.531 1.00 83.06 668 VAL A O 1
ATOM 5165 N N . PHE A 1 669 ? 27.011 28.527 15.677 1.00 82.88 669 PHE A N 1
ATOM 5166 C CA . PHE A 1 669 ? 26.699 27.768 16.883 1.00 82.88 669 PHE A CA 1
ATOM 5167 C C . PHE A 1 669 ? 25.812 28.608 17.813 1.00 82.88 669 PHE A C 1
ATOM 5169 O O . PHE A 1 669 ? 25.874 29.838 17.831 1.00 82.88 669 PHE A O 1
ATOM 5176 N N . LYS A 1 670 ? 24.927 27.943 18.555 1.00 62.97 670 LYS A N 1
ATOM 5177 C CA . LYS A 1 670 ? 23.945 28.564 19.448 1.00 62.97 670 LYS A CA 1
ATOM 5178 C C . LYS A 1 670 ? 24.038 27.904 20.816 1.00 62.97 670 LYS A C 1
ATOM 5180 O O . LYS A 1 670 ? 23.757 26.717 20.958 1.00 62.97 670 LYS A O 1
ATOM 5185 N N . GLU A 1 671 ? 24.446 28.686 21.808 1.00 51.75 671 GLU A N 1
ATOM 5186 C CA . GLU A 1 671 ? 24.404 28.285 23.212 1.00 51.75 671 GLU A CA 1
ATOM 5187 C C . GLU A 1 671 ? 22.952 28.374 23.709 1.00 51.75 671 GLU A C 1
ATOM 5189 O O . GLU A 1 671 ? 22.306 29.417 23.583 1.00 51.75 671 GLU A O 1
ATOM 5194 N N . GLU A 1 672 ? 22.421 27.273 24.244 1.00 41.88 672 GLU A N 1
ATOM 5195 C CA . GLU A 1 672 ? 21.105 27.254 24.888 1.00 41.88 672 GLU A CA 1
ATOM 5196 C C . GLU A 1 672 ? 21.216 27.848 26.304 1.00 41.88 672 GLU A C 1
ATOM 5198 O O . GLU A 1 672 ? 22.149 27.548 27.048 1.00 41.88 672 GLU A O 1
ATOM 5203 N N . ALA A 1 673 ? 20.278 28.722 26.680 1.00 39.03 673 ALA A N 1
ATOM 5204 C CA . ALA A 1 673 ? 20.307 29.409 27.970 1.00 39.03 673 ALA A CA 1
ATOM 5205 C C . ALA A 1 673 ? 19.659 28.557 29.077 1.00 39.03 673 ALA A C 1
ATOM 5207 O O . ALA A 1 673 ? 18.487 28.193 28.979 1.00 39.03 673 ALA A O 1
ATOM 5208 N N . GLU A 1 674 ? 20.406 28.276 30.149 1.00 36.41 674 GLU A N 1
ATOM 5209 C CA . GLU A 1 674 ? 19.931 27.479 31.290 1.00 36.41 674 GLU A CA 1
ATOM 5210 C C . GLU A 1 674 ? 18.769 28.164 32.045 1.00 36.41 674 GLU A C 1
ATOM 5212 O O . GLU A 1 674 ? 18.832 29.352 32.368 1.00 36.41 674 GLU A O 1
ATOM 5217 N N . GLY A 1 675 ? 17.709 27.405 32.355 1.00 35.34 675 GLY A N 1
ATOM 5218 C CA . GLY A 1 675 ? 16.520 27.879 33.078 1.00 35.34 675 GLY A CA 1
ATOM 5219 C C . GLY A 1 675 ? 16.461 27.420 34.542 1.00 35.34 675 GLY A C 1
ATOM 5220 O O . GLY A 1 675 ? 16.724 26.258 34.850 1.00 35.34 675 GLY A O 1
ATOM 5221 N N . GLU A 1 676 ? 16.088 28.324 35.455 1.00 30.41 676 GLU A N 1
ATOM 5222 C CA . GLU A 1 676 ? 16.035 28.069 36.906 1.00 30.41 676 GLU A CA 1
ATOM 5223 C C . GLU A 1 676 ? 14.836 27.207 37.367 1.00 30.41 676 GLU A C 1
ATOM 5225 O O . GLU A 1 676 ? 13.763 27.215 36.763 1.00 30.41 676 GLU A O 1
ATOM 5230 N N . VAL A 1 677 ? 14.987 26.525 38.515 1.00 38.25 677 VAL A N 1
ATOM 5231 C CA . VAL A 1 677 ? 13.948 25.685 39.153 1.00 38.25 677 VAL A CA 1
ATOM 5232 C C . VAL A 1 677 ? 13.678 26.128 40.609 1.00 38.25 677 VAL A C 1
ATOM 5234 O O . VAL A 1 677 ? 14.625 26.199 41.397 1.00 38.25 677 VAL A O 1
ATOM 5237 N N . PRO A 1 678 ? 12.414 26.377 41.024 1.00 36.72 678 PRO A N 1
ATOM 5238 C CA . PRO A 1 678 ? 12.059 26.762 42.400 1.00 36.72 678 PRO A CA 1
ATOM 5239 C C . PRO A 1 678 ? 11.661 25.567 43.323 1.00 36.72 678 PRO A C 1
ATOM 5241 O O . PRO A 1 678 ? 11.220 24.538 42.809 1.00 36.72 678 PRO A O 1
ATOM 5244 N N . PRO A 1 679 ? 11.758 25.662 44.678 1.00 41.34 679 PRO A N 1
ATOM 5245 C CA . PRO A 1 679 ? 11.660 24.487 45.575 1.00 41.34 679 PRO A CA 1
ATOM 5246 C C . PRO A 1 679 ? 10.602 24.533 46.721 1.00 41.34 679 PRO A C 1
ATOM 5248 O O . PRO A 1 679 ? 10.123 25.598 47.101 1.00 41.34 679 PRO A O 1
ATOM 5251 N N . THR A 1 680 ? 10.412 23.384 47.411 1.00 29.33 680 THR A N 1
ATOM 5252 C CA . THR A 1 680 ? 9.880 23.180 48.807 1.00 29.33 680 THR A CA 1
ATOM 5253 C C . THR A 1 680 ? 8.382 23.453 49.128 1.00 29.33 680 THR A C 1
ATOM 5255 O O . THR A 1 680 ? 7.775 24.300 48.493 1.00 29.33 680 THR A O 1
ATOM 5258 N N . ALA A 1 681 ? 7.696 22.851 50.136 1.00 31.77 681 ALA A N 1
ATOM 5259 C CA . ALA A 1 681 ? 7.857 21.591 50.922 1.00 31.77 681 ALA A CA 1
ATOM 5260 C C . ALA A 1 681 ? 6.501 21.164 51.648 1.00 31.77 681 ALA A C 1
ATOM 5262 O O . ALA A 1 681 ? 5.501 21.186 50.938 1.00 31.77 681 ALA A O 1
ATOM 5263 N N . PRO A 1 682 ? 6.356 20.682 52.928 1.00 48.91 682 PRO A N 1
ATOM 5264 C CA . PRO A 1 682 ? 5.650 19.391 53.186 1.00 48.91 682 PRO A CA 1
ATOM 5265 C C . PRO A 1 682 ? 4.619 19.282 54.373 1.00 48.91 682 PRO A C 1
ATOM 5267 O O . PRO A 1 682 ? 4.473 20.207 55.168 1.00 48.91 682 PRO A O 1
ATOM 5270 N N . SER A 1 683 ? 4.067 18.060 54.597 1.00 27.83 683 SER A N 1
ATOM 5271 C CA . SER A 1 683 ? 3.909 17.356 55.919 1.00 27.83 683 SER A CA 1
ATOM 5272 C C . SER A 1 683 ? 2.505 17.028 56.530 1.00 27.83 683 SER A C 1
ATOM 5274 O O . SER A 1 683 ? 1.528 17.733 56.306 1.00 27.83 683 SER A O 1
ATOM 5276 N N . LEU A 1 684 ? 2.508 16.005 57.423 1.00 29.25 684 LEU A N 1
ATOM 5277 C CA . LEU A 1 684 ? 1.579 15.615 58.530 1.00 29.25 684 LEU A CA 1
ATOM 5278 C C . LEU A 1 684 ? 0.565 14.437 58.390 1.00 29.25 684 LEU A C 1
ATOM 5280 O O . LEU A 1 684 ? 0.367 13.867 57.322 1.00 29.25 684 LEU A O 1
ATOM 5284 N N . THR A 1 685 ? 0.065 13.972 59.556 1.00 31.52 685 THR A N 1
ATOM 5285 C CA . THR A 1 685 ? -0.265 12.565 59.933 1.00 31.52 685 THR A CA 1
ATOM 5286 C C . THR A 1 685 ? -1.609 12.393 60.719 1.00 31.52 685 THR A C 1
ATOM 5288 O O . THR A 1 685 ? -2.217 13.404 61.062 1.00 31.52 685 THR A O 1
ATOM 5291 N N . PRO A 1 686 ? -2.116 11.155 60.996 1.00 57.22 686 PRO A N 1
ATOM 5292 C CA . PRO A 1 686 ? -3.508 10.887 61.457 1.00 57.22 686 PRO A CA 1
ATOM 5293 C C . PRO A 1 686 ? -3.700 10.559 62.968 1.00 57.22 686 PRO A C 1
ATOM 5295 O O . PRO A 1 686 ? -2.715 10.313 63.660 1.00 57.22 686 PRO A O 1
ATOM 5298 N N . ASP A 1 687 ? -4.959 10.468 63.461 1.00 30.50 687 ASP A N 1
ATOM 5299 C CA . ASP A 1 687 ? -5.324 10.038 64.847 1.00 30.50 687 ASP A CA 1
ATOM 5300 C C . ASP A 1 687 ? -6.774 9.440 65.000 1.00 30.50 687 ASP A C 1
ATOM 5302 O O . ASP A 1 687 ? -7.482 9.339 63.996 1.00 30.50 687 ASP A O 1
ATOM 5306 N N . ALA A 1 688 ? -7.226 8.981 66.198 1.00 29.95 688 ALA A N 1
ATOM 5307 C CA . ALA A 1 688 ? -8.399 8.066 66.364 1.00 29.95 688 ALA A CA 1
ATOM 5308 C C . ALA A 1 688 ? -9.240 8.062 67.704 1.00 29.95 688 ALA A C 1
ATOM 5310 O O . ALA A 1 688 ? -8.796 8.558 68.734 1.00 29.95 688 ALA A O 1
ATOM 5311 N N . LYS A 1 689 ? -10.389 7.319 67.714 1.00 29.06 689 LYS A N 1
ATOM 5312 C CA . LYS A 1 689 ? -11.202 6.755 68.868 1.00 29.06 689 LYS A CA 1
ATOM 5313 C C . LYS A 1 689 ? -12.196 7.710 69.652 1.00 29.06 689 LYS A C 1
ATOM 5315 O O . LYS A 1 689 ? -12.357 8.835 69.204 1.00 29.06 689 LYS A O 1
ATOM 5320 N N . PRO A 1 690 ? -12.924 7.313 70.756 1.00 48.25 690 PRO A N 1
ATOM 5321 C CA . PRO A 1 690 ? -14.101 6.377 70.842 1.00 48.25 690 PRO A CA 1
ATOM 5322 C C . PRO A 1 690 ? -15.279 6.736 71.856 1.00 48.25 690 PRO A C 1
ATOM 5324 O O . PRO A 1 690 ? -15.139 7.664 72.643 1.00 48.25 690 PRO A O 1
ATOM 5327 N N . SER A 1 691 ? -16.325 5.866 72.002 1.00 28.73 691 SER A N 1
ATOM 5328 C CA . SER A 1 691 ? -17.116 5.532 73.264 1.00 28.73 691 SER A CA 1
ATOM 5329 C C . SER A 1 691 ? -18.235 6.512 73.809 1.00 28.73 691 SER A C 1
ATOM 5331 O O . SER A 1 691 ? -18.223 7.651 73.364 1.00 28.73 691 SER A O 1
ATOM 5333 N N . VAL A 1 692 ? -19.224 6.241 74.728 1.00 31.00 692 VAL A N 1
ATOM 5334 C CA . VAL A 1 692 ? -19.870 5.046 75.410 1.00 31.00 692 VAL A CA 1
ATOM 5335 C C . VAL A 1 692 ? -21.162 5.411 76.264 1.00 31.00 692 VAL A C 1
ATOM 5337 O O . VAL A 1 692 ? -21.389 6.593 76.496 1.00 31.00 692 VAL A O 1
ATOM 5340 N N . ASP A 1 693 ? -21.942 4.410 76.766 1.00 29.86 693 ASP A N 1
ATOM 5341 C CA . ASP A 1 693 ? -22.803 4.340 78.022 1.00 29.86 693 ASP A CA 1
ATOM 5342 C C . ASP A 1 693 ? -24.378 4.468 78.100 1.00 29.86 693 ASP A C 1
ATOM 5344 O O . ASP A 1 693 ? -25.037 4.800 77.116 1.00 29.86 693 ASP A O 1
ATOM 5348 N N . ALA A 1 694 ? -24.992 4.111 79.273 1.00 35.31 694 ALA A N 1
ATOM 5349 C CA . ALA A 1 694 ? -26.460 3.925 79.561 1.00 35.31 694 ALA A CA 1
ATOM 5350 C C . ALA A 1 694 ? -26.963 4.226 81.040 1.00 35.31 694 ALA A C 1
ATOM 5352 O O . ALA A 1 694 ? -26.131 4.427 81.919 1.00 35.31 694 ALA A O 1
ATOM 5353 N N . GLY A 1 695 ? -28.295 4.224 81.375 1.00 29.36 695 GLY A N 1
ATOM 5354 C CA . GLY A 1 695 ? -28.831 4.368 82.785 1.00 29.36 695 GLY A CA 1
ATOM 5355 C C . GLY A 1 695 ? -30.394 4.397 83.081 1.00 29.36 695 GLY A C 1
ATOM 5356 O O . GLY A 1 695 ? -31.151 4.429 82.111 1.00 29.36 695 GLY A O 1
ATOM 5357 N N . PRO A 1 696 ? -30.908 4.344 84.369 1.00 49.72 696 PRO A N 1
ATOM 5358 C CA . PRO A 1 696 ? -32.293 3.845 84.734 1.00 49.72 696 PRO A CA 1
ATOM 5359 C C . PRO A 1 696 ? -33.154 4.411 85.973 1.00 49.72 696 PRO A C 1
ATOM 5361 O O . PRO A 1 696 ? -32.585 4.950 86.912 1.00 49.72 696 PRO A O 1
ATOM 5364 N N . VAL A 1 697 ? -34.501 4.134 86.029 1.00 42.94 697 VAL A N 1
ATOM 5365 C CA . VAL A 1 697 ? -35.418 3.611 87.157 1.00 42.94 697 VAL A CA 1
ATOM 5366 C C . VAL A 1 697 ? -36.061 4.404 88.403 1.00 42.94 697 VAL A C 1
ATOM 5368 O O . VAL A 1 697 ? -35.373 5.150 89.082 1.00 42.94 697 VAL A O 1
ATOM 5371 N N . GLU A 1 698 ? -37.366 4.089 88.747 1.00 42.59 698 GLU A N 1
ATOM 5372 C CA . GLU A 1 698 ? -38.224 4.111 90.040 1.00 42.59 698 GLU A CA 1
ATOM 5373 C C . GLU A 1 698 ? -38.927 5.383 90.709 1.00 42.59 698 GLU A C 1
ATOM 5375 O O . GLU A 1 698 ? -38.658 6.474 90.221 1.00 42.59 698 GLU A O 1
ATOM 5380 N N . HIS A 1 699 ? -39.872 5.442 91.733 1.00 40.81 699 HIS A N 1
ATOM 5381 C CA . HIS A 1 699 ? -40.640 4.565 92.733 1.00 40.81 699 HIS A CA 1
ATOM 5382 C C . HIS A 1 699 ? -41.946 5.227 93.419 1.00 40.81 699 HIS A C 1
ATOM 5384 O O . HIS A 1 699 ? -42.177 6.414 93.205 1.00 40.81 699 HIS A O 1
ATOM 5390 N N . PHE A 1 700 ? -42.698 4.522 94.336 1.00 41.34 700 PHE A N 1
ATOM 5391 C CA . PHE A 1 700 ? -43.652 4.942 95.471 1.00 41.34 700 PHE A CA 1
ATOM 5392 C C . PHE A 1 700 ? -45.198 5.192 95.206 1.00 41.34 700 PHE A C 1
ATOM 5394 O O . PHE A 1 700 ? -45.540 5.269 94.032 1.00 41.34 700 PHE A O 1
ATOM 5401 N N . ALA A 1 701 ? -46.246 5.298 96.102 1.00 45.19 701 ALA A N 1
ATOM 5402 C CA . ALA A 1 701 ? -46.588 5.326 97.590 1.00 45.19 701 ALA A CA 1
ATOM 5403 C C . ALA A 1 701 ? -48.172 5.140 97.831 1.00 45.19 701 ALA A C 1
ATOM 5405 O O . ALA A 1 701 ? -48.828 4.996 96.803 1.00 45.19 701 ALA A O 1
ATOM 5406 N N . GLN A 1 702 ? -48.971 5.193 98.960 1.00 47.84 702 GLN A N 1
ATOM 5407 C CA . GLN A 1 702 ? -48.951 5.092 100.478 1.00 47.84 702 GLN A CA 1
ATOM 5408 C C . GLN A 1 702 ? -50.419 5.026 101.141 1.00 47.84 702 GLN A C 1
ATOM 5410 O O . GLN A 1 702 ? -51.385 5.058 100.386 1.00 47.84 702 GLN A O 1
ATOM 5415 N N . ASP A 1 703 ? -50.585 5.021 102.506 1.00 42.16 703 ASP A N 1
ATOM 5416 C CA . ASP A 1 703 ? -51.752 5.446 103.412 1.00 42.16 703 ASP A CA 1
ATOM 5417 C C . ASP A 1 703 ? -53.078 4.596 103.644 1.00 42.16 703 ASP A C 1
ATOM 5419 O O . ASP A 1 703 ? -53.423 3.807 102.772 1.00 42.16 703 ASP A O 1
ATOM 5423 N N . LEU A 1 704 ? -53.940 4.657 104.726 1.00 43.69 704 LEU A N 1
ATOM 5424 C CA . LEU A 1 704 ? -53.911 5.143 106.165 1.00 43.69 704 LEU A CA 1
ATOM 5425 C C . LEU A 1 704 ? -54.903 4.434 107.222 1.00 43.69 704 LEU A C 1
ATOM 5427 O O . LEU A 1 704 ? -54.744 3.231 107.402 1.00 43.69 704 LEU A O 1
ATOM 5431 N N . LEU A 1 705 ? -55.825 5.096 108.016 1.00 45.81 705 LEU A N 1
ATOM 5432 C CA . LEU A 1 705 ? -56.285 4.651 109.408 1.00 45.81 705 LEU A CA 1
ATOM 5433 C C . LEU A 1 705 ? -57.803 4.658 109.915 1.00 45.81 705 LEU A C 1
ATOM 5435 O O . LEU A 1 705 ? -58.734 4.555 109.123 1.00 45.81 705 LEU A O 1
ATOM 5439 N N . VAL A 1 706 ? -58.043 4.650 111.267 1.00 50.34 706 VAL A N 1
ATOM 5440 C CA . VAL A 1 706 ? -59.125 3.961 112.071 1.00 50.34 706 VAL A CA 1
ATOM 5441 C C . VAL A 1 706 ? -59.559 4.690 113.402 1.00 50.34 706 VAL A C 1
ATOM 5443 O O . VAL A 1 706 ? -58.783 5.496 113.897 1.00 50.34 706 VAL A O 1
ATOM 5446 N N . GLN A 1 707 ? -60.717 4.314 114.025 1.00 41.12 707 GLN A N 1
ATOM 5447 C CA . GLN A 1 707 ? -61.090 4.321 115.495 1.00 41.12 707 GLN A CA 1
ATOM 5448 C C . GLN A 1 707 ? -62.189 5.289 116.047 1.00 41.12 707 GLN A C 1
ATOM 5450 O O . GLN A 1 707 ? -61.946 6.481 116.150 1.00 41.12 707 GLN A O 1
ATOM 5455 N N . GLU A 1 708 ? -63.306 4.754 116.602 1.00 41.34 708 GLU A N 1
ATOM 5456 C CA . GLU A 1 708 ? -63.931 5.208 117.886 1.00 41.34 708 GLU A CA 1
ATOM 5457 C C . GLU A 1 708 ? -65.004 4.226 118.457 1.00 41.34 708 GLU A C 1
ATOM 5459 O O . GLU A 1 708 ? -65.685 3.523 117.710 1.00 41.34 708 GLU A O 1
ATOM 5464 N N . GLN A 1 709 ? -65.177 4.167 119.790 1.00 42.91 709 GLN A N 1
ATOM 5465 C CA . GLN A 1 709 ? -66.216 3.399 120.523 1.00 42.91 709 GLN A CA 1
ATOM 5466 C C . GLN A 1 709 ? -66.650 4.145 121.809 1.00 42.91 709 GLN A C 1
ATOM 5468 O O . GLN A 1 709 ? -65.867 4.933 122.322 1.00 42.91 709 GLN A O 1
ATOM 5473 N N . GLN A 1 710 ? -67.829 3.810 122.386 1.00 41.81 710 GLN A N 1
ATOM 5474 C CA . GLN A 1 710 ? -68.008 3.313 123.789 1.00 41.81 710 GLN A CA 1
ATOM 5475 C C . GLN A 1 710 ? -69.393 3.578 124.450 1.00 41.81 710 GLN A C 1
ATOM 5477 O O . GLN A 1 710 ? -69.754 2.887 125.401 1.00 41.81 710 GLN A O 1
ATOM 5482 N N . SER A 1 711 ? -70.208 4.541 124.001 1.00 36.56 711 SER A N 1
ATOM 5483 C CA . SER A 1 711 ? -71.132 5.263 124.916 1.00 36.56 711 SER A CA 1
ATOM 5484 C C . SER A 1 711 ? -72.598 4.788 125.103 1.00 36.56 711 SER A C 1
ATOM 5486 O O . SER A 1 711 ? -73.353 5.476 125.791 1.00 36.56 711 SER A O 1
ATOM 5488 N N . LYS A 1 712 ? -73.059 3.644 124.561 1.00 50.41 712 LYS A N 1
ATOM 5489 C CA . LYS A 1 712 ? -74.505 3.251 124.582 1.00 50.41 712 LYS A CA 1
ATOM 5490 C C . LYS A 1 712 ? -74.879 1.964 125.349 1.00 50.41 712 LYS A C 1
ATOM 5492 O O . LYS A 1 712 ? -75.921 1.370 125.095 1.00 50.41 712 LYS A O 1
ATOM 5497 N N . ALA A 1 713 ? -74.078 1.542 126.328 1.00 47.72 713 ALA A N 1
ATOM 5498 C CA . ALA A 1 713 ? -74.202 0.212 126.946 1.00 47.72 713 ALA A CA 1
ATOM 5499 C C . ALA A 1 713 ? -75.248 0.027 128.081 1.00 47.72 713 ALA A C 1
ATOM 5501 O O . ALA A 1 713 ? -75.392 -1.098 128.557 1.00 47.72 713 ALA A O 1
ATOM 5502 N N . LYS A 1 714 ? -75.944 1.075 128.568 1.00 49.41 714 LYS A N 1
ATOM 5503 C CA . LYS A 1 714 ? -76.640 1.018 129.883 1.00 49.41 714 LYS A CA 1
ATOM 5504 C C . LYS A 1 714 ? -78.179 0.990 129.878 1.00 49.41 714 LYS A C 1
ATOM 5506 O O . LYS A 1 714 ? -78.754 0.412 130.793 1.00 49.41 714 LYS A O 1
ATOM 5511 N N . LEU A 1 715 ? -78.858 1.551 128.872 1.00 51.47 715 LEU A N 1
ATOM 5512 C CA . LEU A 1 715 ? -80.335 1.489 128.769 1.00 51.47 715 LEU A CA 1
ATOM 5513 C C . LE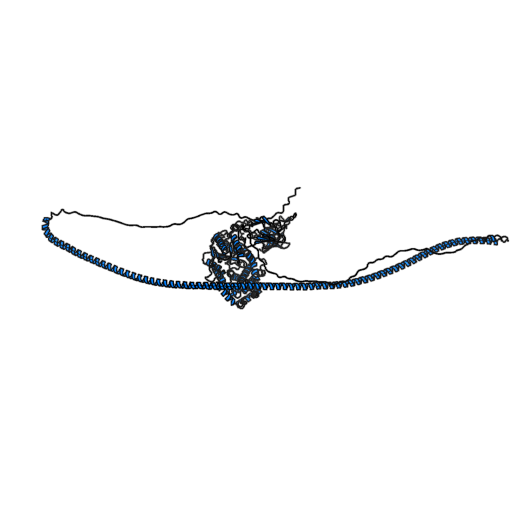U A 1 715 ? -80.860 0.115 128.308 1.00 51.47 715 LEU A C 1
ATOM 5515 O O . LEU A 1 715 ? -82.058 -0.141 128.330 1.00 51.47 715 LEU A O 1
ATOM 5519 N N . THR A 1 716 ? -79.959 -0.774 127.901 1.00 55.25 716 THR A N 1
ATOM 5520 C CA . THR A 1 716 ? -80.253 -2.099 127.349 1.00 55.25 716 THR A CA 1
ATOM 5521 C C . THR A 1 716 ? -80.805 -3.086 128.385 1.00 55.25 716 THR A C 1
ATOM 5523 O O . THR A 1 716 ? -81.504 -4.018 128.007 1.00 55.25 716 THR A O 1
ATOM 5526 N N . ALA A 1 717 ? -80.468 -2.919 129.671 1.00 55.78 717 ALA A N 1
ATOM 5527 C CA . ALA A 1 717 ? -80.437 -3.997 130.671 1.00 55.78 717 ALA A CA 1
ATOM 5528 C C . ALA A 1 717 ? -81.763 -4.748 130.912 1.00 55.78 717 ALA A C 1
ATOM 5530 O O . ALA A 1 717 ? -81.745 -5.979 130.995 1.00 55.78 717 ALA A O 1
ATOM 5531 N N . ASP A 1 718 ? -82.886 -4.030 130.988 1.00 46.97 718 ASP A N 1
ATOM 5532 C CA . ASP A 1 718 ? -84.164 -4.604 131.439 1.00 46.97 718 ASP A CA 1
ATOM 5533 C C . ASP A 1 718 ? -85.127 -4.919 130.286 1.00 46.97 718 ASP A C 1
ATOM 5535 O O . ASP A 1 718 ? -85.853 -5.915 130.340 1.00 46.97 718 ASP A O 1
ATOM 5539 N N . LEU A 1 719 ? -85.048 -4.174 129.172 1.00 53.28 719 LEU A N 1
ATOM 5540 C CA . LEU A 1 719 ? -85.665 -4.603 127.910 1.00 53.28 719 LEU A CA 1
ATOM 5541 C C . LEU A 1 719 ? -85.059 -5.947 127.464 1.00 53.28 719 LEU A C 1
ATOM 5543 O O . LEU A 1 719 ? -85.788 -6.840 127.033 1.00 53.28 719 LEU A O 1
ATOM 5547 N N . LEU A 1 720 ? -83.752 -6.136 127.710 1.00 51.31 720 LEU A N 1
ATOM 5548 C CA . LEU A 1 720 ? -82.990 -7.371 127.492 1.00 51.31 720 LEU A CA 1
ATOM 5549 C C . LEU A 1 720 ? -83.517 -8.620 128.210 1.00 51.31 720 LEU A C 1
ATOM 5551 O O . LEU A 1 720 ? -82.921 -9.670 127.995 1.00 51.31 720 LEU A O 1
ATOM 5555 N N . VAL A 1 721 ? -84.554 -8.577 129.057 1.00 56.47 721 VAL A N 1
ATOM 5556 C CA . VAL A 1 721 ? -85.110 -9.786 129.707 1.00 56.47 721 VAL A CA 1
ATOM 5557 C C . VAL A 1 721 ? -86.297 -10.360 128.928 1.00 56.47 721 VAL A C 1
ATOM 5559 O O . VAL A 1 721 ? -86.300 -11.556 128.638 1.00 56.47 721 VAL A O 1
ATOM 5562 N N . SER A 1 722 ? -87.259 -9.533 128.502 1.00 49.00 722 SER A N 1
ATOM 5563 C CA . SER A 1 722 ? -88.321 -9.982 127.584 1.00 49.00 722 SER A CA 1
ATOM 5564 C C . SER A 1 722 ? -87.824 -10.059 126.138 1.00 49.00 722 SER A C 1
ATOM 5566 O O . SER A 1 722 ? -88.198 -10.995 125.428 1.00 49.00 722 SER A O 1
ATOM 5568 N N . GLN A 1 723 ? -86.887 -9.182 125.739 1.00 55.53 723 GLN A N 1
ATOM 5569 C CA . GLN A 1 723 ? -86.067 -9.436 124.557 1.00 55.53 723 GLN A CA 1
ATOM 5570 C C . GLN A 1 723 ? -85.346 -10.770 124.698 1.00 55.53 723 GLN A C 1
ATOM 5572 O O . GLN A 1 723 ? -85.454 -11.536 123.764 1.00 55.53 723 GLN A O 1
ATOM 5577 N N . ARG A 1 724 ? -84.682 -11.116 125.819 1.00 56.19 724 ARG A N 1
ATOM 5578 C CA . ARG A 1 724 ? -83.842 -12.337 125.888 1.00 56.19 724 ARG A CA 1
ATOM 5579 C C . ARG A 1 724 ? -84.524 -13.602 125.386 1.00 56.19 724 ARG A C 1
ATOM 5581 O O . ARG A 1 724 ? -83.864 -14.363 124.701 1.00 56.19 724 ARG A O 1
ATOM 5588 N N . LYS A 1 725 ? -85.814 -13.804 125.673 1.00 57.00 725 LYS A N 1
ATOM 5589 C CA . LYS A 1 725 ? -86.533 -15.012 125.246 1.00 57.00 725 LYS A CA 1
ATOM 5590 C C . LYS A 1 725 ? -86.966 -14.971 123.776 1.00 57.00 725 LYS A C 1
ATOM 5592 O O . LYS A 1 725 ? -86.734 -15.927 123.042 1.00 57.00 725 LYS A O 1
ATOM 5597 N N . LEU A 1 726 ? -87.518 -13.844 123.318 1.00 56.09 726 LEU A N 1
ATOM 5598 C CA . LEU A 1 726 ? -87.843 -13.638 121.898 1.00 56.09 726 LEU A CA 1
ATOM 5599 C C . LEU A 1 726 ? -86.570 -13.565 121.034 1.00 56.09 726 LEU A C 1
ATOM 5601 O O . LEU A 1 726 ? -86.568 -13.953 119.873 1.00 56.09 726 LEU A O 1
ATOM 5605 N N . GLU A 1 727 ? -85.467 -13.121 121.628 1.00 56.97 727 GLU A N 1
ATOM 5606 C CA . GLU A 1 727 ? -84.111 -13.198 121.114 1.00 56.97 727 GLU A CA 1
ATOM 5607 C C . GLU A 1 727 ? -83.486 -14.575 121.280 1.00 56.97 727 GLU A C 1
ATOM 5609 O O . GLU A 1 727 ? -82.570 -14.838 120.536 1.00 56.97 727 GLU A O 1
ATOM 5614 N N . GLU A 1 728 ? -83.905 -15.484 122.154 1.00 66.31 728 GLU A N 1
ATOM 5615 C CA . GLU A 1 728 ? -83.382 -16.860 122.149 1.00 66.31 728 GLU A CA 1
ATOM 5616 C C . GLU A 1 728 ? -83.980 -17.643 120.981 1.00 66.31 728 GLU A C 1
ATOM 5618 O O . GLU A 1 728 ? -83.247 -18.290 120.232 1.00 66.31 728 GLU A O 1
ATOM 5623 N N . GLU A 1 729 ? -85.279 -17.484 120.730 1.00 60.41 729 GLU A N 1
ATOM 5624 C CA . GLU A 1 729 ? -85.945 -18.013 119.535 1.00 60.41 729 GLU A CA 1
ATOM 5625 C C . GLU A 1 729 ? -85.432 -17.311 118.266 1.00 60.41 729 GLU A C 1
ATOM 5627 O O . GLU A 1 729 ? -85.015 -17.959 117.306 1.00 60.41 729 GLU A O 1
ATOM 5632 N N . ARG A 1 730 ? -85.319 -15.976 118.270 1.00 63.75 730 ARG A N 1
ATOM 5633 C CA . ARG A 1 730 ? -84.737 -15.243 117.138 1.00 63.75 730 ARG A CA 1
ATOM 5634 C C . ARG A 1 730 ? -83.229 -15.470 116.985 1.00 63.75 730 ARG A C 1
ATOM 5636 O O . ARG A 1 730 ? -82.770 -15.466 115.854 1.00 63.75 730 ARG A O 1
ATOM 5643 N N . ARG A 1 731 ? -82.442 -15.722 118.038 1.00 62.91 731 ARG A N 1
ATOM 5644 C CA . ARG A 1 731 ? -81.014 -16.098 117.934 1.00 62.91 731 ARG A CA 1
ATOM 5645 C C . ARG A 1 731 ? -80.866 -17.535 117.484 1.00 62.91 731 ARG A C 1
ATOM 5647 O O . ARG A 1 731 ? -79.919 -17.782 116.757 1.00 62.91 731 ARG A O 1
ATOM 5654 N N . THR A 1 732 ? -81.749 -18.467 117.838 1.00 72.31 732 THR A N 1
ATOM 5655 C CA . THR A 1 732 ? -81.702 -19.826 117.271 1.00 72.31 732 THR A CA 1
ATOM 5656 C C . THR A 1 732 ? -82.101 -19.804 115.799 1.00 72.31 732 THR A C 1
ATOM 5658 O O . THR A 1 732 ? -81.370 -20.362 114.990 1.00 72.31 732 THR A O 1
ATOM 5661 N N . VAL A 1 733 ? -83.131 -19.047 115.401 1.00 72.50 733 VAL A N 1
ATOM 5662 C CA . VAL A 1 733 ? -83.468 -18.832 113.980 1.00 72.50 733 VAL A CA 1
ATOM 5663 C C . VAL A 1 733 ? -82.379 -18.050 113.234 1.00 72.50 733 VAL A C 1
ATOM 5665 O O . VAL A 1 733 ? -82.008 -18.441 112.131 1.00 72.50 733 VAL A O 1
ATOM 5668 N N . GLU A 1 734 ? -81.805 -16.985 113.800 1.00 67.38 734 GLU A N 1
ATOM 5669 C CA . GLU A 1 734 ? -80.701 -16.237 113.180 1.00 67.38 734 GLU A CA 1
ATOM 5670 C C . GLU A 1 734 ? -79.388 -17.028 113.177 1.00 67.38 734 GLU A C 1
ATOM 5672 O O . GLU A 1 734 ? -78.600 -16.846 112.259 1.00 67.38 734 GLU A O 1
ATOM 5677 N N . THR A 1 735 ? -79.133 -17.908 114.148 1.00 72.31 735 THR A N 1
ATOM 5678 C CA . THR A 1 735 ? -77.969 -18.812 114.144 1.00 72.31 735 THR A CA 1
ATOM 5679 C C . THR A 1 735 ? -78.170 -19.890 113.094 1.00 72.31 735 THR A C 1
ATOM 5681 O O . THR A 1 735 ? -77.353 -19.971 112.192 1.00 72.31 735 THR A O 1
ATOM 5684 N N . LEU A 1 736 ? -79.315 -20.580 113.068 1.00 74.94 736 LEU A N 1
ATOM 5685 C CA . LEU A 1 736 ? -79.666 -21.513 111.991 1.00 74.94 736 LEU A CA 1
ATOM 5686 C C . LEU A 1 736 ? -79.687 -20.841 110.609 1.00 74.94 736 LEU A C 1
ATOM 5688 O O . LEU A 1 736 ? -79.347 -21.486 109.627 1.00 74.94 736 LEU A O 1
ATOM 5692 N N . THR A 1 737 ? -80.025 -19.550 110.508 1.00 72.81 737 THR A N 1
ATOM 5693 C CA . THR A 1 737 ? -79.975 -18.782 109.248 1.00 72.81 737 THR A CA 1
ATOM 5694 C C . THR A 1 737 ? -78.556 -18.331 108.893 1.00 72.81 737 THR A C 1
ATOM 5696 O O . THR A 1 737 ? -78.197 -18.354 107.719 1.00 72.81 737 THR A O 1
ATOM 5699 N N . ARG A 1 738 ? -77.727 -17.933 109.869 1.00 71.75 738 ARG A N 1
ATOM 5700 C CA . ARG A 1 738 ? -76.290 -17.665 109.672 1.00 71.75 738 ARG A CA 1
ATOM 5701 C C . ARG A 1 738 ? -75.564 -18.939 109.274 1.00 71.75 738 ARG A C 1
ATOM 5703 O O . ARG A 1 738 ? -74.725 -18.879 108.388 1.00 71.75 738 ARG A O 1
ATOM 5710 N N . ASP A 1 739 ? -75.926 -20.068 109.862 1.00 73.81 739 ASP A N 1
ATOM 5711 C CA . ASP A 1 739 ? -75.340 -21.365 109.576 1.00 73.81 739 ASP A CA 1
ATOM 5712 C C . ASP A 1 739 ? -75.858 -21.909 108.243 1.00 73.81 739 ASP A C 1
ATOM 5714 O O . ASP A 1 739 ? -75.034 -22.271 107.424 1.00 73.81 739 ASP A O 1
ATOM 5718 N N . LEU A 1 740 ? -77.148 -21.794 107.894 1.00 75.50 740 LEU A N 1
ATOM 5719 C CA . LEU A 1 740 ? -77.616 -22.056 106.519 1.00 75.50 740 LEU A CA 1
ATOM 5720 C C . LEU A 1 740 ? -76.949 -21.146 105.480 1.00 75.50 740 LEU A C 1
ATOM 5722 O O . LEU A 1 740 ? -76.682 -21.594 104.367 1.00 75.50 740 LEU A O 1
ATOM 5726 N N . ARG A 1 741 ? -76.674 -19.877 105.814 1.00 72.19 741 ARG A N 1
ATOM 5727 C CA . ARG A 1 741 ? -75.895 -18.978 104.950 1.00 72.19 741 ARG A CA 1
ATOM 5728 C C . ARG A 1 741 ? -74.440 -19.424 104.855 1.00 72.19 741 ARG A C 1
ATOM 5730 O O . ARG A 1 741 ? -73.940 -19.460 103.744 1.00 72.19 741 ARG A O 1
ATOM 5737 N N . ARG A 1 742 ? -73.800 -19.836 105.955 1.00 74.31 742 ARG A N 1
ATOM 5738 C CA . ARG A 1 742 ? -72.445 -20.414 105.967 1.00 74.31 742 ARG A CA 1
ATOM 5739 C C . ARG A 1 742 ? -72.378 -21.721 105.190 1.00 74.31 742 ARG A C 1
ATOM 5741 O O . ARG A 1 742 ? -71.467 -21.861 104.403 1.00 74.31 742 ARG A O 1
ATOM 5748 N N . THR A 1 743 ? -73.332 -22.640 105.331 1.00 73.38 743 THR A N 1
ATOM 5749 C CA . THR A 1 743 ? -73.350 -23.901 104.578 1.00 73.38 743 THR A CA 1
ATOM 5750 C C . THR A 1 743 ? -73.625 -23.651 103.101 1.00 73.38 743 THR A C 1
ATOM 5752 O O . THR A 1 743 ? -72.989 -24.274 102.264 1.00 73.38 743 THR A O 1
ATOM 5755 N N . ARG A 1 744 ? -74.519 -22.715 102.744 1.00 75.62 744 ARG A N 1
ATOM 5756 C CA . ARG A 1 744 ? -74.709 -22.307 101.339 1.00 75.62 744 ARG A CA 1
ATOM 5757 C C . ARG A 1 744 ? -73.468 -21.624 100.776 1.00 75.62 744 ARG A C 1
ATOM 5759 O O . ARG A 1 744 ? -73.067 -21.963 99.676 1.00 75.62 744 ARG A O 1
ATOM 5766 N N . GLN A 1 745 ? -72.845 -20.727 101.535 1.00 78.31 745 GLN A N 1
ATOM 5767 C CA . GLN A 1 745 ? -71.597 -20.071 101.160 1.00 78.31 745 GLN A CA 1
ATOM 5768 C C . GLN A 1 745 ? -70.462 -21.092 101.018 1.00 78.31 745 GLN A C 1
ATOM 5770 O O . GLN A 1 745 ? -69.788 -21.070 100.008 1.00 78.31 745 GLN A O 1
ATOM 5775 N N . GLN A 1 746 ? -70.308 -22.043 101.940 1.00 77.94 746 GLN A N 1
ATOM 5776 C CA . GLN A 1 746 ? -69.336 -23.136 101.851 1.00 77.94 746 GLN A CA 1
ATOM 5777 C C . GLN A 1 746 ? -69.622 -24.069 100.671 1.00 77.94 746 GLN A C 1
ATOM 5779 O O . GLN A 1 746 ? -68.689 -24.516 100.023 1.00 77.94 746 GLN A O 1
ATOM 5784 N N . VAL A 1 747 ? -70.889 -24.359 100.357 1.00 81.81 747 VAL A N 1
ATOM 5785 C CA . VAL A 1 747 ? -71.261 -25.140 99.165 1.00 81.81 747 VAL A CA 1
ATOM 5786 C C . VAL A 1 747 ? -70.944 -24.373 97.883 1.00 81.81 747 VAL A C 1
ATOM 5788 O O . VAL A 1 747 ? -70.465 -24.988 96.935 1.00 81.81 747 VAL A O 1
ATOM 5791 N N . GLU A 1 748 ? -71.155 -23.058 97.847 1.00 79.12 748 GLU A N 1
ATOM 5792 C CA . GLU A 1 748 ? -70.829 -22.236 96.678 1.00 79.12 748 GLU A CA 1
ATOM 5793 C C . GLU A 1 748 ? -69.319 -21.966 96.561 1.00 79.12 748 GLU A C 1
ATOM 5795 O O . GLU A 1 748 ? -68.789 -21.997 95.461 1.00 79.12 748 GLU A O 1
ATOM 5800 N N . GLU A 1 749 ? -68.594 -21.830 97.674 1.00 78.19 749 GLU A N 1
ATOM 5801 C CA . GLU A 1 749 ? -67.126 -21.798 97.735 1.00 78.19 749 GLU A CA 1
ATOM 5802 C C . GLU A 1 749 ? -66.518 -23.146 97.319 1.00 78.19 749 GLU A C 1
ATOM 5804 O O . GLU A 1 749 ? -65.513 -23.168 96.621 1.00 78.19 749 GLU A O 1
ATOM 5809 N N . GLU A 1 750 ? -67.108 -24.283 97.700 1.00 80.38 750 GLU A N 1
ATOM 5810 C CA . GLU A 1 750 ? -66.678 -25.612 97.235 1.00 80.38 750 GLU A CA 1
ATOM 5811 C C . GLU A 1 750 ? -67.046 -25.865 95.768 1.00 80.38 750 GLU A C 1
ATOM 5813 O O . GLU A 1 750 ? -66.319 -26.571 95.073 1.00 80.38 750 GLU A O 1
ATOM 5818 N N . ARG A 1 751 ? -68.143 -25.288 95.265 1.00 82.75 751 ARG A N 1
ATOM 5819 C CA . ARG A 1 751 ? -68.461 -25.280 93.828 1.00 82.75 751 ARG A CA 1
ATOM 5820 C C . ARG A 1 751 ? -67.485 -24.409 93.052 1.00 82.75 751 ARG A C 1
ATOM 5822 O O . ARG A 1 751 ? -66.980 -24.873 92.039 1.00 82.75 751 ARG A O 1
ATOM 5829 N N . GLN A 1 752 ? -67.172 -23.215 93.552 1.00 81.19 752 GLN A N 1
ATOM 5830 C CA . GLN A 1 752 ? -66.193 -22.322 92.944 1.00 81.19 752 GLN A CA 1
ATOM 5831 C C . GLN A 1 752 ? -64.817 -22.986 92.924 1.00 81.19 752 GLN A C 1
ATOM 5833 O O . GLN A 1 752 ? -64.284 -23.173 91.846 1.00 81.19 752 GLN A O 1
ATOM 5838 N N . LYS A 1 753 ? -64.315 -23.516 94.050 1.00 80.69 753 LYS A N 1
ATOM 5839 C CA . LYS A 1 753 ? -63.054 -24.287 94.086 1.00 80.69 753 LYS A CA 1
ATOM 5840 C C . LYS A 1 753 ? -63.039 -25.478 93.127 1.00 80.69 753 LYS A C 1
ATOM 5842 O O . LYS A 1 753 ? -61.977 -25.827 92.625 1.00 80.69 753 LYS A O 1
ATOM 5847 N N . ARG A 1 754 ? -64.180 -26.140 92.894 1.00 80.06 754 ARG A N 1
ATOM 5848 C CA . ARG A 1 754 ? -64.284 -27.224 91.901 1.00 80.06 754 ARG A CA 1
ATOM 5849 C C . ARG A 1 754 ? -64.227 -26.691 90.477 1.00 80.06 754 ARG A C 1
ATOM 5851 O O . ARG A 1 754 ? -63.500 -27.275 89.688 1.00 80.06 754 ARG A O 1
ATOM 5858 N N . GLN A 1 755 ? -64.913 -25.590 90.177 1.00 82.69 755 GLN A N 1
ATOM 5859 C CA . GLN A 1 755 ? -64.803 -24.912 88.887 1.00 82.69 755 GLN A CA 1
ATOM 5860 C C . GLN A 1 755 ? -63.368 -24.420 88.662 1.00 82.69 755 GLN A C 1
ATOM 5862 O O . GLN A 1 755 ? -62.753 -24.808 87.682 1.00 82.69 755 GLN A O 1
ATOM 5867 N N . ASP A 1 756 ? -62.780 -23.704 89.624 1.00 77.81 756 ASP A N 1
ATOM 5868 C CA . ASP A 1 756 ? -61.391 -23.237 89.599 1.00 77.81 756 ASP A CA 1
ATOM 5869 C C . ASP A 1 756 ? -60.403 -24.400 89.396 1.00 77.81 756 ASP A C 1
ATOM 5871 O O . ASP A 1 756 ? -59.411 -24.259 88.680 1.00 77.81 756 ASP A O 1
ATOM 5875 N N . ALA A 1 757 ? -60.658 -25.567 90.003 1.00 80.62 757 ALA A N 1
ATOM 5876 C CA . ALA A 1 757 ? -59.835 -26.766 89.848 1.00 80.62 757 ALA A CA 1
ATOM 5877 C C . ALA A 1 757 ? -60.058 -27.490 88.508 1.00 80.62 757 ALA A C 1
ATOM 5879 O O . ALA A 1 757 ? -59.104 -28.041 87.959 1.00 80.62 757 ALA A O 1
ATOM 5880 N N . GLU A 1 758 ? -61.277 -27.495 87.964 1.00 80.25 758 GLU A N 1
ATOM 5881 C CA . GLU A 1 758 ? -61.584 -28.038 86.635 1.00 80.25 758 GLU A CA 1
ATOM 5882 C C . GLU A 1 758 ? -61.037 -27.132 85.523 1.00 80.25 758 GLU A C 1
ATOM 5884 O O . GLU A 1 758 ? -60.410 -27.638 84.593 1.00 80.25 758 GLU A O 1
ATOM 5889 N N . ASP A 1 759 ? -61.131 -25.812 85.682 1.00 80.31 759 ASP A N 1
ATOM 5890 C CA . ASP A 1 759 ? -60.538 -24.801 84.804 1.00 80.31 759 ASP A CA 1
ATOM 5891 C C . ASP A 1 759 ? -59.002 -24.843 84.881 1.00 80.31 759 ASP A C 1
ATOM 5893 O O . ASP A 1 759 ? -58.326 -24.853 83.851 1.00 80.31 759 ASP A O 1
ATOM 5897 N N . SER A 1 760 ? -58.425 -24.976 86.084 1.00 80.00 760 SER A N 1
ATOM 5898 C CA . SER A 1 760 ? -56.978 -25.191 86.261 1.00 80.00 760 SER A CA 1
ATOM 5899 C C . SER A 1 760 ? -56.517 -26.502 85.624 1.00 80.00 760 SER A C 1
ATOM 5901 O O . SER A 1 760 ? -55.460 -26.547 84.998 1.00 80.00 760 SER A O 1
ATOM 5903 N N . LYS A 1 761 ? -57.309 -27.574 85.733 1.00 84.69 761 LYS A N 1
ATOM 5904 C CA . LYS A 1 761 ? -57.033 -28.867 85.091 1.00 84.69 761 LYS A CA 1
ATOM 5905 C C . LYS A 1 761 ? -57.146 -28.780 83.566 1.00 84.69 761 LYS A C 1
ATOM 5907 O O . LYS A 1 761 ? -56.337 -29.397 82.878 1.00 84.69 761 LYS A O 1
ATOM 5912 N N . ALA A 1 762 ? -58.101 -28.017 83.035 1.00 81.75 762 ALA A N 1
ATOM 5913 C CA . ALA A 1 762 ? -58.229 -27.753 81.604 1.00 81.75 762 ALA A CA 1
ATOM 5914 C C . ALA A 1 762 ? -57.048 -26.917 81.080 1.00 81.75 762 ALA A C 1
ATOM 5916 O O . ALA A 1 762 ? -56.469 -27.258 80.049 1.00 81.75 762 ALA A O 1
ATOM 5917 N N . LYS A 1 763 ? -56.622 -25.893 81.831 1.00 82.69 763 LYS A N 1
ATOM 5918 C CA . LYS A 1 763 ? -55.424 -25.094 81.535 1.00 82.69 763 LYS A CA 1
ATOM 5919 C C . LYS A 1 763 ? -54.159 -25.955 81.525 1.00 82.69 763 LYS A C 1
ATOM 5921 O O . LYS A 1 763 ? -53.429 -25.930 80.542 1.00 82.69 763 LYS A O 1
ATOM 5926 N N . LEU A 1 764 ? -53.949 -26.776 82.557 1.00 84.38 764 LEU A N 1
ATOM 5927 C CA . LEU A 1 764 ? -52.821 -27.713 82.639 1.00 84.38 764 LEU A CA 1
ATOM 5928 C C . LEU A 1 764 ? -52.846 -28.765 81.518 1.00 84.38 764 LEU A C 1
ATOM 5930 O O . LEU A 1 764 ? -51.790 -29.152 81.028 1.00 84.38 764 LEU A O 1
ATOM 5934 N N . ALA A 1 765 ? -54.024 -29.222 81.080 1.00 83.56 765 ALA A N 1
ATOM 5935 C CA . ALA A 1 765 ? -54.137 -30.106 79.919 1.00 83.56 765 ALA A CA 1
ATOM 5936 C C . ALA A 1 765 ? -53.706 -29.397 78.622 1.00 83.56 765 ALA A C 1
ATOM 5938 O O . ALA A 1 765 ? -52.937 -29.966 77.850 1.00 83.56 765 ALA A O 1
ATOM 5939 N N . GLY A 1 766 ? -54.127 -28.142 78.426 1.00 83.81 766 GLY A N 1
ATOM 5940 C CA . GLY A 1 766 ? -53.672 -27.304 77.313 1.00 83.81 766 GLY A CA 1
ATOM 5941 C C . GLY A 1 766 ? -52.161 -27.057 77.334 1.00 83.81 766 GLY A C 1
ATOM 5942 O O . GLY A 1 766 ? -51.505 -27.231 76.313 1.00 83.81 766 GLY A O 1
ATOM 5943 N N . GLU A 1 767 ? -51.588 -26.736 78.496 1.00 84.38 767 GLU A N 1
ATOM 5944 C CA . GLU A 1 767 ? -50.137 -26.579 78.679 1.00 84.38 767 GLU A CA 1
ATOM 5945 C C . GLU A 1 767 ? -49.379 -27.883 78.363 1.00 84.38 767 GLU A C 1
ATOM 5947 O O . GLU A 1 767 ? -48.371 -27.855 77.664 1.00 84.38 767 GLU A O 1
ATOM 5952 N N . VAL A 1 768 ? -49.892 -29.047 78.784 1.00 86.94 768 VAL A N 1
ATOM 5953 C CA . VAL A 1 768 ? -49.312 -30.360 78.440 1.00 86.94 768 VAL A CA 1
ATOM 5954 C C . VAL A 1 768 ? -49.357 -30.647 76.935 1.00 86.94 768 VAL A C 1
ATOM 5956 O O . VAL A 1 768 ? -48.398 -31.208 76.403 1.00 86.94 768 VAL A O 1
ATOM 5959 N N . ASP A 1 769 ? -50.426 -30.271 76.230 1.00 85.19 769 ASP A N 1
ATOM 5960 C CA . ASP A 1 769 ? -50.506 -30.443 74.774 1.00 85.19 769 ASP A CA 1
ATOM 5961 C C . ASP A 1 769 ? -49.648 -29.424 74.001 1.00 85.19 769 ASP A C 1
ATOM 5963 O O . ASP A 1 769 ? -49.068 -29.786 72.973 1.00 85.19 769 ASP A O 1
ATOM 5967 N N . VAL A 1 770 ? -49.439 -28.214 74.538 1.00 85.19 770 VAL A N 1
ATOM 5968 C CA . VAL A 1 770 ? -48.409 -27.278 74.049 1.00 85.19 770 VAL A CA 1
ATOM 5969 C C . VAL A 1 770 ? -47.018 -27.897 74.196 1.00 85.19 770 VAL A C 1
ATOM 5971 O O . VAL A 1 770 ? -46.344 -28.071 73.181 1.00 85.19 770 VAL A O 1
ATOM 5974 N N . PHE A 1 771 ? -46.623 -28.358 75.390 1.00 84.44 771 PHE A N 1
ATOM 5975 C CA . PHE A 1 771 ? -45.316 -29.000 75.600 1.00 84.44 771 PHE A CA 1
ATOM 5976 C C . PHE A 1 771 ? -45.111 -30.253 74.728 1.00 84.44 771 PHE A C 1
ATOM 5978 O O . PHE A 1 771 ? -43.995 -30.531 74.294 1.00 84.44 771 PHE A O 1
ATOM 5985 N N . ARG A 1 772 ? -46.175 -31.006 74.410 1.00 88.06 772 ARG A N 1
ATOM 5986 C CA . ARG A 1 772 ? -46.118 -32.120 73.439 1.00 88.06 772 ARG A CA 1
ATOM 5987 C C . ARG A 1 772 ? -45.875 -31.649 72.005 1.00 88.06 772 ARG A C 1
ATOM 5989 O O . ARG A 1 772 ? -45.229 -32.371 71.249 1.00 88.06 772 ARG A O 1
ATOM 5996 N N . SER A 1 773 ? -46.399 -30.488 71.616 1.00 85.25 773 SER A N 1
ATOM 5997 C CA . SER A 1 773 ? -46.139 -29.901 70.296 1.00 85.25 773 SER A CA 1
ATOM 5998 C C . SER A 1 773 ? -44.716 -29.338 70.195 1.00 85.25 773 SER A C 1
ATOM 6000 O O . SER A 1 773 ? -44.016 -29.642 69.231 1.00 85.25 773 SER A O 1
ATOM 6002 N N . GLU A 1 774 ? -44.242 -28.645 71.233 1.00 87.06 774 GLU A N 1
ATOM 6003 C CA . GLU A 1 774 ? -42.871 -28.130 71.332 1.00 87.06 774 GLU A CA 1
ATOM 6004 C C . GLU A 1 774 ? -41.838 -29.266 71.354 1.00 87.06 774 GLU A C 1
ATOM 6006 O O . GLU A 1 774 ? -40.818 -29.184 70.674 1.00 87.06 774 GLU A O 1
ATOM 6011 N N . ALA A 1 775 ? -42.114 -30.369 72.061 1.00 86.56 775 ALA A N 1
ATOM 6012 C CA . ALA A 1 775 ? -41.241 -31.543 72.074 1.00 86.56 775 ALA A CA 1
ATOM 6013 C C . ALA A 1 775 ? -41.076 -32.176 70.679 1.00 86.56 775 ALA A C 1
ATOM 6015 O O . ALA A 1 775 ? -39.965 -32.562 70.321 1.00 86.56 775 ALA A O 1
ATOM 6016 N N . ARG A 1 776 ? -42.147 -32.233 69.870 1.00 88.38 776 ARG A N 1
ATOM 6017 C CA . ARG A 1 776 ? -42.072 -32.706 68.474 1.00 88.38 776 ARG A CA 1
ATOM 6018 C C . ARG A 1 776 ? -41.295 -31.741 67.589 1.00 88.38 776 ARG A C 1
ATOM 6020 O O . ARG A 1 776 ? -40.437 -32.181 66.838 1.00 88.38 776 ARG A O 1
ATOM 6027 N N . GLN A 1 777 ? -41.533 -30.436 67.720 1.00 87.19 777 GLN A N 1
ATOM 6028 C CA . GLN A 1 777 ? -40.762 -29.423 66.992 1.00 87.19 777 GLN A CA 1
ATOM 6029 C C . GLN A 1 777 ? -39.269 -29.492 67.348 1.00 87.19 777 GLN A C 1
ATOM 6031 O O . GLN A 1 777 ? -38.419 -29.377 66.470 1.00 87.19 777 GLN A O 1
ATOM 6036 N N . LEU A 1 778 ? -38.928 -29.742 68.615 1.00 87.62 778 LEU A N 1
ATOM 6037 C CA . LEU A 1 778 ? -37.546 -29.934 69.054 1.00 87.62 778 LEU A CA 1
ATOM 6038 C C . LEU A 1 778 ? -36.926 -31.224 68.486 1.00 87.62 778 LEU A C 1
ATOM 6040 O O . LEU A 1 778 ? -35.743 -31.227 68.142 1.00 87.62 778 LEU A O 1
ATOM 6044 N N . GLU A 1 779 ? -37.704 -32.301 68.353 1.00 89.88 779 GLU A N 1
ATOM 6045 C CA . GLU A 1 779 ? -37.291 -33.557 67.712 1.00 89.88 779 GLU A CA 1
ATOM 6046 C C . GLU A 1 779 ? -37.061 -33.370 66.198 1.00 89.88 779 GLU A C 1
ATOM 6048 O O . GLU A 1 779 ? -35.991 -33.718 65.696 1.00 89.88 779 GLU A O 1
ATOM 6053 N N . GLU A 1 780 ? -37.983 -32.704 65.494 1.00 89.38 780 GLU A N 1
ATOM 6054 C CA . GLU A 1 780 ? -37.868 -32.325 64.076 1.00 89.38 780 GLU A CA 1
ATOM 6055 C C . GLU A 1 780 ? -36.644 -31.424 63.816 1.00 89.38 780 GLU A C 1
ATOM 6057 O O . GLU A 1 780 ? -35.844 -31.696 62.917 1.00 89.38 780 GLU A O 1
ATOM 6062 N N . VAL A 1 781 ? -36.431 -30.392 64.642 1.00 89.44 781 VAL A N 1
ATOM 6063 C CA . VAL A 1 781 ? -35.244 -29.516 64.584 1.00 89.44 781 VAL A CA 1
ATOM 6064 C C . VAL A 1 781 ? -33.960 -30.299 64.877 1.00 89.44 781 VAL A C 1
ATOM 6066 O O . VAL A 1 781 ? -32.933 -30.073 64.231 1.00 89.44 781 VAL A O 1
ATOM 6069 N N . THR A 1 782 ? -34.001 -31.254 65.809 1.00 89.62 782 THR A N 1
ATOM 6070 C CA . THR A 1 782 ? -32.854 -32.115 66.127 1.00 89.62 782 THR A CA 1
ATOM 6071 C C . THR A 1 782 ? -32.506 -33.039 64.959 1.00 89.62 782 THR A C 1
ATOM 6073 O O . THR A 1 782 ? -31.322 -33.180 64.644 1.00 89.62 782 THR A O 1
ATOM 6076 N N . GLN A 1 783 ? -33.498 -33.614 64.270 1.00 92.88 783 GLN A N 1
ATOM 6077 C CA . GLN A 1 783 ? -33.275 -34.387 63.045 1.00 92.88 783 GLN A CA 1
ATOM 6078 C C . GLN A 1 783 ? -32.707 -33.499 61.928 1.00 92.88 783 GLN A C 1
ATOM 6080 O O . GLN A 1 783 ? -31.675 -33.838 61.349 1.00 92.88 783 GLN A O 1
ATOM 6085 N N . ALA A 1 784 ? -33.316 -32.340 61.661 1.00 88.25 784 ALA A N 1
ATOM 6086 C CA . ALA A 1 784 ? -32.859 -31.417 60.621 1.00 88.25 784 ALA A CA 1
ATOM 6087 C C . ALA A 1 784 ? -31.404 -30.955 60.845 1.00 88.25 784 ALA A C 1
ATOM 6089 O O . ALA A 1 784 ? -30.624 -30.864 59.897 1.00 88.25 784 ALA A O 1
ATOM 6090 N N . HIS A 1 785 ? -31.000 -30.735 62.101 1.00 89.00 785 HIS A N 1
ATOM 6091 C CA . HIS A 1 785 ? -29.617 -30.410 62.470 1.00 89.00 785 HIS A CA 1
ATOM 6092 C C . HIS A 1 785 ? -28.647 -31.586 62.272 1.00 89.00 785 HIS A C 1
ATOM 6094 O O . HIS A 1 785 ? -27.503 -31.386 61.858 1.00 89.00 785 HIS A O 1
ATOM 6100 N N . GLN A 1 786 ? -29.085 -32.825 62.524 1.00 91.12 786 GLN A N 1
ATOM 6101 C CA . GLN A 1 786 ? -28.290 -34.024 62.223 1.00 91.12 786 GLN A CA 1
ATOM 6102 C C . GLN A 1 786 ? -28.118 -34.222 60.710 1.00 91.12 786 GLN A C 1
ATOM 6104 O O . GLN A 1 786 ? -27.000 -34.467 60.255 1.00 91.12 786 GLN A O 1
ATOM 6109 N N . GLU A 1 787 ? -29.177 -34.032 59.920 1.00 90.06 787 GLU A N 1
ATOM 6110 C CA . GLU A 1 787 ? -29.099 -34.057 58.456 1.00 90.06 787 GLU A CA 1
ATOM 6111 C C . GLU A 1 787 ? -28.189 -32.951 57.906 1.00 90.06 787 GLU A C 1
ATOM 6113 O O . GLU A 1 787 ? -27.367 -33.213 57.026 1.00 90.06 787 GLU A O 1
ATOM 6118 N N . LEU A 1 788 ? -28.280 -31.728 58.439 1.00 91.12 788 LEU A N 1
ATOM 6119 C CA . LEU A 1 788 ? -27.417 -30.617 58.037 1.00 91.12 788 LEU A CA 1
ATOM 6120 C C . LEU A 1 788 ? -25.942 -30.908 58.350 1.00 91.12 788 LEU A C 1
ATOM 6122 O O . LEU A 1 788 ? -25.081 -30.678 57.502 1.00 91.12 788 LEU A O 1
ATOM 6126 N N . ARG A 1 789 ? -25.644 -31.487 59.521 1.00 90.50 789 ARG A N 1
ATOM 6127 C CA . ARG A 1 789 ? -24.291 -31.949 59.881 1.00 90.50 789 ARG A CA 1
ATOM 6128 C C . ARG A 1 789 ? -23.779 -33.049 58.951 1.00 90.50 789 ARG A C 1
ATOM 6130 O O . ARG A 1 789 ? -22.620 -32.993 58.550 1.00 90.50 789 ARG A O 1
ATOM 6137 N N . ALA A 1 790 ? -24.623 -34.008 58.570 1.00 90.88 790 ALA A N 1
ATOM 6138 C CA . ALA A 1 790 ? -24.253 -35.051 57.614 1.00 90.88 790 ALA A CA 1
ATOM 6139 C C . ALA A 1 790 ? -23.939 -34.467 56.223 1.00 90.88 790 ALA A C 1
ATOM 6141 O O . ALA A 1 790 ? -22.926 -34.823 55.619 1.00 90.88 790 ALA A O 1
ATOM 6142 N N . ARG A 1 791 ? -24.749 -33.510 55.744 1.00 88.94 791 ARG A N 1
ATOM 6143 C CA . ARG A 1 791 ? -24.500 -32.783 54.485 1.00 88.94 791 ARG A CA 1
ATOM 6144 C C . ARG A 1 791 ? -23.218 -31.942 54.552 1.00 88.94 791 ARG A C 1
ATOM 6146 O O . ARG A 1 791 ? -22.456 -31.944 53.590 1.00 88.94 791 ARG A O 1
ATOM 6153 N N . HIS A 1 792 ? -22.936 -31.287 55.682 1.00 88.94 792 HIS A N 1
ATOM 6154 C CA . HIS A 1 792 ? -21.694 -30.530 55.888 1.00 88.94 792 HIS A CA 1
ATOM 6155 C C . HIS A 1 792 ? -20.455 -31.435 55.850 1.00 88.94 792 HIS A C 1
ATOM 6157 O O . HIS A 1 792 ? -19.498 -31.135 55.144 1.00 88.94 792 HIS A O 1
ATOM 6163 N N . ALA A 1 793 ? -20.487 -32.578 56.545 1.00 91.12 793 ALA A N 1
ATOM 6164 C CA . ALA A 1 793 ? -19.388 -33.545 56.540 1.00 91.12 793 ALA A CA 1
ATOM 6165 C C . ALA A 1 793 ? -19.124 -34.131 55.137 1.00 91.12 793 ALA A C 1
ATOM 6167 O O . ALA A 1 793 ? -17.969 -34.280 54.740 1.00 91.12 793 ALA A O 1
ATOM 6168 N N . ALA A 1 794 ? -20.179 -34.401 54.359 1.00 91.38 794 ALA A N 1
ATOM 6169 C CA . ALA A 1 794 ? -20.048 -34.808 52.960 1.00 91.38 794 ALA A CA 1
ATOM 6170 C C . ALA A 1 794 ? -19.443 -33.692 52.081 1.00 91.38 794 ALA A C 1
ATOM 6172 O O . ALA A 1 794 ? -18.578 -33.967 51.250 1.00 91.38 794 ALA A O 1
ATOM 6173 N N . GLY A 1 795 ? -19.839 -32.433 52.301 1.00 91.19 795 GLY A N 1
ATOM 6174 C CA . GLY A 1 795 ? -19.266 -31.265 51.622 1.00 91.19 795 GLY A CA 1
ATOM 6175 C C . GLY A 1 795 ? -17.784 -31.043 51.943 1.00 91.19 795 GLY A C 1
ATOM 6176 O O . GLY A 1 795 ? -16.992 -30.805 51.034 1.00 91.19 795 GLY A O 1
ATOM 6177 N N . GLU A 1 796 ? -17.372 -31.197 53.206 1.00 92.69 796 GLU A N 1
ATOM 6178 C CA . GLU A 1 796 ? -15.953 -31.186 53.593 1.00 92.69 796 GLU A CA 1
ATOM 6179 C C . GLU A 1 796 ? -15.151 -32.295 52.900 1.00 92.69 796 GLU A C 1
ATOM 6181 O O . GLU A 1 796 ? -13.995 -32.083 52.532 1.00 92.69 796 GLU A O 1
ATOM 6186 N N . GLN A 1 797 ? -15.741 -33.481 52.725 1.00 92.31 797 GLN A N 1
ATOM 6187 C CA . GLN A 1 797 ? -15.078 -34.601 52.060 1.00 92.31 797 GLN A CA 1
ATOM 6188 C C . GLN A 1 797 ? -14.888 -34.347 50.556 1.00 92.31 797 GLN A C 1
ATOM 6190 O O . GLN A 1 797 ? -13.787 -34.566 50.051 1.00 92.31 797 GLN A O 1
ATOM 6195 N N . ASP A 1 798 ? -15.909 -33.840 49.859 1.00 89.62 798 ASP A N 1
ATOM 6196 C CA . ASP A 1 798 ? -15.810 -33.440 48.446 1.00 89.62 798 ASP A CA 1
ATOM 6197 C C . ASP A 1 798 ? -14.797 -32.294 48.260 1.00 89.62 798 ASP A C 1
ATOM 6199 O O . ASP A 1 798 ? -13.906 -32.381 47.419 1.00 89.62 798 ASP A O 1
ATOM 6203 N N . LEU A 1 799 ? -14.819 -31.268 49.121 1.00 89.31 799 LEU A N 1
ATOM 6204 C CA . LEU A 1 799 ? -13.821 -30.188 49.096 1.00 89.31 799 LEU A CA 1
ATOM 6205 C C . LEU A 1 799 ? -12.383 -30.702 49.283 1.00 89.31 799 LEU A C 1
ATOM 6207 O O . LEU A 1 799 ? -11.485 -30.255 48.570 1.00 89.31 799 LEU A O 1
ATOM 6211 N N . ARG A 1 800 ? -12.150 -31.672 50.180 1.00 92.25 800 ARG A N 1
ATOM 6212 C CA . ARG A 1 800 ? -10.825 -32.305 50.345 1.00 92.25 800 ARG A CA 1
ATOM 6213 C C . ARG A 1 800 ? -10.404 -33.097 49.105 1.00 92.25 800 ARG A C 1
ATOM 6215 O O . ARG A 1 800 ? -9.254 -32.978 48.692 1.00 92.25 800 ARG A O 1
ATOM 6222 N N . GLN A 1 801 ? -11.318 -33.843 48.481 1.00 92.69 801 GLN A N 1
ATOM 6223 C CA . GLN A 1 801 ? -11.041 -34.576 47.236 1.00 92.69 801 GLN A CA 1
ATOM 6224 C C . GLN A 1 801 ? -10.746 -33.631 46.060 1.00 92.69 801 GLN A C 1
ATOM 6226 O O . GLN A 1 801 ? -9.833 -33.884 45.276 1.00 92.69 801 GLN A O 1
ATOM 6231 N N . ARG A 1 802 ? -11.466 -32.507 45.958 1.00 89.12 802 ARG A N 1
ATOM 6232 C CA . ARG A 1 802 ? -11.194 -31.459 44.963 1.00 89.12 802 ARG A CA 1
ATOM 6233 C C . ARG A 1 802 ? -9.841 -30.790 45.196 1.00 89.12 802 ARG A C 1
ATOM 6235 O O . ARG A 1 802 ? -9.108 -30.625 44.231 1.00 89.12 802 ARG A O 1
ATOM 6242 N N . SER A 1 803 ? -9.488 -30.476 46.447 1.00 91.38 803 SER A N 1
ATOM 6243 C CA . SER A 1 803 ? -8.167 -29.928 46.799 1.00 91.38 803 SER A CA 1
ATOM 6244 C C . SER A 1 803 ? -7.045 -30.862 46.347 1.00 91.38 803 SER A C 1
ATOM 6246 O O . SER A 1 803 ? -6.191 -30.442 45.578 1.00 91.38 803 SER A O 1
ATOM 6248 N N . GLN A 1 804 ? -7.116 -32.146 46.718 1.00 93.44 804 GLN A N 1
ATOM 6249 C CA . GLN A 1 804 ? -6.126 -33.156 46.324 1.00 93.44 804 GLN A CA 1
ATOM 6250 C C . GLN A 1 804 ? -5.979 -33.260 44.799 1.00 93.44 804 GLN A C 1
ATOM 6252 O O . GLN A 1 804 ? -4.867 -33.334 44.283 1.00 93.44 804 GLN A O 1
ATOM 6257 N N . ARG A 1 805 ? -7.092 -33.191 44.059 1.00 92.69 805 ARG A N 1
ATOM 6258 C CA . ARG A 1 805 ? -7.071 -33.186 42.592 1.00 92.69 805 ARG A CA 1
ATOM 6259 C C . ARG A 1 805 ? -6.464 -31.905 42.002 1.00 92.69 805 ARG A C 1
ATOM 6261 O O . ARG A 1 805 ? -5.834 -31.975 40.950 1.00 92.69 805 ARG A O 1
ATOM 6268 N N . CYS A 1 806 ? -6.631 -30.749 42.646 1.00 89.06 806 CYS A N 1
ATOM 6269 C CA . CYS A 1 806 ? -5.921 -29.525 42.262 1.00 89.06 806 CYS A CA 1
ATOM 6270 C C . CYS A 1 806 ? -4.412 -29.664 42.509 1.00 89.06 806 CYS A C 1
ATOM 6272 O O . CYS A 1 806 ? -3.636 -29.360 41.607 1.00 89.06 806 CYS A O 1
ATOM 6274 N N . ASP A 1 807 ? -4.003 -30.198 43.665 1.00 90.88 807 ASP A N 1
ATOM 6275 C CA . ASP A 1 807 ? -2.593 -30.443 44.001 1.00 90.88 807 ASP A CA 1
ATOM 6276 C C . ASP A 1 807 ? -1.922 -31.378 42.967 1.00 90.88 807 ASP A C 1
ATOM 6278 O O . ASP A 1 807 ? -0.823 -31.102 42.478 1.00 90.88 807 ASP A O 1
ATOM 6282 N N . GLU A 1 808 ? -2.608 -32.458 42.568 1.00 92.19 808 GLU A N 1
ATOM 6283 C CA . GLU A 1 808 ? -2.171 -33.378 41.506 1.00 92.19 808 GLU A CA 1
ATOM 6284 C C . GLU A 1 808 ? -2.030 -32.683 40.140 1.00 92.19 808 GLU A C 1
ATOM 6286 O O . GLU A 1 808 ? -1.024 -32.867 39.446 1.00 92.19 808 GLU A O 1
ATOM 6291 N N . LEU A 1 809 ? -3.016 -31.866 39.748 1.00 89.69 809 LEU A N 1
ATOM 6292 C CA . LEU A 1 809 ? -3.003 -31.132 38.478 1.00 89.69 809 LEU A CA 1
ATOM 6293 C C . LEU A 1 809 ? -1.927 -30.038 38.447 1.00 89.69 809 LEU A C 1
ATOM 6295 O O . LEU A 1 809 ? -1.307 -29.829 37.404 1.00 89.69 809 LEU A O 1
ATOM 6299 N N . GLU A 1 810 ? -1.641 -29.377 39.571 1.00 88.69 810 GLU A N 1
ATOM 6300 C CA . GLU A 1 810 ? -0.512 -28.451 39.671 1.00 88.69 810 GLU A CA 1
ATOM 6301 C C . GLU A 1 810 ? 0.831 -29.163 39.496 1.00 88.69 810 GLU A C 1
ATOM 6303 O O . GLU A 1 810 ? 1.707 -28.649 38.801 1.00 88.69 810 GLU A O 1
ATOM 6308 N N . VAL A 1 811 ? 1.015 -30.344 40.096 1.00 92.50 811 VAL A N 1
ATOM 6309 C CA . VAL A 1 811 ? 2.244 -31.136 39.919 1.00 92.50 811 VAL A CA 1
ATOM 6310 C C . VAL A 1 811 ? 2.408 -31.554 38.454 1.00 92.50 811 VAL A C 1
ATOM 6312 O O . VAL A 1 811 ? 3.496 -31.396 37.899 1.00 92.50 811 VAL A O 1
ATOM 6315 N N . GLN A 1 812 ? 1.330 -31.983 37.789 1.00 89.25 812 GLN A N 1
ATOM 6316 C CA . GLN A 1 812 ? 1.344 -32.273 36.349 1.00 89.25 812 GLN A CA 1
ATOM 6317 C C . GLN A 1 812 ? 1.657 -31.025 35.505 1.00 89.25 812 GLN A C 1
ATOM 6319 O O . GLN A 1 812 ? 2.473 -31.095 34.587 1.00 89.25 812 GLN A O 1
ATOM 6324 N N . GLN A 1 813 ? 1.081 -29.861 35.829 1.00 88.81 813 GLN A N 1
ATOM 6325 C CA . GLN A 1 813 ? 1.377 -28.604 35.132 1.00 88.81 813 GLN A CA 1
ATOM 6326 C C . GLN A 1 813 ? 2.840 -28.172 35.326 1.00 88.81 813 GLN A C 1
ATOM 6328 O O . GLN A 1 813 ? 3.479 -27.718 34.375 1.00 88.81 813 GLN A O 1
ATOM 6333 N N . ARG A 1 814 ? 3.396 -28.334 36.534 1.00 91.75 814 ARG A N 1
ATOM 6334 C CA . ARG A 1 814 ? 4.811 -28.058 36.823 1.00 91.75 814 ARG A CA 1
ATOM 6335 C C . ARG A 1 814 ? 5.737 -28.986 36.031 1.00 91.75 814 ARG A C 1
ATOM 6337 O O . ARG A 1 814 ? 6.711 -28.487 35.474 1.00 91.75 814 ARG A O 1
ATOM 6344 N N . GLN A 1 815 ? 5.407 -30.275 35.906 1.00 93.31 815 GLN A N 1
ATOM 6345 C CA . GLN A 1 815 ? 6.160 -31.211 35.061 1.00 93.31 815 GLN A CA 1
ATOM 6346 C C . GLN A 1 815 ? 6.111 -30.795 33.583 1.00 93.31 815 GLN A C 1
ATOM 6348 O O . GLN A 1 815 ? 7.156 -30.564 32.984 1.00 93.31 815 GLN A O 1
ATOM 6353 N N . MET A 1 816 ? 4.917 -30.563 33.022 1.00 87.88 816 MET A N 1
ATOM 6354 C CA . MET A 1 816 ? 4.770 -30.142 31.620 1.00 87.88 816 MET A CA 1
ATOM 6355 C C . MET A 1 816 ? 5.503 -28.826 31.305 1.00 87.88 816 MET A C 1
ATOM 6357 O O . MET A 1 816 ? 6.005 -28.655 30.196 1.00 87.88 816 MET A O 1
ATOM 6361 N N . ARG A 1 817 ? 5.612 -27.898 32.269 1.00 87.69 817 ARG A N 1
ATOM 6362 C CA . ARG A 1 817 ? 6.431 -26.678 32.126 1.00 87.69 817 ARG A CA 1
ATOM 6363 C C . ARG A 1 817 ? 7.934 -26.981 32.070 1.00 87.69 817 ARG A C 1
ATOM 6365 O O . ARG A 1 817 ? 8.632 -26.345 31.284 1.00 87.69 817 ARG A O 1
ATOM 6372 N N . GLN A 1 818 ? 8.430 -27.938 32.856 1.00 90.81 818 GLN A N 1
ATOM 6373 C CA . GLN A 1 818 ? 9.832 -28.377 32.797 1.00 90.81 818 GLN A CA 1
ATOM 6374 C C . GLN A 1 818 ? 10.140 -29.106 31.484 1.00 90.81 818 GLN A C 1
ATOM 6376 O O . GLN A 1 818 ? 11.148 -28.807 30.845 1.00 90.81 818 GLN A O 1
ATOM 6381 N N . ASP A 1 819 ? 9.249 -29.993 31.041 1.00 89.31 819 ASP A N 1
ATOM 6382 C CA . ASP A 1 819 ? 9.393 -30.726 29.780 1.00 89.31 819 ASP A CA 1
ATOM 6383 C C . ASP A 1 819 ? 9.389 -29.757 28.582 1.00 89.31 819 ASP A C 1
ATOM 6385 O O . ASP A 1 819 ? 10.251 -29.829 27.704 1.00 89.31 819 ASP A O 1
ATOM 6389 N N . LEU A 1 820 ? 8.476 -28.775 28.579 1.00 86.75 820 LEU A N 1
ATOM 6390 C CA . LEU A 1 820 ? 8.414 -27.727 27.557 1.00 86.75 820 LEU A CA 1
ATOM 6391 C C . LEU A 1 820 ? 9.673 -26.846 27.544 1.00 86.75 820 LEU A C 1
ATOM 6393 O O . LEU A 1 820 ? 10.119 -26.451 26.465 1.00 86.75 820 LEU A O 1
ATOM 6397 N N . ALA A 1 821 ? 10.265 -26.553 28.707 1.00 88.44 821 ALA A N 1
ATOM 6398 C CA . ALA A 1 821 ? 11.524 -25.815 28.791 1.00 88.44 821 ALA A CA 1
ATOM 6399 C C . ALA A 1 821 ? 12.686 -26.609 28.169 1.00 88.44 821 ALA A C 1
ATOM 6401 O O . ALA A 1 821 ? 13.396 -26.070 27.321 1.00 88.44 821 ALA A O 1
ATOM 6402 N N . GLN A 1 822 ? 12.819 -27.903 28.491 1.00 91.62 822 GLN A N 1
ATOM 6403 C CA . GLN A 1 822 ? 13.839 -28.785 27.901 1.00 91.62 822 GLN A CA 1
ATOM 6404 C C . GLN A 1 822 ? 13.677 -28.922 26.378 1.00 91.62 822 GLN A C 1
ATOM 6406 O O . GLN A 1 822 ? 14.654 -28.825 25.634 1.00 91.62 822 GLN A O 1
ATOM 6411 N N . VAL A 1 823 ? 12.441 -29.086 25.889 1.00 89.06 823 VAL A N 1
ATOM 6412 C CA . VAL A 1 823 ? 12.141 -29.117 24.446 1.00 89.06 823 VAL A CA 1
ATOM 6413 C C . VAL A 1 823 ? 12.471 -27.778 23.777 1.00 89.06 823 VAL A C 1
ATOM 6415 O O . VAL A 1 823 ? 12.980 -27.766 22.657 1.00 89.06 823 VAL A O 1
ATOM 6418 N N . THR A 1 824 ? 12.241 -26.652 24.457 1.00 84.19 824 THR A N 1
ATOM 6419 C CA . THR A 1 824 ? 12.573 -25.316 23.934 1.00 84.19 824 THR A CA 1
ATOM 6420 C C . THR A 1 824 ? 14.088 -25.095 23.872 1.00 84.19 824 THR A C 1
ATOM 6422 O O . THR A 1 824 ? 14.579 -24.608 22.857 1.00 84.19 824 THR A O 1
ATOM 6425 N N . GLU A 1 825 ? 14.853 -25.509 24.887 1.00 91.19 825 GLU A N 1
ATOM 6426 C CA . GLU A 1 825 ? 16.324 -25.462 24.864 1.00 91.19 825 GLU A CA 1
ATOM 6427 C C . GLU A 1 825 ? 16.893 -26.341 23.734 1.00 91.19 825 GLU A C 1
ATOM 6429 O O . GLU A 1 825 ? 17.743 -25.900 22.953 1.00 91.19 825 GLU A O 1
ATOM 6434 N N . ALA A 1 826 ? 16.369 -27.562 23.579 1.00 88.75 826 ALA A N 1
ATOM 6435 C CA . ALA A 1 826 ? 16.737 -28.456 22.486 1.00 88.75 826 ALA A CA 1
ATOM 6436 C C . ALA A 1 826 ? 16.407 -27.849 21.108 1.00 88.75 826 ALA A C 1
ATOM 6438 O O . ALA A 1 826 ? 17.248 -27.894 20.206 1.00 88.75 826 ALA A O 1
ATOM 6439 N N . GLN A 1 827 ? 15.236 -27.219 20.948 1.00 88.62 827 GLN A N 1
ATOM 6440 C CA . GLN A 1 827 ? 14.872 -26.513 19.716 1.00 88.62 827 GLN A CA 1
ATOM 6441 C C . GLN A 1 827 ? 15.817 -25.335 19.446 1.00 88.62 827 GLN A C 1
ATOM 6443 O O . GLN A 1 827 ? 16.294 -25.196 18.322 1.00 88.62 827 GLN A O 1
ATOM 6448 N N . GLN A 1 828 ? 16.135 -24.508 20.448 1.00 86.38 828 GLN A N 1
ATOM 6449 C CA . GLN A 1 828 ? 17.079 -23.395 20.292 1.00 86.38 828 GLN A CA 1
ATOM 6450 C C . GLN A 1 828 ? 18.461 -23.890 19.850 1.00 86.38 828 GLN A C 1
ATOM 6452 O O . GLN A 1 828 ? 19.073 -23.296 18.962 1.00 86.38 828 GLN A O 1
ATOM 6457 N N . LYS A 1 829 ? 18.941 -25.007 20.409 1.00 90.44 829 LYS A N 1
ATOM 6458 C CA . LYS A 1 829 ? 20.211 -25.632 20.018 1.00 90.44 829 LYS A CA 1
ATOM 6459 C C . LYS A 1 829 ? 20.203 -26.098 18.557 1.00 90.44 829 LYS A C 1
ATOM 6461 O O . LYS A 1 829 ? 21.139 -25.785 17.823 1.00 90.44 829 LYS A O 1
ATOM 6466 N N . VAL A 1 830 ? 19.136 -26.771 18.121 1.00 90.25 830 VAL A N 1
ATOM 6467 C CA . VAL A 1 830 ? 18.942 -27.180 16.715 1.00 90.25 830 VAL A CA 1
ATOM 6468 C C . VAL A 1 830 ? 18.824 -25.958 15.795 1.00 90.25 830 VAL A C 1
ATOM 6470 O O . VAL A 1 830 ? 19.422 -25.939 14.725 1.00 90.25 830 VAL A O 1
ATOM 6473 N N . SER A 1 831 ? 18.125 -24.903 16.222 1.00 83.50 831 SER A N 1
ATOM 6474 C CA . SER A 1 831 ? 17.960 -23.668 15.447 1.00 83.50 831 SER A CA 1
ATOM 6475 C C . SER A 1 831 ? 19.278 -22.912 15.259 1.00 83.50 831 SER A C 1
ATOM 6477 O O . SER A 1 831 ? 19.522 -22.390 14.174 1.00 83.50 831 SER A O 1
ATOM 6479 N N . ARG A 1 832 ? 20.159 -22.887 16.272 1.00 89.12 832 ARG A N 1
ATOM 6480 C CA . ARG A 1 832 ? 21.524 -22.338 16.143 1.00 89.12 832 ARG A CA 1
ATOM 6481 C C . ARG A 1 832 ? 22.353 -23.148 15.142 1.00 89.12 832 ARG A C 1
ATOM 6483 O O . ARG A 1 832 ? 22.977 -22.564 14.264 1.00 89.12 832 ARG A O 1
ATOM 6490 N N . GLN A 1 833 ? 22.297 -24.480 15.214 1.00 91.31 833 GLN A N 1
ATOM 6491 C CA . GLN A 1 833 ? 22.980 -25.358 14.254 1.00 91.31 833 GLN A CA 1
ATOM 6492 C C . GLN A 1 833 ? 22.451 -25.187 12.821 1.00 91.31 833 GLN A C 1
ATOM 6494 O O . GLN A 1 833 ? 23.238 -25.181 11.877 1.00 91.31 833 GLN A O 1
ATOM 6499 N N . LEU A 1 834 ? 21.139 -24.998 12.646 1.00 87.38 834 LEU A N 1
ATOM 6500 C CA . LEU A 1 834 ? 20.536 -24.720 11.342 1.00 87.38 834 LEU A CA 1
ATOM 6501 C C . LEU A 1 834 ? 20.985 -23.358 10.790 1.00 87.38 834 LEU A C 1
ATOM 6503 O O . LEU A 1 834 ? 21.367 -23.286 9.625 1.00 87.38 834 LEU A O 1
ATOM 6507 N N . ALA A 1 835 ? 21.016 -22.313 11.623 1.00 84.81 835 ALA A N 1
ATOM 6508 C CA . ALA A 1 835 ? 21.510 -20.992 11.235 1.00 84.81 835 ALA A CA 1
ATOM 6509 C C . ALA A 1 835 ? 23.002 -21.023 10.846 1.00 84.81 835 ALA A C 1
ATOM 6511 O O . ALA A 1 835 ? 23.377 -20.482 9.808 1.00 84.81 835 ALA A O 1
ATOM 6512 N N . GLU A 1 836 ? 23.853 -21.724 11.605 1.00 91.31 836 GLU A N 1
ATOM 6513 C CA . GLU A 1 836 ? 25.258 -21.942 11.229 1.00 91.31 836 GLU A CA 1
ATOM 6514 C C . GLU A 1 836 ? 25.400 -22.647 9.871 1.00 91.31 836 GLU A C 1
ATOM 6516 O O . GLU A 1 836 ? 26.254 -22.274 9.065 1.00 91.31 836 GLU A O 1
ATOM 6521 N N . LEU A 1 837 ? 24.572 -23.661 9.598 1.00 89.12 837 LEU A N 1
ATOM 6522 C CA . LEU A 1 837 ? 24.577 -24.370 8.317 1.00 89.12 837 LEU A CA 1
ATOM 6523 C C . LEU A 1 837 ? 24.064 -23.490 7.169 1.00 89.12 837 LEU A C 1
ATOM 6525 O O . LEU A 1 837 ? 24.657 -23.514 6.093 1.00 89.12 837 LEU A O 1
ATOM 6529 N N . GLN A 1 838 ? 23.034 -22.670 7.395 1.00 87.81 838 GLN A N 1
ATOM 6530 C CA . GLN A 1 838 ? 22.532 -21.698 6.417 1.00 87.81 838 GLN A CA 1
ATOM 6531 C C . GLN A 1 838 ? 23.579 -20.625 6.089 1.00 87.81 838 GLN A C 1
ATOM 6533 O O . GLN A 1 838 ? 23.797 -20.333 4.915 1.00 87.81 838 GLN A O 1
ATOM 6538 N N . ILE A 1 839 ? 24.293 -20.098 7.090 1.00 87.81 839 ILE A N 1
ATOM 6539 C CA . ILE A 1 839 ? 25.403 -19.153 6.883 1.00 87.81 839 ILE A CA 1
ATOM 6540 C C . ILE A 1 839 ? 26.518 -19.808 6.057 1.00 87.81 839 ILE A C 1
ATOM 6542 O O . ILE A 1 839 ? 26.998 -19.210 5.095 1.00 87.81 839 ILE A O 1
ATOM 6546 N N . ARG A 1 840 ? 26.905 -21.053 6.367 1.00 90.25 840 ARG A N 1
ATOM 6547 C CA . ARG A 1 840 ? 27.923 -21.790 5.591 1.00 90.25 840 ARG A CA 1
ATOM 6548 C C . ARG A 1 840 ? 27.466 -22.091 4.159 1.00 90.25 840 ARG A C 1
ATOM 6550 O O . ARG A 1 840 ? 28.279 -21.985 3.245 1.00 90.25 840 ARG A O 1
ATOM 6557 N N . ALA A 1 841 ? 26.191 -22.426 3.954 1.00 85.88 841 ALA A N 1
ATOM 6558 C CA . ALA A 1 841 ? 25.613 -22.653 2.629 1.00 85.88 841 ALA A CA 1
ATOM 6559 C C . ALA A 1 841 ? 25.601 -21.364 1.794 1.00 85.88 841 ALA A C 1
ATOM 6561 O O . ALA A 1 841 ? 26.104 -21.361 0.672 1.00 85.88 841 ALA A O 1
ATOM 6562 N N . ARG A 1 842 ? 25.140 -20.246 2.370 1.00 87.44 842 ARG A N 1
ATOM 6563 C CA . ARG A 1 842 ? 25.174 -18.922 1.733 1.00 87.44 842 ARG A CA 1
ATOM 6564 C C . ARG A 1 842 ? 26.602 -18.497 1.382 1.00 87.44 842 ARG A C 1
ATOM 6566 O O . ARG A 1 842 ? 26.861 -18.126 0.246 1.00 87.44 842 ARG A O 1
ATOM 6573 N N . GLN A 1 843 ? 27.557 -18.653 2.299 1.00 89.69 843 GLN A N 1
ATOM 6574 C CA . GLN A 1 843 ? 28.974 -18.380 2.024 1.00 89.69 843 GLN A CA 1
ATOM 6575 C C . GLN A 1 843 ? 29.590 -19.298 0.955 1.00 89.69 843 GLN A C 1
ATOM 6577 O O . GLN A 1 843 ? 30.627 -18.943 0.393 1.00 89.69 843 GLN A O 1
ATOM 6582 N N . ALA A 1 844 ? 29.030 -20.485 0.704 1.00 88.69 844 ALA A N 1
ATOM 6583 C CA . ALA A 1 844 ? 29.454 -21.358 -0.389 1.00 88.69 844 ALA A CA 1
ATOM 6584 C C . ALA A 1 844 ? 28.824 -20.926 -1.725 1.00 88.69 844 ALA A C 1
ATOM 6586 O O . ALA A 1 844 ? 29.527 -20.876 -2.733 1.00 88.69 844 ALA A O 1
ATOM 6587 N N . GLN A 1 845 ? 27.546 -20.536 -1.716 1.00 89.94 845 GLN A N 1
ATOM 6588 C CA . GLN A 1 845 ? 26.849 -19.961 -2.868 1.00 89.94 845 GLN A CA 1
ATOM 6589 C C . GLN A 1 845 ? 27.512 -18.655 -3.333 1.00 89.94 845 GLN A C 1
ATOM 6591 O O . GLN A 1 845 ? 27.913 -18.565 -4.487 1.00 89.94 845 GLN A O 1
ATOM 6596 N N . GLU A 1 846 ? 27.762 -17.703 -2.429 1.00 88.94 846 GLU A N 1
ATOM 6597 C CA . GLU A 1 846 ? 28.433 -16.430 -2.744 1.00 88.94 846 GLU A CA 1
ATOM 6598 C C . GLU A 1 846 ? 29.859 -16.630 -3.306 1.00 88.94 846 GLU A C 1
ATOM 6600 O O . GLU A 1 846 ? 30.370 -15.780 -4.035 1.00 88.94 846 GLU A O 1
ATOM 6605 N N . ARG A 1 847 ? 30.526 -17.756 -2.998 1.00 91.06 847 ARG A N 1
ATOM 6606 C CA . ARG A 1 847 ? 31.805 -18.139 -3.629 1.00 91.06 847 ARG A CA 1
ATOM 6607 C C . ARG A 1 847 ? 31.607 -18.732 -5.023 1.00 91.06 847 ARG A C 1
ATOM 6609 O O . ARG A 1 847 ? 32.394 -18.423 -5.911 1.00 91.06 847 ARG A O 1
ATOM 6616 N N . ALA A 1 848 ? 30.586 -19.566 -5.215 1.00 89.56 848 ALA A N 1
ATOM 6617 C CA . ALA A 1 848 ? 30.254 -20.140 -6.517 1.00 89.56 848 ALA A CA 1
ATOM 6618 C C . ALA A 1 848 ? 29.822 -19.055 -7.518 1.00 89.56 848 ALA A C 1
ATOM 6620 O O . ALA A 1 848 ? 30.319 -19.036 -8.638 1.00 89.56 848 ALA A O 1
ATOM 6621 N N . GLU A 1 849 ? 28.990 -18.104 -7.089 1.00 89.38 849 GLU A N 1
ATOM 6622 C CA . GLU A 1 849 ? 28.546 -16.959 -7.893 1.00 89.38 849 GLU A CA 1
ATOM 6623 C C . GLU A 1 849 ? 29.726 -16.066 -8.307 1.00 89.38 849 GLU A C 1
ATOM 6625 O O . GLU A 1 849 ? 29.852 -15.724 -9.480 1.00 89.38 849 GLU A O 1
ATOM 6630 N N . ARG A 1 850 ? 30.663 -15.769 -7.390 1.00 90.19 850 ARG A N 1
ATOM 6631 C CA . ARG A 1 850 ? 31.901 -15.032 -7.721 1.00 90.19 850 ARG A CA 1
ATOM 6632 C C . ARG A 1 850 ? 32.783 -15.777 -8.725 1.00 90.19 850 ARG A C 1
ATOM 6634 O O . ARG A 1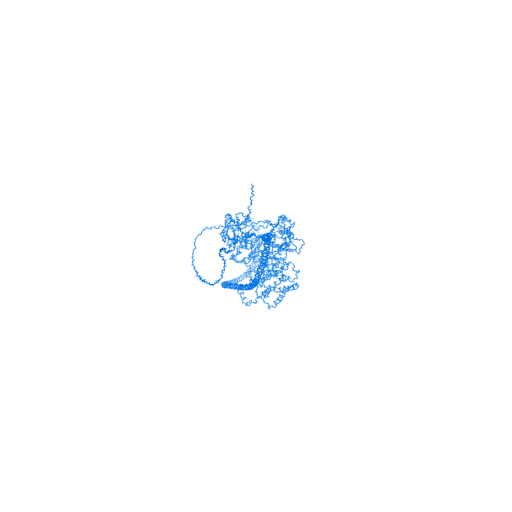 850 ? 33.311 -15.149 -9.636 1.00 90.19 850 ARG A O 1
ATOM 6641 N N . LEU A 1 851 ? 32.937 -17.097 -8.585 1.00 90.81 851 LEU A N 1
ATOM 6642 C CA . LEU A 1 851 ? 33.699 -17.913 -9.541 1.00 90.81 851 LEU A CA 1
ATOM 6643 C C . LEU A 1 851 ? 33.014 -17.967 -10.916 1.00 90.81 851 LEU A C 1
ATOM 6645 O O . LEU A 1 851 ? 33.690 -17.879 -11.937 1.00 90.81 851 LEU A O 1
ATOM 6649 N N . GLN A 1 852 ? 31.682 -18.052 -10.953 1.00 91.25 852 GLN A N 1
ATOM 6650 C CA . GLN A 1 852 ? 30.901 -18.011 -12.189 1.00 91.25 852 GLN A CA 1
ATOM 6651 C C . GLN A 1 852 ? 30.986 -16.635 -12.871 1.00 91.25 852 GLN A C 1
ATOM 6653 O O . GLN A 1 852 ? 31.123 -16.572 -14.092 1.00 91.25 852 GLN A O 1
ATOM 6658 N N . GLN A 1 853 ? 30.963 -15.540 -12.105 1.00 91.12 853 GLN A N 1
ATOM 6659 C CA . GLN A 1 853 ? 31.181 -14.192 -12.632 1.00 91.12 853 GLN A CA 1
ATOM 6660 C C . GLN A 1 853 ? 32.597 -14.042 -13.206 1.00 91.12 853 GLN A C 1
ATOM 6662 O O . GLN A 1 853 ? 32.733 -13.610 -14.347 1.00 91.12 853 GLN A O 1
ATOM 6667 N N . GLN A 1 854 ? 33.633 -14.481 -12.484 1.00 89.50 854 GLN A N 1
ATOM 6668 C CA . GLN A 1 854 ? 35.016 -14.480 -12.981 1.00 89.50 854 GLN A CA 1
ATOM 6669 C C . GLN A 1 854 ? 35.175 -15.313 -14.262 1.00 89.50 854 GLN A C 1
ATOM 6671 O O . GLN A 1 854 ? 35.892 -14.909 -15.174 1.00 89.50 854 GLN A O 1
ATOM 6676 N N . GLN A 1 855 ? 34.480 -16.450 -14.370 1.00 92.12 855 GLN A N 1
ATOM 6677 C CA . GLN A 1 855 ? 34.467 -17.261 -15.588 1.00 92.12 855 GLN A CA 1
ATOM 6678 C C . GLN A 1 855 ? 33.780 -16.536 -16.761 1.00 92.12 855 GLN A C 1
ATOM 6680 O O . GLN A 1 855 ? 34.277 -16.599 -17.884 1.00 92.12 855 GLN A O 1
ATOM 6685 N N . LEU A 1 856 ? 32.674 -15.825 -16.512 1.00 91.06 856 LEU A N 1
ATOM 6686 C CA . LEU A 1 856 ? 31.965 -15.033 -17.525 1.00 91.06 856 LEU A CA 1
ATOM 6687 C C . LEU A 1 856 ? 32.787 -13.816 -17.987 1.00 91.06 856 LEU A C 1
ATOM 6689 O O . LEU A 1 856 ? 32.799 -13.485 -19.170 1.00 91.06 856 LEU A O 1
ATOM 6693 N N . GLU A 1 857 ? 33.480 -13.151 -17.065 1.00 89.88 857 GLU A N 1
ATOM 6694 C CA . GLU A 1 857 ? 34.365 -12.018 -17.356 1.00 89.88 857 GLU A CA 1
ATOM 6695 C C . GLU A 1 857 ? 35.583 -12.468 -18.175 1.00 89.88 857 GLU A C 1
ATOM 6697 O O . GLU A 1 857 ? 35.844 -11.890 -19.229 1.00 89.88 857 GLU A O 1
ATOM 6702 N N . ALA A 1 858 ? 36.234 -13.569 -17.786 1.00 89.06 858 ALA A N 1
ATOM 6703 C CA . ALA A 1 858 ? 37.317 -14.178 -18.560 1.00 89.06 858 ALA A CA 1
ATOM 6704 C C . ALA A 1 858 ? 36.859 -14.659 -19.952 1.00 89.06 858 ALA A C 1
ATOM 6706 O O . ALA A 1 858 ? 37.604 -14.529 -20.924 1.00 89.06 858 ALA A O 1
ATOM 6707 N N . GLN A 1 859 ? 35.627 -15.169 -20.085 1.00 92.69 859 GLN A N 1
ATOM 6708 C CA . GLN A 1 859 ? 35.058 -15.511 -21.392 1.00 92.69 859 GLN A CA 1
ATOM 6709 C C . GLN A 1 859 ? 34.872 -14.258 -22.265 1.00 92.69 859 GLN A C 1
ATOM 6711 O O . GLN A 1 859 ? 35.319 -14.252 -23.408 1.00 92.69 859 GLN A O 1
ATOM 6716 N N . ARG A 1 860 ? 34.313 -13.170 -21.718 1.00 90.62 860 ARG A N 1
ATOM 6717 C CA . ARG A 1 860 ? 34.167 -11.879 -22.421 1.00 90.62 860 ARG A CA 1
ATOM 6718 C C . ARG A 1 860 ? 35.503 -11.217 -22.769 1.00 90.62 860 ARG A C 1
ATOM 6720 O O . ARG A 1 860 ? 35.557 -10.365 -23.653 1.00 90.62 860 ARG A O 1
ATOM 6727 N N . GLU A 1 861 ? 36.578 -11.527 -22.050 1.00 89.38 861 GLU A N 1
ATOM 6728 C CA . GLU A 1 861 ? 37.941 -11.111 -22.405 1.00 89.38 861 GLU A CA 1
ATOM 6729 C C . GLU A 1 861 ? 38.510 -11.955 -23.549 1.00 89.38 861 GLU A C 1
ATOM 6731 O O . GLU A 1 861 ? 39.069 -11.392 -24.486 1.00 89.38 861 GLU A O 1
ATOM 6736 N N . ALA A 1 862 ? 38.296 -13.273 -23.539 1.00 90.19 862 ALA A N 1
ATOM 6737 C CA . ALA A 1 862 ? 38.681 -14.150 -24.645 1.00 90.19 862 ALA A CA 1
ATOM 6738 C C . ALA A 1 862 ? 37.902 -13.851 -25.943 1.00 90.19 862 ALA A C 1
ATOM 6740 O O . ALA A 1 862 ? 38.482 -13.883 -27.028 1.00 90.19 862 ALA A O 1
ATOM 6741 N N . GLU A 1 863 ? 36.612 -13.521 -25.839 1.00 90.75 863 GLU A N 1
ATOM 6742 C CA . GLU A 1 863 ? 35.766 -13.094 -26.962 1.00 90.75 863 GLU A CA 1
ATOM 6743 C C . GLU A 1 863 ? 36.290 -11.778 -27.561 1.00 90.75 863 GLU A C 1
ATOM 6745 O O . GLU A 1 863 ? 36.653 -11.760 -28.735 1.00 90.75 863 GLU A O 1
ATOM 6750 N N . ARG A 1 864 ? 36.484 -10.727 -26.747 1.00 90.25 864 ARG A N 1
ATOM 6751 C CA . ARG A 1 864 ? 37.067 -9.449 -27.209 1.00 90.25 864 ARG A CA 1
ATOM 6752 C C . ARG A 1 864 ? 38.465 -9.604 -27.813 1.00 90.25 864 ARG A C 1
ATOM 6754 O O . ARG A 1 864 ? 38.733 -9.036 -28.863 1.00 90.25 864 ARG A O 1
ATOM 6761 N N . ALA A 1 865 ? 39.341 -10.411 -27.212 1.00 89.12 865 ALA A N 1
ATOM 6762 C CA . ALA A 1 865 ? 40.667 -10.687 -27.773 1.00 89.12 865 ALA A CA 1
ATOM 6763 C C . ALA A 1 865 ? 40.599 -11.445 -29.117 1.00 89.12 865 ALA A C 1
ATOM 6765 O O . ALA A 1 865 ? 41.494 -11.314 -29.953 1.00 89.12 865 ALA A O 1
ATOM 6766 N N . THR A 1 866 ? 39.534 -12.220 -29.348 1.00 91.19 866 THR A N 1
ATOM 6767 C CA . THR A 1 866 ? 39.277 -12.888 -30.631 1.00 91.19 866 THR A CA 1
ATOM 6768 C C . THR A 1 866 ? 38.753 -11.898 -31.677 1.00 91.19 866 THR A C 1
ATOM 6770 O O . THR A 1 866 ? 39.204 -11.941 -32.819 1.00 91.19 866 THR A O 1
ATOM 6773 N N . GLU A 1 867 ? 37.862 -10.979 -31.296 1.00 90.44 867 GLU A N 1
ATOM 6774 C CA . GLU A 1 867 ? 37.368 -9.889 -32.155 1.00 90.44 867 GLU A CA 1
ATOM 6775 C C . GLU A 1 867 ? 38.496 -8.922 -32.554 1.00 90.44 867 GLU A C 1
ATOM 6777 O O . GLU A 1 867 ? 38.664 -8.620 -33.735 1.00 90.44 867 GLU A O 1
ATOM 6782 N N . GLU A 1 868 ? 39.333 -8.495 -31.601 1.00 90.75 868 GLU A N 1
ATOM 6783 C CA . GLU A 1 868 ? 40.529 -7.684 -31.869 1.00 90.75 868 GLU A CA 1
ATOM 6784 C C . GLU A 1 868 ? 41.522 -8.426 -32.776 1.00 90.75 868 GLU A C 1
ATOM 6786 O O . GLU A 1 868 ? 42.066 -7.833 -33.707 1.00 90.75 868 GLU A O 1
ATOM 6791 N N . GLY A 1 869 ? 41.717 -9.733 -32.566 1.00 91.19 869 GLY A N 1
ATOM 6792 C CA . GLY A 1 869 ? 42.553 -10.572 -33.428 1.00 91.19 869 GLY A CA 1
ATOM 6793 C C . GLY A 1 869 ? 42.035 -10.672 -34.868 1.00 91.19 869 GLY A C 1
ATOM 6794 O O . GLY A 1 869 ? 42.826 -10.569 -35.806 1.00 91.19 869 GLY A O 1
ATOM 6795 N N . GLN A 1 870 ? 40.719 -10.821 -35.057 1.00 91.38 870 GLN A N 1
ATOM 6796 C CA . GLN A 1 870 ? 40.087 -10.819 -36.382 1.00 91.38 870 GLN A CA 1
ATOM 6797 C C . GLN A 1 870 ? 40.223 -9.453 -37.059 1.00 91.38 870 GLN A C 1
ATOM 6799 O O . GLN A 1 870 ? 40.697 -9.381 -38.190 1.00 91.38 870 GLN A O 1
ATOM 6804 N N . ARG A 1 871 ? 39.912 -8.364 -36.346 1.00 92.56 871 ARG A N 1
ATOM 6805 C CA . ARG A 1 871 ? 40.051 -6.998 -36.862 1.00 92.56 871 ARG A CA 1
ATOM 6806 C C . ARG A 1 871 ? 41.492 -6.680 -37.276 1.00 92.56 871 ARG A C 1
ATOM 6808 O O . ARG A 1 871 ? 41.707 -6.135 -38.352 1.00 92.56 871 ARG A O 1
ATOM 6815 N N . LEU A 1 872 ? 42.488 -7.042 -36.465 1.00 88.88 872 LEU A N 1
ATOM 6816 C CA . LEU A 1 872 ? 43.902 -6.847 -36.810 1.00 88.88 872 LEU A CA 1
ATOM 6817 C C . LEU A 1 872 ? 44.330 -7.691 -38.022 1.00 88.88 872 LEU A C 1
ATOM 6819 O O . LEU A 1 872 ? 45.219 -7.281 -38.768 1.00 88.88 872 LEU A O 1
ATOM 6823 N N . GLN A 1 873 ? 43.701 -8.848 -38.248 1.00 90.38 873 GLN A N 1
ATOM 6824 C CA . GLN A 1 873 ? 43.921 -9.655 -39.448 1.00 90.38 873 GLN A CA 1
ATOM 6825 C C . GLN A 1 873 ? 43.282 -9.016 -40.696 1.00 90.38 873 GLN A C 1
ATOM 6827 O O . GLN A 1 873 ? 43.899 -9.046 -41.761 1.00 90.38 873 GLN A O 1
ATOM 6832 N N . GLU A 1 874 ? 42.103 -8.398 -40.573 1.00 90.94 874 GLU A N 1
ATOM 6833 C CA . GLU A 1 874 ? 41.469 -7.618 -41.647 1.00 90.94 874 GLU A CA 1
ATOM 6834 C C . GLU A 1 874 ? 42.279 -6.357 -41.990 1.00 90.94 874 GLU A C 1
ATOM 6836 O O . GLU A 1 874 ? 42.609 -6.149 -43.157 1.00 90.94 874 GLU A O 1
ATOM 6841 N N . GLU A 1 875 ? 42.692 -5.570 -40.989 1.00 89.44 875 GLU A N 1
ATOM 6842 C CA . GLU A 1 875 ? 43.559 -4.392 -41.170 1.00 89.44 875 GLU A CA 1
ATOM 6843 C C . GLU A 1 875 ? 44.903 -4.775 -41.819 1.00 89.44 875 GLU A C 1
ATOM 6845 O O . GLU A 1 875 ? 45.378 -4.096 -42.733 1.00 89.44 875 GLU A O 1
ATOM 6850 N N . LEU A 1 876 ? 45.505 -5.903 -41.418 1.00 90.75 876 LEU A N 1
ATOM 6851 C CA . LEU A 1 876 ? 46.718 -6.426 -42.053 1.00 90.75 876 LEU A CA 1
ATOM 6852 C C . LEU A 1 876 ? 46.475 -6.840 -43.513 1.00 90.75 876 LEU A C 1
ATOM 6854 O O . LEU A 1 876 ? 47.324 -6.578 -44.367 1.00 90.75 876 LEU A O 1
ATOM 6858 N N . GLN A 1 877 ? 45.337 -7.466 -43.820 1.00 90.88 877 GLN A N 1
ATOM 6859 C CA . GLN A 1 877 ? 44.986 -7.862 -45.185 1.00 90.88 877 GLN A CA 1
ATOM 6860 C C . GLN A 1 877 ? 44.695 -6.643 -46.078 1.00 90.88 877 GLN A C 1
ATOM 6862 O O . GLN A 1 877 ? 45.110 -6.630 -47.240 1.00 90.88 877 GLN A O 1
ATOM 6867 N N . GLU A 1 878 ? 44.065 -5.591 -45.545 1.00 91.19 878 GLU A N 1
ATOM 6868 C CA . GLU A 1 878 ? 43.915 -4.315 -46.249 1.00 91.19 878 GLU A CA 1
ATOM 6869 C C . GLU A 1 878 ? 45.287 -3.697 -46.549 1.00 91.19 878 GLU A C 1
ATOM 6871 O O . GLU A 1 878 ? 45.562 -3.381 -47.708 1.00 91.19 878 GLU A O 1
ATOM 6876 N N . VAL A 1 879 ? 46.180 -3.609 -45.554 1.00 89.38 879 VAL A N 1
ATOM 6877 C CA . VAL A 1 879 ? 47.551 -3.088 -45.721 1.00 89.38 879 VAL A CA 1
ATOM 6878 C C . VAL A 1 879 ? 48.352 -3.888 -46.753 1.00 89.38 879 VAL A C 1
ATOM 6880 O O . VAL A 1 879 ? 49.055 -3.281 -47.563 1.00 89.38 879 VAL A O 1
ATOM 6883 N N . VAL A 1 880 ? 48.225 -5.220 -46.785 1.00 91.12 880 VAL A N 1
ATOM 6884 C CA . VAL A 1 880 ? 48.840 -6.057 -47.832 1.00 91.12 880 VAL A CA 1
ATOM 6885 C C . VAL A 1 880 ? 48.270 -5.709 -49.208 1.00 91.12 880 VAL A C 1
ATOM 6887 O O . VAL A 1 880 ? 49.046 -5.381 -50.099 1.00 91.12 880 VAL A O 1
ATOM 6890 N N . SER A 1 881 ? 46.944 -5.665 -49.374 1.00 89.12 881 SER A N 1
ATOM 6891 C CA . SER A 1 881 ? 46.328 -5.341 -50.674 1.00 89.12 881 SER A CA 1
ATOM 6892 C C . SER A 1 881 ? 46.612 -3.906 -51.148 1.00 89.12 881 SER A C 1
ATOM 6894 O O . SER A 1 881 ? 46.704 -3.638 -52.344 1.00 89.12 881 SER A O 1
ATOM 6896 N N . SER A 1 882 ? 46.778 -2.971 -50.210 1.00 87.44 882 SER A N 1
ATOM 6897 C CA . SER A 1 882 ? 47.171 -1.585 -50.472 1.00 87.44 882 SER A CA 1
ATOM 6898 C C . SER A 1 882 ? 48.629 -1.511 -50.928 1.00 87.44 882 SER A C 1
ATOM 6900 O O . SER A 1 882 ? 48.945 -0.824 -51.899 1.00 87.44 882 SER A O 1
ATOM 6902 N N . ARG A 1 883 ? 49.516 -2.292 -50.297 1.00 89.25 883 ARG A N 1
ATOM 6903 C CA . ARG A 1 883 ? 50.907 -2.444 -50.728 1.00 89.25 883 ARG A CA 1
ATOM 6904 C C . ARG A 1 883 ? 51.017 -3.101 -52.106 1.00 89.25 883 ARG A C 1
ATOM 6906 O O . ARG A 1 883 ? 51.801 -2.618 -52.911 1.00 89.25 883 ARG A O 1
ATOM 6913 N N . GLU A 1 884 ? 50.244 -4.148 -52.388 1.00 90.00 884 GLU A N 1
ATOM 6914 C CA . GLU A 1 884 ? 50.227 -4.808 -53.703 1.00 90.00 884 GLU A CA 1
ATOM 6915 C C . GLU A 1 884 ? 49.845 -3.814 -54.812 1.00 90.00 884 GLU A C 1
ATOM 6917 O O . GLU A 1 884 ? 50.576 -3.692 -55.791 1.00 90.00 884 GLU A O 1
ATOM 6922 N N . ARG A 1 885 ? 48.793 -3.003 -54.610 1.00 88.06 885 ARG A N 1
ATOM 6923 C CA . ARG A 1 885 ? 48.429 -1.913 -55.539 1.00 88.06 885 ARG A CA 1
ATOM 6924 C C . ARG A 1 885 ? 49.533 -0.870 -55.700 1.00 88.06 885 ARG A C 1
ATOM 6926 O O . ARG A 1 885 ? 49.768 -0.414 -56.809 1.00 88.06 885 ARG A O 1
ATOM 6933 N N . LEU A 1 886 ? 50.219 -0.491 -54.619 1.00 85.50 886 LEU A N 1
ATOM 6934 C CA . LEU A 1 886 ? 51.338 0.455 -54.692 1.00 85.50 886 LEU A CA 1
ATOM 6935 C C . LEU A 1 886 ? 52.553 -0.133 -55.428 1.00 85.50 886 LEU A C 1
ATOM 6937 O O . LEU A 1 886 ? 53.267 0.610 -56.093 1.00 85.50 886 LEU A O 1
ATOM 6941 N N . GLU A 1 887 ? 52.788 -1.443 -55.343 1.00 89.38 887 GLU A N 1
ATOM 6942 C CA . GLU A 1 887 ? 53.831 -2.129 -56.117 1.00 89.38 887 GLU A CA 1
ATOM 6943 C C . GLU A 1 887 ? 53.437 -2.257 -57.606 1.00 89.38 887 GLU A C 1
ATOM 6945 O O . GLU A 1 887 ? 54.291 -2.054 -58.471 1.00 89.38 887 GLU A O 1
ATOM 6950 N N . GLU A 1 888 ? 52.152 -2.465 -57.926 1.00 89.56 888 GLU A N 1
ATOM 6951 C CA . GLU A 1 888 ? 51.617 -2.368 -59.297 1.00 89.56 888 GLU A CA 1
ATOM 6952 C C . GLU A 1 888 ? 51.716 -0.938 -59.866 1.00 89.56 888 GLU A C 1
ATOM 6954 O O . GLU A 1 888 ? 52.212 -0.751 -60.980 1.00 89.56 888 GLU A O 1
ATOM 6959 N N . ASP A 1 889 ? 51.310 0.083 -59.104 1.00 84.81 889 ASP A N 1
ATOM 6960 C CA . ASP A 1 889 ? 51.416 1.495 -59.493 1.00 84.81 889 ASP A CA 1
ATOM 6961 C C . ASP A 1 889 ? 52.880 1.907 -59.703 1.00 84.81 889 ASP A C 1
ATOM 6963 O O . ASP A 1 889 ? 53.186 2.614 -60.666 1.00 84.81 889 ASP A O 1
ATOM 6967 N N . VAL A 1 890 ? 53.811 1.464 -58.849 1.00 86.31 890 VAL A N 1
ATOM 6968 C CA . VAL A 1 890 ? 55.250 1.701 -59.051 1.00 86.31 890 VAL A CA 1
ATOM 6969 C C . VAL A 1 890 ? 55.727 1.044 -60.345 1.00 86.31 890 VAL A C 1
ATOM 6971 O O . VAL A 1 890 ? 56.354 1.730 -61.148 1.00 86.31 890 VAL A O 1
ATOM 6974 N N . ALA A 1 891 ? 55.368 -0.214 -60.616 1.00 87.88 891 ALA A N 1
ATOM 6975 C CA . ALA A 1 891 ? 55.751 -0.892 -61.856 1.00 87.88 891 ALA A CA 1
ATOM 6976 C C . ALA A 1 891 ? 55.180 -0.203 -63.116 1.00 87.88 891 ALA A C 1
ATOM 6978 O O . ALA A 1 891 ? 55.889 -0.053 -64.114 1.00 87.88 891 ALA A O 1
ATOM 6979 N N . MET A 1 892 ? 53.931 0.283 -63.075 1.00 85.69 892 MET A N 1
ATOM 6980 C CA . MET A 1 892 ? 53.361 1.090 -64.165 1.00 85.69 892 MET A CA 1
ATOM 6981 C C . MET A 1 892 ? 54.095 2.424 -64.348 1.00 85.69 892 MET A C 1
ATOM 6983 O O . MET A 1 892 ? 54.305 2.859 -65.481 1.00 85.69 892 MET A O 1
ATOM 6987 N N . ASN A 1 893 ? 54.490 3.082 -63.255 1.00 84.88 893 ASN A N 1
ATOM 6988 C CA . ASN A 1 893 ? 55.252 4.328 -63.318 1.00 84.88 893 ASN A CA 1
ATOM 6989 C C . ASN A 1 893 ? 56.686 4.101 -63.823 1.00 84.88 893 ASN A C 1
ATOM 6991 O O . ASN A 1 893 ? 57.176 4.920 -64.594 1.00 84.88 893 ASN A O 1
ATOM 6995 N N . GLU A 1 894 ? 57.341 2.992 -63.472 1.00 87.88 894 GLU A N 1
ATOM 6996 C CA . GLU A 1 894 ? 58.645 2.607 -64.028 1.00 87.88 894 GLU A CA 1
ATOM 6997 C C . GLU A 1 894 ? 58.552 2.346 -65.541 1.00 87.88 894 GLU A C 1
ATOM 6999 O O . GLU A 1 894 ? 59.346 2.900 -66.302 1.00 87.88 894 GLU A O 1
ATOM 7004 N N . GLU A 1 895 ? 57.533 1.616 -66.012 1.00 88.31 895 GLU A N 1
ATOM 7005 C CA . GLU A 1 895 ? 57.302 1.411 -67.452 1.00 88.31 895 GLU A CA 1
ATOM 7006 C C . GLU A 1 895 ? 56.969 2.735 -68.178 1.00 88.31 895 GLU A C 1
ATOM 7008 O O . GLU A 1 895 ? 57.399 2.966 -69.312 1.00 88.31 895 GLU A O 1
ATOM 7013 N N . ALA A 1 896 ? 56.228 3.641 -67.531 1.00 82.25 896 ALA A N 1
ATOM 7014 C CA . ALA A 1 896 ? 55.936 4.973 -68.059 1.00 82.25 896 ALA A CA 1
ATOM 7015 C C . ALA A 1 896 ? 57.183 5.874 -68.111 1.00 82.25 896 ALA A C 1
ATOM 7017 O O . ALA A 1 896 ? 57.334 6.641 -69.064 1.00 82.25 896 ALA A O 1
ATOM 7018 N N . VAL A 1 897 ? 58.095 5.760 -67.139 1.00 83.56 897 VAL A N 1
ATOM 7019 C CA . VAL A 1 897 ? 59.390 6.456 -67.132 1.00 83.56 897 VAL A CA 1
ATOM 7020 C C . VAL A 1 897 ? 60.327 5.881 -68.193 1.00 83.56 897 VAL A C 1
ATOM 7022 O O . VAL A 1 897 ? 60.937 6.662 -68.915 1.00 83.56 897 VAL A O 1
ATOM 7025 N N . GLU A 1 898 ? 60.395 4.560 -68.392 1.00 88.31 898 GLU A N 1
ATOM 7026 C CA . GLU A 1 898 ? 61.191 3.977 -69.484 1.00 88.31 898 GLU A CA 1
ATOM 7027 C C . GLU A 1 898 ? 60.660 4.409 -70.865 1.00 88.31 898 GLU A C 1
ATOM 7029 O O . GLU A 1 898 ? 61.442 4.750 -71.761 1.00 88.31 898 GLU A O 1
ATOM 7034 N N . LYS A 1 899 ? 59.332 4.485 -71.034 1.00 85.06 899 LYS A N 1
ATOM 7035 C CA . LYS A 1 899 ? 58.694 5.066 -72.230 1.00 85.06 899 LYS A CA 1
ATOM 7036 C C . LYS A 1 899 ? 59.028 6.553 -72.386 1.00 85.06 899 LYS A C 1
ATOM 7038 O O . LYS A 1 899 ? 59.394 6.986 -73.477 1.00 85.06 899 LYS A O 1
ATOM 7043 N N . ALA A 1 900 ? 58.966 7.338 -71.311 1.00 80.00 900 ALA A N 1
ATOM 7044 C CA . ALA A 1 900 ? 59.343 8.748 -71.345 1.00 80.00 900 ALA A CA 1
ATOM 7045 C C . ALA A 1 900 ? 60.821 8.923 -71.735 1.00 80.00 900 ALA A C 1
ATOM 7047 O O . ALA A 1 900 ? 61.110 9.655 -72.678 1.00 80.00 900 ALA A O 1
ATOM 7048 N N . GLU A 1 901 ? 61.746 8.193 -71.107 1.00 85.12 901 GLU A N 1
ATOM 7049 C CA . GLU A 1 901 ? 63.170 8.225 -71.445 1.00 85.12 901 GLU A CA 1
ATOM 7050 C C . GLU A 1 901 ? 63.454 7.752 -72.873 1.00 85.12 901 GLU A C 1
ATOM 7052 O O . GLU A 1 901 ? 64.304 8.334 -73.540 1.00 85.12 901 GLU A O 1
ATOM 7057 N N . THR A 1 902 ? 62.779 6.715 -73.375 1.00 84.75 902 THR A N 1
ATOM 7058 C CA . THR A 1 902 ? 62.967 6.279 -74.769 1.00 84.75 902 THR A CA 1
ATOM 7059 C C . THR A 1 902 ? 62.490 7.348 -75.747 1.00 84.75 902 THR A C 1
ATOM 7061 O O . THR A 1 902 ? 63.269 7.722 -76.623 1.00 84.75 902 THR A O 1
ATOM 7064 N N . THR A 1 903 ? 61.313 7.951 -75.535 1.00 82.75 903 THR A N 1
ATOM 7065 C CA . THR A 1 903 ? 60.879 9.099 -76.355 1.00 82.75 903 THR A CA 1
ATOM 7066 C C . THR A 1 903 ? 61.771 10.335 -76.190 1.00 82.75 903 THR A C 1
ATOM 7068 O O . THR A 1 903 ? 61.960 11.076 -77.152 1.00 82.75 903 THR A O 1
ATOM 7071 N N . GLU A 1 904 ? 62.392 10.557 -75.024 1.00 87.62 904 GLU A N 1
ATOM 7072 C CA . GLU A 1 904 ? 63.358 11.646 -74.838 1.00 87.62 904 GLU A CA 1
ATOM 7073 C C . GLU A 1 904 ? 64.673 11.367 -75.580 1.00 87.62 904 GLU A C 1
ATOM 7075 O O . GLU A 1 904 ? 65.218 12.260 -76.224 1.00 87.62 904 GLU A O 1
ATOM 7080 N N . ARG A 1 905 ? 65.181 10.129 -75.541 1.00 82.75 905 ARG A N 1
ATOM 7081 C CA . ARG A 1 905 ? 66.367 9.706 -76.304 1.00 82.75 905 ARG A CA 1
ATOM 7082 C C . ARG A 1 905 ? 66.116 9.814 -77.810 1.00 82.75 905 ARG A C 1
ATOM 7084 O O . ARG A 1 905 ? 67.001 10.275 -78.526 1.00 82.75 905 ARG A O 1
ATOM 7091 N N . GLU A 1 906 ? 64.923 9.451 -78.280 1.00 83.44 906 GLU A N 1
ATOM 7092 C CA . GLU A 1 906 ? 64.496 9.638 -79.672 1.00 83.44 906 GLU A CA 1
ATOM 7093 C C . GLU A 1 906 ? 64.405 11.126 -80.035 1.00 83.44 906 GLU A C 1
ATOM 7095 O O . GLU A 1 906 ? 65.045 11.550 -80.994 1.00 83.44 906 GLU A O 1
ATOM 7100 N N . ALA A 1 907 ? 63.725 11.952 -79.234 1.00 78.25 907 ALA A N 1
ATOM 7101 C CA . ALA A 1 907 ? 63.618 13.394 -79.468 1.00 78.25 907 ALA A CA 1
ATOM 7102 C C . ALA A 1 907 ? 64.978 14.118 -79.408 1.00 78.25 907 ALA A C 1
ATOM 7104 O O . ALA A 1 907 ? 65.218 15.046 -80.180 1.00 78.25 907 ALA A O 1
ATOM 7105 N N . ARG A 1 908 ? 65.898 13.683 -78.536 1.00 79.56 908 ARG A N 1
ATOM 7106 C CA . ARG A 1 908 ? 67.293 14.154 -78.506 1.00 79.56 908 ARG A CA 1
ATOM 7107 C C . ARG A 1 908 ? 68.049 13.724 -79.763 1.00 79.56 908 ARG A C 1
ATOM 7109 O O . ARG A 1 908 ? 68.730 14.555 -80.348 1.00 79.56 908 ARG A O 1
ATOM 7116 N N . ALA A 1 909 ? 67.891 12.483 -80.227 1.00 81.94 909 ALA A N 1
ATOM 7117 C CA . ALA A 1 909 ? 68.509 12.016 -81.469 1.00 81.94 909 ALA A CA 1
ATOM 7118 C C . ALA A 1 909 ? 67.950 12.732 -82.715 1.00 81.94 909 ALA A C 1
ATOM 7120 O O . ALA A 1 909 ? 68.713 13.060 -83.624 1.00 81.94 909 ALA A O 1
ATOM 7121 N N . GLU A 1 910 ? 66.650 13.040 -82.754 1.00 82.38 910 GLU A N 1
ATOM 7122 C CA . GLU A 1 910 ? 66.048 13.890 -83.788 1.00 82.38 910 GLU A CA 1
ATOM 7123 C C . GLU A 1 910 ? 66.555 15.334 -83.705 1.00 82.38 910 GLU A C 1
ATOM 7125 O O . GLU A 1 910 ? 66.861 15.928 -84.738 1.00 82.38 910 GLU A O 1
ATOM 7130 N N . LEU A 1 911 ? 66.703 15.895 -82.499 1.00 81.62 911 LEU A N 1
ATOM 7131 C CA . LEU A 1 911 ? 67.260 17.231 -82.288 1.00 81.62 911 LEU A CA 1
ATOM 7132 C C . LEU A 1 911 ? 68.740 17.306 -82.687 1.00 81.62 911 LEU A C 1
ATOM 7134 O O . LEU A 1 911 ? 69.140 18.281 -83.321 1.00 81.62 911 LEU A O 1
ATOM 7138 N N . ASP A 1 912 ? 69.539 16.285 -82.383 1.00 81.44 912 ASP A N 1
ATOM 7139 C CA . ASP A 1 912 ? 70.940 16.175 -82.796 1.00 81.44 912 ASP A CA 1
ATOM 7140 C C . ASP A 1 912 ? 71.056 15.964 -84.310 1.00 81.44 912 ASP A C 1
ATOM 7142 O O . ASP A 1 912 ? 71.891 16.597 -84.952 1.00 81.44 912 ASP A O 1
ATOM 7146 N N . ALA A 1 913 ? 70.180 15.162 -84.924 1.00 80.19 913 ALA A N 1
ATOM 7147 C CA . ALA A 1 913 ? 70.113 15.014 -86.377 1.00 80.19 913 ALA A CA 1
ATOM 7148 C C . ALA A 1 913 ? 69.674 16.319 -87.066 1.00 80.19 913 ALA A C 1
ATOM 7150 O O . ALA A 1 913 ? 70.250 16.707 -88.083 1.00 80.19 913 ALA A O 1
ATOM 7151 N N . ALA A 1 914 ? 68.703 17.041 -86.501 1.00 76.25 914 ALA A N 1
ATOM 7152 C CA . ALA A 1 914 ? 68.265 18.349 -86.982 1.00 76.25 914 ALA A CA 1
ATOM 7153 C C . ALA A 1 914 ? 69.340 19.427 -86.778 1.00 76.25 914 ALA A C 1
ATOM 7155 O O . ALA A 1 914 ? 69.517 20.276 -87.647 1.00 76.25 914 ALA A O 1
ATOM 7156 N N . THR A 1 915 ? 70.098 19.372 -85.681 1.00 78.19 915 THR A N 1
ATOM 7157 C CA . THR A 1 915 ? 71.207 20.292 -85.382 1.00 78.19 915 THR A CA 1
ATOM 7158 C C . THR A 1 915 ? 72.424 19.990 -86.251 1.00 78.19 915 THR A C 1
ATOM 7160 O O . THR A 1 915 ? 73.026 20.913 -86.786 1.00 78.19 915 THR A O 1
ATOM 7163 N N . SER A 1 916 ? 72.735 18.715 -86.490 1.00 79.56 916 SER A N 1
ATOM 7164 C CA . SER A 1 916 ? 73.757 18.270 -87.440 1.00 79.56 916 SER A CA 1
ATOM 7165 C C . SER A 1 916 ? 73.395 18.681 -88.866 1.00 79.56 916 SER A C 1
ATOM 7167 O O . SER A 1 916 ? 74.215 19.281 -89.552 1.00 79.56 916 SER A O 1
ATOM 7169 N N . LYS A 1 917 ? 72.141 18.480 -89.290 1.00 78.75 917 LYS A N 1
ATOM 7170 C CA . LYS A 1 917 ? 71.643 18.917 -90.601 1.00 78.75 917 LYS A CA 1
ATOM 7171 C C . LYS A 1 917 ? 71.542 20.437 -90.723 1.00 78.75 917 LYS A C 1
ATOM 7173 O O . LYS A 1 917 ? 71.761 20.976 -91.802 1.00 78.75 917 LYS A O 1
ATOM 7178 N N . ARG A 1 918 ? 71.258 21.152 -89.630 1.00 78.12 918 ARG A N 1
ATOM 7179 C CA . ARG A 1 918 ? 71.360 22.614 -89.571 1.00 78.12 918 ARG A CA 1
ATOM 7180 C C . ARG A 1 918 ? 72.813 23.056 -89.708 1.00 78.12 918 ARG A C 1
ATOM 7182 O O . ARG A 1 918 ? 73.058 23.955 -90.494 1.00 78.12 918 ARG A O 1
ATOM 7189 N N . ALA A 1 919 ? 73.759 22.425 -89.016 1.00 77.88 919 ALA A N 1
ATOM 7190 C CA . ALA A 1 919 ? 75.185 22.711 -89.150 1.00 77.88 919 ALA A CA 1
ATOM 7191 C C . ALA A 1 919 ? 75.706 22.357 -90.553 1.00 77.88 919 ALA A C 1
ATOM 7193 O O . ALA A 1 919 ? 76.518 23.089 -91.102 1.00 77.88 919 ALA A O 1
ATOM 7194 N N . GLU A 1 920 ? 75.190 21.296 -91.182 1.00 77.25 920 GLU A N 1
ATOM 7195 C CA . GLU A 1 920 ? 75.460 20.966 -92.582 1.00 77.25 920 GLU A CA 1
ATOM 7196 C C . GLU A 1 920 ? 74.911 22.053 -93.514 1.00 77.25 920 GLU A C 1
ATOM 7198 O O . GLU A 1 920 ? 75.640 22.532 -94.373 1.00 77.25 920 GLU A O 1
ATOM 7203 N N . LEU A 1 921 ? 73.668 22.505 -93.319 1.00 77.50 921 LEU A N 1
ATOM 7204 C CA . LEU A 1 921 ? 73.066 23.600 -94.087 1.00 77.50 921 LEU A CA 1
ATOM 7205 C C . LEU A 1 921 ? 73.736 24.955 -93.818 1.00 77.50 921 LEU A C 1
ATOM 7207 O O . LEU A 1 921 ? 73.836 25.762 -94.733 1.00 77.50 921 LEU A O 1
ATOM 7211 N N . GLU A 1 922 ? 74.236 25.208 -92.610 1.00 75.50 922 GLU A N 1
ATOM 7212 C CA . GLU A 1 922 ? 75.038 26.386 -92.266 1.00 75.50 922 GLU A CA 1
ATOM 7213 C C . GLU A 1 922 ? 76.442 26.288 -92.875 1.00 75.50 922 GLU A C 1
ATOM 7215 O O . GLU A 1 922 ? 76.943 27.290 -93.369 1.00 75.50 922 GLU A O 1
ATOM 7220 N N . CYS A 1 923 ? 77.045 25.098 -92.961 1.00 74.00 923 CYS A N 1
ATOM 7221 C CA . CYS A 1 923 ? 78.272 24.858 -93.723 1.00 74.00 923 CYS A CA 1
ATOM 7222 C C . CYS A 1 923 ? 78.053 24.965 -95.236 1.00 74.00 923 CYS A C 1
ATOM 7224 O O . CYS A 1 923 ? 78.903 25.528 -95.913 1.00 74.00 923 CYS A O 1
ATOM 7226 N N . GLN A 1 924 ? 76.931 24.489 -95.780 1.00 75.56 924 GLN A N 1
ATOM 7227 C CA . GLN A 1 924 ? 76.568 24.648 -97.192 1.00 75.56 924 GLN A CA 1
ATOM 7228 C C . GLN A 1 924 ? 76.239 26.111 -97.512 1.00 75.56 924 GLN A C 1
ATOM 7230 O O . GLN A 1 924 ? 76.648 26.607 -98.554 1.00 75.56 924 GLN A O 1
ATOM 7235 N N . ALA A 1 925 ? 75.571 26.835 -96.609 1.00 70.31 925 ALA A N 1
ATOM 7236 C CA . ALA A 1 925 ? 75.316 28.265 -96.741 1.00 70.31 925 ALA A CA 1
ATOM 7237 C C . ALA A 1 925 ? 76.596 29.091 -96.566 1.00 70.31 925 ALA A C 1
ATOM 7239 O O . ALA A 1 925 ? 76.787 30.050 -97.302 1.00 70.31 925 ALA A O 1
ATOM 7240 N N . ALA A 1 926 ? 77.504 28.715 -95.662 1.00 72.38 926 ALA A N 1
ATOM 7241 C CA . ALA A 1 926 ? 78.812 29.348 -95.509 1.00 72.38 926 ALA A CA 1
ATOM 7242 C C . ALA A 1 926 ? 79.750 29.013 -96.677 1.00 72.38 926 ALA A C 1
ATOM 7244 O O . ALA A 1 926 ? 80.512 29.878 -97.092 1.00 72.38 926 ALA A O 1
ATOM 7245 N N . ALA A 1 927 ? 79.668 27.811 -97.252 1.00 72.19 927 ALA A N 1
ATOM 7246 C CA . ALA A 1 927 ? 80.373 27.436 -98.473 1.00 72.19 927 ALA A CA 1
ATOM 7247 C C . ALA A 1 927 ? 79.808 28.195 -99.677 1.00 72.19 927 ALA A C 1
ATOM 7249 O O . ALA A 1 927 ? 80.577 28.827 -100.382 1.00 72.19 927 ALA A O 1
ATOM 7250 N N . ALA A 1 928 ? 78.486 28.252 -99.858 1.00 71.94 928 ALA A N 1
ATOM 7251 C CA . ALA A 1 928 ? 77.844 29.037 -100.911 1.00 71.94 928 ALA A CA 1
ATOM 7252 C C . ALA A 1 928 ? 78.072 30.548 -100.732 1.00 71.94 928 ALA A C 1
ATOM 7254 O O . ALA A 1 928 ? 78.288 31.251 -101.712 1.00 71.94 928 ALA A O 1
ATOM 7255 N N . GLN A 1 929 ? 78.095 31.063 -99.499 1.00 74.50 929 GLN A N 1
ATOM 7256 C CA . GLN A 1 929 ? 78.465 32.449 -99.200 1.00 74.50 929 GLN A CA 1
ATOM 7257 C C . GLN A 1 929 ? 79.960 32.682 -99.442 1.00 74.50 929 GLN A C 1
ATOM 7259 O O . GLN A 1 929 ? 80.324 33.727 -99.963 1.00 74.50 929 GLN A O 1
ATOM 7264 N N . SER A 1 930 ? 80.827 31.712 -99.141 1.00 73.19 930 SER A N 1
ATOM 7265 C CA . SER A 1 930 ? 82.258 31.759 -99.455 1.00 73.19 930 SER A CA 1
ATOM 7266 C C . SER A 1 930 ? 82.521 31.620 -100.954 1.00 73.19 930 SER A C 1
ATOM 7268 O O . SER A 1 930 ? 83.444 32.249 -101.450 1.00 73.19 930 SER A O 1
ATOM 7270 N N . GLU A 1 931 ? 81.698 30.893 -101.709 1.00 73.62 931 GLU A N 1
ATOM 7271 C CA . GLU A 1 931 ? 81.718 30.835 -103.172 1.00 73.62 931 GLU A CA 1
ATOM 7272 C C . GLU A 1 931 ? 81.170 32.125 -103.778 1.00 73.62 931 GLU A C 1
ATOM 7274 O O . GLU A 1 931 ? 81.769 32.639 -104.714 1.00 73.62 931 GLU A O 1
ATOM 7279 N N . VAL A 1 932 ? 80.104 32.707 -103.222 1.00 72.00 932 VAL A N 1
ATOM 7280 C CA . VAL A 1 932 ? 79.585 34.027 -103.609 1.00 72.00 932 VAL A CA 1
ATOM 7281 C C . VAL A 1 932 ? 80.609 35.109 -103.309 1.00 72.00 932 VAL A C 1
ATOM 7283 O O . VAL A 1 932 ? 80.863 35.932 -104.179 1.00 72.00 932 VAL A O 1
ATOM 7286 N N . ASP A 1 933 ? 81.258 35.105 -102.146 1.00 72.56 933 ASP A N 1
ATOM 7287 C CA . ASP A 1 933 ? 82.290 36.081 -101.805 1.00 72.56 933 ASP A CA 1
ATOM 7288 C C . ASP A 1 933 ? 83.624 35.779 -102.496 1.00 72.56 933 ASP A C 1
ATOM 7290 O O . ASP A 1 933 ? 84.318 36.716 -102.862 1.00 72.56 933 ASP A O 1
ATOM 7294 N N . THR A 1 934 ? 83.955 34.528 -102.823 1.00 71.69 934 THR A N 1
ATOM 7295 C CA . THR A 1 934 ? 85.085 34.188 -103.709 1.00 71.69 934 THR A CA 1
ATOM 7296 C C . THR A 1 934 ? 84.780 34.583 -105.148 1.00 71.69 934 THR A C 1
ATOM 7298 O O . THR A 1 934 ? 85.674 35.062 -105.838 1.00 71.69 934 THR A O 1
ATOM 7301 N N . ALA A 1 935 ? 83.532 34.487 -105.607 1.00 71.19 935 ALA A N 1
ATOM 7302 C CA . ALA A 1 935 ? 83.074 34.996 -106.895 1.00 71.19 935 ALA A CA 1
ATOM 7303 C C . ALA A 1 935 ? 82.982 36.527 -106.894 1.00 71.19 935 ALA A C 1
ATOM 7305 O O . ALA A 1 935 ? 83.241 37.138 -107.921 1.00 71.19 935 ALA A O 1
ATOM 7306 N N . ARG A 1 936 ? 82.705 37.169 -105.755 1.00 71.69 936 ARG A N 1
ATOM 7307 C CA . ARG A 1 936 ? 82.677 38.630 -105.572 1.00 71.69 936 ARG A CA 1
ATOM 7308 C C . ARG A 1 936 ? 84.075 39.213 -105.424 1.00 71.69 936 ARG A C 1
ATOM 7310 O O . ARG A 1 936 ? 84.335 40.278 -105.965 1.00 71.69 936 ARG A O 1
ATOM 7317 N N . ILE A 1 937 ? 84.995 38.503 -104.776 1.00 71.12 937 ILE A N 1
ATOM 7318 C CA . ILE A 1 937 ? 86.433 38.784 -104.741 1.00 71.12 937 ILE A CA 1
ATOM 7319 C C . ILE A 1 937 ? 87.049 38.464 -106.102 1.00 71.12 937 ILE A C 1
ATOM 7321 O O . ILE A 1 937 ? 87.908 39.211 -106.545 1.00 71.12 937 ILE A O 1
ATOM 7325 N N . SER A 1 938 ? 86.584 37.444 -106.827 1.00 69.06 938 SER A N 1
ATOM 7326 C CA . SER A 1 938 ? 87.027 37.161 -108.200 1.00 69.06 938 SER A CA 1
ATOM 7327 C C . SER A 1 938 ? 86.443 38.144 -109.208 1.00 69.06 938 SER A C 1
ATOM 7329 O O . SER A 1 938 ? 87.156 38.525 -110.122 1.00 69.06 938 SER A O 1
ATOM 7331 N N . ALA A 1 939 ? 85.209 38.622 -109.031 1.00 67.31 939 ALA A N 1
ATOM 7332 C CA . ALA A 1 939 ? 84.592 39.662 -109.851 1.00 67.31 939 ALA A CA 1
ATOM 7333 C C . ALA A 1 939 ? 85.170 41.042 -109.527 1.00 67.31 939 ALA A C 1
ATOM 7335 O O . ALA A 1 939 ? 85.463 41.795 -110.444 1.00 67.31 939 ALA A O 1
ATOM 7336 N N . SER A 1 940 ? 85.435 41.346 -108.254 1.00 67.44 940 SER A N 1
ATOM 7337 C CA . SER A 1 940 ? 86.169 42.541 -107.827 1.00 67.44 940 SER A CA 1
ATOM 7338 C C . SER A 1 940 ? 87.622 42.477 -108.294 1.00 67.44 940 SER A C 1
ATOM 7340 O O . SER A 1 940 ? 88.117 43.437 -108.861 1.00 67.44 940 SER A O 1
ATOM 7342 N N . SER A 1 941 ? 88.293 41.325 -108.201 1.00 66.50 941 SER A N 1
ATOM 7343 C CA . SER A 1 941 ? 89.632 41.108 -108.764 1.00 66.50 941 SER A CA 1
ATOM 7344 C C . SER A 1 941 ? 89.621 41.088 -110.293 1.00 66.50 941 SER A C 1
ATOM 7346 O O . SER A 1 941 ? 90.628 41.443 -110.890 1.00 66.50 941 SER A O 1
ATOM 7348 N N . ALA A 1 942 ? 88.515 40.727 -110.947 1.00 64.56 942 ALA A N 1
ATOM 7349 C CA . ALA A 1 942 ? 88.347 40.820 -112.395 1.00 64.56 942 ALA A CA 1
ATOM 7350 C C . ALA A 1 942 ? 88.047 42.255 -112.835 1.00 64.56 942 ALA A C 1
ATOM 7352 O O . ALA A 1 942 ? 88.601 42.675 -113.834 1.00 64.56 942 ALA A O 1
ATOM 7353 N N . GLN A 1 943 ? 87.269 43.035 -112.080 1.00 62.97 943 GLN A N 1
ATOM 7354 C CA . GLN A 1 943 ? 87.061 44.473 -112.291 1.00 62.97 943 GLN A CA 1
ATOM 7355 C C . GLN A 1 943 ? 88.316 45.281 -111.948 1.00 62.97 943 GLN A C 1
ATOM 7357 O O . GLN A 1 943 ? 88.627 46.245 -112.631 1.00 62.97 943 GLN A O 1
ATOM 7362 N N . GLN A 1 944 ? 89.081 44.868 -110.941 1.00 64.12 944 GLN A N 1
ATOM 7363 C CA . GLN A 1 944 ? 90.359 45.465 -110.573 1.00 64.12 944 GLN A CA 1
ATOM 7364 C C . GLN A 1 944 ? 91.451 45.055 -111.563 1.00 64.12 944 GLN A C 1
ATOM 7366 O O . GLN A 1 944 ? 92.267 45.897 -111.911 1.00 64.12 944 GLN A O 1
ATOM 7371 N N . ARG A 1 945 ? 91.434 43.824 -112.100 1.00 64.62 945 ARG A N 1
ATOM 7372 C CA . ARG A 1 945 ? 92.243 43.434 -113.268 1.00 64.62 945 ARG A CA 1
ATOM 7373 C C . ARG A 1 945 ? 91.776 44.128 -114.541 1.00 64.62 945 ARG A C 1
ATOM 7375 O O . ARG A 1 945 ? 92.634 44.460 -115.341 1.00 64.62 945 ARG A O 1
ATOM 7382 N N . LEU A 1 946 ? 90.483 44.404 -114.718 1.00 63.31 946 LEU A N 1
ATOM 7383 C CA . LEU A 1 946 ? 89.960 45.164 -115.853 1.00 63.31 946 LEU A CA 1
ATOM 7384 C C . LEU A 1 946 ? 90.463 46.604 -115.763 1.00 63.31 946 LEU A C 1
ATOM 7386 O O . LEU A 1 946 ? 91.218 47.004 -116.633 1.00 63.31 946 LEU A O 1
ATOM 7390 N N . ALA A 1 947 ? 90.226 47.304 -114.653 1.00 62.88 947 ALA A N 1
ATOM 7391 C CA . ALA A 1 947 ? 90.719 48.658 -114.399 1.00 62.88 947 ALA A CA 1
ATOM 7392 C C . ALA A 1 947 ? 92.258 48.755 -114.357 1.00 62.88 947 ALA A C 1
ATOM 7394 O O . ALA A 1 947 ? 92.829 49.766 -114.764 1.00 62.88 947 ALA A O 1
ATOM 7395 N N . GLN A 1 948 ? 92.971 47.712 -113.911 1.00 62.31 948 GLN A N 1
ATOM 7396 C CA . GLN A 1 948 ? 94.430 47.630 -114.050 1.00 62.31 948 GLN A CA 1
ATOM 7397 C C . GLN A 1 948 ? 94.854 47.327 -115.489 1.00 62.31 948 GLN A C 1
ATOM 7399 O O . GLN A 1 948 ? 95.895 47.826 -115.893 1.00 62.31 948 GLN A O 1
ATOM 7404 N N . SER A 1 949 ? 94.080 46.577 -116.277 1.00 57.59 949 SER A N 1
ATOM 7405 C CA . SER A 1 949 ? 94.350 46.314 -117.697 1.00 57.59 949 SER A CA 1
ATOM 7406 C C . SER A 1 949 ? 93.999 47.503 -118.589 1.00 57.59 949 SER A C 1
ATOM 7408 O O . SER A 1 949 ? 94.721 47.754 -119.537 1.00 57.59 949 SER A O 1
ATOM 7410 N N . GLU A 1 950 ? 92.983 48.293 -118.244 1.00 61.19 950 GLU A N 1
ATOM 7411 C CA . GLU A 1 950 ? 92.634 49.577 -118.852 1.00 61.19 950 GLU A CA 1
ATOM 7412 C C . GLU A 1 950 ? 93.679 50.618 -118.447 1.00 61.19 950 GLU A C 1
ATOM 7414 O O . GLU A 1 950 ? 94.274 51.266 -119.300 1.00 61.19 950 GLU A O 1
ATOM 7419 N N . GLY A 1 951 ? 94.030 50.684 -117.160 1.00 61.06 951 GLY A N 1
ATOM 7420 C CA . GLY A 1 951 ? 95.123 51.510 -116.654 1.00 61.06 951 GLY A CA 1
ATOM 7421 C C . GLY A 1 951 ? 96.517 51.080 -117.137 1.00 61.06 951 GLY A C 1
ATOM 7422 O O . GLY A 1 951 ? 97.442 51.893 -117.086 1.00 61.06 951 GLY A O 1
ATOM 7423 N N . LEU A 1 952 ? 96.698 49.841 -117.606 1.00 58.56 952 LEU A N 1
ATOM 7424 C CA . LEU A 1 952 ? 97.899 49.367 -118.305 1.00 58.56 952 LEU A CA 1
ATOM 7425 C C . LEU A 1 952 ? 97.794 49.599 -119.809 1.00 58.56 952 LEU A C 1
ATOM 7427 O O . LEU A 1 952 ? 98.795 49.973 -120.398 1.00 58.56 952 LEU A O 1
ATOM 7431 N N . ALA A 1 953 ? 96.624 49.458 -120.429 1.00 57.53 953 ALA A N 1
ATOM 7432 C CA . ALA A 1 953 ? 96.395 49.744 -121.842 1.00 57.53 953 ALA A CA 1
ATOM 7433 C C . ALA A 1 953 ? 96.528 51.242 -122.132 1.00 57.53 953 ALA A C 1
ATOM 7435 O O . ALA A 1 953 ? 97.143 51.611 -123.122 1.00 57.53 953 ALA A O 1
ATOM 7436 N N . GLU A 1 954 ? 96.063 52.119 -121.242 1.00 56.88 954 GLU A N 1
ATOM 7437 C CA . GLU A 1 954 ? 96.261 53.565 -121.345 1.00 56.88 954 GLU A CA 1
ATOM 7438 C C . GLU A 1 954 ? 97.735 53.947 -121.114 1.00 56.88 954 GLU A C 1
ATOM 7440 O O . GLU A 1 954 ? 98.277 54.811 -121.807 1.00 56.88 954 GLU A O 1
ATOM 7445 N N . ARG A 1 955 ? 98.432 53.257 -120.196 1.00 57.16 955 ARG A N 1
ATOM 7446 C CA . ARG A 1 955 ? 99.885 53.418 -120.004 1.00 57.16 955 ARG A CA 1
ATOM 7447 C C . ARG A 1 955 ? 100.700 52.850 -121.170 1.00 57.16 955 ARG A C 1
ATOM 7449 O O . ARG A 1 955 ? 101.688 53.471 -121.545 1.00 57.16 955 ARG A O 1
ATOM 7456 N N . LEU A 1 956 ? 100.272 51.756 -121.796 1.00 57.12 956 LEU A N 1
ATOM 7457 C CA . LEU A 1 956 ? 100.869 51.174 -123.004 1.00 57.12 956 LEU A CA 1
ATOM 7458 C C . LEU A 1 956 ? 100.525 51.983 -124.260 1.00 57.12 956 LEU A C 1
ATOM 7460 O O . LEU A 1 956 ? 101.353 52.061 -125.156 1.00 57.12 956 LEU A O 1
ATOM 7464 N N . ALA A 1 957 ? 99.376 52.658 -124.315 1.00 55.88 957 ALA A N 1
ATOM 7465 C CA . ALA A 1 957 ? 99.044 53.611 -125.371 1.00 55.88 957 ALA A CA 1
ATOM 7466 C C . ALA A 1 957 ? 99.897 54.883 -125.251 1.00 55.88 957 ALA A C 1
ATOM 7468 O O . ALA A 1 957 ? 100.431 55.367 -126.247 1.00 55.88 957 ALA A O 1
ATOM 7469 N N . LYS A 1 958 ? 100.108 55.393 -124.029 1.00 57.41 958 LYS A N 1
ATOM 7470 C CA . LYS A 1 958 ? 101.000 56.537 -123.768 1.00 57.41 958 LYS A CA 1
ATOM 7471 C C . LYS A 1 958 ? 102.480 56.184 -123.981 1.00 57.41 958 LYS A C 1
ATOM 7473 O O . LYS A 1 958 ? 103.200 56.959 -124.609 1.00 57.41 958 LYS A O 1
ATOM 7478 N N . ALA A 1 959 ? 102.926 54.998 -123.561 1.00 57.22 959 ALA A N 1
ATOM 7479 C CA . ALA A 1 959 ? 104.269 54.489 -123.852 1.00 57.22 959 ALA A CA 1
ATOM 7480 C C . ALA A 1 959 ? 104.462 54.179 -125.348 1.00 57.22 959 ALA A C 1
ATOM 7482 O O . ALA A 1 959 ? 105.489 54.533 -125.917 1.00 57.22 959 ALA A O 1
ATOM 7483 N N . GLY A 1 960 ? 103.460 53.594 -126.009 1.00 54.72 960 GLY A N 1
ATOM 7484 C CA . GLY A 1 960 ? 103.453 53.318 -127.446 1.00 54.72 960 GLY A CA 1
ATOM 7485 C C . GLY A 1 960 ? 103.467 54.591 -128.290 1.00 54.72 960 GLY A C 1
ATOM 7486 O O . GLY A 1 960 ? 104.207 54.662 -129.2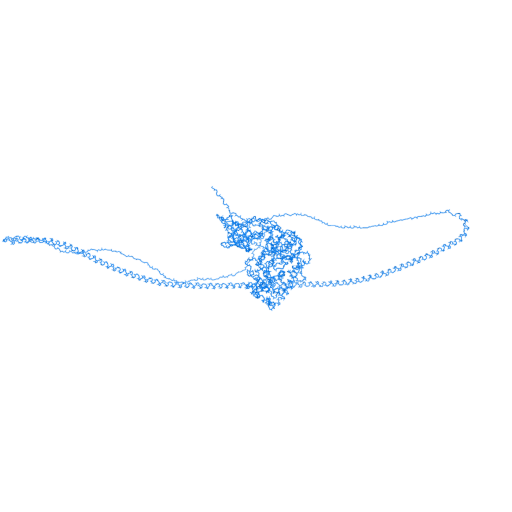64 1.00 54.72 960 GLY A O 1
ATOM 7487 N N . GLY A 1 961 ? 102.745 55.636 -127.876 1.00 56.31 961 GLY A N 1
ATOM 7488 C CA . GLY A 1 961 ? 102.838 56.968 -128.477 1.00 56.31 961 GLY A CA 1
ATOM 7489 C C . GLY A 1 961 ? 104.234 57.582 -128.320 1.00 56.31 961 GLY A C 1
ATOM 7490 O O . GLY A 1 961 ? 104.783 58.111 -129.284 1.00 56.31 961 GLY A O 1
ATOM 7491 N N . SER A 1 962 ? 104.850 57.446 -127.140 1.00 54.22 962 SER A N 1
ATOM 7492 C CA . SER A 1 962 ? 106.231 57.890 -126.898 1.00 54.22 962 SER A CA 1
ATOM 7493 C C . SER A 1 962 ? 107.252 57.124 -127.755 1.00 54.22 962 SER A C 1
ATOM 7495 O O . SER A 1 962 ? 108.122 57.742 -128.368 1.00 54.22 962 SER A O 1
ATOM 7497 N N . LEU A 1 963 ? 107.098 55.802 -127.879 1.00 54.09 963 LEU A N 1
ATOM 7498 C CA . LEU A 1 963 ? 107.952 54.942 -128.699 1.00 54.09 963 LEU A CA 1
ATOM 7499 C C . LEU A 1 963 ? 107.767 55.210 -130.202 1.00 54.09 963 LEU A C 1
ATOM 7501 O O . LEU A 1 963 ? 108.748 55.299 -130.934 1.00 54.09 963 LEU A O 1
ATOM 7505 N N . SER A 1 964 ? 106.528 55.406 -130.661 1.00 55.25 964 SER A N 1
ATOM 7506 C CA . SER A 1 964 ? 106.218 55.739 -132.056 1.00 55.25 964 SER A CA 1
ATOM 7507 C C . SER A 1 964 ? 106.726 57.127 -132.450 1.00 55.25 964 SER A C 1
ATOM 7509 O O . SER A 1 964 ? 107.154 57.308 -133.587 1.00 55.25 964 SER A O 1
ATOM 7511 N N . ALA A 1 965 ? 106.710 58.102 -131.536 1.00 58.81 965 ALA A N 1
ATOM 7512 C CA . ALA A 1 965 ? 107.272 59.429 -131.784 1.00 58.81 965 ALA A CA 1
ATOM 7513 C C . ALA A 1 965 ? 108.809 59.394 -131.886 1.00 58.81 965 ALA A C 1
ATOM 7515 O O . ALA A 1 965 ? 109.387 60.066 -132.739 1.00 58.81 965 ALA A O 1
ATOM 7516 N N . GLU A 1 966 ? 109.474 58.587 -131.056 1.00 61.25 966 GLU A N 1
ATOM 7517 C CA . GLU A 1 966 ? 110.934 58.436 -131.076 1.00 61.25 966 GLU A CA 1
ATOM 7518 C C . GLU A 1 966 ? 111.424 57.602 -132.275 1.00 61.25 966 GLU A C 1
ATOM 7520 O O . GLU A 1 966 ? 112.400 57.976 -132.924 1.00 61.25 966 GLU A O 1
ATOM 7525 N N . LEU A 1 967 ? 110.708 56.533 -132.649 1.00 59.19 967 LEU A N 1
ATOM 7526 C CA . LEU A 1 967 ? 110.938 55.817 -133.911 1.00 59.19 967 LEU A CA 1
ATOM 7527 C C . LEU A 1 967 ? 110.697 56.729 -135.122 1.00 59.19 967 LEU A C 1
ATOM 7529 O O . LEU A 1 967 ? 111.494 56.716 -136.058 1.00 59.19 967 LEU A O 1
ATOM 7533 N N . GLY A 1 968 ? 109.659 57.572 -135.065 1.00 58.81 968 GLY A N 1
ATOM 7534 C CA . GLY A 1 968 ? 109.385 58.603 -136.063 1.00 58.81 968 GLY A CA 1
ATOM 7535 C C . GLY A 1 968 ? 110.577 59.535 -136.272 1.00 58.81 968 GLY A C 1
ATOM 7536 O O . GLY A 1 968 ? 111.060 59.636 -137.391 1.00 58.81 968 GLY A O 1
ATOM 7537 N N . ARG A 1 969 ? 111.131 60.133 -135.204 1.00 62.50 969 ARG A N 1
ATOM 7538 C CA . ARG A 1 969 ? 112.337 60.989 -135.287 1.00 62.50 969 ARG A CA 1
ATOM 7539 C C . ARG A 1 969 ? 113.542 60.286 -135.914 1.00 62.50 969 ARG A C 1
ATOM 7541 O O . ARG A 1 969 ? 114.306 60.924 -136.633 1.00 62.50 969 ARG A O 1
ATOM 7548 N N . ARG A 1 970 ? 113.738 58.996 -135.621 1.00 56.88 970 ARG A N 1
ATOM 7549 C CA . ARG A 1 970 ? 114.876 58.210 -136.128 1.00 56.88 970 ARG A CA 1
ATOM 7550 C C . ARG A 1 970 ? 114.717 57.873 -137.614 1.00 56.88 970 ARG A C 1
ATOM 7552 O O . ARG A 1 970 ? 115.692 57.982 -138.351 1.00 56.88 970 ARG A O 1
ATOM 7559 N N . LEU A 1 971 ? 113.495 57.587 -138.068 1.00 60.59 971 LEU A N 1
ATOM 7560 C CA . LEU A 1 971 ? 113.151 57.503 -139.495 1.00 60.59 971 LEU A CA 1
ATOM 7561 C C . LEU A 1 971 ? 113.334 58.852 -140.204 1.00 60.59 971 LEU A C 1
ATOM 7563 O O . LEU A 1 971 ? 113.989 58.916 -141.238 1.00 60.59 971 LEU A O 1
ATOM 7567 N N . ASP A 1 972 ? 112.868 59.942 -139.594 1.00 58.88 972 ASP A N 1
ATOM 7568 C CA . ASP A 1 972 ? 113.004 61.312 -140.103 1.00 58.88 972 ASP A CA 1
ATOM 7569 C C . ASP A 1 972 ? 114.471 61.778 -140.221 1.00 58.88 972 ASP A C 1
ATOM 7571 O O . ASP A 1 972 ? 114.767 62.725 -140.951 1.00 58.88 972 ASP A O 1
ATOM 7575 N N . LEU A 1 973 ? 115.387 61.157 -139.470 1.00 59.16 973 LEU A N 1
ATOM 7576 C CA . LEU A 1 973 ? 116.839 61.330 -139.576 1.00 59.16 973 LEU A CA 1
ATOM 7577 C C . LEU A 1 973 ? 117.439 60.439 -140.675 1.00 59.16 973 LEU A C 1
ATOM 7579 O O . LEU A 1 973 ? 118.289 60.907 -141.430 1.00 59.16 973 LEU A O 1
ATOM 7583 N N . TRP A 1 974 ? 116.977 59.193 -140.811 1.00 60.22 974 TRP A N 1
ATOM 7584 C CA . TRP A 1 974 ? 117.414 58.280 -141.874 1.00 60.22 974 TRP A CA 1
ATOM 7585 C C . TRP A 1 974 ? 117.000 58.762 -143.272 1.00 60.22 974 TRP A C 1
ATOM 7587 O O . TRP A 1 974 ? 117.853 58.826 -144.156 1.00 60.22 974 TRP A O 1
ATOM 7597 N N . ASP A 1 975 ? 115.753 59.195 -143.473 1.00 58.84 975 ASP A N 1
ATOM 7598 C CA . ASP A 1 975 ? 115.290 59.705 -144.774 1.00 58.84 975 ASP A CA 1
ATOM 7599 C C . ASP A 1 975 ? 116.045 60.975 -145.199 1.00 58.84 975 ASP A C 1
ATOM 7601 O O . ASP A 1 975 ? 116.378 61.139 -146.373 1.00 58.84 975 ASP A O 1
ATOM 7605 N N . LYS A 1 976 ? 116.407 61.854 -144.254 1.00 58.59 976 LYS A N 1
ATOM 7606 C CA . LYS A 1 976 ? 117.214 63.054 -144.551 1.00 58.59 976 LYS A CA 1
ATOM 7607 C C . LYS A 1 976 ? 118.651 62.713 -144.960 1.00 58.59 976 LYS A C 1
ATOM 7609 O O . LYS A 1 976 ? 119.214 63.422 -145.791 1.00 58.59 976 LYS A O 1
ATOM 7614 N N . VAL A 1 977 ? 119.219 61.621 -144.443 1.00 59.22 977 VAL A N 1
ATOM 7615 C CA . VAL A 1 977 ? 120.528 61.097 -144.876 1.00 59.22 977 VAL A CA 1
ATOM 7616 C C . VAL A 1 977 ? 120.429 60.398 -146.240 1.00 59.22 977 VAL A C 1
ATOM 7618 O O . VAL A 1 977 ? 121.322 60.556 -147.071 1.00 59.22 977 VAL A O 1
ATOM 7621 N N . LEU A 1 978 ? 119.335 59.679 -146.513 1.00 57.22 978 LEU A N 1
ATOM 7622 C CA . LEU A 1 978 ? 119.129 58.953 -147.774 1.00 57.22 978 LEU A CA 1
ATOM 7623 C C . LEU A 1 978 ? 118.757 59.865 -148.960 1.00 57.22 978 LEU A C 1
ATOM 7625 O O . LEU A 1 978 ? 119.147 59.576 -150.090 1.00 57.22 978 LEU A O 1
ATOM 7629 N N . LEU A 1 979 ? 118.048 60.975 -148.729 1.00 56.19 979 LEU A N 1
ATOM 7630 C CA . LEU A 1 979 ? 117.551 61.860 -149.796 1.00 56.19 979 LEU A CA 1
ATOM 7631 C C . LEU A 1 979 ? 118.550 62.923 -150.294 1.00 56.19 979 LEU A C 1
ATOM 7633 O O . LEU A 1 979 ? 118.291 63.532 -151.331 1.00 56.19 979 LEU A O 1
ATOM 7637 N N . GLN A 1 980 ? 119.667 63.180 -149.598 1.00 51.50 980 GLN A N 1
ATOM 7638 C CA . GLN A 1 980 ? 120.566 64.307 -149.929 1.00 51.50 980 GLN A CA 1
ATOM 7639 C C . GLN A 1 980 ? 121.813 63.966 -150.766 1.00 51.50 980 GLN A C 1
ATOM 7641 O O . GLN A 1 980 ? 122.507 64.880 -151.205 1.00 51.50 980 GLN A O 1
ATOM 7646 N N . GLY A 1 981 ? 122.076 62.687 -151.058 1.00 47.78 981 GLY A N 1
ATOM 7647 C CA . GLY A 1 981 ? 122.869 62.272 -152.228 1.00 47.78 981 GLY A CA 1
ATOM 7648 C C . GLY A 1 981 ? 124.294 62.836 -152.389 1.00 47.78 981 GLY A C 1
ATOM 7649 O O . GLY A 1 981 ? 124.766 62.928 -153.522 1.00 47.78 981 GLY A O 1
ATOM 7650 N N . LEU A 1 982 ? 124.990 63.215 -151.307 1.00 47.94 982 LEU A N 1
ATOM 7651 C CA . LEU A 1 982 ? 126.347 63.785 -151.357 1.00 47.94 982 LEU A CA 1
ATOM 7652 C C . LEU A 1 982 ? 127.318 63.113 -150.359 1.00 47.94 982 LEU A C 1
ATOM 7654 O O . LEU A 1 982 ? 126.945 62.852 -149.213 1.00 47.94 982 LEU A O 1
ATOM 7658 N N . PRO A 1 983 ? 128.584 62.852 -150.750 1.00 50.94 983 PRO A N 1
ATOM 7659 C CA . PRO A 1 983 ? 129.521 62.022 -149.985 1.00 50.94 983 PRO A CA 1
ATOM 7660 C C . PRO A 1 983 ? 130.254 62.802 -148.875 1.00 50.94 983 PRO A C 1
ATOM 7662 O O . PRO A 1 983 ? 131.476 62.926 -148.901 1.00 50.94 983 PRO A O 1
ATOM 7665 N N . ALA A 1 984 ? 129.513 63.344 -147.904 1.00 53.50 984 ALA A N 1
ATOM 7666 C CA . ALA A 1 984 ? 130.078 64.131 -146.793 1.00 53.50 984 ALA A CA 1
ATOM 7667 C C . ALA A 1 984 ? 129.498 63.816 -145.394 1.00 53.50 984 ALA A C 1
ATOM 7669 O O . ALA A 1 984 ? 130.044 64.274 -144.396 1.00 53.50 984 ALA A O 1
ATOM 7670 N N . ALA A 1 985 ? 128.418 63.032 -145.291 1.00 48.81 985 ALA A N 1
ATOM 7671 C CA . ALA A 1 985 ? 127.660 62.856 -144.041 1.00 48.81 985 ALA A CA 1
ATOM 7672 C C . ALA A 1 985 ? 128.092 61.665 -143.153 1.00 48.81 985 ALA A C 1
ATOM 7674 O O . ALA A 1 985 ? 127.458 61.397 -142.135 1.00 48.81 985 ALA A O 1
ATOM 7675 N N . ALA A 1 986 ? 129.167 60.946 -143.498 1.00 48.59 986 ALA A N 1
ATOM 7676 C CA . ALA A 1 986 ? 129.591 59.739 -142.771 1.00 48.59 986 ALA A CA 1
ATOM 7677 C C . ALA A 1 986 ? 130.034 59.998 -141.313 1.00 48.59 986 ALA A C 1
ATOM 7679 O O . ALA A 1 986 ? 130.057 59.076 -140.507 1.00 48.59 986 ALA A O 1
ATOM 7680 N N . GLN A 1 987 ? 130.370 61.245 -140.970 1.00 51.56 987 GLN A N 1
ATOM 7681 C CA . GLN A 1 987 ? 131.013 61.603 -139.702 1.00 51.56 987 GLN A CA 1
ATOM 7682 C C . GLN A 1 987 ? 130.035 61.978 -138.569 1.00 51.56 987 GLN A C 1
ATOM 7684 O O . GLN A 1 987 ? 130.476 62.269 -137.465 1.00 51.56 987 GLN A O 1
ATOM 7689 N N . GLN A 1 988 ? 128.719 61.976 -138.823 1.00 49.75 988 GLN A N 1
ATOM 7690 C CA . GLN A 1 988 ? 127.684 62.341 -137.835 1.00 49.75 988 GLN A CA 1
ATOM 7691 C C . GLN A 1 988 ? 126.876 61.141 -137.305 1.00 49.75 988 GLN A C 1
ATOM 7693 O O . GLN A 1 988 ? 125.918 61.327 -136.558 1.00 49.75 988 GLN A O 1
ATOM 7698 N N . LEU A 1 989 ? 127.246 59.909 -137.681 1.00 47.94 989 LEU A N 1
ATOM 7699 C CA . LEU A 1 989 ? 126.543 58.690 -137.258 1.00 47.94 989 LEU A CA 1
ATOM 7700 C C . LEU A 1 989 ? 127.235 57.954 -136.092 1.00 47.94 989 LEU A C 1
ATOM 7702 O O . LEU A 1 989 ? 126.574 57.203 -135.380 1.00 47.94 989 LEU A O 1
ATOM 7706 N N . GLU A 1 990 ? 128.534 58.183 -135.860 1.00 52.47 990 GLU A N 1
ATOM 7707 C CA . GLU A 1 990 ? 129.289 57.526 -134.776 1.00 52.47 990 GLU A CA 1
ATOM 7708 C C . GLU A 1 990 ? 129.052 58.166 -133.393 1.00 52.47 990 GLU A C 1
ATOM 7710 O O . GLU A 1 990 ? 128.949 57.445 -132.403 1.00 52.47 990 GLU A O 1
ATOM 7715 N N . GLU A 1 991 ? 128.867 59.491 -133.301 1.00 48.81 991 GLU A N 1
ATOM 7716 C CA . GLU A 1 991 ? 128.613 60.178 -132.015 1.00 48.81 991 GLU A CA 1
ATOM 7717 C C . GLU A 1 991 ? 127.238 59.851 -131.391 1.00 48.81 991 GLU A C 1
ATOM 7719 O O . GLU A 1 991 ? 127.004 60.141 -130.220 1.00 48.81 991 GLU A O 1
ATOM 7724 N N . ALA A 1 992 ? 126.324 59.221 -132.139 1.00 49.16 992 ALA A N 1
ATOM 7725 C CA . ALA A 1 992 ? 124.961 58.916 -131.692 1.00 49.16 992 ALA A CA 1
ATOM 7726 C C . ALA A 1 992 ? 124.790 57.521 -131.046 1.00 49.16 992 ALA A C 1
ATOM 7728 O O . ALA A 1 992 ? 123.669 57.155 -130.682 1.00 49.16 992 ALA A O 1
ATOM 7729 N N . LEU A 1 993 ? 125.864 56.726 -130.929 1.00 43.97 993 LEU A N 1
ATOM 7730 C CA . LEU A 1 993 ? 125.813 55.316 -130.499 1.00 43.97 993 LEU A CA 1
ATOM 7731 C C . LEU A 1 993 ? 126.526 55.012 -129.165 1.00 43.97 993 LEU A C 1
ATOM 7733 O O . LEU A 1 993 ? 126.614 53.848 -128.780 1.00 43.97 993 LEU A O 1
ATOM 7737 N N . ALA A 1 994 ? 126.983 56.032 -128.431 1.00 39.38 994 ALA A N 1
ATOM 7738 C CA . ALA A 1 994 ? 127.573 55.887 -127.097 1.00 39.38 994 ALA A CA 1
ATOM 7739 C C . ALA A 1 994 ? 126.656 56.494 -126.015 1.00 39.38 994 ALA A C 1
ATOM 7741 O O . ALA A 1 994 ? 126.470 57.708 -125.957 1.00 39.38 994 ALA A O 1
ATOM 7742 N N . GLY A 1 995 ? 126.076 55.651 -125.154 1.00 35.19 995 GLY A N 1
ATOM 7743 C CA . GLY A 1 995 ? 125.135 56.069 -124.106 1.00 35.19 995 GLY A CA 1
ATOM 7744 C C . GLY A 1 995 ? 124.646 54.885 -123.269 1.00 35.19 995 GLY A C 1
ATOM 7745 O O . GLY A 1 995 ? 123.651 54.252 -123.610 1.00 35.19 995 GLY A O 1
ATOM 7746 N N . ASP A 1 996 ? 125.386 54.572 -122.207 1.00 33.47 996 ASP A N 1
ATOM 7747 C CA . ASP A 1 996 ? 125.275 53.332 -121.428 1.00 33.47 996 ASP A CA 1
ATOM 7748 C C . ASP A 1 996 ? 124.120 53.260 -120.401 1.00 33.47 996 ASP A C 1
ATOM 7750 O O . ASP A 1 996 ? 123.460 54.243 -120.068 1.00 33.47 996 ASP A O 1
ATOM 7754 N N . VAL A 1 997 ? 124.029 52.066 -119.794 1.00 35.91 997 VAL A N 1
ATOM 7755 C CA . VAL A 1 997 ? 123.411 51.711 -118.498 1.00 35.91 997 VAL A CA 1
ATOM 7756 C C . VAL A 1 997 ? 121.941 51.262 -118.512 1.00 35.91 997 VAL A C 1
ATOM 7758 O O . VAL A 1 997 ? 121.000 52.046 -118.416 1.00 35.91 997 VAL A O 1
ATOM 7761 N N . ALA A 1 998 ? 121.777 49.938 -118.420 1.00 34.25 998 ALA A N 1
ATOM 7762 C CA . ALA A 1 998 ? 120.631 49.263 -117.808 1.00 34.25 998 ALA A CA 1
ATOM 7763 C C . ALA A 1 998 ? 121.122 48.298 -116.704 1.00 34.25 998 ALA A C 1
ATOM 7765 O O . ALA A 1 998 ? 122.183 47.693 -116.861 1.00 34.25 998 ALA A O 1
ATOM 7766 N N . PRO A 1 999 ? 120.378 48.156 -115.591 1.00 40.94 999 PRO A N 1
ATOM 7767 C CA . PRO A 1 999 ? 120.237 46.858 -114.894 1.00 40.94 999 PRO A CA 1
ATOM 7768 C C . PRO A 1 999 ? 118.753 46.558 -114.537 1.00 40.94 999 PRO A C 1
ATOM 7770 O O . PRO A 1 999 ? 118.029 47.450 -114.108 1.00 40.94 999 PRO A O 1
ATOM 7773 N N . THR A 1 1000 ? 118.165 45.388 -114.840 1.00 37.38 1000 THR A N 1
ATOM 7774 C CA . THR A 1 1000 ? 118.164 44.104 -114.069 1.00 37.38 1000 THR A CA 1
ATOM 7775 C C . THR A 1 1000 ? 117.797 44.256 -112.577 1.00 37.38 1000 THR A C 1
ATOM 7777 O O . THR A 1 1000 ? 118.476 45.002 -111.885 1.00 37.38 1000 THR A O 1
ATOM 7780 N N . PHE A 1 1001 ? 116.749 43.657 -111.980 1.00 34.66 1001 PHE A N 1
ATOM 7781 C CA . PHE A 1 1001 ? 116.140 42.298 -112.029 1.00 34.66 1001 PHE A CA 1
ATOM 7782 C C . PHE A 1 1001 ? 116.868 41.226 -111.177 1.00 34.66 1001 PHE A C 1
ATOM 7784 O O . PHE A 1 1001 ? 117.708 40.505 -111.710 1.00 34.66 1001 PHE A O 1
ATOM 7791 N N . ALA A 1 1002 ? 116.517 41.094 -109.879 1.00 30.94 1002 ALA A N 1
ATOM 7792 C CA . ALA A 1 1002 ? 116.846 39.949 -108.998 1.00 30.94 1002 ALA A CA 1
ATOM 7793 C C . ALA A 1 1002 ? 116.138 39.993 -107.605 1.00 30.94 1002 ALA A C 1
ATOM 7795 O O . ALA A 1 1002 ? 116.163 41.046 -106.981 1.00 30.94 1002 ALA A O 1
ATOM 7796 N N . GLN A 1 1003 ? 115.670 38.827 -107.094 1.00 29.34 1003 GLN A N 1
ATOM 7797 C CA . GLN A 1 1003 ? 115.654 38.389 -105.656 1.00 29.34 1003 GLN A CA 1
ATOM 7798 C C . GLN A 1 1003 ? 114.759 39.172 -104.624 1.00 29.34 1003 GLN A C 1
ATOM 7800 O O . GLN A 1 1003 ? 114.356 40.289 -104.909 1.00 29.34 1003 GLN A O 1
ATOM 7805 N N . VAL A 1 1004 ? 114.338 38.695 -103.421 1.00 28.59 1004 VAL A N 1
ATOM 7806 C CA . VAL A 1 1004 ? 114.369 37.384 -102.688 1.00 28.59 1004 VAL A CA 1
ATOM 7807 C C . VAL A 1 1004 ? 113.192 37.269 -101.652 1.00 28.59 1004 VAL A C 1
ATOM 7809 O O . VAL A 1 1004 ? 112.289 38.097 -101.669 1.00 28.59 1004 VAL A O 1
ATOM 7812 N N . THR A 1 1005 ? 113.145 36.224 -100.803 1.00 30.89 1005 THR A N 1
ATOM 7813 C CA . THR A 1 1005 ? 111.981 35.662 -100.054 1.00 30.89 1005 THR A CA 1
ATOM 7814 C C . THR A 1 1005 ? 111.929 35.819 -98.500 1.00 30.89 1005 THR A C 1
ATOM 7816 O O . THR A 1 1005 ? 112.982 35.892 -97.874 1.00 30.89 1005 THR A O 1
ATOM 7819 N N . CYS A 1 1006 ? 110.729 35.604 -97.902 1.00 28.62 1006 CYS A N 1
ATOM 7820 C CA . CYS A 1 1006 ? 110.400 35.016 -96.556 1.00 28.62 1006 CYS A CA 1
ATOM 7821 C C . CYS A 1 1006 ? 110.257 35.846 -95.235 1.00 28.62 1006 CYS A C 1
ATOM 7823 O O . CYS A 1 1006 ? 111.022 36.772 -94.985 1.00 28.62 1006 CYS A O 1
ATOM 7825 N N . ARG A 1 1007 ? 109.400 35.291 -94.326 1.00 27.67 1007 ARG A N 1
ATOM 7826 C CA . ARG A 1 1007 ? 109.453 35.192 -92.819 1.00 27.67 1007 ARG A CA 1
ATOM 7827 C C . ARG A 1 1007 ? 108.523 36.073 -91.922 1.00 27.67 1007 ARG A C 1
ATOM 7829 O O . ARG A 1 1007 ? 107.878 36.970 -92.449 1.00 27.67 1007 ARG A O 1
ATOM 7836 N N . VAL A 1 1008 ? 108.519 35.802 -90.589 1.00 30.19 1008 VAL A N 1
ATOM 7837 C CA . VAL A 1 1008 ? 107.833 36.466 -89.429 1.00 30.19 1008 VAL A CA 1
ATOM 7838 C C . VAL A 1 1008 ? 106.403 35.961 -89.068 1.00 30.19 1008 VAL A C 1
ATOM 7840 O O . VAL A 1 1008 ? 105.538 36.031 -89.932 1.00 30.19 1008 VAL A O 1
ATOM 7843 N N . GLU A 1 1009 ? 106.011 35.531 -87.836 1.00 30.80 1009 GLU A N 1
ATOM 7844 C CA . GLU A 1 1009 ? 106.720 34.848 -86.700 1.00 30.80 1009 GLU A CA 1
ATOM 7845 C C . GLU A 1 1009 ? 105.754 34.025 -85.735 1.00 30.80 1009 GLU A C 1
ATOM 7847 O O . GLU A 1 1009 ? 105.265 32.996 -86.193 1.00 30.80 1009 GLU A O 1
ATOM 7852 N N . GLU A 1 1010 ? 105.459 34.375 -84.449 1.00 34.91 1010 GLU A N 1
ATOM 7853 C CA . GLU A 1 1010 ? 104.919 33.451 -83.371 1.00 34.91 1010 GLU A CA 1
ATOM 7854 C C . GLU A 1 1010 ? 103.797 34.011 -82.411 1.00 34.91 1010 GLU A C 1
ATOM 7856 O O . GLU A 1 1010 ? 103.526 35.209 -82.445 1.00 34.91 1010 GLU A O 1
ATOM 7861 N N . GLY A 1 1011 ? 103.177 33.198 -81.500 1.00 28.81 1011 GLY A N 1
ATOM 7862 C CA . GLY A 1 1011 ? 102.214 33.702 -80.462 1.00 28.81 1011 GLY A CA 1
ATOM 7863 C C . GLY A 1 1011 ? 101.485 32.753 -79.442 1.00 28.81 1011 GLY A C 1
ATOM 7864 O O . GLY A 1 1011 ? 100.291 32.525 -79.567 1.00 28.81 1011 GLY A O 1
ATOM 7865 N N . LEU A 1 1012 ? 102.190 32.271 -78.401 1.00 33.16 1012 LEU A N 1
ATOM 7866 C CA . LEU A 1 1012 ? 101.807 31.752 -77.040 1.00 33.16 1012 LEU A CA 1
ATOM 7867 C C . LEU A 1 1012 ? 100.332 31.575 -76.509 1.00 33.16 1012 LEU A C 1
ATOM 7869 O O . LEU A 1 1012 ? 99.622 32.558 -76.331 1.00 33.16 1012 LEU A O 1
ATOM 7873 N N . GLY A 1 1013 ? 100.036 30.386 -75.921 1.00 30.09 1013 GLY A N 1
ATOM 7874 C CA . GLY A 1 1013 ? 99.724 30.215 -74.463 1.00 30.09 1013 GLY A CA 1
ATOM 7875 C C . GLY A 1 1013 ? 98.294 29.878 -73.931 1.00 30.09 1013 GLY A C 1
ATOM 7876 O O . GLY A 1 1013 ? 97.338 30.550 -74.291 1.00 30.09 1013 GLY A O 1
ATOM 7877 N N . GLY A 1 1014 ? 98.171 28.959 -72.934 1.00 31.56 1014 GLY A N 1
ATOM 7878 C CA . GLY A 1 1014 ? 97.253 29.203 -71.780 1.00 31.56 1014 GLY A CA 1
ATOM 7879 C C . GLY A 1 1014 ? 96.249 28.167 -71.185 1.00 31.56 1014 GLY A C 1
ATOM 7880 O O . GLY A 1 1014 ? 95.106 28.553 -70.994 1.00 31.56 1014 GLY A O 1
ATOM 7881 N N . GLN A 1 1015 ? 96.683 26.979 -70.723 1.00 31.89 1015 GLN A N 1
ATOM 7882 C CA . GLN A 1 1015 ? 96.173 26.258 -69.509 1.00 31.89 1015 GLN A CA 1
ATOM 7883 C C . GLN A 1 1015 ? 94.734 25.640 -69.435 1.00 31.89 1015 GLN A C 1
ATOM 7885 O O . GLN A 1 1015 ? 93.811 26.012 -70.150 1.00 31.89 1015 GLN A O 1
ATOM 7890 N N . GLU A 1 1016 ? 94.566 24.649 -68.540 1.00 37.47 1016 GLU A N 1
ATOM 7891 C CA . GLU A 1 1016 ? 93.383 23.774 -68.354 1.00 37.47 1016 GLU A CA 1
ATOM 7892 C C . GLU A 1 1016 ? 92.668 23.988 -66.996 1.00 37.47 1016 GLU A C 1
ATOM 7894 O O . GLU A 1 1016 ? 93.265 24.509 -66.052 1.00 37.47 1016 GLU A O 1
ATOM 7899 N N . GLY A 1 1017 ? 91.432 23.480 -66.848 1.00 31.50 1017 GLY A N 1
ATOM 7900 C CA . GLY A 1 1017 ? 90.786 23.296 -65.537 1.00 31.50 1017 GLY A CA 1
ATOM 7901 C C . GLY A 1 1017 ? 89.303 22.903 -65.603 1.00 31.50 1017 GLY A C 1
ATOM 7902 O O . GLY A 1 1017 ? 88.473 23.707 -66.015 1.00 31.50 1017 GLY A O 1
ATOM 7903 N N . GLY A 1 1018 ? 88.951 21.692 -65.154 1.00 34.66 1018 GLY A N 1
ATOM 7904 C CA . GLY A 1 1018 ? 87.565 21.208 -65.068 1.00 34.66 1018 GLY A CA 1
ATOM 7905 C C . GLY A 1 1018 ? 87.329 20.342 -63.827 1.00 34.66 1018 GLY A C 1
ATOM 7906 O O . GLY A 1 1018 ? 88.242 19.652 -63.376 1.00 34.66 1018 GLY A O 1
ATOM 7907 N N . VAL A 1 1019 ? 86.118 20.392 -63.260 1.00 33.81 1019 VAL A N 1
ATOM 7908 C CA . VAL A 1 1019 ? 85.717 19.651 -62.047 1.00 33.81 1019 VAL A CA 1
ATOM 7909 C C . VAL A 1 1019 ? 84.255 19.210 -62.165 1.00 33.81 1019 VAL A C 1
ATOM 7911 O O . VAL A 1 1019 ? 83.411 19.993 -62.595 1.00 33.81 1019 VAL A O 1
ATOM 7914 N N . ALA A 1 1020 ? 83.954 17.985 -61.728 1.00 42.00 1020 ALA A N 1
ATOM 7915 C CA . ALA A 1 1020 ? 82.600 17.464 -61.534 1.00 42.00 1020 ALA A CA 1
ATOM 7916 C C . ALA A 1 1020 ? 82.525 16.659 -60.214 1.00 42.00 1020 ALA A C 1
ATOM 7918 O O . ALA A 1 1020 ? 83.523 16.029 -59.852 1.00 42.00 1020 ALA A O 1
ATOM 7919 N N . PRO A 1 1021 ? 81.389 16.660 -59.490 1.00 43.53 1021 PRO A N 1
ATOM 7920 C CA . PRO A 1 1021 ? 81.151 15.792 -58.332 1.00 43.53 1021 PRO A CA 1
ATOM 7921 C C . PRO A 1 1021 ? 80.428 14.481 -58.714 1.00 43.53 1021 PRO A C 1
ATOM 7923 O O . PRO A 1 1021 ? 79.791 14.401 -59.764 1.00 43.53 1021 PRO A O 1
ATOM 7926 N N . LYS A 1 1022 ? 80.511 13.460 -57.846 1.00 36.09 1022 LYS A N 1
ATOM 7927 C CA . LYS A 1 1022 ? 79.924 12.112 -58.022 1.00 36.09 1022 LYS A CA 1
ATOM 7928 C C . LYS A 1 1022 ? 79.150 11.651 -56.767 1.00 36.09 1022 LYS A C 1
ATOM 7930 O O . LYS A 1 1022 ? 79.110 12.388 -55.784 1.00 36.09 1022 LYS A O 1
ATOM 7935 N N . GLU A 1 1023 ? 78.532 10.465 -56.838 1.00 39.41 1023 GLU A N 1
ATOM 7936 C CA . GLU A 1 1023 ? 77.616 9.860 -55.843 1.00 39.41 1023 GLU A CA 1
ATOM 7937 C C . GLU A 1 1023 ? 78.199 9.655 -54.423 1.00 39.41 1023 GLU A C 1
ATOM 7939 O O . GLU A 1 1023 ? 79.395 9.844 -54.183 1.00 39.41 1023 GLU A O 1
ATOM 7944 N N . PRO A 1 1024 ? 77.357 9.191 -53.477 1.00 47.78 1024 PRO A N 1
ATOM 7945 C CA . PRO A 1 1024 ? 77.664 7.889 -52.860 1.00 47.78 1024 PRO A CA 1
ATOM 7946 C C . PRO A 1 1024 ? 76.471 6.907 -52.751 1.00 47.78 1024 PRO A C 1
ATOM 7948 O O . PRO A 1 1024 ? 75.308 7.283 -52.888 1.00 47.78 1024 PRO A O 1
ATOM 7951 N N . GLU A 1 1025 ? 76.787 5.637 -52.472 1.00 42.62 1025 GLU A N 1
ATOM 7952 C CA . GLU A 1 1025 ? 75.876 4.475 -52.462 1.00 42.62 1025 GLU A CA 1
ATOM 7953 C C . GLU A 1 1025 ? 75.420 4.018 -51.043 1.00 42.62 1025 GLU A C 1
ATOM 7955 O O . GLU A 1 1025 ? 75.801 4.585 -50.019 1.00 42.62 1025 GLU A O 1
ATOM 7960 N N . ARG A 1 1026 ? 74.591 2.958 -51.004 1.00 37.50 1026 ARG A N 1
ATOM 7961 C CA . ARG A 1 1026 ? 74.223 2.090 -49.845 1.00 37.50 1026 ARG A CA 1
ATOM 7962 C C . ARG A 1 1026 ? 75.375 1.059 -49.550 1.00 37.50 1026 ARG A C 1
ATOM 7964 O O . ARG A 1 1026 ? 76.387 1.197 -50.235 1.00 37.50 1026 ARG A O 1
ATOM 7971 N N . PRO A 1 1027 ? 75.317 0.032 -48.639 1.00 54.31 1027 PRO A N 1
ATOM 7972 C CA . PRO A 1 1027 ? 74.159 -0.579 -47.940 1.00 54.31 1027 PRO A CA 1
ATOM 7973 C C . PRO A 1 1027 ? 74.368 -1.170 -46.499 1.00 54.31 1027 PRO A C 1
ATOM 7975 O O . PRO A 1 1027 ? 75.402 -0.990 -45.864 1.00 54.31 1027 PRO A O 1
ATOM 7978 N N . ASP A 1 1028 ? 73.356 -1.942 -46.058 1.00 35.78 1028 ASP A N 1
ATOM 7979 C CA . ASP A 1 1028 ? 73.366 -3.114 -45.144 1.00 35.78 1028 ASP A CA 1
ATOM 7980 C C . ASP A 1 1028 ? 73.425 -3.012 -43.593 1.00 35.78 1028 ASP A C 1
ATOM 7982 O O . ASP A 1 1028 ? 73.752 -2.002 -42.979 1.00 35.78 1028 ASP A O 1
ATOM 7986 N N . SER A 1 1029 ? 72.995 -4.122 -42.963 1.00 38.09 1029 SER A N 1
ATOM 7987 C CA . SER A 1 1029 ? 72.758 -4.383 -41.519 1.00 38.09 1029 SER A CA 1
ATOM 7988 C C . SER A 1 1029 ? 73.389 -5.742 -41.119 1.00 38.09 1029 SER A C 1
ATOM 7990 O O . SER A 1 1029 ? 73.692 -6.498 -42.051 1.00 38.09 1029 SER A O 1
ATOM 7992 N N . PRO A 1 1030 ? 73.604 -6.129 -39.821 1.00 47.25 1030 PRO A N 1
ATOM 7993 C CA . PRO A 1 1030 ? 72.502 -6.724 -39.009 1.00 47.25 1030 PRO A CA 1
ATOM 7994 C C . PRO A 1 1030 ? 72.646 -6.858 -37.441 1.00 47.25 1030 PRO A C 1
ATOM 7996 O O . PRO A 1 1030 ? 73.740 -6.885 -36.888 1.00 47.25 1030 PRO A O 1
ATOM 7999 N N . LYS A 1 1031 ? 71.521 -7.213 -36.775 1.00 32.38 1031 LYS A N 1
ATOM 8000 C CA . LYS A 1 1031 ? 71.374 -8.144 -35.599 1.00 32.38 1031 LYS A CA 1
ATOM 8001 C C . LYS A 1 1031 ? 71.770 -7.715 -34.136 1.00 32.38 1031 LYS A C 1
ATOM 8003 O O . LYS A 1 1031 ? 72.313 -6.632 -33.963 1.00 32.38 1031 LYS A O 1
ATOM 8008 N N . PRO A 1 1032 ? 71.340 -8.466 -33.069 1.00 55.06 1032 PRO A N 1
ATOM 8009 C CA . PRO A 1 1032 ? 70.865 -7.882 -31.789 1.00 55.06 1032 PRO A CA 1
ATOM 8010 C C . PRO A 1 1032 ? 71.636 -8.305 -30.507 1.00 55.06 1032 PRO A C 1
ATOM 8012 O O . PRO A 1 1032 ? 72.634 -9.018 -30.593 1.00 55.06 1032 PRO A O 1
ATOM 8015 N N . GLN A 1 1033 ? 71.112 -7.938 -29.321 1.00 35.44 1033 GLN A N 1
ATOM 8016 C CA . GLN A 1 1033 ? 71.529 -8.444 -27.997 1.00 35.44 1033 GLN A CA 1
ATOM 8017 C C . GLN A 1 1033 ? 70.385 -8.503 -26.951 1.00 35.44 1033 GLN A C 1
ATOM 8019 O O . GLN A 1 1033 ? 69.304 -7.958 -27.170 1.00 35.44 1033 GLN A O 1
ATOM 8024 N N . ASP A 1 1034 ? 70.654 -9.216 -25.852 1.00 33.62 1034 ASP A N 1
ATOM 8025 C CA . ASP A 1 1034 ? 69.776 -9.629 -24.734 1.00 33.62 1034 ASP A CA 1
ATOM 8026 C C . ASP A 1 1034 ? 69.469 -8.476 -23.716 1.00 33.62 1034 ASP A C 1
ATOM 8028 O O . ASP A 1 1034 ? 69.903 -7.348 -23.928 1.00 33.62 1034 ASP A O 1
ATOM 8032 N N . ALA A 1 1035 ? 68.743 -8.616 -22.588 1.00 31.95 1035 ALA A N 1
ATOM 8033 C CA . ALA A 1 1035 ? 68.400 -9.801 -21.786 1.00 31.95 1035 ALA A CA 1
ATOM 8034 C C . ALA A 1 1035 ? 67.168 -9.631 -20.857 1.00 31.95 1035 ALA A C 1
ATOM 8036 O O . ALA A 1 1035 ? 66.665 -8.533 -20.633 1.00 31.95 1035 ALA A O 1
ATOM 8037 N N . CYS A 1 1036 ? 66.745 -10.748 -20.248 1.00 32.28 1036 CYS A N 1
ATOM 8038 C CA . CYS A 1 1036 ? 65.844 -10.816 -19.085 1.00 32.28 1036 CYS A CA 1
ATOM 8039 C C . CYS A 1 1036 ? 66.654 -10.700 -17.763 1.00 32.28 1036 CYS A C 1
ATOM 8041 O O . CYS A 1 1036 ? 67.870 -10.907 -17.782 1.00 32.28 1036 CYS A O 1
ATOM 8043 N N . PRO A 1 1037 ? 66.023 -10.413 -16.607 1.00 49.44 1037 PRO A N 1
ATOM 8044 C CA . PRO A 1 1037 ? 65.720 -11.533 -15.703 1.00 49.44 1037 PRO A CA 1
ATOM 8045 C C . PRO A 1 1037 ? 64.362 -11.415 -14.979 1.00 49.44 1037 PRO A C 1
ATOM 8047 O O . PRO A 1 1037 ? 63.690 -10.387 -15.026 1.00 49.44 1037 PRO A O 1
ATOM 8050 N N . ALA A 1 1038 ? 63.972 -12.484 -14.279 1.00 34.03 1038 ALA A N 1
ATOM 8051 C CA . ALA A 1 1038 ? 62.678 -12.616 -13.613 1.00 34.03 1038 ALA A CA 1
ATOM 8052 C C . ALA A 1 1038 ? 62.780 -12.748 -12.080 1.00 34.03 1038 ALA A C 1
ATOM 8054 O O . ALA A 1 1038 ? 63.790 -13.208 -11.557 1.00 34.03 1038 ALA A O 1
ATOM 8055 N N . ALA A 1 1039 ? 61.651 -12.451 -11.427 1.00 35.28 1039 ALA A N 1
ATOM 8056 C CA . ALA A 1 1039 ? 61.196 -12.932 -10.117 1.00 35.28 1039 ALA A CA 1
ATOM 8057 C C . ALA A 1 1039 ? 62.050 -12.674 -8.855 1.00 35.28 1039 ALA A C 1
ATOM 8059 O O . ALA A 1 1039 ? 63.147 -13.199 -8.688 1.00 35.28 1039 ALA A O 1
ATOM 8060 N N . GLN A 1 1040 ? 61.394 -12.100 -7.842 1.00 30.03 1040 GLN A N 1
ATOM 8061 C CA . GLN A 1 1040 ? 61.228 -12.794 -6.559 1.00 30.03 1040 GLN A CA 1
ATOM 8062 C C . GLN A 1 1040 ? 59.969 -12.304 -5.831 1.00 30.03 1040 GLN A C 1
ATOM 8064 O O . GLN A 1 1040 ? 59.601 -11.137 -5.928 1.00 30.03 1040 GLN A O 1
ATOM 8069 N N . ALA A 1 1041 ? 59.306 -13.218 -5.124 1.00 34.47 1041 ALA A N 1
ATOM 8070 C CA . ALA A 1 1041 ? 58.192 -12.933 -4.227 1.00 34.47 1041 ALA A CA 1
ATOM 8071 C C . ALA A 1 1041 ? 58.602 -13.323 -2.804 1.00 34.47 1041 ALA A C 1
ATOM 8073 O O . ALA A 1 1041 ? 59.295 -14.327 -2.622 1.00 34.47 1041 ALA A O 1
ATOM 8074 N N . THR A 1 1042 ? 58.152 -12.564 -1.805 1.00 30.12 1042 THR A N 1
ATOM 8075 C CA . THR A 1 1042 ? 58.543 -12.777 -0.406 1.00 30.12 1042 THR A CA 1
ATOM 8076 C C . THR A 1 1042 ? 57.308 -12.832 0.481 1.00 30.12 1042 THR A C 1
ATOM 8078 O O . THR A 1 1042 ? 56.526 -11.886 0.524 1.00 30.12 1042 THR A O 1
ATOM 8081 N N . VAL A 1 1043 ? 57.147 -13.939 1.207 1.00 34.41 1043 VAL A N 1
ATOM 8082 C CA . VAL A 1 1043 ? 56.142 -14.094 2.265 1.00 34.41 1043 VAL A CA 1
ATOM 8083 C C . VAL A 1 1043 ? 56.826 -13.881 3.611 1.00 34.41 1043 VAL A C 1
ATOM 8085 O O . VAL A 1 1043 ? 57.832 -14.528 3.896 1.00 34.41 1043 VAL A O 1
ATOM 8088 N N . ALA A 1 1044 ? 56.258 -13.016 4.448 1.00 29.83 1044 ALA A N 1
ATOM 8089 C CA . ALA A 1 1044 ? 56.549 -12.922 5.875 1.00 29.83 1044 ALA A CA 1
ATOM 8090 C C . ALA A 1 1044 ? 55.292 -12.428 6.609 1.00 29.83 1044 ALA A C 1
ATOM 8092 O O . ALA A 1 1044 ? 54.470 -11.725 6.022 1.00 29.83 1044 ALA A O 1
ATOM 8093 N N . ALA A 1 1045 ? 55.131 -12.820 7.870 1.00 31.83 1045 ALA A N 1
ATOM 8094 C CA . ALA A 1 1045 ? 53.967 -12.507 8.697 1.00 31.83 1045 ALA A CA 1
ATOM 8095 C C . ALA A 1 1045 ? 54.391 -12.268 10.161 1.00 31.83 1045 ALA A C 1
ATOM 8097 O O . ALA A 1 1045 ? 55.582 -12.276 10.467 1.00 31.83 1045 ALA A O 1
ATOM 8098 N N . THR A 1 1046 ? 53.387 -12.128 11.034 1.00 29.88 1046 THR A N 1
ATOM 8099 C CA . THR A 1 1046 ? 53.428 -12.133 12.512 1.00 29.88 1046 THR A CA 1
ATOM 8100 C C . THR A 1 1046 ? 54.135 -10.979 13.248 1.00 29.88 1046 THR A C 1
ATOM 8102 O O . THR A 1 1046 ? 55.352 -10.860 13.237 1.00 29.88 1046 THR A O 1
ATOM 8105 N N . GLU A 1 1047 ? 53.296 -10.243 13.995 1.00 30.05 1047 GLU A N 1
ATOM 8106 C CA . GLU A 1 1047 ? 53.453 -9.891 15.423 1.00 30.05 1047 GLU A CA 1
ATOM 8107 C C . GLU A 1 1047 ? 54.540 -8.889 15.867 1.00 30.05 1047 GLU A C 1
ATOM 8109 O O . GLU A 1 1047 ? 55.728 -9.196 15.895 1.00 30.05 1047 GLU A O 1
ATOM 8114 N N . PHE A 1 1048 ? 54.092 -7.760 16.437 1.00 26.25 1048 PHE A N 1
ATOM 8115 C CA . PHE A 1 1048 ? 54.145 -7.592 17.901 1.00 26.25 1048 PHE A CA 1
ATOM 8116 C C . PHE A 1 1048 ? 53.068 -6.615 18.424 1.00 26.25 1048 PHE A C 1
ATOM 8118 O O . PHE A 1 1048 ? 52.504 -5.841 17.653 1.00 26.25 1048 PHE A O 1
ATOM 8125 N N . GLU A 1 1049 ? 52.758 -6.690 19.723 1.00 32.25 1049 GLU A N 1
ATOM 8126 C CA . GLU A 1 1049 ? 51.766 -5.855 20.427 1.00 32.25 1049 GLU A CA 1
ATOM 8127 C C . GLU A 1 1049 ? 52.393 -4.638 21.149 1.00 32.25 1049 GLU A C 1
ATOM 8129 O O . GLU A 1 1049 ? 53.615 -4.530 21.234 1.00 32.25 1049 GLU A O 1
ATOM 8134 N N . GLN A 1 1050 ? 51.527 -3.838 21.800 1.00 28.09 1050 GLN A N 1
ATOM 8135 C CA . GLN A 1 1050 ? 51.817 -2.734 22.743 1.00 28.09 1050 GLN A CA 1
ATOM 8136 C C . GLN A 1 1050 ? 52.252 -1.436 22.022 1.00 28.09 1050 GLN A C 1
ATOM 8138 O O . GLN A 1 1050 ? 52.942 -1.470 21.013 1.00 28.09 1050 GLN A O 1
ATOM 8143 N N . GLU A 1 1051 ? 51.792 -0.244 22.412 1.00 26.17 1051 GLU A N 1
ATOM 8144 C CA . GLU A 1 1051 ? 51.593 0.272 23.773 1.00 26.17 1051 GLU A CA 1
ATOM 8145 C C . GLU A 1 1051 ? 50.399 1.257 23.853 1.00 26.17 1051 GLU A C 1
ATOM 8147 O O . GLU A 1 1051 ? 50.221 2.087 22.963 1.00 26.17 1051 GLU A O 1
ATOM 8152 N N . ALA A 1 1052 ? 49.575 1.179 24.911 1.00 29.64 1052 ALA A N 1
ATOM 8153 C CA . ALA A 1 1052 ? 48.440 2.089 25.123 1.00 29.64 1052 ALA A CA 1
ATOM 8154 C C . ALA A 1 1052 ? 48.028 2.206 26.608 1.00 29.64 1052 ALA A C 1
ATOM 8156 O O . ALA A 1 1052 ? 47.299 1.356 27.116 1.00 29.64 1052 ALA A O 1
ATOM 8157 N N . ASP A 1 1053 ? 48.445 3.278 27.294 1.00 29.16 1053 ASP A N 1
ATOM 8158 C CA . ASP A 1 1053 ? 47.790 3.794 28.512 1.00 29.16 1053 ASP A CA 1
ATOM 8159 C C . ASP A 1 1053 ? 48.183 5.272 28.756 1.00 29.16 1053 ASP A C 1
ATOM 8161 O O . ASP A 1 1053 ? 49.330 5.641 28.519 1.00 29.16 1053 ASP A O 1
ATOM 8165 N N . ARG A 1 1054 ? 47.255 6.075 29.311 1.00 25.89 1054 ARG A N 1
ATOM 8166 C CA . ARG A 1 1054 ? 47.414 7.470 29.819 1.00 25.89 1054 ARG A CA 1
ATOM 8167 C C . ARG A 1 1054 ? 47.787 8.576 28.801 1.00 25.89 1054 ARG A C 1
ATOM 8169 O O . ARG A 1 1054 ? 48.749 8.469 28.063 1.00 25.89 1054 ARG A O 1
ATOM 8176 N N . ALA A 1 1055 ? 47.161 9.758 28.814 1.00 28.08 1055 ALA A N 1
ATOM 8177 C CA . ALA A 1 1055 ? 46.028 10.234 29.615 1.00 28.08 1055 ALA A CA 1
ATOM 8178 C C . ALA A 1 1055 ? 45.411 11.518 29.027 1.00 28.08 1055 ALA A C 1
ATOM 8180 O O . ALA A 1 1055 ? 46.136 12.431 28.643 1.00 28.08 1055 ALA A O 1
ATOM 8181 N N . VAL A 1 1056 ? 44.085 11.641 29.127 1.00 27.56 1056 VAL A N 1
ATOM 8182 C CA . VAL A 1 1056 ? 43.379 12.921 29.313 1.00 27.56 1056 VAL A CA 1
ATOM 8183 C C . VAL A 1 1056 ? 42.329 12.699 30.404 1.00 27.56 1056 VAL A C 1
ATOM 8185 O O . VAL A 1 1056 ? 41.748 11.619 30.499 1.00 27.56 1056 VAL A O 1
ATOM 8188 N N . ARG A 1 1057 ? 42.119 13.703 31.255 1.00 31.25 1057 ARG A N 1
ATOM 8189 C CA . ARG A 1 1057 ? 41.054 13.750 32.262 1.00 31.25 1057 ARG A CA 1
ATOM 8190 C C . ARG A 1 1057 ? 40.133 14.932 31.974 1.00 31.25 1057 ARG A C 1
ATOM 8192 O O . ARG A 1 1057 ? 40.578 15.916 31.395 1.00 31.25 1057 ARG A O 1
ATOM 8199 N N . ASP A 1 1058 ? 38.906 14.824 32.470 1.00 32.44 1058 ASP A N 1
ATOM 8200 C CA . ASP A 1 1058 ? 38.027 15.944 32.812 1.00 32.44 1058 ASP A CA 1
ATOM 8201 C C . ASP A 1 1058 ? 37.723 16.926 31.659 1.00 32.44 1058 ASP A C 1
ATOM 8203 O O . ASP A 1 1058 ? 38.059 18.106 31.704 1.00 32.44 1058 ASP A O 1
ATOM 8207 N N . GLY A 1 1059 ? 37.015 16.427 30.639 1.00 29.42 1059 GLY A N 1
ATOM 8208 C CA . GLY A 1 1059 ? 36.275 17.252 29.680 1.00 29.42 1059 GLY A CA 1
ATOM 8209 C C . GLY A 1 1059 ? 34.768 17.108 29.897 1.00 29.42 1059 GLY A C 1
ATOM 8210 O O . GLY A 1 1059 ? 34.193 16.084 29.531 1.00 29.42 1059 GLY A O 1
ATOM 8211 N N . GLN A 1 1060 ? 34.117 18.119 30.480 1.00 31.59 1060 GLN A N 1
ATOM 8212 C CA . GLN A 1 1060 ? 32.653 18.215 30.464 1.00 31.59 1060 GLN A CA 1
ATOM 8213 C C . GLN A 1 1060 ? 32.217 18.618 29.051 1.00 31.59 1060 GLN A C 1
ATOM 8215 O O . GLN A 1 1060 ? 32.433 19.753 28.635 1.00 31.59 1060 GLN A O 1
ATOM 8220 N N . GLY A 1 1061 ? 31.646 17.678 28.298 1.00 34.44 1061 GLY A N 1
ATOM 8221 C CA . GLY A 1 1061 ? 31.136 17.948 26.957 1.00 34.44 1061 GLY A CA 1
ATOM 8222 C C . GLY A 1 1061 ? 29.823 18.724 27.011 1.00 34.44 1061 GLY A C 1
ATOM 8223 O O . GLY A 1 1061 ? 28.775 18.123 27.237 1.00 34.44 1061 GLY A O 1
ATOM 8224 N N . CYS A 1 1062 ? 29.874 20.036 26.783 1.00 36.22 1062 CYS A N 1
ATOM 8225 C CA . CYS A 1 1062 ? 28.679 20.821 26.481 1.00 36.22 1062 CYS A CA 1
ATOM 8226 C C . CYS A 1 1062 ? 28.115 20.389 25.120 1.00 36.22 1062 CYS A C 1
ATOM 8228 O O . CYS A 1 1062 ? 28.868 20.239 24.156 1.00 36.22 1062 CYS A O 1
ATOM 8230 N N . SER A 1 1063 ? 26.798 20.200 25.033 1.00 40.91 1063 SER A N 1
ATOM 8231 C CA . SER A 1 1063 ? 26.118 19.958 23.759 1.00 40.91 1063 SER A CA 1
ATOM 8232 C C . SER A 1 1063 ? 25.897 21.301 23.064 1.00 40.91 1063 SER A C 1
ATOM 8234 O O . SER A 1 1063 ? 25.140 22.131 23.558 1.00 40.91 1063 SER A O 1
ATOM 8236 N N . THR A 1 1064 ? 26.602 21.550 21.961 1.00 48.62 1064 THR A N 1
ATOM 8237 C CA . THR A 1 1064 ? 26.487 22.801 21.205 1.00 48.62 1064 THR A CA 1
ATOM 8238 C C . THR A 1 1064 ? 25.588 22.616 19.986 1.00 48.62 1064 THR A C 1
ATOM 8240 O O . THR A 1 1064 ? 25.955 21.965 19.005 1.00 48.62 1064 THR A O 1
ATOM 8243 N N . ALA A 1 1065 ? 24.399 23.219 20.030 1.00 53.31 1065 ALA A N 1
ATOM 8244 C CA . ALA A 1 1065 ? 23.544 23.332 18.856 1.00 53.31 1065 ALA A CA 1
ATOM 8245 C C . ALA A 1 1065 ? 24.201 24.244 17.804 1.00 53.31 1065 ALA A C 1
ATOM 8247 O O . ALA A 1 1065 ? 24.960 25.159 18.132 1.00 53.31 1065 ALA A O 1
ATOM 8248 N N . TRP A 1 1066 ? 23.906 24.015 16.526 1.00 64.06 1066 TRP A N 1
ATOM 8249 C CA . TRP A 1 1066 ? 24.423 24.824 15.424 1.00 64.06 1066 TRP A CA 1
ATOM 8250 C C . TRP A 1 1066 ? 23.423 24.903 14.274 1.00 64.06 1066 TRP A C 1
ATOM 8252 O O . TRP A 1 1066 ? 22.498 24.104 14.156 1.00 64.06 1066 TRP A O 1
ATOM 8262 N N . SER A 1 1067 ? 23.607 25.912 13.433 1.00 63.03 1067 SER A N 1
ATOM 8263 C CA . SER A 1 1067 ? 22.781 26.195 12.264 1.00 63.03 1067 SER A CA 1
ATOM 8264 C C . SER A 1 1067 ? 23.646 26.716 11.119 1.00 63.03 1067 SER A C 1
ATOM 8266 O O . SER A 1 1067 ? 24.707 27.294 11.354 1.00 63.03 1067 SER A O 1
ATOM 8268 N N . LEU A 1 1068 ? 23.187 26.500 9.888 1.00 61.34 1068 LEU A N 1
ATOM 8269 C CA . LEU A 1 1068 ? 23.875 26.915 8.670 1.00 61.34 1068 LEU A CA 1
ATOM 8270 C C . LEU A 1 1068 ? 23.131 28.104 8.045 1.00 61.34 1068 LEU A C 1
ATOM 8272 O O . LEU A 1 1068 ? 21.983 27.965 7.628 1.00 61.34 1068 LEU A O 1
ATOM 8276 N N . GLU A 1 1069 ? 23.770 29.269 7.988 1.00 73.31 1069 GLU A N 1
ATOM 8277 C CA . GLU A 1 1069 ? 23.206 30.493 7.410 1.00 73.31 1069 GLU A CA 1
ATOM 8278 C C . GLU A 1 1069 ? 23.685 30.652 5.958 1.00 73.31 1069 GLU A C 1
ATOM 8280 O O . GLU A 1 1069 ? 24.887 30.717 5.695 1.00 73.31 1069 GLU A O 1
ATOM 8285 N N . VAL A 1 1070 ? 22.757 30.716 4.998 1.00 71.69 1070 VAL A N 1
ATOM 8286 C CA . VAL A 1 1070 ? 23.090 31.002 3.592 1.00 71.69 1070 VAL A CA 1
ATOM 8287 C C . VAL A 1 1070 ? 23.425 32.487 3.452 1.00 71.69 1070 VAL A C 1
ATOM 8289 O O . VAL A 1 1070 ? 22.644 33.339 3.872 1.00 71.69 1070 VAL A O 1
ATOM 8292 N N . MET A 1 1071 ? 24.569 32.801 2.844 1.00 68.75 1071 MET A N 1
ATOM 8293 C CA . MET A 1 1071 ? 24.971 34.169 2.526 1.00 68.75 1071 MET A CA 1
ATOM 8294 C C . MET A 1 1071 ? 24.998 34.374 1.011 1.00 68.75 1071 MET A C 1
ATOM 8296 O O . MET A 1 1071 ? 25.866 33.842 0.316 1.00 68.75 1071 MET A O 1
ATOM 8300 N N . GLU A 1 1072 ? 24.084 35.200 0.508 1.00 57.75 1072 GLU A N 1
ATOM 8301 C CA . GLU A 1 1072 ? 24.200 35.793 -0.823 1.00 57.75 1072 GLU A CA 1
ATOM 8302 C C . GLU A 1 1072 ? 25.010 37.090 -0.717 1.00 57.75 1072 GLU A C 1
ATOM 8304 O O . GLU A 1 1072 ? 24.643 38.011 0.014 1.00 57.75 1072 GLU A O 1
ATOM 8309 N N . ILE A 1 1073 ? 26.140 37.162 -1.428 1.00 55.97 1073 ILE A N 1
ATOM 8310 C CA . ILE A 1 1073 ? 26.980 38.363 -1.480 1.00 55.97 1073 ILE A CA 1
ATOM 8311 C C . ILE A 1 1073 ? 26.825 39.021 -2.850 1.00 55.97 1073 ILE A C 1
ATOM 8313 O O . ILE A 1 1073 ? 27.336 38.526 -3.857 1.00 55.97 1073 ILE A O 1
ATOM 8317 N N . ASP A 1 1074 ? 26.154 40.173 -2.858 1.00 43.19 1074 ASP A N 1
ATOM 8318 C CA . ASP A 1 1074 ? 26.068 41.067 -4.013 1.00 43.19 1074 ASP A CA 1
ATOM 8319 C C . ASP A 1 1074 ? 27.473 41.453 -4.526 1.00 43.19 1074 ASP A C 1
ATOM 8321 O O . ASP A 1 1074 ? 28.351 41.811 -3.727 1.00 43.19 1074 ASP A O 1
ATOM 8325 N N . PRO A 1 1075 ? 27.717 41.457 -5.851 1.00 44.41 1075 PRO A N 1
ATOM 8326 C CA . PRO A 1 1075 ? 29.003 41.870 -6.398 1.00 44.41 1075 PRO A CA 1
ATOM 8327 C C . PRO A 1 1075 ? 29.296 43.342 -6.044 1.00 44.41 1075 PRO A C 1
ATOM 8329 O O . PRO A 1 1075 ? 28.419 44.203 -6.173 1.00 44.41 1075 PRO A O 1
ATOM 8332 N N . PRO A 1 1076 ? 30.532 43.683 -5.628 1.00 42.66 1076 PRO A N 1
ATOM 8333 C CA . PRO A 1 1076 ? 30.833 44.983 -5.035 1.00 42.66 1076 PRO A CA 1
ATOM 8334 C C . PRO A 1 1076 ? 30.546 46.136 -6.003 1.00 42.66 1076 PRO A C 1
ATOM 8336 O O . PRO A 1 1076 ? 31.231 46.311 -7.018 1.00 42.66 1076 PRO A O 1
ATOM 8339 N N . GLN A 1 1077 ? 29.546 46.959 -5.664 1.00 37.16 1077 GLN A N 1
ATOM 8340 C CA . GLN A 1 1077 ? 29.113 48.078 -6.499 1.00 37.16 1077 GLN A CA 1
ATOM 8341 C C . GLN A 1 1077 ? 30.287 49.015 -6.820 1.00 37.16 1077 GLN A C 1
ATOM 8343 O O . GLN A 1 1077 ? 30.899 49.628 -5.937 1.00 37.16 1077 GLN A O 1
ATOM 8348 N N . LYS A 1 1078 ? 30.595 49.151 -8.116 1.00 34.56 1078 LYS A N 1
ATOM 8349 C CA . LYS A 1 1078 ? 31.663 50.028 -8.612 1.00 34.56 1078 LYS A CA 1
ATOM 8350 C C . LYS A 1 1078 ? 31.360 51.478 -8.233 1.00 34.56 1078 LYS A C 1
ATOM 8352 O O . LYS A 1 1078 ? 30.537 52.129 -8.872 1.00 34.56 1078 LYS A O 1
ATOM 8357 N N . LYS A 1 1079 ? 32.073 52.003 -7.228 1.00 34.84 1079 LYS A N 1
ATOM 8358 C CA . LYS A 1 1079 ? 32.025 53.429 -6.864 1.00 34.84 1079 LYS A CA 1
ATOM 8359 C C . LYS A 1 1079 ? 32.239 54.285 -8.123 1.00 34.84 1079 LYS A C 1
ATOM 8361 O O . LYS A 1 1079 ? 33.254 54.090 -8.801 1.00 34.84 1079 LYS A O 1
ATOM 8366 N N . PRO A 1 1080 ? 31.344 55.237 -8.442 1.00 36.50 1080 PRO A N 1
ATOM 8367 C CA . PRO A 1 1080 ? 31.525 56.093 -9.604 1.00 36.50 1080 PRO A CA 1
ATOM 8368 C C . PRO A 1 1080 ? 32.792 56.934 -9.424 1.00 36.50 1080 PRO A C 1
ATOM 8370 O O . PRO A 1 1080 ? 32.969 57.604 -8.402 1.00 36.50 1080 PRO A O 1
ATOM 8373 N N . ARG A 1 1081 ? 33.680 56.914 -10.425 1.00 35.38 1081 ARG A N 1
ATOM 8374 C CA . ARG A 1 1081 ? 34.808 57.851 -10.478 1.00 35.38 1081 ARG A CA 1
ATOM 8375 C C . ARG A 1 1081 ? 34.246 59.270 -10.552 1.00 35.38 1081 ARG A C 1
ATOM 8377 O O . ARG A 1 1081 ? 33.553 59.604 -11.510 1.00 35.38 1081 ARG A O 1
ATOM 8384 N N . ARG A 1 1082 ? 34.562 60.104 -9.557 1.00 37.97 1082 ARG A N 1
ATOM 8385 C CA . ARG A 1 1082 ? 34.476 61.560 -9.725 1.00 37.97 1082 ARG A CA 1
ATOM 8386 C C . ARG A 1 1082 ? 35.543 62.016 -10.726 1.00 37.97 1082 ARG A C 1
ATOM 8388 O O . ARG A 1 1082 ? 36.570 61.351 -10.868 1.00 37.97 1082 ARG A O 1
ATOM 8395 N N . SER A 1 1083 ? 35.238 63.124 -11.397 1.00 36.97 1083 SER A N 1
ATOM 8396 C CA . SER A 1 1083 ? 36.124 63.898 -12.277 1.00 36.97 1083 SER A CA 1
ATOM 8397 C C . SER A 1 1083 ? 37.405 64.336 -11.575 1.00 36.97 1083 SER A C 1
ATOM 8399 O O . SER A 1 1083 ? 37.242 64.904 -10.467 1.00 36.97 1083 SER A O 1
#

pLDDT: mean 76.4, std 21.36, range [25.02, 98.69]

Secondary structure (DSSP, 8-state):
-HHHHHHHHHHHHHH---TTTTS--TTSHHHHHHHHHHHHHHHHTT---HHHHHHHHHHHHHHHHHHHTSHHHHGGGHHHHHHHHHHHHHHH-HHHHHTTTTT-PPPPHHHHHHHHHHHHHHHHHHHT-STT---HHHHHHTT--HHHHHHHHHHHHHHHHHHHHHHGGGSPPB-TT---S--EEEEEE----TT-SSSHHHHHHHHHHHHHHHHT-EEEEESS-TTTTTS---TTTHHHHHHHHHHHTT--SEEEEE-TTEEE--TTS-HHHHHHHHSB---SS--SS----BTTPPP-S-TTEEEEE-STTS-GGGGGG-EEEEEE-SSTTEEEEEETTTEEEEEEEETTEEEEEETTEEEEEEEEE-TTSSEEEEEETTS-EEEE--------SS-B--B-SSSTTSSGGGB-SS--EEEEEETTEEEEEEEEEE-SHHHHHHHHHHHHIIIII-TTS-HHHHHHHHHHHHHHHHHHTS-GGG--S--SS-TTEEEEPHHHH-EE-HHHHHHHTPPBP-TT-SEEE-TT---HHHHHHHHHHHHHHTT-HHHHTGGGS-----------SSGGGSS--EEEEEESS-SS-SEE---TTS-SS-EEEEE-TTSPPEEEE--SS--EETTEEPPSSEEEPPTT-EEESSPPPPTT------EEEEEEEEPPPP------------------------------------S--STTTTHHHHHHHHHHHHHHHHHHHHHHHHHHHHHHHHHHHHHHHHHHHHHHHHHHHHHHHHHHHHHHHHHHHHHHHHHHHHHHHHHHHHHHHHHHHHHHHHHHHHHHHHHHHHHHHHHHHHHHHHHHHHHHHHHHHHHHHHHHHHHHHHHHHHHHHHHHHHHHHHHHHHHHHHHHHHHHHHHHHHHHHHHHHHHHHHHHHHHHHHHHHHHHHHHHHHHHHHHHHHHHHHHHHHHHHHHHHHHHHHHHHHHHHHHHHHHHHHHHHHHS--TTGGGGSSTTS-----------------------------------------------------------------------EEEEEEEE------PPPP-

Solvent-accessible surface area (backbone atoms only — not comparable to full-atom values): 62726 Å² total; per-residue (Å²): 112,68,67,60,54,49,53,54,50,49,52,60,52,69,70,52,78,56,74,75,62,73,42,45,50,53,86,40,69,72,42,42,54,44,49,54,39,46,58,50,32,59,57,28,70,76,51,88,55,62,69,56,30,50,53,29,33,26,53,39,26,53,46,48,51,69,42,60,76,41,66,64,58,33,70,47,28,42,58,56,52,28,28,48,27,45,52,44,14,36,53,61,28,42,65,48,46,76,54,35,33,70,82,62,62,78,62,55,45,49,43,47,43,20,44,55,29,37,37,55,19,48,48,50,36,54,58,61,71,52,86,58,39,57,60,76,64,48,20,62,75,50,79,40,49,46,82,66,45,55,55,24,38,44,40,44,44,55,43,46,52,54,46,48,67,47,59,58,67,76,41,71,55,49,28,49,68,16,57,70,98,66,48,38,30,45,35,33,62,45,54,58,63,96,84,50,77,55,50,45,74,65,48,31,61,55,52,53,48,53,47,22,62,75,72,70,39,46,74,46,75,27,64,54,68,94,60,68,76,84,78,74,59,50,80,74,46,45,58,44,56,52,53,41,51,50,44,72,66,66,79,35,52,30,40,34,41,40,42,44,62,40,44,61,45,28,81,62,52,36,70,49,17,52,48,60,40,64,36,42,53,74,72,92,65,87,62,97,65,76,82,58,50,44,57,87,55,72,79,63,64,43,71,68,49,42,21,33,55,77,48,90,82,58,51,83,94,40,57,94,50,41,52,34,38,31,26,54,44,103,42,92,47,31,31,35,39,38,30,89,90,74,43,77,34,47,33,31,53,44,95,64,30,41,39,36,50,46,101,91,44,75,50,45,21,46,56,40,61,42,102,86,59,35,70,43,34,34,48,28,79,92,71,46,40,38,36,50,48,91,65,86,67,75,71,63,94,64,46,38,72,46,35,60,45,64,47,96,92,45,35,78,83,45,41,31,87,60,44,38,34,41,33,25,42,48,54,68,41,70,41,69,51,38,35,38,35,35,54,48,70,66,51,46,52,49,35,52,48,24,40,39,42,16,61,70,60,36,76,65,42,45,52,38,43,20,44,52,46,75,36,24,52,67,42,40,33,59,50,53,55,46,62,76,88,75,45,65,77,64,64,40,51,38,78,36,50,40,82,42,54,31,55,72,60,46,14,20,45,68,66,60,8,64,73,37,70,41,68,48,60,56,99,79,27,33,22,38,34,51,82,88,70,77,49,38,90,74,38,30,70,55,52,51,51,49,56,50,56,38,66,40,60,74,71,67,59,52,76,88,51,96,70,92,80,87,78,90,78,62,83,60,88,60,80,78,41,72,86,45,74,41,69,46,29,31,17,46,79,50,88,92,35,84,42,80,42,81,54,87,74,41,32,68,50,24,32,32,37,36,40,51,68,86,57,63,42,26,38,30,40,64,34,92,79,41,33,23,50,74,82,42,74,57,59,82,49,79,41,74,52,58,78,65,40,34,38,25,59,54,81,75,66,61,95,90,56,87,63,77,79,58,68,33,37,29,35,43,64,45,85,81,81,88,81,89,85,89,84,90,86,92,93,91,86,90,89,87,91,87,93,90,94,88,92,89,94,93,90,95,92,86,93,90,95,89,93,91,88,83,91,80,79,71,85,51,68,70,62,47,55,69,44,44,56,61,43,47,56,48,44,50,52,49,46,55,49,50,45,52,46,47,52,49,48,49,50,50,51,53,48,46,53,46,49,55,48,50,52,49,50,51,49,52,52,52,52,52,52,49,52,54,50,51,51,48,52,52,49,52,51,51,50,53,50,51,52,50,50,52,53,48,54,52,49,54,50,52,52,51,54,50,48,53,52,48,55,52,51,49,52,52,50,53,48,53,53,52,53,51,47,53,53,48,53,53,48,51,54,51,50,52,54,49,49,55,49,50,51,52,50,50,59,48,49,60,48,51,53,51,52,51,48,53,50,52,52,53,47,56,48,55,50,50,55,49,51,53,50,50,51,53,50,51,55,51,49,50,53,49,56,52,48,52,51,51,53,50,52,48,52,53,49,52,54,50,46,52,50,49,51,50,53,47,54,48,53,48,51,51,48,51,50,51,49,51,51,46,50,49,50,49,48,50,48,48,47,52,47,48,49,49,48,48,49,46,49,48,48,49,49,45,50,49,46,44,54,48,47,50,57,42,49,54,49,47,49,53,48,46,51,53,51,54,52,53,52,45,53,52,49,63,50,49,53,58,63,67,72,63,82,62,102,74,68,80,80,72,62,68,80,77,74,75,84,86,89,87,81,86,93,78,90,89,87,92,86,91,91,92,88,88,90,85,90,87,89,88,88,84,90,79,87,89,84,88,87,92,85,88,90,90,83,86,86,86,89,81,90,88,85,85,90,86,80,83,90,85,83,88,87,89,81,89,86,86,76,93,77,87,82,77,86,75,26,47,39,75,45,80,43,85,53,78,74,82,78,79,76,78,82,76,133

Mean predicted aligned error: 19.5 Å

Organism: NCBI:txid2562239